Protein 5ZWR (pdb70)

CATH classification: 3.40.710.10

B-factor: mean 19.02, std 12.98, range [6.35, 389.27]

Structure (mmCIF, N/CA/C/O backbone):
data_5ZWR
#
_entry.id   5ZWR
#
_cell.length_a   122.251
_cell.length_b   122.251
_cell.length_c   155.824
_cell.angle_alpha   90.00
_cell.angle_beta   90.00
_cell.angle_gamma   90.00
#
_symmetry.space_group_name_H-M   'I 4'
#
loop_
_entity.id
_entity.type
_entity.pdbx_description
1 polymer Est-Y29
2 non-polymer GLYCEROL
3 non-polymer '(2S)-2-[3-(benzenecarbonyl)phenyl]propanoic acid'
4 water water
#
loop_
_atom_site.group_PDB
_atom_site.id
_atom_site.type_symbol
_atom_site.label_atom_id
_atom_site.label_alt_id
_atom_site.label_comp_id
_atom_site.label_asym_id
_atom_site.label_entity_id
_atom_site.label_seq_id
_atom_site.pdbx_PDB_ins_code
_atom_site.Cartn_x
_atom_site.Cartn_y
_atom_site.Cartn_z
_atom_site.occupancy
_atom_site.B_iso_or_equiv
_atom_site.auth_seq_id
_atom_site.auth_comp_id
_atom_site.auth_asym_id
_atom_site.auth_atom_id
_atom_site.pdbx_PDB_model_num
ATOM 1 N N . PRO A 1 14 ? 32.910 43.179 17.339 1.00 34.51 2 PRO B N 1
ATOM 2 C CA . PRO A 1 14 ? 32.526 41.890 16.754 1.00 28.74 2 PRO B CA 1
ATOM 3 C C . PRO A 1 14 ? 33.724 41.076 16.275 1.00 25.58 2 PRO B C 1
ATOM 4 O O . PRO A 1 14 ? 34.783 41.628 15.961 1.00 24.68 2 PRO B O 1
ATOM 8 N N . ASP A 1 15 ? 33.546 39.755 16.242 1.00 23.80 3 ASP B N 1
ATOM 9 C CA . ASP A 1 15 ? 34.578 38.828 15.786 1.00 21.43 3 ASP B CA 1
ATOM 10 C C . ASP A 1 15 ? 34.509 38.769 14.261 1.00 19.11 3 ASP B C 1
ATOM 11 O O . ASP A 1 15 ? 33.925 37.865 13.657 1.00 17.45 3 ASP B O 1
ATOM 16 N N . LEU A 1 16 ? 35.115 39.780 13.630 1.00 16.93 4 LEU B N 1
ATOM 17 C CA . LEU A 1 16 ? 35.092 39.869 12.173 1.00 17.02 4 LEU B CA 1
ATOM 18 C C . LEU A 1 16 ? 35.770 38.673 11.521 1.00 15.35 4 LEU B C 1
ATOM 19 O O . LEU A 1 16 ? 35.379 38.263 10.421 1.00 15.54 4 LEU B O 1
ATOM 24 N N . LEU A 1 17 ? 36.798 38.121 12.171 1.00 15.23 5 LEU B N 1
ATOM 25 C CA . LEU A 1 17 ? 37.489 36.954 11.633 1.00 13.06 5 LEU B CA 1
ATOM 26 C C . LEU A 1 17 ? 36.551 35.758 11.526 1.00 14.46 5 LEU B C 1
ATOM 27 O O . LEU A 1 17 ? 36.493 35.086 10.491 1.00 13.98 5 LEU B O 1
ATOM 32 N N . THR A 1 18 ? 35.826 35.457 12.603 1.00 16.55 6 THR B N 1
ATOM 33 C CA . THR A 1 18 ? 34.869 34.361 12.547 1.00 15.68 6 THR B CA 1
ATOM 34 C C . THR A 1 18 ? 33.797 34.617 11.494 1.00 15.49 6 THR B C 1
ATOM 35 O O . THR A 1 18 ? 33.388 33.698 10.775 1.00 17.52 6 THR B O 1
ATOM 39 N N . ASN A 1 19 ? 33.333 35.862 11.372 1.00 17.18 7 ASN B N 1
ATOM 40 C CA . ASN A 1 19 ? 32.277 36.138 10.404 1.00 18.12 7 ASN B CA 1
ATOM 41 C C . ASN A 1 19 ? 32.757 35.882 8.978 1.00 17.60 7 ASN B C 1
ATOM 42 O O . ASN A 1 19 ? 32.026 35.302 8.165 1.00 17.98 7 ASN B O 1
ATOM 47 N N . VAL A 1 20 ? 33.992 36.285 8.661 1.00 15.98 8 VAL B N 1
ATOM 48 C CA . VAL A 1 20 ? 34.540 36.041 7.326 1.00 16.28 8 VAL B CA 1
ATOM 49 C C . VAL A 1 20 ? 34.651 34.546 7.059 1.00 13.73 8 VAL B C 1
ATOM 50 O O . VAL A 1 20 ? 34.225 34.045 6.010 1.00 14.78 8 VAL B O 1
ATOM 54 N N . ALA A 1 21 ? 35.245 33.817 8.000 1.00 16.08 9 ALA B N 1
ATOM 55 C CA . ALA A 1 21 ? 35.489 32.394 7.793 1.00 14.23 9 ALA B CA 1
ATOM 56 C C . ALA A 1 21 ? 34.180 31.613 7.710 1.00 16.31 9 ALA B C 1
ATOM 57 O O . ALA A 1 21 ? 34.007 30.761 6.830 1.00 14.87 9 ALA B O 1
ATOM 59 N N . GLU A 1 22 ? 33.239 31.888 8.619 1.00 20.20 10 GLU B N 1
ATOM 60 C CA . GLU A 1 22 ? 31.976 31.157 8.588 1.00 19.45 10 GLU B CA 1
ATOM 61 C C . GLU A 1 22 ? 31.198 31.447 7.310 1.00 19.02 10 GLU B C 1
ATOM 62 O O . GLU A 1 22 ? 30.552 30.552 6.749 1.00 20.92 10 GLU B O 1
ATOM 68 N N . ASN A 1 23 ? 31.241 32.690 6.828 1.00 18.54 11 ASN B N 1
ATOM 69 C CA . ASN A 1 23 ? 30.550 32.991 5.584 1.00 19.75 11 ASN B CA 1
ATOM 70 C C . ASN A 1 23 ? 31.159 32.202 4.431 1.00 18.60 11 ASN B C 1
ATOM 71 O O . ASN A 1 23 ? 30.438 31.649 3.595 1.00 18.75 11 ASN B O 1
ATOM 76 N N . TYR A 1 24 ? 32.491 32.112 4.390 1.00 17.22 12 TYR B N 1
ATOM 77 C CA . TYR A 1 24 ? 33.151 31.331 3.349 1.00 15.73 12 TYR B CA 1
ATOM 78 C C . TYR A 1 24 ? 32.746 29.863 3.410 1.00 17.13 12 TYR B C 1
ATOM 79 O O . TYR A 1 24 ? 32.529 29.231 2.370 1.00 16.88 12 TYR B O 1
ATOM 88 N N . VAL A 1 25 ? 32.648 29.301 4.620 1.00 17.06 13 VAL B N 1
ATOM 89 C CA . VAL A 1 25 ? 32.208 27.915 4.771 1.00 17.66 13 VAL B CA 1
ATOM 90 C C . VAL A 1 25 ? 30.733 27.776 4.411 1.00 18.46 13 VAL B C 1
ATOM 91 O O . VAL A 1 25 ? 30.342 26.863 3.673 1.00 18.47 13 VAL B O 1
ATOM 95 N N . ASN A 1 26 ? 29.896 28.693 4.904 1.00 18.09 14 ASN B N 1
ATOM 96 C CA . ASN A 1 26 ? 28.456 28.596 4.663 1.00 19.51 14 ASN B CA 1
ATOM 97 C C . ASN A 1 26 ? 28.100 28.762 3.190 1.00 22.94 14 ASN B C 1
ATOM 98 O O . ASN A 1 26 ? 27.067 28.248 2.744 1.00 22.25 14 ASN B O 1
ATOM 103 N N . GLN A 1 27 ? 28.913 29.478 2.424 1.00 21.38 15 GLN B N 1
ATOM 104 C CA . GLN A 1 27 ? 28.657 29.648 1.000 1.00 21.10 15 GLN B CA 1
ATOM 105 C C . GLN A 1 27 ? 29.318 28.571 0.153 1.00 18.13 15 GLN B C 1
ATOM 106 O O . GLN A 1 27 ? 29.377 28.716 -1.076 1.00 21.34 15 GLN B O 1
ATOM 112 N N . ASP A 1 28 ? 29.815 27.500 0.782 1.00 18.77 16 ASP B N 1
ATOM 113 C CA . ASP A 1 28 ? 30.404 26.357 0.084 1.00 18.41 16 ASP B CA 1
ATOM 114 C C . ASP A 1 28 ? 31.601 26.769 -0.766 1.00 15.88 16 ASP B C 1
ATOM 115 O O . ASP A 1 28 ? 31.846 26.207 -1.832 1.00 17.33 16 ASP B O 1
ATOM 120 N N . LEU A 1 29 ? 32.368 27.743 -0.278 1.00 16.97 17 LEU B N 1
ATOM 121 C CA . LEU A 1 29 ? 33.541 28.231 -0.996 1.00 16.46 17 LEU B CA 1
ATOM 122 C C . LEU A 1 29 ? 34.848 27.632 -0.492 1.00 15.67 17 LEU B C 1
ATOM 123 O O . LEU A 1 29 ? 35.791 27.491 -1.276 1.00 17.80 17 LEU B O 1
ATOM 128 N N . PHE A 1 30 ? 34.918 27.249 0.786 1.00 13.43 18 PHE B N 1
ATOM 129 C CA . PHE A 1 30 ? 36.079 26.596 1.374 1.00 13.17 18 PHE B CA 1
ATOM 130 C C . PHE A 1 30 ? 35.587 25.498 2.303 1.00 13.57 18 PHE B C 1
ATOM 131 O O . PHE A 1 30 ? 34.561 25.668 2.966 1.00 15.13 18 PHE B O 1
ATOM 139 N N . ALA A 1 31 ? 36.311 24.375 2.346 1.00 13.68 19 ALA B N 1
ATOM 140 C CA . ALA A 1 31 ? 35.871 23.259 3.187 1.00 13.75 19 ALA B CA 1
ATOM 141 C C . ALA A 1 31 ? 36.145 23.523 4.664 1.00 16.61 19 ALA B C 1
ATOM 142 O O . ALA A 1 31 ? 35.268 23.314 5.512 1.00 16.81 19 ALA B O 1
ATOM 144 N N . GLY A 1 32 ? 37.347 23.986 4.984 1.00 12.28 20 GLY B N 1
ATOM 145 C CA . GLY A 1 32 ? 37.744 24.209 6.364 1.00 13.12 20 GLY B CA 1
ATOM 146 C C . GLY A 1 32 ? 38.824 25.260 6.426 1.00 15.82 20 GLY B C 1
ATOM 147 O O . GLY A 1 32 ? 39.687 25.341 5.545 1.00 14.53 20 GLY B O 1
ATOM 148 N N . ILE A 1 33 ? 38.779 26.065 7.482 1.00 12.89 21 ILE B N 1
ATOM 149 C CA . ILE A 1 33 ? 39.674 27.206 7.655 1.00 13.59 21 ILE B CA 1
ATOM 150 C C . ILE A 1 33 ? 40.124 27.251 9.107 1.00 15.55 21 ILE B C 1
ATOM 151 O O . ILE A 1 33 ? 39.298 27.129 10.017 1.00 15.84 21 ILE B O 1
ATOM 156 N N . GLU A 1 34 ? 41.424 27.452 9.329 1.00 12.05 22 GLU B N 1
ATOM 157 C CA . GLU A 1 34 ? 41.962 27.772 10.645 1.00 14.18 22 GLU B CA 1
ATOM 158 C C . GLU A 1 34 ? 42.690 29.105 10.580 1.00 15.06 22 GLU B C 1
ATOM 159 O O . GLU A 1 34 ? 43.274 29.454 9.549 1.00 16.61 22 GLU B O 1
ATOM 165 N N . TRP A 1 35 ? 42.667 29.847 11.683 1.00 12.83 23 TRP B N 1
ATOM 166 C CA . TRP A 1 35 ? 43.432 31.084 11.732 1.00 14.37 23 TRP B CA 1
ATOM 167 C C . TRP A 1 35 ? 43.953 31.314 13.139 1.00 16.28 23 TRP B C 1
ATOM 168 O O . TRP A 1 35 ? 43.370 30.850 14.122 1.00 15.59 23 TRP B O 1
ATOM 179 N N . ARG A 1 36 ? 45.066 32.036 13.221 1.00 13.90 24 ARG B N 1
ATOM 180 C CA . ARG A 1 36 ? 45.572 32.508 14.497 1.00 12.95 24 ARG B CA 1
ATOM 181 C C . ARG A 1 36 ? 46.285 33.828 14.265 1.00 16.11 24 ARG B C 1
ATOM 182 O O . ARG A 1 36 ? 46.985 33.990 13.262 1.00 14.68 24 ARG B O 1
ATOM 190 N N . ILE A 1 37 ? 46.065 34.772 15.174 1.00 14.80 25 ILE B N 1
ATOM 191 C CA . ILE A 1 37 ? 46.749 36.058 15.180 1.00 13.00 25 ILE B CA 1
ATOM 192 C C . ILE A 1 37 ? 47.440 36.195 16.527 1.00 17.40 25 ILE B C 1
ATOM 193 O O . ILE A 1 37 ? 46.805 36.017 17.571 1.00 16.25 25 ILE B O 1
ATOM 198 N N . ASP A 1 38 ? 48.737 36.485 16.504 1.00 13.84 26 ASP B N 1
ATOM 199 C CA . ASP A 1 38 ? 49.523 36.659 17.716 1.00 15.04 26 ASP B CA 1
ATOM 200 C C . ASP A 1 38 ? 49.933 38.114 17.864 1.00 17.96 26 ASP B C 1
ATOM 201 O O . ASP A 1 38 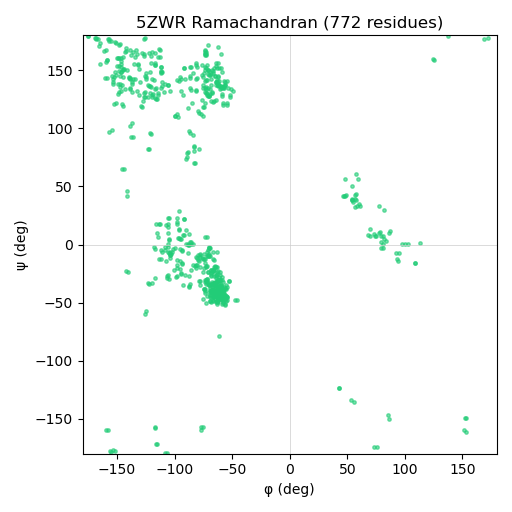? 50.149 38.823 16.878 1.00 16.25 26 ASP B O 1
ATOM 206 N N . GLN A 1 39 ? 50.048 38.556 19.110 1.00 16.69 27 GLN B N 1
ATOM 207 C CA . GLN A 1 39 ? 50.670 39.838 19.399 1.00 17.13 27 GLN B CA 1
ATOM 208 C C . GLN A 1 39 ? 51.663 39.625 20.525 1.00 20.69 27 GLN B C 1
ATOM 209 O O . GLN A 1 39 ? 51.340 38.976 21.524 1.00 21.54 27 GLN B O 1
ATOM 215 N N . ASP A 1 40 ? 52.876 40.140 20.350 1.00 19.47 28 ASP B N 1
ATOM 216 C CA . ASP A 1 40 ? 53.942 39.939 21.330 1.00 24.42 28 ASP B CA 1
ATOM 217 C C . ASP A 1 40 ? 54.169 38.450 21.602 1.00 27.83 28 ASP B C 1
ATOM 218 O O . ASP A 1 40 ? 54.447 38.040 22.731 1.00 29.94 28 ASP B O 1
ATOM 223 N N . GLY A 1 41 ? 54.047 37.632 20.558 1.00 23.31 29 GLY B N 1
ATOM 224 C CA . GLY A 1 41 ? 54.336 36.216 20.660 1.00 24.54 29 GLY B CA 1
ATOM 225 C C . GLY A 1 41 ? 53.251 35.372 21.290 1.00 25.36 29 GLY B C 1
ATOM 226 O O . GLY A 1 41 ? 53.478 34.181 21.532 1.00 29.06 29 GLY B O 1
ATOM 227 N N . LYS A 1 42 ? 52.080 35.943 21.559 1.00 23.68 30 LYS B N 1
ATOM 228 C CA . LYS A 1 42 ? 50.999 35.230 22.216 1.00 25.18 30 LYS B CA 1
ATOM 229 C C . LYS A 1 42 ? 49.702 35.400 21.439 1.00 21.43 30 LYS B C 1
ATOM 230 O O . LYS A 1 42 ? 49.411 36.496 20.944 1.00 20.65 30 LYS B O 1
ATOM 236 N N . PRO A 1 43 ? 48.902 34.342 21.322 1.00 20.20 31 PRO B N 1
ATOM 237 C CA . PRO A 1 43 ? 47.649 34.447 20.565 1.00 18.74 31 PRO B CA 1
ATOM 238 C C . PRO A 1 43 ? 46.714 35.493 21.151 1.00 22.39 31 PRO B C 1
ATOM 239 O O . PRO A 1 43 ? 46.517 35.562 22.368 1.00 21.27 31 PRO B O 1
ATOM 243 N N . ILE A 1 44 ? 46.120 36.303 20.268 1.00 18.34 32 ILE B N 1
ATOM 244 C CA . ILE A 1 44 ? 45.053 37.212 20.673 1.00 16.47 32 ILE B CA 1
ATOM 245 C C . ILE A 1 44 ? 43.737 36.874 19.979 1.00 21.48 32 ILE B C 1
ATOM 246 O O . ILE A 1 44 ? 42.665 37.144 20.529 1.00 22.26 32 ILE B O 1
ATOM 251 N N . PHE A 1 45 ? 43.796 36.293 18.774 1.00 18.20 33 PHE B N 1
ATOM 252 C CA . PHE A 1 45 ? 42.608 35.836 18.055 1.00 17.53 33 PHE B CA 1
ATOM 253 C C . PHE A 1 45 ? 42.889 34.469 17.449 1.00 19.78 33 PHE B C 1
ATOM 254 O O . PHE A 1 45 ? 43.975 34.233 16.917 1.00 18.21 33 PHE B O 1
ATOM 262 N N . GLN A 1 46 ? 41.909 33.574 17.497 1.00 18.51 34 GLN B N 1
ATOM 263 C CA . GLN A 1 46 ? 42.110 32.306 16.813 1.00 17.40 34 GLN B CA 1
ATOM 264 C C . GLN A 1 46 ? 40.775 31.601 16.674 1.00 20.61 34 GLN B C 1
ATOM 265 O O . GLN A 1 46 ? 39.842 31.837 17.445 1.00 23.15 34 GLN B O 1
ATOM 271 N N . GLY A 1 47 ? 40.691 30.742 15.671 1.00 15.06 35 GLY B N 1
ATOM 272 C CA . GLY A 1 47 ? 39.446 30.036 15.450 1.00 15.34 35 GLY B CA 1
ATOM 273 C C . GLY A 1 47 ? 39.593 29.023 14.347 1.00 18.81 35 GLY B C 1
ATOM 274 O O . GLY A 1 47 ? 40.661 28.861 13.749 1.00 16.34 35 GLY B O 1
ATOM 275 N N . CYS A 1 48 ? 38.492 28.327 14.096 1.00 16.59 36 CYS B N 1
ATOM 276 C CA . CYS A 1 48 ? 38.386 27.474 12.929 1.00 19.37 36 CYS B CA 1
ATOM 277 C C . CYS A 1 48 ? 36.934 27.453 12.479 1.00 20.47 36 CYS B C 1
ATOM 278 O O . CYS A 1 48 ? 36.019 27.810 13.229 1.00 20.75 36 CYS B O 1
ATOM 281 N N . ALA A 1 49 ? 36.736 27.057 11.228 1.00 15.24 37 ALA B N 1
ATOM 282 C CA . ALA A 1 49 ? 35.403 26.939 10.666 1.00 14.39 37 ALA B CA 1
ATOM 283 C C . ALA A 1 49 ? 35.431 25.800 9.664 1.00 18.02 37 ALA B C 1
ATOM 284 O O . ALA A 1 49 ? 36.439 25.576 8.990 1.00 16.77 37 ALA B O 1
ATOM 286 N N . GLY A 1 50 ? 34.326 25.068 9.584 1.00 16.21 38 GLY B N 1
ATOM 287 C CA . GLY A 1 50 ? 34.215 24.030 8.582 1.00 15.80 38 GLY B CA 1
ATOM 288 C C . GLY A 1 50 ? 34.785 22.690 8.997 1.00 17.44 38 GLY B C 1
ATOM 289 O O . GLY A 1 50 ? 34.812 22.356 10.187 1.00 18.48 38 GLY B O 1
ATOM 290 N N . VAL A 1 51 ? 35.274 21.930 8.019 1.00 15.69 39 VAL B N 1
ATOM 291 C CA . VAL A 1 51 ? 35.652 20.534 8.204 1.00 15.02 39 VAL B CA 1
ATOM 292 C C . VAL A 1 51 ? 36.952 20.238 7.462 1.00 16.22 39 VAL B C 1
ATOM 293 O O . VAL A 1 51 ? 37.415 21.011 6.620 1.00 16.51 39 VAL B O 1
ATOM 297 N N . LYS A 1 52 ? 37.526 19.075 7.775 1.00 14.88 40 LYS B N 1
ATOM 298 C CA . LYS A 1 52 ? 38.713 18.603 7.065 1.00 16.45 40 LYS B CA 1
ATOM 299 C C . LYS A 1 52 ? 38.393 18.256 5.615 1.00 17.94 40 LYS B C 1
ATOM 300 O O . LYS A 1 52 ? 39.192 18.519 4.705 1.00 15.99 40 LYS B O 1
ATOM 306 N N . ASP A 1 53 ? 37.233 17.654 5.379 1.00 15.72 41 ASP B N 1
ATOM 307 C CA . ASP A 1 53 ? 36.835 17.218 4.054 1.00 16.06 41 ASP B CA 1
ATOM 308 C C . ASP A 1 53 ? 35.318 17.217 4.030 1.00 18.84 41 ASP B C 1
ATOM 309 O O . ASP A 1 53 ? 34.685 16.815 5.008 1.00 18.95 41 ASP B O 1
ATOM 314 N N . ILE A 1 54 ? 34.739 17.690 2.929 1.00 18.20 42 ILE B N 1
ATOM 315 C CA . ILE A 1 54 ? 33.282 17.745 2.851 1.00 17.81 42 ILE B CA 1
ATOM 316 C C . ILE A 1 54 ? 32.671 16.391 2.541 1.00 20.77 42 ILE B C 1
ATOM 317 O O . ILE A 1 54 ? 31.458 16.216 2.718 1.00 19.68 42 ILE B O 1
ATOM 322 N N . GLU A 1 55 ? 33.475 15.424 2.098 1.00 18.93 43 GLU B N 1
ATOM 323 C CA . GLU A 1 55 ? 32.937 14.112 1.759 1.00 23.97 43 GLU B CA 1
ATOM 324 C C . GLU A 1 55 ? 32.456 13.381 3.006 1.00 25.27 43 GLU B C 1
ATOM 325 O O . GLU A 1 55 ? 31.328 12.875 3.044 1.00 28.90 43 GLU B O 1
ATOM 331 N N . THR A 1 56 ? 33.296 13.322 4.038 1.00 22.36 44 THR B N 1
ATOM 332 C CA . THR A 1 56 ? 32.937 12.659 5.288 1.00 24.14 44 THR B CA 1
ATOM 333 C C . THR A 1 56 ? 32.602 13.633 6.411 1.00 23.75 44 THR B C 1
ATOM 334 O O . THR A 1 56 ? 32.139 13.196 7.473 1.00 22.79 44 THR B O 1
ATOM 338 N N . ARG A 1 57 ? 32.808 14.933 6.203 1.00 18.46 45 ARG B N 1
ATOM 339 C CA . ARG A 1 57 ? 32.533 15.948 7.218 1.00 19.07 45 ARG B CA 1
ATOM 340 C C . ARG A 1 57 ? 33.250 15.630 8.528 1.00 19.94 45 ARG B C 1
ATOM 341 O O . ARG A 1 57 ? 32.714 15.824 9.622 1.00 18.50 45 ARG B O 1
ATOM 349 N N . THR A 1 58 ? 34.484 15.143 8.414 1.00 18.97 46 THR B N 1
ATOM 350 C CA . THR A 1 58 ? 35.353 15.031 9.577 1.00 18.12 46 THR B CA 1
ATOM 351 C C . THR A 1 58 ? 35.738 16.421 10.072 1.00 17.09 46 THR B C 1
ATOM 352 O O . THR A 1 58 ? 36.025 17.321 9.276 1.00 18.42 46 THR B O 1
ATOM 356 N N . PHE A 1 59 ? 35.723 16.610 11.389 1.00 17.79 47 PHE B N 1
ATOM 357 C CA . PHE A 1 59 ? 36.141 17.896 11.931 1.00 17.72 47 PHE B CA 1
ATOM 358 C C . PHE A 1 59 ? 37.614 18.135 11.629 1.00 16.57 47 PHE B C 1
ATOM 359 O O . PHE A 1 59 ? 38.396 17.195 11.453 1.00 15.81 47 PHE B O 1
ATOM 367 N N . ILE A 1 60 ? 37.989 19.408 11.565 1.00 16.76 48 ILE B N 1
ATOM 368 C CA . ILE A 1 60 ? 39.396 19.756 11.398 1.00 15.08 48 ILE B CA 1
ATOM 369 C C . ILE A 1 60 ? 40.159 19.138 12.561 1.00 14.95 48 ILE B C 1
ATOM 370 O O . ILE A 1 60 ? 39.859 19.438 13.726 1.00 18.26 48 ILE B O 1
ATOM 375 N N . PRO A 1 61 ? 41.139 18.283 12.302 1.00 16.03 49 PRO B N 1
ATOM 376 C CA . PRO A 1 61 ? 41.817 17.589 13.399 1.00 21.82 49 PRO B CA 1
ATOM 377 C C . PRO A 1 61 ? 42.742 18.511 14.175 1.00 20.66 49 PRO B C 1
ATOM 378 O O . PRO A 1 61 ? 43.115 19.600 13.734 1.00 17.13 49 PRO B O 1
ATOM 382 N N . LYS A 1 62 ? 43.106 18.050 15.364 1.00 20.38 50 LYS B N 1
ATOM 383 C CA . LYS A 1 62 ? 44.180 18.694 16.101 1.00 20.06 50 LYS B CA 1
ATOM 384 C C . LYS A 1 62 ? 45.469 18.630 15.288 1.00 20.75 50 LYS B C 1
ATOM 385 O O . LYS A 1 62 ? 45.807 17.587 14.721 1.00 20.41 50 LYS B O 1
ATOM 391 N N . ASN A 1 63 ? 46.172 19.760 15.211 1.00 20.32 51 ASN B N 1
ATOM 392 C CA . ASN A 1 63 ? 47.409 19.878 14.428 1.00 19.95 51 ASN B CA 1
ATOM 393 C C . ASN A 1 63 ? 47.197 19.451 12.975 1.00 15.76 51 ASN B C 1
ATOM 394 O O . ASN A 1 63 ? 47.949 18.643 12.422 1.00 16.57 51 ASN B O 1
ATOM 399 N N . ALA A 1 64 ? 46.161 20.014 12.352 1.00 14.27 52 ALA B N 1
ATOM 400 C CA . ALA A 1 64 ? 45.858 19.715 10.958 1.00 14.70 52 ALA B CA 1
ATOM 401 C C . ALA A 1 64 ? 47.010 20.149 10.058 1.00 14.22 52 ALA B C 1
ATOM 402 O O . ALA A 1 64 ? 47.640 21.184 10.296 1.00 14.34 52 ALA B O 1
ATOM 404 N N . ILE A 1 65 ? 47.261 19.365 9.012 1.00 12.16 53 ILE B N 1
ATOM 405 C CA . ILE A 1 65 ? 48.400 19.578 8.116 1.00 11.14 53 ILE B CA 1
ATOM 406 C C . ILE A 1 65 ? 47.919 20.158 6.787 1.00 11.55 53 ILE B C 1
ATOM 407 O O . ILE A 1 65 ? 46.921 19.709 6.209 1.00 13.37 53 ILE B O 1
ATOM 412 N N . TYR A 1 66 ? 48.661 21.153 6.292 1.00 11.50 54 TYR B N 1
ATOM 413 C CA . TYR A 1 66 ? 48.332 21.874 5.068 1.00 11.96 54 TYR B CA 1
ATOM 414 C C . TYR A 1 66 ? 49.503 21.821 4.103 1.00 11.51 54 TYR B C 1
ATOM 415 O O . TYR A 1 66 ? 50.659 21.891 4.523 1.00 13.55 54 TYR B O 1
ATOM 424 N N . ARG A 1 67 ? 49.193 21.738 2.812 1.00 11.73 55 ARG B N 1
ATOM 425 C CA . ARG A 1 67 ? 50.179 22.007 1.767 1.00 10.66 55 ARG B CA 1
ATOM 426 C C . ARG A 1 67 ? 50.295 23.521 1.631 1.00 11.68 55 ARG B C 1
ATOM 427 O O . ARG A 1 67 ? 49.330 24.184 1.248 1.00 12.17 55 ARG B O 1
ATOM 435 N N . ILE A 1 68 ? 51.467 24.078 1.952 1.00 12.23 56 ILE B N 1
ATOM 436 C CA . ILE A 1 68 ? 51.596 25.529 2.034 1.00 10.88 56 ILE B CA 1
ATOM 437 C C . ILE A 1 68 ? 52.112 26.146 0.754 1.00 10.97 56 ILE B C 1
ATOM 438 O O . ILE A 1 68 ? 52.182 27.375 0.667 1.00 10.79 56 ILE B O 1
ATOM 443 N N . TYR A 1 69 ? 52.452 25.331 -0.246 1.00 11.61 57 TYR B N 1
ATOM 444 C CA . TYR A 1 69 ? 52.906 25.811 -1.545 1.00 12.75 57 TYR B CA 1
ATOM 445 C C . TYR A 1 69 ? 53.880 26.968 -1.359 1.00 10.17 57 TYR B C 1
ATOM 446 O O . TYR A 1 69 ? 54.881 26.797 -0.658 1.00 10.56 57 TYR B O 1
ATOM 455 N N . SER A 1 70 ? 53.623 28.142 -1.952 1.00 11.61 58 SER B N 1
ATOM 456 C CA . SER A 1 70 ? 54.664 29.171 -1.973 1.00 11.31 58 SER B CA 1
ATOM 457 C C . SER A 1 70 ? 54.952 29.801 -0.608 1.00 10.99 58 SER B C 1
ATOM 458 O O . SER A 1 70 ? 55.867 30.624 -0.521 1.00 9.82 58 SER B O 1
ATOM 461 N N . MET A 1 71 ? 54.229 29.449 0.464 1.00 11.04 59 MET B N 1
ATOM 462 C CA . MET A 1 71 ? 54.752 29.812 1.778 1.00 10.89 59 MET B CA 1
ATOM 463 C C . MET A 1 71 ? 55.999 29.012 2.142 1.00 10.50 59 MET B C 1
ATOM 464 O O . MET A 1 71 ? 56.613 29.272 3.183 1.00 11.52 59 MET B O 1
ATOM 469 N N . THR A 1 72 ? 56.403 28.075 1.280 1.00 10.19 60 THR B N 1
ATOM 470 C CA . THR A 1 72 ? 57.747 27.511 1.339 1.00 9.21 60 THR B CA 1
ATOM 471 C C . THR A 1 72 ? 58.809 28.570 1.041 1.00 10.02 60 THR B C 1
ATOM 472 O O . THR A 1 72 ? 59.912 28.513 1.592 1.00 10.08 60 THR B O 1
ATOM 476 N N . LYS A 1 73 ? 58.495 29.554 0.184 1.00 10.16 61 LYS B N 1
ATOM 477 C CA . LYS A 1 73 ? 59.544 30.462 -0.288 1.00 9.35 61 LYS B CA 1
ATOM 478 C C . LYS A 1 73 ? 60.146 31.338 0.811 1.00 10.40 61 LYS B C 1
ATOM 479 O O . LYS A 1 73 ? 61.368 31.537 0.816 1.00 10.71 61 LYS B O 1
ATOM 485 N N . PRO A 1 74 ? 59.364 31.933 1.721 1.00 8.79 62 PRO B N 1
ATOM 486 C CA . PRO A 1 74 ? 60.007 32.722 2.789 1.00 8.89 62 PRO B CA 1
ATOM 487 C C . PRO A 1 74 ? 60.911 31.882 3.674 1.00 9.91 62 PRO B C 1
ATOM 488 O O . PRO A 1 74 ? 61.911 32.401 4.175 1.00 9.47 62 PRO B O 1
ATOM 492 N N . ILE A 1 75 ? 60.587 30.598 3.867 1.00 9.91 63 ILE B N 1
ATOM 493 C CA . ILE A 1 75 ? 61.418 29.717 4.685 1.00 9.00 63 ILE B CA 1
ATOM 494 C C . ILE A 1 75 ? 62.747 29.434 3.989 1.00 9.05 63 ILE B C 1
ATOM 495 O O . ILE A 1 75 ? 63.824 29.585 4.584 1.00 11.16 63 ILE B O 1
ATOM 500 N N . VAL A 1 76 ? 62.697 29.058 2.710 1.00 9.85 64 VAL B N 1
ATOM 501 C CA . VAL A 1 76 ? 63.932 28.783 1.980 1.00 10.52 64 VAL B CA 1
ATOM 502 C C . VAL A 1 76 ? 64.736 30.066 1.799 1.00 11.15 64 VAL B C 1
ATOM 503 O O . VAL A 1 76 ? 65.971 30.053 1.868 1.00 10.20 64 VAL B O 1
ATOM 507 N N . SER A 1 77 ? 64.052 31.198 1.592 1.00 10.17 65 SER B N 1
ATOM 508 C CA . SER A 1 77 ? 64.768 32.474 1.511 1.00 8.89 65 SER B CA 1
ATOM 509 C C . SER A 1 77 ? 65.459 32.815 2.826 1.00 11.29 65 SER B C 1
ATOM 510 O O . SER A 1 77 ? 66.601 33.301 2.834 1.00 10.63 65 SER B O 1
ATOM 513 N N . PHE A 1 78 ? 64.783 32.580 3.951 1.00 9.53 66 PHE B N 1
ATOM 514 C CA . PHE A 1 78 ? 65.412 32.812 5.245 1.00 10.16 66 PHE B CA 1
ATOM 515 C C . PHE A 1 78 ? 66.645 31.931 5.424 1.00 9.86 66 PHE B C 1
ATOM 516 O O . PHE A 1 78 ? 67.683 32.397 5.902 1.00 11.09 66 PHE B O 1
ATOM 524 N N . LEU A 1 79 ? 66.548 30.657 5.035 1.00 9.97 67 LEU B N 1
ATOM 525 C CA . LEU A 1 79 ? 67.717 29.784 5.061 1.00 9.75 67 LEU B CA 1
ATOM 526 C C . LEU A 1 79 ? 68.866 30.392 4.268 1.00 12.87 67 LEU B C 1
ATOM 527 O O . LEU A 1 79 ? 70.011 30.410 4.730 1.00 12.37 67 LEU B O 1
ATOM 532 N N . ALA A 1 80 ? 68.573 30.907 3.070 1.00 12.58 68 ALA B N 1
ATOM 533 C CA . ALA A 1 80 ? 69.629 31.520 2.271 1.00 11.89 68 ALA B CA 1
ATOM 534 C C . ALA A 1 80 ? 70.271 32.686 3.014 1.00 11.37 68 ALA B C 1
ATOM 535 O O . ALA A 1 80 ? 71.490 32.874 2.942 1.00 11.17 68 ALA B O 1
ATOM 537 N N . MET A 1 81 ? 69.471 33.484 3.736 1.00 10.26 69 MET B N 1
ATOM 538 C CA . MET A 1 81 ? 70.048 34.594 4.490 1.00 11.09 69 MET B CA 1
ATOM 539 C C . MET A 1 81 ? 70.945 34.090 5.615 1.00 11.46 69 MET B C 1
ATOM 540 O O . MET A 1 81 ? 71.994 34.680 5.890 1.00 11.86 69 MET B O 1
ATOM 545 N N . MET A 1 82 ? 70.544 33.006 6.284 1.00 11.69 70 MET B N 1
ATOM 546 C CA . MET A 1 82 ? 71.417 32.406 7.285 1.00 11.21 70 MET B CA 1
ATOM 547 C C . MET A 1 82 ? 72.738 31.968 6.669 1.00 12.52 70 MET B C 1
ATOM 548 O O . MET A 1 82 ? 73.804 32.132 7.278 1.00 14.56 70 MET B O 1
ATOM 553 N N . LEU A 1 83 ? 72.688 31.386 5.471 1.00 11.70 71 LEU B N 1
ATOM 554 C CA . LEU A 1 83 ? 73.916 30.926 4.841 1.00 12.68 71 LEU B CA 1
ATOM 555 C C . LEU A 1 83 ? 74.778 32.102 4.393 1.00 12.89 71 LEU B C 1
ATOM 556 O O . LEU A 1 83 ? 76.006 32.036 4.465 1.00 12.94 71 LEU B O 1
ATOM 561 N N . ILE A 1 84 ? 74.152 33.192 3.947 1.00 11.50 72 ILE B N 1
ATOM 562 C CA . ILE A 1 84 ? 74.898 34.416 3.663 1.00 11.30 72 ILE B CA 1
ATOM 563 C C . ILE A 1 84 ? 75.604 34.908 4.920 1.00 12.13 72 ILE B C 1
ATOM 564 O O . ILE A 1 84 ? 76.789 35.261 4.894 1.00 13.62 72 ILE B O 1
ATOM 569 N N . GLU A 1 85 ? 74.887 34.940 6.044 1.00 12.99 73 GLU B N 1
ATOM 570 C CA . GLU A 1 85 ? 75.483 35.425 7.280 1.00 13.25 73 GLU B CA 1
ATOM 571 C C . GLU A 1 85 ? 76.690 34.583 7.665 1.00 13.17 73 GLU B C 1
ATOM 572 O O . GLU A 1 85 ? 77.675 35.107 8.199 1.00 15.03 73 GLU B O 1
ATOM 578 N N . ARG A 1 86 ? 76.627 33.277 7.400 1.00 12.96 74 ARG B N 1
ATOM 579 C CA . ARG A 1 86 ? 77.683 32.331 7.744 1.00 13.84 74 ARG B CA 1
ATOM 580 C C . ARG A 1 86 ? 78.771 32.246 6.681 1.00 17.17 74 ARG B C 1
ATOM 581 O O . ARG A 1 86 ? 79.721 31.472 6.849 1.00 20.07 74 ARG B O 1
ATOM 589 N N . GLY A 1 87 ? 78.665 33.020 5.601 1.00 14.17 75 GLY B N 1
ATOM 590 C CA . GLY A 1 87 ? 79.730 33.117 4.618 1.00 15.77 75 GLY B CA 1
ATOM 591 C C . GLY A 1 87 ? 79.733 32.072 3.523 1.00 16.15 75 GLY B C 1
ATOM 592 O O . GLY A 1 87 ? 80.713 31.998 2.768 1.00 17.56 75 GLY B O 1
ATOM 593 N N . VAL A 1 88 ? 78.670 31.268 3.402 1.00 11.60 76 VAL B N 1
ATOM 594 C CA . VAL A 1 88 ? 78.619 30.227 2.379 1.00 13.55 76 VAL B CA 1
ATOM 595 C C . VAL A 1 88 ? 78.612 30.841 0.990 1.00 17.24 76 VAL B C 1
ATOM 596 O O . VAL A 1 88 ? 79.247 30.328 0.060 1.00 18.24 76 VAL B O 1
ATOM 600 N N . PHE A 1 89 ? 77.852 31.913 0.817 1.00 14.49 77 PHE B N 1
ATOM 601 C CA . PHE A 1 89 ? 77.868 32.698 -0.407 1.00 13.45 77 PHE B CA 1
ATOM 602 C C . PHE A 1 89 ? 77.395 34.096 -0.036 1.00 11.49 77 PHE B C 1
ATOM 603 O O . PHE A 1 89 ? 77.155 34.399 1.140 1.00 12.92 77 PHE B O 1
ATOM 611 N N . ARG A 1 90 ? 77.305 34.968 -1.039 1.00 12.22 78 ARG B N 1
ATOM 612 C CA . ARG A 1 90 ? 76.813 36.320 -0.802 1.00 10.39 78 ARG B CA 1
ATOM 613 C C . ARG A 1 90 ? 75.780 36.685 -1.864 1.00 11.08 78 ARG B C 1
ATOM 614 O O . ARG A 1 90 ? 75.593 35.978 -2.857 1.00 12.35 78 ARG B O 1
ATOM 622 N N . LEU A 1 91 ? 75.065 37.789 -1.618 1.00 11.30 79 LEU B N 1
ATOM 623 C CA . LEU A 1 91 ? 74.018 38.208 -2.544 1.00 10.33 79 LEU B CA 1
ATOM 624 C C . LEU A 1 91 ? 74.553 38.342 -3.966 1.00 10.98 79 LEU B C 1
ATOM 625 O O . LEU A 1 91 ? 73.864 38.012 -4.936 1.00 11.26 79 LEU B O 1
ATOM 630 N N . SER A 1 92 ? 75.786 38.801 -4.113 1.00 13.02 80 SER B N 1
ATOM 631 C CA . SER A 1 92 ? 76.343 39.016 -5.439 1.00 13.14 80 SER B CA 1
ATOM 632 C C . SER A 1 92 ? 76.968 37.766 -6.054 1.00 12.51 80 SER B C 1
ATOM 633 O O . SER A 1 92 ? 77.485 37.845 -7.175 1.00 13.29 80 SER B O 1
ATOM 636 N N . SER A 1 93 ? 76.918 36.615 -5.377 1.00 11.67 81 SER B N 1
ATOM 637 C CA . SER A 1 93 ? 77.554 35.412 -5.912 1.00 11.39 81 SER B CA 1
ATOM 638 C C . SER A 1 93 ? 76.891 34.963 -7.211 1.00 12.97 81 SER B C 1
ATOM 639 O O . SER A 1 93 ? 75.678 34.703 -7.218 1.00 11.72 81 SER B O 1
ATOM 642 N N . PRO A 1 94 ? 77.632 34.812 -8.307 1.00 12.37 82 PRO B N 1
ATOM 643 C CA . PRO A 1 94 ? 77.046 34.193 -9.507 1.00 12.62 82 PRO B CA 1
ATOM 644 C C . PRO A 1 94 ? 76.743 32.719 -9.260 1.00 13.42 82 PRO B C 1
ATOM 645 O O . PRO A 1 94 ? 77.606 31.967 -8.794 1.00 14.43 82 PRO B O 1
ATOM 649 N N . ILE A 1 95 ? 75.515 32.300 -9.588 1.00 12.35 83 ILE B N 1
ATOM 650 C CA . ILE A 1 95 ? 75.135 30.918 -9.298 1.00 12.60 83 ILE B CA 1
ATOM 651 C C . ILE A 1 95 ? 75.929 29.925 -10.139 1.00 14.80 83 ILE B C 1
ATOM 652 O O . ILE A 1 95 ? 76.094 28.770 -9.726 1.00 13.95 83 ILE B O 1
ATOM 657 N N . GLN A 1 96 ? 76.464 30.350 -11.288 1.00 15.52 84 GLN B N 1
ATOM 658 C CA . GLN A 1 96 ? 77.252 29.443 -12.118 1.00 13.75 84 GLN B CA 1
ATOM 659 C C . GLN A 1 96 ? 78.544 29.013 -11.426 1.00 15.38 84 GLN B C 1
ATOM 660 O O . GLN A 1 96 ? 79.129 27.994 -11.818 1.00 16.56 84 GLN B O 1
ATOM 666 N N . ASN A 1 97 ? 78.993 29.757 -10.412 1.00 15.50 85 ASN B N 1
ATOM 667 C CA . ASN A 1 97 ? 80.138 29.333 -9.607 1.00 14.58 85 ASN B CA 1
ATOM 668 C C . ASN A 1 97 ? 79.859 28.043 -8.856 1.00 18.87 85 ASN B C 1
ATOM 669 O O . ASN A 1 97 ? 80.802 27.315 -8.517 1.00 19.61 85 ASN B O 1
ATOM 674 N N . PHE A 1 98 ? 78.589 27.751 -8.578 1.00 14.53 86 PHE B N 1
ATOM 675 C CA . PHE A 1 98 ? 78.201 26.566 -7.827 1.00 15.19 86 PHE B CA 1
ATOM 676 C C . PHE A 1 98 ? 77.613 25.463 -8.685 1.00 14.81 86 PHE B C 1
ATOM 677 O O . PHE A 1 98 ? 77.756 24.287 -8.340 1.00 16.98 86 PHE B O 1
ATOM 685 N N . ASP A 1 99 ? 76.952 25.804 -9.792 1.00 15.29 87 ASP B N 1
ATOM 686 C CA . ASP A 1 99 ? 76.509 24.819 -10.775 1.00 14.14 87 ASP B CA 1
ATOM 687 C C . ASP A 1 99 ? 76.797 25.370 -12.166 1.00 14.80 87 ASP B C 1
ATOM 688 O O . ASP A 1 99 ? 76.077 26.259 -12.653 1.00 15.45 87 ASP B O 1
ATOM 693 N N . PRO A 1 100 ? 77.837 24.868 -12.837 1.00 14.72 88 PRO B N 1
ATOM 694 C CA . PRO A 1 100 ? 78.185 25.392 -14.168 1.00 16.50 88 PRO B CA 1
ATOM 695 C C . PRO A 1 100 ? 77.144 25.104 -15.239 1.00 14.80 88 PRO B C 1
ATOM 696 O O . PRO A 1 100 ? 77.284 25.610 -16.362 1.00 16.57 88 PRO B O 1
ATOM 700 N N . ARG A 1 101 ? 76.103 24.320 -14.948 1.00 13.66 89 ARG B N 1
ATOM 701 C CA . ARG A 1 101 ? 75.047 24.158 -15.936 1.00 15.28 89 ARG B CA 1
ATOM 702 C C . ARG A 1 101 ? 74.344 25.483 -16.215 1.00 13.33 89 ARG B C 1
ATOM 703 O O . ARG A 1 101 ? 73.699 25.631 -17.261 1.00 15.86 89 ARG B O 1
ATOM 711 N N . PHE A 1 102 ? 74.473 26.454 -15.313 1.00 15.43 90 PHE B N 1
ATOM 712 C CA . PHE A 1 102 ? 73.879 27.771 -15.494 1.00 13.43 90 PHE B CA 1
ATOM 713 C C . PHE A 1 102 ? 74.863 28.776 -16.062 1.00 16.24 90 PHE B C 1
ATOM 714 O O . PHE A 1 102 ? 74.579 29.978 -16.055 1.00 15.56 90 PHE B O 1
ATOM 722 N N . LYS A 1 103 ? 76.008 28.311 -16.559 1.00 13.90 91 LYS B N 1
ATOM 723 C CA . LYS A 1 103 ? 76.850 29.145 -17.401 1.00 17.41 91 LYS B CA 1
ATOM 724 C C . LYS A 1 103 ? 76.205 29.279 -18.782 1.00 16.64 91 LYS B C 1
ATOM 725 O O . LYS A 1 103 ? 75.481 28.393 -19.244 1.00 23.63 91 LYS B O 1
ATOM 731 N N . SER A 1 104 ? 76.449 30.407 -19.436 1.00 21.21 92 SER B N 1
ATOM 732 C CA . SER A 1 104 ? 76.005 30.602 -20.814 1.00 18.96 92 SER B CA 1
ATOM 733 C C . SER A 1 104 ? 74.487 30.443 -20.943 1.00 16.96 92 SER B C 1
ATOM 734 O O . SER A 1 104 ? 73.979 29.584 -21.665 1.00 18.35 92 SER B O 1
ATOM 737 N N . MET A 1 105 ? 73.760 31.292 -20.228 1.00 14.42 93 MET B N 1
ATOM 738 C CA . MET A 1 105 ? 72.315 31.323 -20.378 1.00 12.93 93 MET B CA 1
ATOM 739 C C . MET A 1 105 ? 71.927 32.124 -21.617 1.00 15.17 93 MET B C 1
ATOM 740 O O . MET A 1 105 ? 72.670 32.999 -22.076 1.00 13.66 93 MET B O 1
ATOM 745 N N . LYS A 1 106 ? 70.769 31.792 -22.179 1.00 13.32 94 LYS B N 1
ATOM 746 C CA . LYS A 1 106 ? 70.187 32.540 -23.284 1.00 13.73 94 LYS B CA 1
ATOM 747 C C . LYS A 1 106 ? 68.905 33.223 -22.826 1.00 15.45 94 LYS B C 1
ATOM 748 O O . LYS A 1 106 ? 68.314 32.860 -21.805 1.00 14.42 94 LYS B O 1
ATOM 754 N N . VAL A 1 107 ? 68.482 34.225 -23.597 1.00 12.60 95 VAL B N 1
ATOM 755 C CA . VAL A 1 107 ? 67.274 35.001 -23.319 1.00 11.20 95 VAL B CA 1
ATOM 756 C C . VAL A 1 107 ? 66.393 34.978 -24.556 1.00 13.09 95 VAL B C 1
ATOM 757 O O . VAL A 1 107 ? 66.867 35.273 -25.658 1.00 13.03 95 VAL B O 1
ATOM 761 N N . ILE A 1 108 ? 65.111 34.656 -24.376 1.00 11.07 96 ILE B N 1
ATOM 762 C CA . ILE A 1 108 ? 64.145 34.636 -25.468 1.00 12.44 96 ILE B CA 1
ATOM 763 C C . ILE A 1 108 ? 63.147 35.760 -25.247 1.00 13.20 96 ILE B C 1
ATOM 764 O O . ILE A 1 108 ? 62.902 36.175 -24.109 1.00 14.59 96 ILE B O 1
ATOM 769 N N . ASP A 1 109 ? 62.561 36.262 -26.334 1.00 11.64 97 ASP B N 1
ATOM 770 C CA . ASP A 1 109 ? 61.505 37.261 -26.198 1.00 11.69 97 ASP B CA 1
ATOM 771 C C . ASP A 1 109 ? 60.252 36.802 -26.944 1.00 12.27 97 ASP B C 1
ATOM 772 O O . ASP A 1 109 ? 60.216 35.731 -27.555 1.00 12.24 97 ASP B O 1
ATOM 777 N N . GLN A 1 110 ? 59.197 37.616 -26.852 1.00 12.84 98 GLN B N 1
ATOM 778 C CA . GLN A 1 110 ? 57.890 37.283 -27.407 1.00 10.29 98 GLN B CA 1
ATOM 779 C C . GLN A 1 110 ? 57.862 37.335 -28.926 1.00 13.21 98 GLN B C 1
ATOM 780 O O . GLN A 1 110 ? 56.845 36.976 -29.524 1.00 11.72 98 GLN B O 1
ATOM 786 N N . HIS A 1 111 ? 58.952 37.784 -29.552 1.00 12.95 99 HIS B N 1
ATOM 787 C CA . HIS A 1 111 ? 59.094 37.819 -31.001 1.00 14.04 99 HIS B CA 1
ATOM 788 C C . HIS A 1 111 ? 60.026 36.729 -31.523 1.00 13.47 99 HIS B C 1
ATOM 789 O O . HIS A 1 111 ? 60.509 36.822 -32.656 1.00 15.75 99 HIS B O 1
ATOM 796 N N . ALA A 1 112 ? 60.288 35.698 -30.723 1.00 11.83 100 ALA B N 1
ATOM 797 C CA . ALA A 1 112 ? 61.083 34.539 -31.112 1.00 13.75 100 ALA B CA 1
ATOM 798 C C . ALA A 1 112 ? 62.571 34.840 -31.179 1.00 14.94 100 ALA B C 1
ATOM 799 O O . ALA A 1 112 ? 63.345 33.986 -31.633 1.00 16.01 100 ALA B O 1
ATOM 801 N N . HIS A 1 113 ? 62.993 36.023 -30.750 1.00 12.29 101 HIS B N 1
ATOM 802 C CA . HIS A 1 113 ? 64.402 36.380 -30.786 1.00 11.21 101 HIS B CA 1
ATOM 803 C C . HIS A 1 113 ? 65.104 35.786 -29.577 1.00 14.84 101 HIS B C 1
ATOM 804 O O . HIS A 1 113 ? 64.608 35.900 -28.453 1.00 13.38 101 HIS B O 1
ATOM 811 N N . ILE A 1 114 ? 66.251 35.148 -29.809 1.00 13.22 102 ILE B N 1
ATOM 812 C CA . ILE A 1 114 ? 67.068 34.560 -28.755 1.00 12.91 102 ILE B CA 1
ATOM 813 C C . ILE A 1 114 ? 68.465 35.164 -28.839 1.00 14.58 102 ILE B C 1
ATOM 814 O O . ILE A 1 114 ? 69.024 35.306 -29.934 1.00 14.51 102 ILE B O 1
ATOM 819 N N . GLU A 1 115 ? 69.033 35.502 -27.688 1.00 12.74 103 GLU B N 1
ATOM 820 C CA . GLU A 1 115 ? 70.380 36.047 -27.622 1.00 14.37 103 GLU B CA 1
ATOM 821 C C . GLU A 1 115 ? 71.021 35.629 -26.307 1.00 12.94 103 GLU B C 1
ATOM 822 O O . GLU A 1 115 ? 70.321 35.250 -25.359 1.00 13.10 103 GLU B O 1
ATOM 828 N N . PRO A 1 116 ? 72.349 35.683 -26.212 1.00 13.67 104 PRO B N 1
ATOM 829 C CA . PRO A 1 116 ? 73.006 35.362 -24.939 1.00 13.24 104 PRO B CA 1
ATOM 830 C C . PRO A 1 116 ? 72.649 36.363 -23.851 1.00 14.35 104 PRO B C 1
ATOM 831 O O . PRO A 1 116 ? 72.498 37.560 -24.104 1.00 13.57 104 PRO B O 1
ATOM 835 N N . ALA A 1 117 ? 72.537 35.860 -22.624 1.00 13.52 105 ALA B N 1
ATOM 836 C CA . ALA A 1 117 ? 72.309 36.735 -21.484 1.00 12.71 105 ALA B CA 1
ATOM 837 C C . ALA A 1 117 ? 73.505 37.655 -21.295 1.00 13.60 105 ALA B C 1
ATOM 838 O O . ALA A 1 117 ? 74.658 37.222 -21.386 1.00 14.65 105 ALA B O 1
ATOM 840 N N . THR A 1 118 ? 73.241 38.930 -21.024 1.00 13.98 106 THR B N 1
ATOM 841 C CA . THR A 1 118 ? 74.326 39.893 -20.872 1.00 14.79 106 THR B CA 1
ATOM 842 C C . THR A 1 118 ? 74.719 40.123 -19.414 1.00 14.61 106 THR B C 1
ATOM 843 O O . THR A 1 118 ? 75.565 40.983 -19.138 1.00 16.87 106 THR B O 1
ATOM 847 N N . ALA A 1 119 ? 74.142 39.366 -18.476 1.00 14.00 107 ALA B N 1
ATOM 848 C CA . ALA A 1 119 ? 74.518 39.428 -17.069 1.00 13.37 107 ALA B CA 1
ATOM 849 C C . ALA A 1 119 ? 74.421 38.033 -16.470 1.00 12.30 107 ALA B C 1
ATOM 850 O O . ALA A 1 119 ? 73.604 37.221 -16.905 1.00 12.96 107 ALA B O 1
ATOM 852 N N . LEU A 1 120 ? 75.260 37.770 -15.471 1.00 15.18 108 LEU B N 1
ATOM 853 C CA . LEU A 1 120 ? 75.215 36.499 -14.754 1.00 11.92 108 LEU B CA 1
ATOM 854 C C . LEU A 1 120 ? 74.108 36.525 -13.713 1.00 11.01 108 LEU B C 1
ATOM 855 O O . LEU A 1 120 ? 73.877 37.551 -13.068 1.00 12.74 108 LEU B O 1
ATOM 860 N N . ILE A 1 121 ? 73.441 35.378 -13.540 1.00 10.32 109 ILE B N 1
ATOM 861 C CA . ILE A 1 121 ? 72.442 35.222 -12.483 1.00 11.11 109 ILE B CA 1
ATOM 862 C C . ILE A 1 121 ? 73.141 35.126 -11.135 1.00 10.91 109 ILE B C 1
ATOM 863 O O . ILE A 1 121 ? 74.046 34.301 -10.951 1.00 12.03 109 ILE B O 1
ATOM 868 N N . THR A 1 122 ? 72.685 35.926 -10.170 1.00 9.65 110 THR B N 1
ATOM 869 C CA . THR A 1 122 ? 73.236 35.945 -8.821 1.00 8.69 110 THR B CA 1
ATOM 870 C C . THR A 1 122 ? 72.218 35.419 -7.819 1.00 9.82 110 THR B C 1
ATOM 871 O O . THR A 1 122 ? 71.033 35.279 -8.115 1.00 9.05 110 THR B O 1
ATOM 875 N N . ILE A 1 123 ? 72.723 35.161 -6.610 1.00 10.85 111 ILE B N 1
ATOM 876 C CA . ILE A 1 123 ? 71.863 34.785 -5.491 1.00 8.37 111 ILE B CA 1
ATOM 877 C C . ILE A 1 123 ? 70.788 35.840 -5.281 1.00 10.40 111 ILE B C 1
ATOM 878 O O . ILE A 1 123 ? 69.606 35.518 -5.096 1.00 10.85 111 ILE B O 1
ATOM 883 N N . GLU A 1 124 ? 71.174 37.119 -5.325 1.00 9.37 112 GLU B N 1
ATOM 884 C CA . GLU A 1 124 ? 70.191 38.182 -5.145 1.00 9.81 112 GLU B CA 1
ATOM 885 C C . GLU A 1 124 ? 69.111 38.122 -6.217 1.00 10.05 112 GLU B C 1
ATOM 886 O O . GLU A 1 124 ? 67.930 38.325 -5.915 1.00 11.38 112 GLU B O 1
ATOM 892 N N . HIS A 1 125 ? 69.491 37.841 -7.470 1.00 9.98 113 HIS B N 1
ATOM 893 C CA . HIS A 1 125 ? 68.488 37.702 -8.523 1.00 10.18 113 HIS B CA 1
ATOM 894 C C . HIS A 1 125 ? 67.495 36.606 -8.185 1.00 9.03 113 HIS B C 1
ATOM 895 O O . HIS A 1 125 ? 66.294 36.746 -8.433 1.00 9.78 113 HIS B O 1
ATOM 902 N N . LEU A 1 126 ? 67.982 35.480 -7.656 1.00 10.22 114 LEU B N 1
ATOM 903 C CA . LEU A 1 126 ? 67.063 34.400 -7.301 1.00 10.02 114 LEU B CA 1
ATOM 904 C C . LEU A 1 126 ? 66.097 34.841 -6.212 1.00 9.50 114 LEU B C 1
ATOM 905 O O . LEU A 1 126 ? 64.897 34.550 -6.284 1.00 11.42 114 LEU B O 1
ATOM 910 N N . LEU A 1 127 ? 66.614 35.503 -5.168 1.00 8.24 115 LEU B N 1
ATOM 911 C CA . LEU A 1 127 ? 65.769 35.904 -4.047 1.00 8.13 115 LEU B CA 1
ATOM 912 C C . LEU A 1 127 ? 64.763 36.972 -4.437 1.00 10.29 115 LEU B C 1
ATOM 913 O O . LEU A 1 127 ? 63.743 37.119 -3.754 1.00 10.02 115 LEU B O 1
ATOM 918 N N . THR A 1 128 ? 65.034 37.740 -5.492 1.00 8.93 116 THR B N 1
ATOM 919 C CA . THR A 1 128 ? 64.156 38.833 -5.891 1.00 8.57 116 THR B CA 1
ATOM 920 C C . THR A 1 128 ? 63.319 38.518 -7.124 1.00 9.56 116 THR B C 1
ATOM 921 O O . THR A 1 128 ? 62.591 39.398 -7.590 1.00 9.52 116 THR B O 1
ATOM 925 N N . HIS A 1 129 ? 63.387 37.291 -7.658 1.00 9.82 117 HIS B N 1
ATOM 926 C CA . HIS A 1 129 ? 62.692 36.920 -8.894 1.00 8.12 117 HIS B CA 1
ATOM 927 C C . HIS A 1 129 ? 63.048 37.879 -10.027 1.00 9.59 117 HIS B C 1
ATOM 928 O O . HIS A 1 129 ? 62.212 38.246 -10.847 1.00 9.78 117 HIS B O 1
ATOM 935 N N . GLN A 1 130 ? 64.315 38.282 -10.064 1.00 10.20 118 GLN B N 1
ATOM 936 C CA . GLN A 1 130 ? 64.833 39.104 -11.149 1.00 11.13 118 GLN B CA 1
ATOM 937 C C . GLN A 1 130 ? 65.851 38.351 -11.994 1.00 10.06 118 GLN B C 1
ATOM 938 O O . GLN A 1 130 ? 66.596 38.965 -12.766 1.00 12.44 118 GLN B O 1
ATOM 944 N N . ALA A 1 131 ? 65.875 37.027 -11.892 1.00 9.18 119 ALA B N 1
ATOM 945 C CA . ALA A 1 131 ? 66.858 36.248 -12.629 1.00 8.68 119 ALA B CA 1
ATOM 946 C C . ALA A 1 131 ? 66.468 36.019 -14.087 1.00 11.16 119 ALA B C 1
ATOM 947 O O . ALA A 1 131 ? 67.329 35.636 -14.887 1.00 12.38 119 ALA B O 1
ATOM 949 N N . GLY A 1 132 ? 65.198 36.208 -14.447 1.00 10.24 120 GLY B N 1
ATOM 950 C CA . GLY A 1 132 ? 64.733 35.912 -15.785 1.00 11.03 120 GLY B CA 1
ATOM 951 C C . GLY A 1 132 ? 64.062 34.563 -15.944 1.00 10.40 120 GLY B C 1
ATOM 952 O O . GLY A 1 132 ? 63.645 34.222 -17.058 1.00 10.58 120 GLY B O 1
ATOM 953 N N . PHE A 1 133 ? 63.951 33.783 -14.870 1.00 10.63 121 PHE B N 1
ATOM 954 C CA . PHE A 1 133 ? 63.215 32.537 -14.957 1.00 10.86 121 PHE B CA 1
ATOM 955 C C . PHE A 1 133 ? 61.723 32.823 -15.047 1.00 10.27 121 PHE B C 1
ATOM 956 O O . PHE A 1 133 ? 61.250 33.932 -14.771 1.00 11.86 121 PHE B O 1
ATOM 964 N N . SER A 1 134 ? 60.985 31.795 -15.454 1.00 10.54 122 SER B N 1
ATOM 965 C CA . SER A 1 134 ? 59.537 31.861 -15.579 1.00 11.48 122 SER B CA 1
ATOM 966 C C . SER A 1 134 ? 58.896 30.863 -14.615 1.00 11.22 122 SER B C 1
ATOM 967 O O . SER A 1 134 ? 59.518 30.459 -13.629 1.00 11.70 122 SER B O 1
ATOM 970 N N . TYR A 1 135 ? 57.667 30.449 -14.910 1.00 11.18 123 TYR B N 1
ATOM 971 C CA . TYR A 1 135 ? 56.965 29.416 -14.162 1.00 11.82 123 TYR B CA 1
ATOM 972 C C . TYR A 1 135 ? 56.092 28.664 -15.151 1.00 12.08 123 TYR B C 1
ATOM 973 O O . TYR A 1 135 ? 55.602 29.252 -16.113 1.00 13.48 123 TYR B O 1
ATOM 982 N N . ASP A 1 136 ? 55.877 27.369 -14.894 1.00 12.60 124 ASP B N 1
ATOM 983 C CA . ASP A 1 136 ? 55.150 26.532 -15.846 1.00 12.64 124 ASP B CA 1
ATOM 984 C C . ASP A 1 136 ? 53.771 27.101 -16.167 1.00 14.19 124 ASP B C 1
ATOM 985 O O . ASP A 1 136 ? 53.305 27.018 -17.307 1.00 14.19 124 ASP B O 1
ATOM 990 N N . PHE A 1 137 ? 53.086 27.657 -15.172 1.00 15.07 125 PHE B N 1
ATOM 991 C CA . PHE A 1 137 ? 51.706 28.082 -15.347 1.00 19.79 125 PHE B CA 1
ATOM 992 C C . PHE A 1 137 ? 51.576 29.575 -15.627 1.00 17.45 125 PHE B C 1
ATOM 993 O O . PHE A 1 137 ? 50.486 30.130 -15.462 1.00 18.78 125 PHE B O 1
ATOM 1001 N N . SER A 1 138 ? 52.661 30.240 -16.035 1.00 13.17 126 SER B N 1
ATOM 1002 C CA . SER A 1 138 ? 52.607 31.669 -16.344 1.00 13.92 126 SER B CA 1
ATOM 1003 C C . SER A 1 138 ? 51.920 31.876 -17.687 1.00 16.14 126 SER B C 1
ATOM 1004 O O . SER A 1 138 ? 52.483 31.547 -18.734 1.00 17.96 126 SER B O 1
ATOM 1007 N N . LEU A 1 139 ? 50.718 32.442 -17.658 1.00 15.19 127 LEU B N 1
ATOM 1008 C CA . LEU A 1 139 ? 49.923 32.618 -18.867 1.00 11.83 127 LEU B CA 1
ATOM 1009 C C . LEU A 1 139 ? 50.555 33.669 -19.779 1.00 12.42 127 LEU B C 1
ATOM 1010 O O . LEU A 1 139 ? 50.866 34.782 -19.341 1.00 12.94 127 LEU B O 1
ATOM 1015 N N . GLY A 1 140 ? 50.726 33.323 -21.056 1.00 14.10 128 GLY B N 1
ATOM 1016 C CA . GLY A 1 140 ? 51.242 34.273 -22.028 1.00 14.00 128 GLY B CA 1
ATOM 1017 C C . GLY A 1 140 ? 52.744 34.447 -22.027 1.00 13.90 128 GLY B C 1
ATOM 1018 O O . GLY A 1 140 ? 53.266 35.185 -22.878 1.00 11.80 128 GLY B O 1
ATOM 1019 N N . CYS A 1 141 ? 53.446 33.788 -21.116 1.00 13.70 129 CYS B N 1
ATOM 1020 C CA . CYS A 1 141 ? 54.889 33.964 -20.979 1.00 15.30 129 CYS B CA 1
ATOM 1021 C C . CYS A 1 141 ? 55.612 33.297 -22.146 1.00 16.20 129 CYS B C 1
ATOM 1022 O O . CYS A 1 141 ? 55.271 32.170 -22.513 1.00 18.83 129 CYS B O 1
ATOM 1025 N N . PRO A 1 142 ? 56.586 33.962 -22.773 1.00 14.24 130 PRO B N 1
ATOM 1026 C CA . PRO A 1 142 ? 57.237 33.365 -23.952 1.00 12.45 130 PRO B CA 1
ATOM 1027 C C . PRO A 1 142 ? 57.771 31.954 -23.750 1.00 14.94 130 PRO B C 1
ATOM 1028 O O . PRO A 1 142 ? 57.772 31.187 -24.718 1.00 18.16 130 PRO B O 1
ATOM 1032 N N . ILE A 1 143 ? 58.223 31.571 -22.555 1.00 13.40 131 ILE B N 1
ATOM 1033 C CA . ILE A 1 143 ? 58.879 30.273 -22.383 1.00 11.83 131 ILE B CA 1
ATOM 1034 C C . ILE A 1 143 ? 58.071 29.281 -21.550 1.00 13.23 131 ILE B C 1
ATOM 1035 O O . ILE A 1 143 ? 58.496 28.120 -21.425 1.00 13.62 131 ILE B O 1
ATOM 1040 N N . SER A 1 144 ? 56.932 29.678 -20.979 1.00 13.09 132 SER B N 1
ATOM 1041 C CA . SER A 1 144 ? 56.268 28.762 -20.052 1.00 10.75 132 SER B CA 1
ATOM 1042 C C . SER A 1 144 ? 55.797 27.483 -20.743 1.00 13.24 132 SER B C 1
ATOM 1043 O O . SER A 1 144 ? 55.707 26.438 -20.096 1.00 12.48 132 SER B O 1
ATOM 1046 N N . ALA A 1 145 ? 55.505 27.533 -22.044 1.00 12.68 133 ALA B N 1
ATOM 1047 C CA . ALA A 1 145 ? 55.118 26.306 -22.743 1.00 15.56 133 ALA B CA 1
ATOM 1048 C C . ALA A 1 145 ? 56.240 25.280 -22.702 1.00 15.67 133 ALA B C 1
ATOM 1049 O O . ALA A 1 145 ? 55.989 24.075 -22.566 1.00 17.04 133 ALA B O 1
ATOM 1051 N N . HIS A 1 146 ? 57.491 25.737 -22.817 1.00 12.74 134 HIS B N 1
ATOM 1052 C CA . HIS A 1 146 ? 58.608 24.803 -22.740 1.00 14.70 134 HIS B CA 1
ATOM 1053 C C . HIS A 1 146 ? 58.816 24.281 -21.323 1.00 14.73 134 HIS B C 1
ATOM 1054 O O . HIS A 1 146 ? 59.244 23.137 -21.152 1.00 15.49 134 HIS B O 1
ATOM 1061 N N . TYR A 1 147 ? 58.529 25.089 -20.298 1.00 14.21 135 TYR B N 1
ATOM 1062 C CA . TYR A 1 147 ? 58.527 24.564 -18.935 1.00 13.41 135 TYR B CA 1
ATOM 1063 C C . TYR A 1 147 ? 57.514 23.432 -18.796 1.00 14.28 135 TYR B C 1
ATOM 1064 O O . TYR A 1 147 ? 57.807 22.386 -18.207 1.00 15.50 135 TYR B O 1
ATOM 1073 N N . ARG A 1 148 ? 56.302 23.641 -19.311 1.00 14.44 136 ARG B N 1
ATOM 1074 C CA . ARG A 1 148 ? 55.259 22.631 -19.155 1.00 13.24 136 ARG B CA 1
ATOM 1075 C C . ARG A 1 148 ? 55.596 21.368 -19.930 1.00 17.56 136 ARG B C 1
ATOM 1076 O O . ARG A 1 148 ? 55.341 20.256 -19.453 1.00 16.41 136 ARG B O 1
ATOM 1084 N N . ASP A 1 149 ? 56.159 21.516 -21.131 1.00 14.76 137 ASP B N 1
ATOM 1085 C CA . ASP A 1 149 ? 56.588 20.342 -21.885 1.00 17.65 137 ASP B CA 1
ATOM 1086 C C . ASP A 1 149 ? 57.622 19.540 -21.102 1.00 20.70 137 ASP B C 1
ATOM 1087 O O . ASP A 1 149 ? 57.627 18.301 -21.146 1.00 19.85 137 ASP B O 1
ATOM 1092 N N . ALA A 1 150 ? 58.498 20.231 -20.372 1.00 15.34 138 ALA B N 1
ATOM 1093 C CA . ALA A 1 150 ? 59.517 19.584 -19.555 1.00 16.52 138 ALA B CA 1
ATOM 1094 C C . ALA A 1 150 ? 58.972 19.078 -18.227 1.00 17.59 138 ALA B C 1
ATOM 1095 O O . ALA A 1 150 ? 59.700 18.389 -17.503 1.00 17.88 138 ALA B O 1
ATOM 1097 N N . GLN A 1 151 ? 57.730 19.426 -17.892 1.00 14.05 139 GLN B N 1
ATOM 1098 C CA . GLN A 1 151 ? 57.067 18.985 -16.662 1.00 16.32 139 GLN B CA 1
ATOM 1099 C C . GLN A 1 151 ? 57.851 19.382 -15.412 1.00 16.12 139 GLN B C 1
ATOM 1100 O O . GLN A 1 151 ? 57.979 18.607 -14.463 1.00 15.68 139 GLN B O 1
ATOM 1106 N N . LEU A 1 152 ? 58.360 20.614 -15.383 1.00 13.45 140 LEU B N 1
ATOM 1107 C CA . LEU A 1 152 ? 59.216 21.003 -14.268 1.00 13.17 140 LEU B CA 1
ATOM 1108 C C . LEU A 1 152 ? 58.464 20.957 -12.941 1.00 15.10 140 LEU B C 1
ATOM 1109 O O . LEU A 1 152 ? 58.980 20.441 -11.942 1.00 15.37 140 LEU B O 1
ATOM 1114 N N . ILE A 1 153 ? 57.245 21.486 -12.908 1.00 14.28 141 ILE B N 1
ATOM 1115 C CA . ILE A 1 153 ? 56.456 21.424 -11.680 1.00 15.07 141 ILE B CA 1
ATOM 1116 C C . ILE A 1 153 ? 55.657 20.129 -11.590 1.00 16.45 141 ILE B C 1
ATOM 1117 O O . ILE A 1 153 ? 55.508 19.561 -10.504 1.00 17.97 141 ILE B O 1
ATOM 1122 N N . GLU A 1 154 ? 55.145 19.633 -12.717 1.00 15.19 142 GLU B N 1
ATOM 1123 C CA . GLU A 1 154 ? 54.281 18.452 -12.679 1.00 15.82 142 GLU B CA 1
ATOM 1124 C C . GLU A 1 154 ? 55.014 17.234 -12.133 1.00 21.09 142 GLU B C 1
ATOM 1125 O O . GLU A 1 154 ? 54.433 16.429 -11.397 1.00 19.42 142 GLU B O 1
ATOM 1131 N N . ASP A 1 155 ? 56.287 17.074 -12.492 1.00 15.36 143 ASP B N 1
ATOM 1132 C CA . ASP A 1 155 ? 57.026 15.842 -12.209 1.00 15.85 143 ASP B CA 1
ATOM 1133 C C . ASP A 1 155 ? 57.665 15.961 -10.828 1.00 16.16 143 ASP B C 1
ATOM 1134 O O . ASP A 1 155 ? 58.853 16.263 -10.668 1.00 16.77 143 ASP B O 1
ATOM 1139 N N . GLY A 1 156 ? 56.841 15.725 -9.802 1.00 16.89 144 GLY B N 1
ATOM 1140 C CA . GLY A 1 156 ? 57.322 15.841 -8.439 1.00 15.71 144 GLY B CA 1
ATOM 1141 C C . GLY A 1 156 ? 58.273 14.737 -8.034 1.00 17.09 144 GLY B C 1
ATOM 1142 O O . GLY A 1 156 ? 59.083 14.929 -7.118 1.00 17.28 144 GLY B O 1
ATOM 1143 N N . GLY A 1 157 ? 58.202 13.588 -8.705 1.00 15.60 145 GLY B N 1
ATOM 1144 C CA . GLY A 1 157 ? 59.095 12.495 -8.380 1.00 16.72 145 GLY B CA 1
ATOM 1145 C C . GLY A 1 157 ? 60.506 12.653 -8.884 1.00 18.32 145 GLY B C 1
ATOM 1146 O O . GLY A 1 157 ? 61.382 11.883 -8.476 1.00 16.75 145 GLY B O 1
ATOM 1147 N N . ARG A 1 158 ? 60.750 13.626 -9.758 1.00 16.72 146 ARG B N 1
ATOM 1148 C CA . ARG A 1 158 ? 62.097 13.883 -10.247 1.00 15.85 146 ARG B CA 1
ATOM 1149 C C . ARG A 1 158 ? 62.925 14.597 -9.184 1.00 16.75 146 ARG B C 1
ATOM 1150 O O . ARG A 1 158 ? 62.457 15.541 -8.535 1.00 16.32 146 ARG B O 1
ATOM 1158 N N . ASP A 1 159 ? 64.155 14.129 -8.993 1.00 15.06 147 ASP B N 1
ATOM 1159 C CA . ASP A 1 159 ? 65.020 14.737 -8.002 1.00 14.65 147 ASP B CA 1
ATOM 1160 C C . ASP A 1 159 ? 65.279 16.196 -8.355 1.00 14.48 147 ASP B C 1
ATOM 1161 O O . ASP A 1 159 ? 65.470 16.537 -9.526 1.00 16.55 147 ASP B O 1
ATOM 1166 N N . LEU A 1 160 ? 65.293 17.048 -7.325 1.00 13.30 148 LEU B N 1
ATOM 1167 C CA . LEU A 1 160 ? 65.570 18.476 -7.510 1.00 12.72 148 LEU B CA 1
ATOM 1168 C C . LEU A 1 160 ? 66.779 18.700 -8.413 1.00 15.49 148 LEU B C 1
ATOM 1169 O O . LEU A 1 160 ? 66.735 19.510 -9.346 1.00 14.47 148 LEU B O 1
ATOM 1174 N N . THR A 1 161 ? 67.876 17.987 -8.136 1.00 15.86 149 THR B N 1
ATOM 1175 C CA . THR A 1 161 ? 69.103 18.158 -8.910 1.00 15.17 149 THR B CA 1
ATOM 1176 C C . THR A 1 161 ? 68.869 17.880 -10.389 1.00 16.03 149 THR B C 1
ATOM 1177 O O . THR A 1 161 ? 69.398 18.591 -11.259 1.00 16.16 149 THR B O 1
ATOM 1181 N N . ASP A 1 162 ? 68.100 16.835 -10.699 1.00 15.39 150 ASP B N 1
ATOM 1182 C CA . ASP A 1 162 ? 67.866 16.482 -12.095 1.00 15.49 150 ASP B CA 1
ATOM 1183 C C . ASP A 1 162 ? 66.910 17.463 -12.758 1.00 15.72 150 ASP B C 1
ATOM 1184 O O . ASP A 1 162 ? 67.084 17.816 -13.932 1.00 17.05 150 ASP B O 1
ATOM 1189 N N . MET A 1 163 ? 65.889 17.915 -12.026 1.00 15.53 151 MET B N 1
ATOM 1190 C CA . MET A 1 163 ? 64.986 18.911 -12.585 1.00 13.56 151 MET B CA 1
ATOM 1191 C C . MET A 1 163 ? 65.750 20.169 -12.966 1.00 14.20 151 MET B C 1
ATOM 1192 O O . MET A 1 163 ? 65.474 20.786 -14.003 1.00 15.59 151 MET B O 1
ATOM 1197 N N . MET A 1 164 ? 66.730 20.550 -12.148 1.00 13.37 152 MET B N 1
ATOM 1198 C CA . MET A 1 164 ? 67.520 21.741 -12.440 1.00 12.47 152 MET B CA 1
ATOM 1199 C C . MET A 1 164 ? 68.332 21.589 -13.717 1.00 17.45 152 MET B C 1
ATOM 1200 O O . MET A 1 164 ? 68.527 22.572 -14.447 1.00 13.74 152 MET B O 1
ATOM 1205 N N . GLY A 1 165 ? 68.816 20.379 -14.004 1.00 15.52 153 GLY B N 1
ATOM 1206 C CA . GLY A 1 165 ? 69.522 20.166 -15.258 1.00 16.43 153 GLY B CA 1
ATOM 1207 C C . GLY A 1 165 ? 68.644 20.436 -16.463 1.00 15.40 153 GLY B C 1
ATOM 1208 O O . GLY A 1 165 ? 69.100 20.997 -17.464 1.00 16.99 153 GLY B O 1
ATOM 1209 N N . VAL A 1 166 ? 67.372 20.041 -16.387 1.00 14.11 154 VAL B N 1
ATOM 1210 C CA . VAL A 1 166 ? 66.453 20.297 -17.485 1.00 12.96 154 VAL B CA 1
ATOM 1211 C C . VAL A 1 166 ? 66.160 21.784 -17.586 1.00 16.97 154 VAL B C 1
ATOM 1212 O O . VAL A 1 166 ? 66.159 22.358 -18.681 1.00 15.26 154 VAL B O 1
ATOM 1216 N N . LEU A 1 167 ? 65.927 22.434 -16.443 1.00 12.65 155 LEU B N 1
ATOM 1217 C CA . LEU A 1 167 ? 65.638 23.867 -16.450 1.00 12.34 155 LEU B CA 1
ATOM 1218 C C . LEU A 1 167 ? 66.806 24.668 -17.010 1.00 14.06 155 LEU B C 1
ATOM 1219 O O . LEU A 1 167 ? 66.602 25.635 -17.756 1.00 14.75 155 LEU B O 1
ATOM 1224 N N . ALA A 1 168 ? 68.034 24.284 -16.657 1.00 13.30 156 ALA B N 1
ATOM 1225 C CA . ALA A 1 168 ? 69.200 25.081 -17.031 1.00 12.48 156 ALA B CA 1
ATOM 1226 C C . ALA A 1 168 ? 69.383 25.188 -18.537 1.00 16.09 156 ALA B C 1
ATOM 1227 O O . ALA A 1 168 ? 70.025 26.141 -19.000 1.00 16.28 156 ALA B O 1
ATOM 1229 N N . GLU A 1 169 ? 68.831 24.248 -19.307 1.00 15.80 157 GLU B N 1
ATOM 1230 C CA . GLU A 1 169 ? 68.965 24.266 -20.758 1.00 16.00 157 GLU B CA 1
ATOM 1231 C C . GLU A 1 169 ? 67.983 25.215 -21.434 1.00 16.39 157 GLU B C 1
ATOM 1232 O O . GLU A 1 169 ? 68.115 25.466 -22.638 1.00 17.69 157 GLU B O 1
ATOM 1238 N N . LEU A 1 170 ? 66.995 25.742 -20.698 1.00 14.17 158 LEU B N 1
ATOM 1239 C CA . LEU A 1 170 ? 65.981 26.592 -21.301 1.00 12.61 158 LEU B CA 1
ATOM 1240 C C . LEU A 1 170 ? 66.389 28.065 -21.228 1.00 12.35 158 LEU B C 1
ATOM 1241 O O . LEU A 1 170 ? 67.141 28.475 -20.332 1.00 12.12 158 LEU B O 1
ATOM 1246 N N . PRO A 1 171 ? 65.924 28.889 -22.160 1.00 13.80 159 PRO B N 1
ATOM 1247 C CA . PRO A 1 171 ? 66.233 30.318 -22.082 1.00 11.07 159 PRO B CA 1
ATOM 1248 C C . PRO A 1 171 ? 65.443 31.009 -20.983 1.00 11.98 159 PRO B C 1
ATOM 1249 O O . PRO A 1 171 ? 64.351 30.578 -20.601 1.00 12.80 159 PRO B O 1
ATOM 1253 N N . LEU A 1 172 ? 66.032 32.091 -20.475 1.00 10.86 160 LEU B N 1
ATOM 1254 C CA . LEU A 1 172 ? 65.355 33.087 -19.659 1.00 10.83 160 LEU B CA 1
ATOM 1255 C C . LEU A 1 172 ? 64.448 33.946 -20.537 1.00 11.93 160 LEU B C 1
ATOM 1256 O O . LEU A 1 172 ? 64.536 33.921 -21.769 1.00 13.22 160 LEU B O 1
ATOM 1261 N N . VAL A 1 173 ? 63.569 34.721 -19.896 1.00 11.02 161 VAL B N 1
ATOM 1262 C CA . VAL A 1 173 ? 62.682 35.631 -20.622 1.00 11.64 161 VAL B CA 1
ATOM 1263 C C . VAL A 1 173 ? 63.095 37.094 -20.487 1.00 14.29 161 VAL B C 1
ATOM 1264 O O . VAL A 1 173 ? 62.444 37.966 -21.082 1.00 15.06 161 VAL B O 1
ATOM 1268 N N . PHE A 1 174 ? 64.145 37.393 -19.729 1.00 11.45 162 PHE B N 1
ATOM 1269 C CA . PHE A 1 174 ? 64.776 38.705 -19.772 1.00 11.31 162 PHE B CA 1
ATOM 1270 C C . PHE A 1 174 ? 66.188 38.569 -19.225 1.00 11.37 162 PHE B C 1
ATOM 1271 O O . PHE A 1 174 ? 66.558 37.548 -18.642 1.00 11.81 162 PHE B O 1
ATOM 1279 N N . HIS A 1 175 ? 66.984 39.605 -19.438 1.00 11.41 163 HIS B N 1
ATOM 1280 C CA . HIS A 1 175 ? 68.357 39.554 -18.966 1.00 11.78 163 HIS B CA 1
ATOM 1281 C C . HIS A 1 175 ? 68.404 39.706 -17.449 1.00 11.17 163 HIS B C 1
ATOM 1282 O O . HIS A 1 175 ? 67.707 40.555 -16.888 1.00 12.01 163 HIS B O 1
ATOM 1289 N N . PRO A 1 176 ? 69.193 38.884 -16.760 1.00 11.64 164 PRO B N 1
ATOM 1290 C CA . PRO A 1 176 ? 69.183 38.907 -15.293 1.00 10.40 164 PRO B CA 1
ATOM 1291 C C . PRO A 1 176 ? 69.359 40.313 -14.733 1.00 12.86 164 PRO B C 1
ATOM 1292 O O . PRO A 1 176 ? 70.236 41.083 -15.157 1.00 13.44 164 PRO B O 1
ATOM 1296 N N . GLY A 1 177 ? 68.515 40.649 -13.762 1.00 12.11 165 GLY B N 1
ATOM 1297 C CA . GLY A 1 177 ? 68.575 41.932 -13.110 1.00 12.18 165 GLY B CA 1
ATOM 1298 C C . GLY A 1 177 ? 67.686 43.009 -13.696 1.00 11.10 165 GLY B C 1
ATOM 1299 O O . GLY A 1 177 ? 67.486 44.041 -13.042 1.00 15.28 165 GLY B O 1
ATOM 1300 N N . THR A 1 178 ? 67.116 42.807 -14.882 1.00 12.05 166 THR B N 1
ATOM 1301 C CA . THR A 1 178 ? 66.499 43.919 -15.599 1.00 12.70 166 THR B CA 1
ATOM 1302 C C . THR A 1 178 ? 64.986 44.011 -15.430 1.00 12.81 166 THR B C 1
ATOM 1303 O O . THR A 1 178 ? 64.410 45.048 -15.783 1.00 15.47 166 THR B O 1
ATOM 1307 N N . GLN A 1 179 ? 64.333 42.970 -14.912 1.00 12.25 167 GLN B N 1
ATOM 1308 C CA . GLN A 1 179 ? 62.885 42.951 -14.752 1.00 11.39 167 GLN B CA 1
ATOM 1309 C C . GLN A 1 179 ? 62.537 42.059 -13.573 1.00 10.99 167 GLN B C 1
ATOM 1310 O O . GLN A 1 179 ? 63.397 41.382 -13.007 1.00 10.76 167 GLN B O 1
ATOM 1316 N N . TRP A 1 180 ? 61.250 42.056 -13.220 1.00 11.81 168 TRP B N 1
ATOM 1317 C CA . TRP A 1 180 ? 60.714 41.218 -12.149 1.00 11.57 168 TRP B CA 1
ATOM 1318 C C . TRP A 1 180 ? 59.651 40.295 -12.724 1.00 9.30 168 TRP B C 1
ATOM 1319 O O . TRP A 1 180 ? 58.734 40.753 -13.413 1.00 12.44 168 TRP B O 1
ATOM 1330 N N . LYS A 1 181 ? 59.770 38.997 -12.446 1.00 9.90 169 LYS B N 1
ATOM 1331 C CA . LYS A 1 181 ? 58.720 38.047 -12.810 1.00 9.34 169 LYS B CA 1
ATOM 1332 C C . LYS A 1 181 ? 58.741 36.904 -11.811 1.00 10.76 169 LYS B C 1
ATOM 1333 O O . LYS A 1 181 ? 59.760 36.225 -11.677 1.00 10.48 169 LYS B O 1
ATOM 1339 N N . TYR A 1 182 ? 57.616 36.692 -11.133 1.00 11.69 170 TYR B N 1
ATOM 1340 C CA . TYR A 1 182 ? 57.504 35.611 -10.160 1.00 10.84 170 TYR B CA 1
ATOM 1341 C C . TYR A 1 182 ? 57.787 34.267 -10.825 1.00 10.33 170 TYR B C 1
ATOM 1342 O O . TYR A 1 182 ? 57.270 33.973 -11.909 1.00 11.38 170 TYR B O 1
ATOM 1351 N N . SER A 1 183 ? 58.580 33.426 -10.156 1.00 9.46 171 SER B N 1
ATOM 1352 C CA . SER A 1 183 ? 59.292 32.411 -10.919 1.00 10.26 171 SER B CA 1
ATOM 1353 C C . SER A 1 183 ? 59.690 31.206 -10.080 1.00 10.28 171 SER B C 1
ATOM 1354 O O . SER A 1 183 ? 59.562 31.183 -8.854 1.00 11.76 171 SER B O 1
ATOM 1357 N N . ILE A 1 184 ? 60.249 30.233 -10.793 1.00 8.80 172 ILE B N 1
ATOM 1358 C CA . ILE A 1 184 ? 60.859 29.014 -10.282 1.00 9.82 172 ILE B CA 1
ATOM 1359 C C . ILE A 1 184 ? 62.215 29.296 -9.629 1.00 9.87 172 ILE B C 1
ATOM 1360 O O . ILE A 1 184 ? 62.922 28.363 -9.226 1.00 10.22 172 ILE B O 1
ATOM 1365 N N . SER A 1 185 ? 62.593 30.576 -9.491 1.00 9.18 173 SER B N 1
ATOM 1366 C CA . SER A 1 185 ? 63.941 30.886 -9.013 1.00 8.55 173 SER B CA 1
ATOM 1367 C C . SER A 1 185 ? 64.192 30.461 -7.561 1.00 10.42 173 SER B C 1
ATOM 1368 O O . SER A 1 185 ? 65.360 30.300 -7.172 1.00 10.66 173 SER B O 1
ATOM 1371 N N . THR A 1 186 ? 63.147 30.297 -6.739 1.00 8.76 174 THR B N 1
ATOM 1372 C CA . THR A 1 186 ? 63.394 29.811 -5.381 1.00 9.92 174 THR B CA 1
ATOM 1373 C C . THR A 1 186 ? 63.776 28.338 -5.399 1.00 11.20 174 THR B C 1
ATOM 1374 O O . THR A 1 186 ? 64.509 27.874 -4.515 1.00 10.36 174 THR B O 1
ATOM 1378 N N . ASP A 1 187 ? 63.282 27.589 -6.384 1.00 9.68 175 ASP B N 1
ATOM 1379 C CA . ASP A 1 187 ? 63.749 26.219 -6.556 1.00 10.64 175 ASP B CA 1
ATOM 1380 C C . ASP A 1 187 ? 65.196 26.200 -7.009 1.00 13.53 175 ASP B C 1
ATOM 1381 O O . ASP A 1 187 ? 65.985 25.360 -6.557 1.00 11.80 175 ASP B O 1
ATOM 1386 N N . VAL A 1 188 ? 65.565 27.120 -7.902 1.00 10.24 176 VAL B N 1
ATOM 1387 C CA . VAL A 1 188 ? 66.973 27.249 -8.252 1.00 11.16 176 VAL B CA 1
ATOM 1388 C C . VAL A 1 188 ? 67.795 27.572 -7.008 1.00 12.17 176 VAL B C 1
ATOM 1389 O O . VAL A 1 188 ? 68.881 27.021 -6.801 1.00 11.58 176 VAL B O 1
ATOM 1393 N N . LEU A 1 189 ? 67.268 28.441 -6.139 1.00 9.10 177 LEU B N 1
ATOM 1394 C CA . LEU A 1 189 ? 67.978 28.812 -4.923 1.00 10.21 177 LEU B CA 1
ATOM 1395 C C . LEU A 1 189 ? 68.195 27.599 -4.025 1.00 11.26 177 LEU B C 1
ATOM 1396 O O . LEU A 1 189 ? 69.297 27.390 -3.504 1.00 11.62 177 LEU B O 1
ATOM 1401 N N . ALA A 1 190 ? 67.145 26.794 -3.818 1.00 11.45 178 ALA B N 1
ATOM 1402 C CA . ALA A 1 190 ? 67.302 25.578 -3.020 1.00 10.61 178 ALA B CA 1
ATOM 1403 C C . ALA A 1 190 ? 68.396 24.688 -3.592 1.00 12.01 178 ALA B C 1
ATOM 1404 O O . ALA A 1 190 ? 69.231 24.156 -2.851 1.00 12.43 178 ALA B O 1
ATOM 1406 N N . HIS A 1 191 ? 68.413 24.530 -4.913 1.00 10.85 179 HIS B N 1
ATOM 1407 C CA . HIS A 1 191 ? 69.427 23.703 -5.553 1.00 12.50 179 HIS B CA 1
ATOM 1408 C C . HIS A 1 191 ? 70.825 24.297 -5.383 1.00 13.51 179 HIS B C 1
ATOM 1409 O O . HIS A 1 191 ? 71.775 23.575 -5.067 1.00 12.29 179 HIS B O 1
ATOM 1416 N N . ILE A 1 192 ? 70.973 25.614 -5.571 1.00 11.94 180 ILE B N 1
ATOM 1417 C CA . ILE A 1 192 ? 72.283 26.236 -5.406 1.00 11.37 180 ILE B CA 1
ATOM 1418 C C . ILE A 1 192 ? 72.754 26.141 -3.958 1.00 12.60 180 ILE B C 1
ATOM 1419 O O . ILE A 1 192 ? 73.949 25.966 -3.696 1.00 13.69 180 ILE B O 1
ATOM 1424 N N . ILE A 1 193 ? 71.832 26.223 -2.996 1.00 11.50 181 ILE B N 1
ATOM 1425 C CA . ILE A 1 193 ? 72.184 25.969 -1.600 1.00 12.38 181 ILE B CA 1
ATOM 1426 C C . ILE A 1 193 ? 72.799 24.582 -1.444 1.00 12.15 181 ILE B C 1
ATOM 1427 O O . ILE A 1 193 ? 73.801 24.411 -0.737 1.00 13.90 181 ILE B O 1
ATOM 1432 N N . GLU A 1 194 ? 72.203 23.569 -2.079 1.00 12.02 182 GLU B N 1
ATOM 1433 C CA . GLU A 1 194 ? 72.771 22.227 -1.990 1.00 13.92 182 GLU B CA 1
ATOM 1434 C C . GLU A 1 194 ? 74.164 22.184 -2.603 1.00 14.98 182 GLU B C 1
ATOM 1435 O O . GLU A 1 194 ? 75.082 21.575 -2.041 1.00 14.92 182 GLU B O 1
ATOM 1441 N N . CYS A 1 195 ? 74.351 22.851 -3.747 1.00 13.22 183 CYS B N 1
ATOM 1442 C CA . CYS A 1 195 ? 75.662 22.849 -4.395 1.00 13.76 183 CYS B CA 1
ATOM 1443 C C . CYS A 1 195 ? 76.710 23.529 -3.528 1.00 15.92 183 CYS B C 1
ATOM 1444 O O . CYS A 1 195 ? 77.856 23.061 -3.426 1.00 17.77 183 CYS B O 1
ATOM 1447 N N . ALA A 1 196 ? 76.339 24.648 -2.908 1.00 12.58 184 ALA B N 1
ATOM 1448 C CA . ALA A 1 196 ? 77.290 25.435 -2.140 1.00 15.39 184 ALA B CA 1
ATOM 1449 C C . ALA A 1 196 ? 77.658 24.761 -0.827 1.00 17.37 184 ALA B C 1
ATOM 1450 O O . ALA A 1 196 ? 78.801 24.883 -0.375 1.00 20.65 184 ALA B O 1
ATOM 1452 N N . THR A 1 197 ? 76.715 24.050 -0.204 1.00 17.00 185 THR B N 1
ATOM 1453 C CA . THR A 1 197 ? 76.939 23.465 1.115 1.00 15.28 185 THR B CA 1
ATOM 1454 C C . THR A 1 197 ? 77.332 21.998 1.070 1.00 15.30 185 THR B C 1
ATOM 1455 O O . THR A 1 197 ? 77.878 21.495 2.060 1.00 18.13 185 THR B O 1
ATOM 1459 N N . GLY A 1 198 ? 77.043 21.300 -0.025 1.00 15.80 186 GLY B N 1
ATOM 1460 C CA . GLY A 1 198 ? 77.195 19.860 -0.036 1.00 16.71 186 GLY B CA 1
ATOM 1461 C C . GLY A 1 198 ? 76.192 19.119 0.817 1.00 18.26 186 GLY B C 1
ATOM 1462 O O . GLY A 1 198 ? 76.382 17.923 1.078 1.00 21.47 186 GLY B O 1
ATOM 1463 N N . GLU A 1 199 ? 75.135 19.791 1.266 1.00 16.16 187 GLU B N 1
ATOM 1464 C CA . GLU A 1 199 ? 74.076 19.193 2.061 1.00 16.47 187 GLU B CA 1
ATOM 1465 C C . GLU A 1 199 ? 72.747 19.338 1.329 1.00 18.61 187 GLU B C 1
ATOM 1466 O O . GLU A 1 199 ? 72.611 20.151 0.410 1.00 17.37 187 GLU B O 1
ATOM 1472 N N . ARG A 1 200 ? 71.758 18.542 1.742 1.00 16.06 188 ARG B N 1
ATOM 1473 C CA . ARG A 1 200 ? 70.432 18.620 1.141 1.00 16.12 188 ARG B CA 1
ATOM 1474 C C . ARG A 1 200 ? 69.611 19.727 1.792 1.00 15.03 188 ARG B C 1
ATOM 1475 O O . ARG A 1 200 ? 69.748 20.006 2.987 1.00 13.78 188 ARG B O 1
ATOM 1483 N N . VAL A 1 201 ? 68.738 20.353 0.995 1.00 14.26 189 VAL B N 1
ATOM 1484 C CA . VAL A 1 201 ? 68.002 21.509 1.509 1.00 13.84 189 VAL B CA 1
ATOM 1485 C C . VAL A 1 201 ? 67.047 21.093 2.621 1.00 14.06 189 VAL B C 1
ATOM 1486 O O . VAL A 1 201 ? 66.833 21.854 3.572 1.00 13.32 189 VAL B O 1
ATOM 1490 N N . ASP A 1 202 ? 66.480 19.885 2.551 1.00 14.39 190 ASP B N 1
ATOM 1491 C CA . ASP A 1 202 ? 65.570 19.473 3.616 1.00 15.32 190 ASP B CA 1
ATOM 1492 C C . ASP A 1 202 ? 66.320 19.248 4.928 1.00 14.37 190 ASP B C 1
ATOM 1493 O O . ASP A 1 202 ? 65.807 19.583 6.002 1.00 13.24 190 ASP B O 1
ATOM 1498 N N . ASP A 1 203 ? 67.541 18.705 4.864 1.00 14.80 191 ASP B N 1
ATOM 1499 C CA . ASP A 1 203 ? 68.336 18.531 6.080 1.00 14.57 191 ASP B CA 1
ATOM 1500 C C . ASP A 1 203 ? 68.760 19.874 6.658 1.00 16.12 191 ASP B C 1
ATOM 1501 O O . ASP A 1 203 ? 68.760 20.063 7.879 1.00 14.65 191 ASP B O 1
ATOM 1506 N N . LEU A 1 204 ? 69.136 20.819 5.794 1.00 13.45 192 LEU B N 1
ATOM 1507 C CA . LEU A 1 204 ? 69.488 22.157 6.260 1.00 13.31 192 LEU B CA 1
ATOM 1508 C C . LEU A 1 204 ? 68.303 22.847 6.931 1.00 14.14 192 LEU B C 1
ATOM 1509 O O . LEU A 1 204 ? 68.452 23.477 7.982 1.00 13.03 192 LEU B O 1
ATOM 1514 N N . LEU A 1 205 ? 67.124 22.783 6.306 1.00 12.45 193 LEU B N 1
ATOM 1515 C CA . LEU A 1 205 ? 65.949 23.406 6.906 1.00 12.16 193 LEU B CA 1
ATOM 1516 C C . LEU A 1 205 ? 65.657 22.798 8.268 1.00 13.51 193 LEU B C 1
ATOM 1517 O O . LEU A 1 205 ? 65.371 23.511 9.232 1.00 13.58 193 LEU B O 1
ATOM 1522 N N . GLN A 1 206 ? 65.738 21.472 8.362 1.00 13.75 194 GLN B N 1
ATOM 1523 C CA . GLN A 1 206 ? 65.486 20.790 9.628 1.00 13.78 194 GLN B CA 1
ATOM 1524 C C . GLN A 1 206 ? 66.431 21.277 10.720 1.00 14.28 194 GLN B C 1
ATOM 1525 O O . GLN A 1 206 ? 65.998 21.624 11.826 1.00 15.51 194 GLN B O 1
ATOM 1531 N N . ARG A 1 207 ? 67.736 21.308 10.427 1.00 14.00 195 ARG B N 1
ATOM 1532 C CA . ARG A 1 207 ? 68.727 21.620 11.453 1.00 15.77 195 ARG B CA 1
ATOM 1533 C C . ARG A 1 207 ? 68.725 23.097 11.820 1.00 16.21 195 ARG B C 1
ATOM 1534 O O . ARG A 1 207 ? 68.849 23.453 13.001 1.00 16.21 195 ARG B O 1
ATOM 1542 N N . LEU A 1 208 ? 68.604 23.977 10.824 1.00 13.64 196 LEU B N 1
ATOM 1543 C CA . LEU A 1 208 ? 68.830 25.397 11.049 1.00 14.31 196 LEU B CA 1
ATOM 1544 C C . LEU A 1 208 ? 67.571 26.163 11.438 1.00 13.60 196 LEU B C 1
ATOM 1545 O O . LEU A 1 208 ? 67.684 27.183 12.132 1.00 14.04 196 LEU B O 1
ATOM 1550 N N . ILE A 1 209 ? 66.379 25.692 11.044 1.00 13.04 197 ILE B N 1
ATOM 1551 C CA . ILE A 1 209 ? 65.146 26.450 11.265 1.00 11.58 197 ILE B CA 1
ATOM 1552 C C . ILE A 1 209 ? 64.110 25.633 12.036 1.00 14.08 197 ILE B C 1
ATOM 1553 O O . ILE A 1 209 ? 63.630 26.072 13.086 1.00 14.19 197 ILE B O 1
ATOM 1558 N N . PHE A 1 210 ? 63.738 24.458 11.520 1.00 13.54 198 PHE B N 1
ATOM 1559 C CA . PHE A 1 210 ? 62.599 23.739 12.092 1.00 13.04 198 PHE B CA 1
ATOM 1560 C C . PHE A 1 210 ? 62.897 23.257 13.506 1.00 16.12 198 PHE B C 1
ATOM 1561 O O . PHE A 1 210 ? 62.080 23.432 14.415 1.00 15.68 198 PHE B O 1
ATOM 1569 N N . ASP A 1 211 ? 64.041 22.611 13.708 1.00 15.80 199 ASP B N 1
ATOM 1570 C CA . ASP A 1 211 ? 64.344 22.122 15.052 1.00 16.80 199 ASP B CA 1
ATOM 1571 C C . ASP A 1 211 ? 64.467 23.256 16.062 1.00 16.83 199 ASP B C 1
ATOM 1572 O O . ASP A 1 211 ? 63.855 23.163 17.141 1.00 16.22 199 ASP B O 1
ATOM 1577 N N . PRO A 1 212 ? 65.202 24.340 15.798 1.00 15.64 200 PRO B N 1
ATOM 1578 C CA . PRO A 1 212 ? 65.257 25.436 16.783 1.00 17.78 200 PRO B CA 1
ATOM 1579 C C . PRO A 1 212 ? 63.907 26.059 17.088 1.00 16.81 200 PRO B C 1
ATOM 1580 O O . PRO A 1 212 ? 63.698 26.544 18.209 1.00 17.73 200 PRO B O 1
ATOM 1584 N N . LEU A 1 213 ? 62.985 26.083 16.129 1.00 15.46 201 LEU B N 1
ATOM 1585 C CA . LEU A 1 213 ? 61.674 26.681 16.342 1.00 16.40 201 LEU B CA 1
ATOM 1586 C C . LEU A 1 213 ? 60.628 25.662 16.777 1.00 16.41 201 LEU B C 1
ATOM 1587 O O . LEU A 1 213 ? 59.456 26.022 16.922 1.00 15.24 201 LEU B O 1
ATOM 1592 N N . ASP A 1 214 ? 61.033 24.409 16.994 1.00 17.20 202 ASP B N 1
ATOM 1593 C CA . ASP A 1 214 ? 60.122 23.334 17.390 1.00 17.43 202 ASP B CA 1
ATOM 1594 C C . ASP A 1 214 ? 58.995 23.136 16.377 1.00 17.93 202 ASP B C 1
ATOM 1595 O O . ASP A 1 214 ? 57.851 22.867 16.741 1.00 16.36 202 ASP B O 1
ATOM 1600 N N . MET A 1 215 ? 59.310 23.267 15.084 1.00 12.52 203 MET B N 1
ATOM 1601 C CA . MET A 1 215 ? 58.318 23.045 14.033 1.00 12.24 203 MET B CA 1
ATOM 1602 C C . MET A 1 215 ? 58.344 21.569 13.628 1.00 15.65 203 MET B C 1
ATOM 1603 O O . MET A 1 215 ? 58.829 21.177 12.561 1.00 17.54 203 MET B O 1
ATOM 1608 N N . GLN A 1 216 ? 57.792 20.733 14.519 1.00 15.92 204 GLN B N 1
ATOM 1609 C CA . GLN A 1 216 ? 57.942 19.291 14.372 1.00 19.48 204 GLN B CA 1
ATOM 1610 C C . GLN A 1 216 ? 57.099 18.715 13.249 1.00 17.56 204 GLN B C 1
ATOM 1611 O O . GLN A 1 216 ? 57.337 17.573 12.844 1.00 21.25 204 GLN B O 1
ATOM 1617 N N . ASP A 1 217 ? 56.105 19.455 12.756 1.00 16.91 205 ASP B N 1
ATOM 1618 C CA . ASP A 1 217 ? 55.204 18.960 11.726 1.00 15.87 205 ASP B CA 1
ATOM 1619 C C . ASP A 1 217 ? 55.480 19.574 10.355 1.00 17.75 205 ASP B C 1
ATOM 1620 O O . ASP A 1 217 ? 54.636 19.472 9.459 1.00 20.46 205 ASP B O 1
ATOM 1625 N N . THR A 1 218 ? 56.630 20.213 10.164 1.00 12.73 206 THR B N 1
ATOM 1626 C CA . THR A 1 218 ? 56.937 20.867 8.898 1.00 12.82 206 THR B CA 1
ATOM 1627 C C . THR A 1 218 ? 58.016 20.094 8.152 1.00 12.65 206 THR B C 1
ATOM 1628 O O . THR A 1 218 ? 59.054 19.750 8.729 1.00 15.48 206 THR B O 1
ATOM 1632 N N . GLY A 1 219 ? 57.771 19.835 6.874 1.00 13.77 207 GLY B N 1
ATOM 1633 C CA . GLY A 1 219 ? 58.707 19.076 6.066 1.00 14.32 207 GLY B CA 1
ATOM 1634 C C . GLY A 1 219 ? 58.095 18.762 4.721 1.00 12.45 207 GLY B C 1
ATOM 1635 O O . GLY A 1 219 ? 56.936 19.081 4.454 1.00 12.46 207 GLY B O 1
ATOM 1636 N N . PHE A 1 220 ? 58.899 18.107 3.878 1.00 13.89 208 PHE B N 1
ATOM 1637 C CA . PHE A 1 220 ? 58.481 17.744 2.533 1.00 13.70 208 PHE B CA 1
ATOM 1638 C C . PHE A 1 220 ? 57.773 16.397 2.473 1.00 14.96 208 PHE B C 1
ATOM 1639 O O . PHE A 1 220 ? 57.353 15.980 1.393 1.00 15.88 208 PHE B O 1
ATOM 1647 N N . SER A 1 221 ? 57.628 15.711 3.605 1.00 17.03 209 SER B N 1
ATOM 1648 C CA . SER A 1 221 ? 56.853 14.482 3.670 1.00 16.76 209 SER B CA 1
ATOM 1649 C C . SER A 1 221 ? 56.023 14.521 4.942 1.00 14.36 209 SER B C 1
ATOM 1650 O O . SER A 1 221 ? 56.294 15.302 5.855 1.00 17.34 209 SER B O 1
ATOM 1653 N N . LEU A 1 222 ? 55.006 13.661 4.991 1.00 18.71 210 LEU B N 1
ATOM 1654 C CA . LEU A 1 222 ? 54.141 13.629 6.159 1.00 19.53 210 LEU B CA 1
ATOM 1655 C C . LEU A 1 222 ? 54.825 12.928 7.333 1.00 24.85 210 LEU B C 1
ATOM 1656 O O . LEU A 1 222 ? 55.601 11.990 7.137 1.00 24.77 210 LEU B O 1
ATOM 1661 N N . PRO A 1 223 ? 54.551 13.373 8.560 1.00 25.37 211 PRO B N 1
ATOM 1662 C CA . PRO A 1 223 ? 54.952 12.591 9.734 1.00 29.55 211 PRO B CA 1
ATOM 1663 C C . PRO A 1 223 ? 54.302 11.217 9.693 1.00 28.01 211 PRO B C 1
ATOM 1664 O O . PRO A 1 223 ? 53.341 10.980 8.960 1.00 27.39 211 PRO B O 1
ATOM 1668 N N . LEU A 1 224 ? 54.840 10.300 10.504 1.00 32.89 212 LEU B N 1
ATOM 1669 C CA . LEU A 1 224 ? 54.337 8.928 10.497 1.00 33.06 212 LEU B CA 1
ATOM 1670 C C . LEU A 1 224 ? 52.855 8.862 10.853 1.00 28.43 212 LEU B C 1
ATOM 1671 O O . LEU A 1 224 ? 52.125 8.015 10.321 1.00 28.29 212 LEU B O 1
ATOM 1676 N N . ASP A 1 225 ? 52.392 9.740 11.741 1.00 27.92 213 ASP B N 1
ATOM 1677 C CA . ASP A 1 225 ? 50.981 9.830 12.092 1.00 28.50 213 ASP B CA 1
ATOM 1678 C C . ASP A 1 225 ? 50.264 10.940 11.326 1.00 29.58 213 ASP B C 1
ATOM 1679 O O . ASP A 1 225 ? 49.221 11.425 11.778 1.00 29.33 213 ASP B O 1
ATOM 1684 N N . GLY A 1 226 ? 50.797 11.350 10.179 1.00 27.14 214 GLY B N 1
ATOM 1685 C CA . GLY A 1 226 ? 50.283 12.528 9.507 1.00 26.55 214 GLY B CA 1
ATOM 1686 C C . GLY A 1 226 ? 49.102 12.315 8.580 1.00 21.53 214 GLY B C 1
ATOM 1687 O O . GLY A 1 226 ? 48.370 13.265 8.288 1.00 18.63 214 GLY B O 1
ATOM 1688 N N . ALA A 1 227 ? 48.904 11.083 8.105 1.00 23.29 215 ALA B N 1
ATOM 1689 C CA . ALA A 1 227 ? 47.900 10.840 7.071 1.00 21.49 215 ALA B CA 1
ATOM 1690 C C . ALA A 1 227 ? 46.506 11.256 7.523 1.00 20.73 215 ALA B C 1
ATOM 1691 O O . ALA A 1 227 ? 45.749 11.855 6.749 1.00 22.63 215 ALA B O 1
ATOM 1693 N N . SER A 1 228 ? 46.137 10.937 8.768 1.00 22.40 216 SER B N 1
ATOM 1694 C CA . SER A 1 228 ? 44.808 11.286 9.255 1.00 18.60 216 SER B CA 1
ATOM 1695 C C . SER A 1 228 ? 44.661 12.768 9.556 1.00 21.91 216 SER B C 1
ATOM 1696 O O . SER A 1 228 ? 43.544 13.221 9.834 1.00 22.37 216 SER B O 1
ATOM 1699 N N . ARG A 1 229 ? 45.750 13.533 9.508 1.00 16.74 217 ARG B N 1
ATOM 1700 C CA . ARG A 1 229 ? 45.706 14.950 9.823 1.00 14.01 217 ARG B CA 1
ATOM 1701 C C . ARG A 1 229 ? 45.771 15.832 8.586 1.00 14.17 217 ARG B C 1
ATOM 1702 O O . ARG A 1 229 ? 45.588 17.049 8.706 1.00 14.47 217 ARG B O 1
ATOM 1710 N N . LEU A 1 230 ? 45.992 15.243 7.417 1.00 14.27 218 LEU B N 1
ATOM 1711 C CA . LEU A 1 230 ? 46.174 16.011 6.187 1.00 12.95 218 LEU B CA 1
ATOM 1712 C C . LEU A 1 230 ? 44.825 16.527 5.700 1.00 14.21 218 LEU B C 1
ATOM 1713 O O . LEU A 1 230 ? 43.885 15.749 5.505 1.00 15.80 218 LEU B O 1
ATOM 1718 N N . MET A 1 231 ? 44.729 17.841 5.523 1.00 13.16 219 MET B N 1
ATOM 1719 C CA . MET A 1 231 ? 43.501 18.456 5.048 1.00 13.82 219 MET B CA 1
ATOM 1720 C C . MET A 1 231 ? 43.291 18.141 3.571 1.00 15.73 219 MET B C 1
ATOM 1721 O O . MET A 1 231 ? 44.247 18.088 2.790 1.00 16.43 219 MET B O 1
ATOM 1726 N N . GLU A 1 232 ? 42.039 17.899 3.188 1.00 14.18 220 GLU B N 1
ATOM 1727 C CA . GLU A 1 232 ? 41.737 17.690 1.776 1.00 13.83 220 GLU B CA 1
ATOM 1728 C C . GLU A 1 232 ? 41.912 18.999 1.019 1.00 14.43 220 GLU B C 1
ATOM 1729 O O . GLU A 1 232 ? 41.656 20.079 1.551 1.00 14.42 220 GLU B O 1
ATOM 1735 N N . VAL A 1 233 ? 42.358 18.899 -0.230 1.00 14.46 221 VAL B N 1
ATOM 1736 C CA . VAL A 1 233 ? 42.579 20.075 -1.066 1.00 14.37 221 VAL B CA 1
ATOM 1737 C C . VAL A 1 233 ? 41.564 20.074 -2.198 1.00 13.64 221 VAL B C 1
ATOM 1738 O O . VAL A 1 233 ? 41.317 19.037 -2.828 1.00 14.89 221 VAL B O 1
ATOM 1742 N N . TYR A 1 234 ? 40.966 21.231 -2.445 1.00 12.50 222 TYR B N 1
ATOM 1743 C CA . TYR A 1 234 ? 39.877 21.376 -3.396 1.00 11.95 222 TYR B CA 1
ATOM 1744 C C . TYR A 1 234 ? 40.275 22.344 -4.495 1.00 16.96 222 TYR B C 1
ATOM 1745 O O . TYR A 1 234 ? 41.257 23.080 -4.378 1.00 14.68 222 TYR B O 1
ATOM 1754 N N . GLY A 1 235 ? 39.489 22.334 -5.567 1.00 16.62 223 GLY B N 1
ATOM 1755 C CA . GLY A 1 235 ? 39.647 23.328 -6.614 1.00 16.74 223 GLY B CA 1
ATOM 1756 C C . GLY A 1 235 ? 39.841 22.726 -7.983 1.00 19.41 223 GLY B C 1
ATOM 1757 O O . GLY A 1 235 ? 40.260 21.575 -8.110 1.00 21.55 223 GLY B O 1
ATOM 1758 N N . MET A 1 236 ? 39.568 23.512 -9.023 1.00 26.33 224 MET B N 1
ATOM 1759 C CA . MET A 1 236 ? 39.643 23.024 -10.392 1.00 30.35 224 MET B CA 1
ATOM 1760 C C . MET A 1 236 ? 40.880 23.506 -11.136 1.00 30.74 224 MET B C 1
ATOM 1761 O O . MET A 1 236 ? 41.162 22.996 -12.225 1.00 30.37 224 MET B O 1
ATOM 1766 N N . ARG A 1 237 ? 41.616 24.470 -10.587 1.00 26.51 225 ARG B N 1
ATOM 1767 C CA . ARG A 1 237 ? 42.867 24.885 -11.209 1.00 28.71 225 ARG B CA 1
ATOM 1768 C C . ARG A 1 237 ? 43.791 23.684 -11.330 1.00 33.76 225 ARG B C 1
ATOM 1769 O O . ARG A 1 237 ? 44.150 23.065 -10.323 1.00 30.91 225 ARG B O 1
ATOM 1777 N N . SER A 1 238 ? 44.181 23.350 -12.557 1.00 34.28 226 SER B N 1
ATOM 1778 C CA . SER A 1 238 ? 44.916 22.122 -12.825 1.00 37.13 226 SER B CA 1
ATOM 1779 C C . SER A 1 238 ? 46.355 22.420 -13.222 1.00 36.31 226 SER B C 1
ATOM 1780 O O . SER A 1 238 ? 46.622 23.368 -13.968 1.00 35.94 226 SER B O 1
ATOM 1783 N N . LEU A 1 239 ? 47.276 21.598 -12.717 1.00 35.68 227 LEU B N 1
ATOM 1784 C CA . LEU A 1 239 ? 48.666 21.643 -13.146 1.00 38.31 227 LEU B CA 1
ATOM 1785 C C . LEU A 1 239 ? 48.876 21.017 -14.514 1.00 36.96 227 LEU B C 1
ATOM 1786 O O . LEU A 1 239 ? 49.862 21.343 -15.185 1.00 40.99 227 LEU B O 1
ATOM 1791 N N . ALA A 1 240 ? 47.985 20.121 -14.937 1.00 37.79 228 ALA B N 1
ATOM 1792 C CA . ALA A 1 240 ? 48.195 19.372 -16.170 1.00 39.19 228 ALA B CA 1
ATOM 1793 C C . ALA A 1 240 ? 48.276 20.297 -17.381 1.00 44.77 228 ALA B C 1
ATOM 1794 O O . ALA A 1 240 ? 49.372 20.605 -17.863 1.00 49.81 228 ALA B O 1
ATOM 1796 N N . GLY A 1 241 ? 47.131 20.755 -17.869 1.00 41.65 229 GLY B N 1
ATOM 1797 C CA . GLY A 1 241 ? 47.067 21.425 -19.150 1.00 35.98 229 GLY B CA 1
ATOM 1798 C C . GLY A 1 241 ? 47.587 22.852 -19.146 1.00 31.87 229 GLY B C 1
ATOM 1799 O O . GLY A 1 241 ? 48.379 23.269 -18.297 1.00 29.35 229 GLY B O 1
ATOM 1800 N N . LEU A 1 242 ? 47.117 23.607 -20.129 1.00 28.46 230 LEU B N 1
ATOM 1801 C CA . LEU A 1 242 ? 47.556 24.979 -20.296 1.00 26.14 230 LEU B CA 1
ATOM 1802 C C . LEU A 1 242 ? 46.976 25.879 -19.208 1.00 24.09 230 LEU B C 1
ATOM 1803 O O . LEU A 1 242 ? 45.916 25.591 -18.648 1.00 27.16 230 LEU B O 1
ATOM 1808 N N . PRO A 1 243 ? 47.652 26.984 -18.900 1.00 22.06 231 PRO B N 1
ATOM 1809 C CA . PRO A 1 243 ? 47.036 28.006 -18.047 1.00 23.59 231 PRO B CA 1
ATOM 1810 C C . PRO A 1 243 ? 45.740 28.500 -18.675 1.00 24.29 231 PRO B C 1
ATOM 1811 O O . PRO A 1 243 ? 45.673 28.760 -19.877 1.00 19.47 231 PRO B O 1
ATOM 1815 N N . ALA A 1 244 ? 44.704 28.629 -17.846 1.00 21.87 232 ALA B N 1
ATOM 1816 C CA . ALA A 1 244 ? 43.379 28.973 -18.342 1.00 23.21 232 ALA B CA 1
ATOM 1817 C C . ALA A 1 244 ? 43.288 30.447 -18.708 1.00 18.86 232 ALA B C 1
ATOM 1818 O O . ALA A 1 244 ? 43.884 31.305 -18.053 1.00 20.78 232 ALA B O 1
ATOM 1820 N N . LEU A 1 245 ? 42.523 30.733 -19.765 1.00 21.18 233 LEU B N 1
ATOM 1821 C CA . LEU A 1 245 ? 42.287 32.105 -20.198 1.00 20.50 233 LEU B CA 1
ATOM 1822 C C . LEU A 1 245 ? 41.261 32.831 -19.339 1.00 23.78 233 LEU B C 1
ATOM 1823 O O . LEU A 1 245 ? 41.201 34.065 -19.372 1.00 25.44 233 LEU B O 1
ATOM 1828 N N . LYS A 1 246 ? 40.437 32.100 -18.597 1.00 28.16 234 LYS B N 1
ATOM 1829 C CA . LYS A 1 246 ? 39.566 32.685 -17.591 1.00 27.59 234 LYS B CA 1
ATOM 1830 C C . LYS A 1 246 ? 39.474 31.713 -16.430 1.00 29.68 234 LYS B C 1
ATOM 1831 O O . LYS A 1 246 ? 39.581 30.497 -16.628 1.00 29.73 234 LYS B O 1
ATOM 1837 N N . PRO A 1 247 ? 39.261 32.211 -15.213 1.00 33.98 235 PRO B N 1
ATOM 1838 C CA . PRO A 1 247 ? 39.323 31.338 -14.034 1.00 34.73 235 PRO B CA 1
ATOM 1839 C C . PRO A 1 247 ? 38.259 30.253 -14.083 1.00 32.30 235 PRO B C 1
ATOM 1840 O O . PRO A 1 247 ? 37.117 30.497 -14.477 1.00 30.09 235 PRO B O 1
ATOM 1844 N N . ALA A 1 248 ? 38.648 29.044 -13.681 1.00 34.45 236 ALA B N 1
ATOM 1845 C CA . ALA A 1 248 ? 37.688 27.961 -13.555 1.00 34.89 236 ALA B CA 1
ATOM 1846 C C . ALA A 1 248 ? 36.698 28.276 -12.437 1.00 30.58 236 ALA B C 1
ATOM 1847 O O . ALA A 1 248 ? 37.027 29.004 -11.496 1.00 31.55 236 ALA B O 1
ATOM 1849 N N . PRO A 1 249 ? 35.476 27.758 -12.524 1.00 33.44 237 PRO B N 1
ATOM 1850 C CA . PRO A 1 249 ? 34.495 28.015 -11.467 1.00 29.23 237 PRO B CA 1
ATOM 1851 C C . PRO A 1 249 ? 35.045 27.629 -10.101 1.00 27.93 237 PRO B C 1
ATOM 1852 O O . PRO A 1 249 ? 35.754 26.631 -9.948 1.00 30.03 237 PRO B O 1
ATOM 1856 N N . HIS A 1 250 ? 34.724 28.447 -9.108 1.00 25.07 238 HIS B N 1
ATOM 1857 C CA . HIS A 1 250 ? 35.157 28.212 -7.735 1.00 21.32 238 HIS B CA 1
ATOM 1858 C C . HIS A 1 250 ? 34.173 27.239 -7.099 1.00 20.27 238 HIS B C 1
ATOM 1859 O O . HIS A 1 250 ? 33.133 27.631 -6.567 1.00 23.34 238 HIS B O 1
ATOM 1866 N N . VAL A 1 251 ? 34.510 25.953 -7.152 1.00 21.18 239 VAL B N 1
ATOM 1867 C CA . VAL A 1 251 ? 33.639 24.883 -6.674 1.00 19.74 239 VAL B CA 1
ATOM 1868 C C . VAL A 1 251 ? 34.454 23.905 -5.836 1.00 19.40 239 VAL B C 1
ATOM 1869 O O . VAL A 1 251 ? 35.611 23.608 -6.154 1.00 17.80 239 VAL B O 1
ATOM 1873 N N . LEU A 1 252 ? 33.846 23.395 -4.761 1.00 18.77 240 LEU B N 1
ATOM 1874 C CA . LEU A 1 252 ? 34.539 22.484 -3.846 1.00 18.51 240 LEU B CA 1
ATOM 1875 C C . LEU A 1 252 ? 34.482 21.065 -4.397 1.00 20.12 240 LEU B C 1
ATOM 1876 O O . LEU A 1 252 ? 33.631 20.248 -4.031 1.00 24.19 240 LEU B O 1
ATOM 1881 N N . VAL A 1 253 ? 35.419 20.767 -5.286 1.00 17.18 241 VAL B N 1
ATOM 1882 C CA . VAL A 1 253 ? 35.641 19.420 -5.802 1.00 17.71 241 VAL B CA 1
ATOM 1883 C C . VAL A 1 253 ? 37.083 19.068 -5.458 1.00 20.01 241 VAL B C 1
ATOM 1884 O O . VAL A 1 253 ? 37.968 19.922 -5.609 1.00 17.26 241 VAL B O 1
ATOM 1888 N N . PRO A 1 254 ? 37.373 17.862 -4.974 1.00 18.96 242 PRO B N 1
ATOM 1889 C CA . PRO A 1 254 ? 38.761 17.534 -4.627 1.00 17.58 242 PRO B CA 1
ATOM 1890 C C . PRO A 1 254 ? 39.682 17.710 -5.824 1.00 19.20 242 PRO B C 1
ATOM 1891 O O . PRO A 1 254 ? 39.328 17.374 -6.959 1.00 19.22 242 PRO B O 1
ATOM 1895 N N . ALA A 1 255 ? 40.875 18.243 -5.551 1.00 17.27 243 ALA B N 1
ATOM 1896 C CA . ALA A 1 255 ? 41.868 18.530 -6.577 1.00 16.66 243 ALA B CA 1
ATOM 1897 C C . ALA A 1 255 ? 42.734 17.309 -6.850 1.00 20.79 243 ALA B C 1
ATOM 1898 O O . ALA A 1 255 ? 43.078 16.559 -5.934 1.00 21.29 243 ALA B O 1
ATOM 1900 N N . ASP A 1 256 ? 43.093 17.118 -8.120 1.00 19.79 244 ASP B N 1
ATOM 1901 C CA . ASP A 1 256 ? 43.990 16.040 -8.529 1.00 19.96 244 ASP B CA 1
ATOM 1902 C C . ASP A 1 256 ? 45.392 16.623 -8.643 1.00 18.34 244 ASP B C 1
ATOM 1903 O O . ASP A 1 256 ? 45.664 17.427 -9.542 1.00 22.04 244 ASP B O 1
ATOM 1908 N N . LEU A 1 257 ? 46.271 16.240 -7.722 1.00 16.83 245 LEU B N 1
ATOM 1909 C CA . LEU A 1 257 ? 47.640 16.738 -7.732 1.00 15.73 245 LEU B CA 1
ATOM 1910 C C . LEU A 1 257 ? 48.568 15.885 -8.579 1.00 17.54 245 LEU B C 1
ATOM 1911 O O . LEU A 1 257 ? 49.764 16.181 -8.642 1.00 19.20 245 LEU B O 1
ATOM 1916 N N . GLY A 1 258 ? 48.061 14.827 -9.210 1.00 17.86 246 GLY B N 1
ATOM 1917 C CA . GLY A 1 258 ? 48.948 13.962 -9.975 1.00 17.41 246 GLY B CA 1
ATOM 1918 C C . GLY A 1 258 ? 50.117 13.492 -9.138 1.00 19.73 246 GLY B C 1
ATOM 1919 O O . GLY A 1 258 ? 49.957 13.058 -7.989 1.00 20.78 246 GLY B O 1
ATOM 1920 N N . SER A 1 259 ? 51.325 13.574 -9.702 1.00 17.81 247 SER B N 1
ATOM 1921 C CA . SER A 1 259 ? 52.532 13.206 -8.976 1.00 13.84 247 SER B CA 1
ATOM 1922 C C . SER A 1 259 ? 53.337 14.434 -8.565 1.00 14.02 247 SER B C 1
ATOM 1923 O O . SER A 1 259 ? 54.538 14.331 -8.307 1.00 16.98 247 SER B O 1
ATOM 1926 N N . SER A 1 260 ? 52.681 15.588 -8.465 1.00 14.78 248 SER B N 1
ATOM 1927 C CA . SER A 1 260 ? 53.383 16.844 -8.219 1.00 15.58 248 SER B CA 1
ATOM 1928 C C . SER A 1 260 ? 53.726 17.073 -6.753 1.00 16.39 248 SER B C 1
ATOM 1929 O O . SER A 1 260 ? 54.610 17.883 -6.461 1.00 16.31 248 SER B O 1
ATOM 1932 N N . HIS A 1 261 ? 53.054 16.399 -5.818 1.00 14.19 249 HIS B N 1
ATOM 1933 C CA . HIS A 1 261 ? 53.141 16.758 -4.401 1.00 14.73 249 HIS B CA 1
ATOM 1934 C C . HIS A 1 261 ? 53.061 15.499 -3.547 1.00 16.07 249 HIS B C 1
ATOM 1935 O O . HIS A 1 261 ? 52.120 15.317 -2.767 1.00 16.33 249 HIS B O 1
ATOM 1942 N N . PRO A 1 262 ? 54.059 14.616 -3.649 1.00 16.07 250 PRO B N 1
ATOM 1943 C CA . PRO A 1 262 ? 53.993 13.340 -2.922 1.00 17.49 250 PRO B CA 1
ATOM 1944 C C . PRO A 1 262 ? 53.934 13.534 -1.412 1.00 16.41 250 PRO B C 1
ATOM 1945 O O . PRO A 1 262 ? 54.442 14.514 -0.862 1.00 16.02 250 PRO B O 1
ATOM 1949 N N . THR A 1 263 ? 53.311 12.566 -0.732 1.00 17.59 251 THR B N 1
ATOM 1950 C CA . THR A 1 263 ? 53.208 12.618 0.719 1.00 16.23 251 THR B CA 1
ATOM 1951 C C . THR A 1 263 ? 54.311 11.852 1.433 1.00 19.15 251 THR B C 1
ATOM 1952 O O . THR A 1 263 ? 54.616 12.177 2.581 1.00 20.12 251 THR B O 1
ATOM 1956 N N . ASP A 1 264 ? 54.922 10.856 0.796 1.00 19.35 252 ASP B N 1
ATOM 1957 C CA . ASP A 1 264 ? 55.894 10.017 1.489 1.00 21.47 252 ASP B CA 1
ATOM 1958 C C . ASP A 1 264 ? 57.059 9.662 0.571 1.00 23.30 252 ASP B C 1
ATOM 1959 O O . ASP A 1 264 ? 57.503 8.517 0.508 1.00 23.21 252 ASP B O 1
ATOM 1964 N N . ASP A 1 265 ? 57.581 10.664 -0.145 1.00 19.39 253 ASP B N 1
ATOM 1965 C CA . ASP A 1 265 ? 58.784 10.497 -0.946 1.00 18.84 253 ASP B CA 1
ATOM 1966 C C . ASP A 1 265 ? 59.956 11.064 -0.161 1.00 18.73 253 ASP B C 1
ATOM 1967 O O . ASP A 1 265 ? 60.020 12.287 0.044 1.00 16.06 253 ASP B O 1
ATOM 1972 N N . PRO A 1 266 ? 60.887 10.237 0.320 1.00 19.27 254 PRO B N 1
ATOM 1973 C CA . PRO A 1 266 ? 61.946 10.753 1.200 1.00 17.55 254 PRO B CA 1
ATOM 1974 C C . PRO A 1 266 ? 62.953 11.643 0.493 1.00 19.08 254 PRO B C 1
ATOM 1975 O O . PRO A 1 266 ? 63.787 12.253 1.175 1.00 20.85 254 PRO B O 1
ATOM 1979 N N . ASP A 1 267 ? 62.905 11.737 -0.834 1.00 17.55 255 ASP B N 1
ATOM 1980 C CA . ASP A 1 267 ? 63.826 12.575 -1.582 1.00 19.17 255 ASP B CA 1
ATOM 1981 C C . ASP A 1 267 ? 63.154 13.806 -2.161 1.00 17.95 255 ASP B C 1
ATOM 1982 O O . ASP A 1 267 ? 63.842 14.652 -2.743 1.00 16.53 255 ASP B O 1
ATOM 1987 N N . PHE A 1 268 ? 61.838 13.933 -2.020 1.00 14.57 256 PHE B N 1
ATOM 1988 C CA . PHE A 1 268 ? 61.136 15.105 -2.531 1.00 13.78 256 PHE B CA 1
ATOM 1989 C C . PHE A 1 268 ? 61.561 16.347 -1.755 1.00 14.28 256 PHE B C 1
ATOM 1990 O O . PHE A 1 268 ? 61.449 16.395 -0.525 1.00 15.84 256 PHE B O 1
ATOM 1998 N N . ARG A 1 269 ? 62.074 17.348 -2.471 1.00 13.77 257 ARG B N 1
ATOM 1999 C CA . ARG A 1 269 ? 62.432 18.619 -1.856 1.00 11.92 257 ARG B CA 1
ATOM 2000 C C . ARG A 1 269 ? 62.457 19.658 -2.970 1.00 11.58 257 ARG B C 1
ATOM 2001 O O . ARG A 1 269 ? 62.799 19.339 -4.111 1.00 12.39 257 ARG B O 1
ATOM 2009 N N . ARG A 1 270 ? 62.021 20.871 -2.638 1.00 11.52 258 ARG B N 1
ATOM 2010 C CA . ARG A 1 270 ? 61.902 21.969 -3.591 1.00 11.69 258 ARG B CA 1
ATOM 2011 C C . ARG A 1 270 ? 62.188 23.262 -2.842 1.00 11.05 258 ARG B C 1
ATOM 2012 O O . ARG A 1 270 ? 62.341 23.272 -1.619 1.00 14.62 258 ARG B O 1
ATOM 2020 N N . GLY A 1 271 ? 62.272 24.363 -3.591 1.00 11.88 259 GLY B N 1
ATOM 2021 C CA . GLY A 1 271 ? 62.458 25.659 -2.971 1.00 12.16 259 GLY B CA 1
ATOM 2022 C C . GLY A 1 271 ? 61.222 26.539 -2.987 1.00 10.15 259 GLY B C 1
ATOM 2023 O O . GLY A 1 271 ? 61.063 27.385 -2.103 1.00 11.59 259 GLY B O 1
ATOM 2024 N N . GLY A 1 272 ? 60.341 26.343 -3.974 1.00 11.12 260 GLY B N 1
ATOM 2025 C CA . GLY A 1 272 ? 59.218 27.241 -4.172 1.00 11.28 260 GLY B CA 1
ATOM 2026 C C . GLY A 1 272 ? 57.880 26.708 -3.699 1.00 12.02 260 GLY B C 1
ATOM 2027 O O . GLY A 1 272 ? 56.889 27.439 -3.667 1.00 11.95 260 GLY B O 1
ATOM 2028 N N . HIS A 1 273 ? 57.847 25.433 -3.337 1.00 10.70 261 HIS B N 1
ATOM 2029 C CA . HIS A 1 273 ? 56.623 24.761 -2.906 1.00 11.31 261 HIS B CA 1
ATOM 2030 C C . HIS A 1 273 ? 57.028 23.423 -2.301 1.00 11.38 261 HIS B C 1
ATOM 2031 O O . HIS A 1 273 ? 58.208 23.061 -2.279 1.00 12.39 261 HIS B O 1
ATOM 2038 N N . GLY A 1 274 ? 56.034 22.691 -1.789 1.00 13.38 262 GLY B N 1
ATOM 2039 C CA . GLY A 1 274 ? 56.237 21.308 -1.401 1.00 12.26 262 GLY B CA 1
ATOM 2040 C C . GLY A 1 274 ? 56.241 21.034 0.088 1.00 13.64 262 GLY B C 1
ATOM 2041 O O . GLY A 1 274 ? 56.117 19.863 0.475 1.00 12.20 262 GLY B O 1
ATOM 2042 N N . LEU A 1 275 ? 56.392 22.047 0.936 1.00 12.18 263 LEU B N 1
ATOM 2043 C CA . LEU A 1 275 ? 56.330 21.809 2.373 1.00 12.50 263 LEU B CA 1
ATOM 2044 C C . LEU A 1 275 ? 54.901 21.544 2.815 1.00 11.28 263 LEU B C 1
ATOM 2045 O O . LEU A 1 275 ? 53.953 22.161 2.321 1.00 11.84 263 LEU B O 1
ATOM 2050 N N . TYR A 1 276 ? 54.766 20.598 3.750 1.00 10.28 264 TYR B N 1
ATOM 2051 C CA . TYR A 1 276 ? 53.601 20.457 4.610 1.00 14.26 264 TYR B CA 1
ATOM 2052 C C . TYR A 1 276 ? 53.883 21.197 5.909 1.00 10.17 264 TYR B C 1
ATOM 2053 O O . TYR A 1 276 ? 55.017 21.195 6.396 1.00 12.46 264 TYR B O 1
ATOM 2062 N N . SER A 1 277 ? 52.865 21.848 6.466 1.00 12.00 265 SER B N 1
ATOM 2063 C CA . SER A 1 277 ? 53.042 22.486 7.763 1.00 12.54 265 SER B CA 1
ATOM 2064 C C . SER A 1 277 ? 51.704 22.524 8.482 1.00 11.76 265 SER B C 1
ATOM 2065 O O . SER A 1 277 ? 50.693 22.020 7.986 1.00 12.24 265 SER B O 1
ATOM 2068 N N . THR A 1 278 ? 51.713 23.134 9.662 1.00 13.50 266 THR B N 1
ATOM 2069 C CA . THR A 1 278 ? 50.518 23.331 10.467 1.00 11.58 266 THR B CA 1
ATOM 2070 C C . THR A 1 278 ? 50.412 24.806 10.809 1.00 13.41 266 THR B C 1
ATOM 2071 O O . THR A 1 278 ? 51.381 25.561 10.682 1.00 13.96 266 THR B O 1
ATOM 2075 N N . LEU A 1 279 ? 49.224 25.213 11.256 1.00 12.39 267 LEU B N 1
ATOM 2076 C CA . LEU A 1 279 ? 49.050 26.587 11.714 1.00 13.09 267 LEU B CA 1
ATOM 2077 C C . LEU A 1 279 ? 50.054 26.930 12.807 1.00 13.58 267 LEU B C 1
ATOM 2078 O O . LEU A 1 279 ? 50.737 27.961 12.747 1.00 11.71 267 LEU B O 1
ATOM 2083 N N . ASP A 1 280 ? 50.172 26.065 13.817 1.00 14.48 268 ASP B N 1
ATOM 2084 C CA . ASP A 1 280 ? 51.072 26.354 14.928 1.00 14.92 268 ASP B CA 1
ATOM 2085 C C . ASP A 1 280 ? 52.520 26.459 14.468 1.00 12.27 268 ASP B C 1
ATOM 2086 O O . ASP A 1 280 ? 53.257 27.341 14.921 1.00 14.07 268 ASP B O 1
ATOM 2091 N N . ASP A 1 281 ? 52.951 25.549 13.586 1.00 12.89 269 ASP B N 1
ATOM 2092 C CA . ASP A 1 281 ? 54.326 25.582 13.096 1.00 12.59 269 ASP B CA 1
ATOM 2093 C C . ASP A 1 281 ? 54.604 26.857 12.315 1.00 13.09 269 ASP B C 1
ATOM 2094 O O . ASP A 1 281 ? 55.661 27.474 12.485 1.00 12.05 269 ASP B O 1
ATOM 2099 N N . TYR A 1 282 ? 53.680 27.260 11.436 1.00 12.98 270 TYR B N 1
ATOM 2100 C CA . TYR A 1 282 ? 53.976 28.438 10.625 1.00 13.30 270 TYR B CA 1
ATOM 2101 C C . TYR A 1 282 ? 53.937 29.703 11.469 1.00 13.50 270 TYR B C 1
ATOM 2102 O O . TYR A 1 282 ? 54.728 30.629 11.234 1.00 12.10 270 TYR B O 1
ATOM 2111 N N . MET A 1 283 ? 53.075 29.747 12.493 1.00 12.37 271 MET B N 1
ATOM 2112 C CA . MET A 1 283 ? 53.096 30.886 13.402 1.00 12.11 271 MET B CA 1
ATOM 2113 C C . MET A 1 283 ? 54.414 30.979 14.164 1.00 13.27 271 MET B C 1
ATOM 2114 O O . MET A 1 283 ? 54.881 32.086 14.453 1.00 12.29 271 MET B O 1
ATOM 2119 N N . ALA A 1 284 ? 55.041 29.840 14.490 1.00 11.36 272 ALA B N 1
ATOM 2120 C CA . ALA A 1 284 ? 56.357 29.898 15.116 1.00 12.42 272 ALA B CA 1
ATOM 2121 C C . ALA A 1 284 ? 57.362 30.572 14.193 1.00 14.00 272 ALA B C 1
ATOM 2122 O O . ALA A 1 284 ? 58.180 31.387 14.639 1.00 13.37 272 ALA B O 1
ATOM 2124 N N . PHE A 1 285 ? 57.304 30.249 12.901 1.00 13.20 273 PHE B N 1
ATOM 2125 C CA . PHE A 1 285 ? 58.190 30.878 11.929 1.00 11.75 273 PHE B CA 1
ATOM 2126 C C . PHE A 1 285 ? 57.876 32.363 11.785 1.00 12.08 273 PHE B C 1
ATOM 2127 O O . PHE A 1 285 ? 58.781 33.206 11.810 1.00 11.62 273 PHE B O 1
ATOM 2135 N N . ALA A 1 286 ? 56.594 32.703 11.636 1.00 10.86 274 ALA B N 1
ATOM 2136 C CA . ALA A 1 286 ? 56.225 34.108 11.478 1.00 11.31 274 ALA B CA 1
ATOM 2137 C C . ALA A 1 286 ? 56.622 34.931 12.701 1.00 13.75 274 ALA B C 1
ATOM 2138 O O . ALA A 1 286 ? 57.165 36.035 12.571 1.00 12.25 274 ALA B O 1
ATOM 2140 N N . ASN A 1 287 ? 56.374 34.412 13.906 1.00 12.59 275 ASN B N 1
ATOM 2141 C CA . ASN A 1 287 ? 56.761 35.158 15.098 1.00 12.42 275 ASN B CA 1
ATOM 2142 C C . ASN A 1 287 ? 58.267 35.374 15.149 1.00 12.67 275 ASN B C 1
ATOM 2143 O O . ASN A 1 287 ? 58.735 36.427 15.598 1.00 13.50 275 ASN B O 1
ATOM 2148 N N . MET A 1 288 ? 59.044 34.390 14.686 1.00 11.85 276 MET B N 1
ATOM 2149 C CA . MET A 1 288 ? 60.495 34.533 14.690 1.00 11.69 276 MET B CA 1
ATOM 2150 C C . MET A 1 288 ? 60.936 35.714 13.826 1.00 12.70 276 MET B C 1
ATOM 2151 O O . MET A 1 288 ? 61.898 36.415 14.162 1.00 14.13 276 MET B O 1
ATOM 2156 N N . LEU A 1 289 ? 60.231 35.967 12.719 1.00 13.74 277 LEU B N 1
ATOM 2157 C CA . LEU A 1 289 ? 60.604 37.050 11.812 1.00 12.41 277 LEU B CA 1
ATOM 2158 C C . LEU A 1 289 ? 60.449 38.438 12.430 1.00 13.45 277 LEU B C 1
ATOM 2159 O O . LEU A 1 289 ? 60.959 39.409 11.862 1.00 13.99 277 LEU B O 1
ATOM 2164 N N . LEU A 1 290 ? 59.786 38.566 13.583 1.00 13.76 278 LEU B N 1
ATOM 2165 C CA . LEU A 1 290 ? 59.763 39.855 14.267 1.00 12.49 278 LEU B CA 1
ATOM 2166 C C . LEU A 1 290 ? 61.100 40.202 14.906 1.00 16.88 278 LEU B C 1
ATOM 2167 O O . LEU A 1 290 ? 61.331 41.374 15.220 1.00 18.30 278 LEU B O 1
ATOM 2172 N N . SER A 1 291 ? 61.974 39.217 15.114 1.00 14.31 279 SER B N 1
ATOM 2173 C CA . SER A 1 291 ? 63.207 39.438 15.864 1.00 15.28 279 SER B CA 1
ATOM 2174 C C . SER A 1 291 ? 64.422 38.731 15.297 1.00 16.32 279 SER B C 1
ATOM 2175 O O . SER A 1 291 ? 65.539 39.182 15.568 1.00 17.80 279 SER B O 1
ATOM 2178 N N . GLY A 1 292 ? 64.260 37.653 14.533 1.00 13.58 280 GLY B N 1
ATOM 2179 C CA . GLY A 1 292 ? 65.364 36.794 14.169 1.00 11.82 280 GLY B CA 1
ATOM 2180 C C . GLY A 1 292 ? 65.760 35.796 15.235 1.00 15.41 280 GLY B C 1
ATOM 2181 O O . GLY A 1 292 ? 66.765 35.103 15.057 1.00 15.83 280 GLY B O 1
ATOM 2182 N N . GLN A 1 293 ? 64.991 35.689 16.321 1.00 15.30 281 GLN B N 1
ATOM 2183 C CA . GLN A 1 293 ? 65.315 34.836 17.463 1.00 16.50 281 GLN B CA 1
ATOM 2184 C C . GLN A 1 293 ? 64.229 33.791 17.702 1.00 17.87 281 GLN B C 1
ATOM 2185 O O . GLN A 1 293 ? 63.068 33.972 17.334 1.00 18.44 281 GLN B O 1
ATOM 2191 N N . THR A 1 294 ? 64.621 32.696 18.355 1.00 20.10 282 THR B N 1
ATOM 2192 C CA . THR A 1 294 ? 63.653 31.762 18.905 1.00 20.27 282 THR B CA 1
ATOM 2193 C C . THR A 1 294 ? 62.987 32.383 20.128 1.00 22.01 282 THR B C 1
ATOM 2194 O O . THR A 1 294 ? 63.470 33.378 20.677 1.00 22.53 282 THR B O 1
ATOM 2198 N N . PRO A 1 295 ? 61.878 31.806 20.596 1.00 21.39 283 PRO B N 1
ATOM 2199 C CA . PRO A 1 295 ? 61.257 32.332 21.820 1.00 23.58 283 PRO B CA 1
ATOM 2200 C C . PRO A 1 295 ? 62.195 32.298 23.008 1.00 25.67 283 PRO B C 1
ATOM 2201 O O . PRO A 1 295 ? 62.067 33.130 23.915 1.00 32.04 283 PRO B O 1
ATOM 2205 N N . GLU A 1 296 ? 63.142 31.362 23.022 1.00 24.08 284 GLU B N 1
ATOM 2206 C CA . GLU A 1 296 ? 64.115 31.254 24.104 1.00 29.78 284 GLU B CA 1
ATOM 2207 C C . GLU A 1 296 ? 65.231 32.282 23.999 1.00 32.92 284 GLU B C 1
ATOM 2208 O O . GLU A 1 296 ? 66.006 32.429 24.952 1.00 34.02 284 GLU B O 1
ATOM 2214 N N . GLY A 1 297 ? 65.341 32.985 22.873 1.00 28.47 285 GLY B N 1
ATOM 2215 C CA . GLY A 1 297 ? 66.361 33.995 22.693 1.00 27.21 285 GLY B CA 1
ATOM 2216 C C . GLY A 1 297 ? 67.544 33.588 21.841 1.00 26.49 285 GLY B C 1
ATOM 2217 O O . GLY A 1 297 ? 68.461 34.399 21.672 1.00 32.60 285 GLY B O 1
ATOM 2218 N N . GLU A 1 298 ? 67.561 32.365 21.311 1.00 27.94 286 GLU B N 1
ATOM 2219 C CA . GLU A 1 298 ? 68.624 31.948 20.404 1.00 26.29 286 GLU B CA 1
ATOM 2220 C C . GLU A 1 298 ? 68.494 32.705 19.087 1.00 25.28 286 GLU B C 1
ATOM 2221 O O . GLU A 1 298 ? 67.397 32.817 18.532 1.00 24.18 286 GLU B O 1
ATOM 2227 N N . THR A 1 299 ? 69.605 33.233 18.592 1.00 23.94 287 THR B N 1
ATOM 2228 C CA . THR A 1 299 ? 69.602 34.010 17.355 1.00 20.47 287 THR B CA 1
ATOM 2229 C C . THR A 1 299 ? 69.715 33.076 16.156 1.00 20.06 287 THR B C 1
ATOM 2230 O O . THR A 1 299 ? 70.680 32.314 16.047 1.00 23.08 287 THR B O 1
ATOM 2234 N N . LEU A 1 300 ? 68.731 33.131 15.252 1.00 16.12 288 LEU B N 1
ATOM 2235 C CA . LEU A 1 300 ? 68.854 32.421 13.983 1.00 16.01 288 LEU B CA 1
ATOM 2236 C C . LEU A 1 300 ? 69.440 33.305 12.895 1.00 16.16 288 LEU B C 1
ATOM 2237 O O . LEU A 1 300 ? 70.154 32.813 12.016 1.00 17.53 288 LEU B O 1
ATOM 2242 N N . LEU A 1 301 ? 69.107 34.593 12.918 1.00 14.08 289 LEU B N 1
ATOM 2243 C CA . LEU A 1 301 ? 69.630 35.552 11.952 1.00 13.47 289 LEU B CA 1
ATOM 2244 C C . LEU A 1 301 ? 69.857 36.864 12.681 1.00 13.31 289 LEU B C 1
ATOM 2245 O O . LEU A 1 301 ? 68.994 37.307 13.445 1.00 14.09 289 LEU B O 1
ATOM 2250 N N . SER A 1 302 ? 71.019 37.486 12.457 1.00 12.82 290 SER B N 1
ATOM 2251 C CA . SER A 1 302 ? 71.342 38.703 13.184 1.00 13.29 290 SER B CA 1
ATOM 2252 C C . SER A 1 302 ? 70.374 39.834 12.832 1.00 14.13 290 SER B C 1
ATOM 2253 O O . SER A 1 302 ? 69.758 39.841 11.762 1.00 13.92 290 SER B O 1
ATOM 2256 N N . PRO A 1 303 ? 70.221 40.812 13.723 1.00 14.59 291 PRO B N 1
ATOM 2257 C CA . PRO A 1 303 ? 69.372 41.960 13.378 1.00 13.66 291 PRO B CA 1
ATOM 2258 C C . PRO A 1 303 ? 69.807 42.656 12.098 1.00 12.99 291 PRO B C 1
ATOM 2259 O O . PRO A 1 303 ? 68.953 43.104 11.323 1.00 14.92 291 PRO B O 1
ATOM 2263 N N . ALA A 1 304 ? 71.115 42.757 11.852 1.00 16.04 292 ALA B N 1
ATOM 2264 C CA . ALA A 1 304 ? 71.570 43.473 10.663 1.00 13.79 292 ALA B CA 1
ATOM 2265 C C . ALA A 1 304 ? 71.164 42.749 9.386 1.00 13.85 292 ALA B C 1
ATOM 2266 O O . ALA A 1 304 ? 70.765 43.387 8.399 1.00 13.29 292 ALA B O 1
ATOM 2268 N N . VAL A 1 305 ? 71.282 41.421 9.368 1.00 12.38 293 VAL B N 1
ATOM 2269 C CA . VAL A 1 305 ? 70.958 40.710 8.139 1.00 10.87 293 VAL B CA 1
ATOM 2270 C C . VAL A 1 305 ? 69.450 40.562 7.999 1.00 10.16 293 VAL B C 1
ATOM 2271 O O . VAL A 1 305 ? 68.925 40.543 6.878 1.00 13.50 293 VAL B O 1
ATOM 2275 N N . LEU A 1 306 ? 68.722 40.461 9.116 1.00 11.35 294 LEU B N 1
ATOM 2276 C CA . LEU A 1 306 ? 67.265 40.492 9.022 1.00 10.79 294 LEU B CA 1
ATOM 2277 C C . LEU A 1 306 ? 66.788 41.806 8.418 1.00 12.52 294 LEU B C 1
ATOM 2278 O O . LEU A 1 306 ? 65.889 41.815 7.572 1.00 12.20 294 LEU B O 1
ATOM 2283 N N . LYS A 1 307 ? 67.386 42.928 8.832 1.00 12.74 295 LYS B N 1
ATOM 2284 C CA . LYS A 1 307 ? 67.043 44.215 8.232 1.00 12.76 295 LYS B CA 1
ATOM 2285 C C . LYS A 1 307 ? 67.364 44.227 6.744 1.00 13.10 295 LYS B C 1
ATOM 2286 O O . LYS A 1 307 ? 66.574 44.735 5.938 1.00 13.34 295 LYS B O 1
ATOM 2292 N N . LEU A 1 308 ? 68.532 43.695 6.368 1.00 11.45 296 LEU B N 1
ATOM 2293 C CA . LEU A 1 308 ? 68.890 43.595 4.954 1.00 10.25 296 LEU B CA 1
ATOM 2294 C C . LEU A 1 308 ? 67.850 42.785 4.187 1.00 12.33 296 LEU B C 1
ATOM 2295 O O . LEU A 1 308 ? 67.489 43.127 3.053 1.00 11.61 296 LEU B O 1
ATOM 2300 N N . ALA A 1 309 ? 67.344 41.714 4.806 1.00 12.01 297 ALA B N 1
ATOM 2301 C CA . ALA A 1 309 ? 66.379 40.837 4.157 1.00 11.32 297 ALA B CA 1
ATOM 2302 C C . ALA A 1 309 ? 64.999 41.476 4.035 1.00 11.10 297 ALA B C 1
ATOM 2303 O O . ALA A 1 309 ? 64.271 41.183 3.084 1.00 11.31 297 ALA B O 1
ATOM 2305 N N . LEU A 1 310 ? 64.617 42.345 4.972 1.00 10.08 298 LEU B N 1
ATOM 2306 C CA . LEU A 1 310 ? 63.263 42.885 4.977 1.00 10.75 298 LEU B CA 1
ATOM 2307 C C . LEU A 1 310 ? 63.146 44.215 4.245 1.00 12.27 298 LEU B C 1
ATOM 2308 O O . LEU A 1 310 ? 62.027 44.632 3.908 1.00 11.46 298 LEU B O 1
ATOM 2313 N N . ALA A 1 311 ? 64.261 44.889 3.997 1.00 11.67 299 ALA B N 1
ATOM 2314 C CA . ALA A 1 311 ? 64.196 46.211 3.390 1.00 10.98 299 ALA B CA 1
ATOM 2315 C C . ALA A 1 311 ? 63.611 46.115 1.983 1.00 9.96 299 ALA B C 1
ATOM 2316 O O . ALA A 1 311 ? 63.933 45.185 1.238 1.00 10.73 299 ALA B O 1
ATOM 2318 N N . PRO A 1 312 ? 62.761 47.055 1.580 1.00 10.52 300 PRO B N 1
ATOM 2319 C CA . PRO A 1 312 ? 62.222 47.010 0.215 1.00 10.33 300 PRO B CA 1
ATOM 2320 C C . PRO A 1 312 ? 63.344 47.066 -0.807 1.00 11.39 300 PRO B C 1
ATOM 2321 O O . PRO A 1 312 ? 64.196 47.957 -0.767 1.00 11.83 300 PRO B O 1
ATOM 2325 N N . ARG A 1 313 ? 63.313 46.124 -1.745 1.00 9.42 301 ARG B N 1
ATOM 2326 C CA . ARG A 1 313 ? 64.427 45.898 -2.663 1.00 10.06 301 ARG B CA 1
ATOM 2327 C C . ARG A 1 313 ? 64.041 45.994 -4.129 1.00 12.60 301 ARG B C 1
ATOM 2328 O O . ARG A 1 313 ? 64.874 46.412 -4.949 1.00 13.12 301 ARG B O 1
ATOM 2336 N N . VAL A 1 314 ? 62.818 45.607 -4.489 1.00 10.14 302 VAL B N 1
ATOM 2337 C CA . VAL A 1 314 ? 62.290 45.792 -5.834 1.00 9.63 302 VAL B CA 1
ATOM 2338 C C . VAL A 1 314 ? 61.097 46.715 -5.736 1.00 11.98 302 VAL B C 1
ATOM 2339 O O . VAL A 1 314 ? 60.154 46.441 -4.982 1.00 11.78 302 VAL B O 1
ATOM 2343 N N . HIS A 1 315 ? 61.128 47.789 -6.513 1.00 13.29 303 HIS B N 1
ATOM 2344 C CA . HIS A 1 315 ? 60.044 48.751 -6.549 1.00 15.58 303 HIS B CA 1
ATOM 2345 C C . HIS A 1 315 ? 59.370 48.670 -7.908 1.00 15.45 303 HIS B C 1
ATOM 2346 O O . HIS A 1 315 ? 60.020 48.393 -8.919 1.00 19.79 303 HIS B O 1
ATOM 2353 N N . PHE A 1 316 ? 58.067 48.929 -7.935 1.00 15.27 304 PHE B N 1
ATOM 2354 C CA . PHE A 1 316 ? 57.284 48.664 -9.128 1.00 14.60 304 PHE B CA 1
ATOM 2355 C C . PHE A 1 316 ? 56.692 49.941 -9.707 1.00 21.48 304 PHE B C 1
ATOM 2356 O O . PHE A 1 316 ? 56.471 50.927 -8.998 1.00 24.37 304 PHE B O 1
ATOM 2364 N N . GLY A 1 317 ? 56.446 49.896 -11.009 1.00 26.84 305 GLY B N 1
ATOM 2365 C CA . GLY A 1 317 ? 55.908 51.023 -11.741 1.00 37.94 305 GLY B CA 1
ATOM 2366 C C . GLY A 1 317 ? 54.421 51.195 -11.514 1.00 36.91 305 GLY B C 1
ATOM 2367 O O . GLY A 1 317 ? 53.854 50.754 -10.511 1.00 36.39 305 GLY B O 1
ATOM 2368 N N . ALA A 1 318 ? 53.780 51.860 -12.477 1.00 40.45 306 ALA B N 1
ATOM 2369 C CA . ALA A 1 318 ? 52.368 52.191 -12.325 1.00 42.20 306 ALA B CA 1
ATOM 2370 C C . ALA A 1 318 ? 51.516 50.934 -12.203 1.00 36.94 306 ALA B C 1
ATOM 2371 O O . ALA A 1 318 ? 50.610 50.872 -11.362 1.00 37.31 306 ALA B O 1
ATOM 2373 N N . ARG A 1 319 ? 51.792 49.920 -13.031 1.00 36.27 307 ARG B N 1
ATOM 2374 C CA . ARG A 1 319 ? 51.042 48.670 -12.940 1.00 35.47 307 ARG B CA 1
ATOM 2375 C C . ARG A 1 319 ? 51.259 47.975 -11.605 1.00 31.85 307 ARG B C 1
ATOM 2376 O O . ARG A 1 319 ? 50.445 47.125 -11.221 1.00 27.59 307 ARG B O 1
ATOM 2384 N N . GLY A 1 320 ? 52.332 48.315 -10.892 1.00 28.81 308 GLY B N 1
ATOM 2385 C CA . GLY A 1 320 ? 52.604 47.693 -9.612 1.00 20.63 308 GLY B CA 1
ATOM 2386 C C . GLY A 1 320 ? 53.091 46.258 -9.754 1.00 20.65 308 GLY B C 1
ATOM 2387 O O . GLY A 1 320 ? 53.342 45.744 -10.845 1.00 18.29 308 GLY B O 1
ATOM 2388 N N . MET A 1 321 ? 53.234 45.616 -8.596 1.00 15.12 309 MET B N 1
ATOM 2389 C CA . ME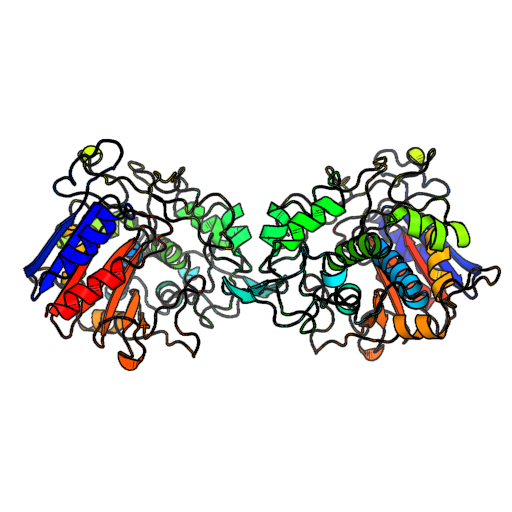T A 1 321 ? 53.589 44.206 -8.541 1.00 12.50 309 MET B CA 1
ATOM 2390 C C . MET A 1 321 ? 52.412 43.365 -9.028 1.00 15.78 309 MET B C 1
ATOM 2391 O O . MET A 1 321 ? 51.285 43.545 -8.560 1.00 15.98 309 MET B O 1
ATOM 2396 N N . ARG A 1 322 ? 52.654 42.465 -9.983 1.00 12.74 310 ARG B N 1
ATOM 2397 C CA . ARG A 1 322 ? 51.591 41.602 -10.495 1.00 13.89 310 ARG B CA 1
ATOM 2398 C C . ARG A 1 322 ? 52.105 40.190 -10.723 1.00 14.38 310 ARG B C 1
ATOM 2399 O O . ARG A 1 322 ? 53.251 39.996 -11.138 1.00 15.79 310 ARG B O 1
ATOM 2407 N N . ILE A 1 323 ? 51.243 39.210 -10.459 1.00 13.56 311 ILE B N 1
ATOM 2408 C CA . ILE A 1 323 ? 51.516 37.804 -10.745 1.00 13.25 311 ILE B CA 1
ATOM 2409 C C . ILE A 1 323 ? 50.337 37.270 -11.545 1.00 16.55 311 ILE B C 1
ATOM 2410 O O . ILE A 1 323 ? 49.204 37.261 -11.048 1.00 16.73 311 ILE B O 1
ATOM 2415 N N . ASN A 1 324 ? 50.603 36.819 -12.775 1.00 17.93 312 ASN B N 1
ATOM 2416 C CA . ASN A 1 324 ? 49.547 36.498 -13.739 1.00 20.72 312 ASN B CA 1
ATOM 2417 C C . ASN A 1 324 ? 48.497 37.608 -13.779 1.00 16.87 312 ASN B C 1
ATOM 2418 O O . ASN A 1 324 ? 47.291 37.359 -13.817 1.00 18.54 312 ASN B O 1
ATOM 2423 N N . ASP A 1 325 ? 48.976 38.848 -13.750 1.00 14.85 313 ASP B N 1
ATOM 2424 C CA . ASP A 1 325 ? 48.192 40.076 -13.853 1.00 14.13 313 ASP B CA 1
ATOM 2425 C C . ASP A 1 325 ? 47.331 40.354 -12.629 1.00 16.97 313 ASP B C 1
ATOM 2426 O O . ASP A 1 325 ? 46.516 41.277 -12.667 1.00 17.30 313 ASP B O 1
ATOM 2431 N N . GLU A 1 326 ? 47.474 39.578 -11.554 1.00 15.31 314 GLU B N 1
ATOM 2432 C CA . GLU A 1 326 ? 46.767 39.934 -10.323 1.00 15.70 314 GLU B CA 1
ATOM 2433 C C . GLU A 1 326 ? 47.611 40.914 -9.523 1.00 14.21 314 GLU B C 1
ATOM 2434 O O . GLU A 1 326 ? 48.818 40.697 -9.373 1.00 12.75 314 GLU B O 1
ATOM 2440 N N . PRO A 1 327 ? 47.027 41.989 -8.995 1.00 13.62 315 PRO B N 1
ATOM 2441 C CA . PRO A 1 327 ? 47.824 43.015 -8.321 1.00 12.44 315 PRO B CA 1
ATOM 2442 C C . PRO A 1 327 ? 48.085 42.725 -6.854 1.00 13.55 315 PRO B C 1
ATOM 2443 O O . PRO A 1 327 ? 47.329 42.035 -6.167 1.00 14.56 315 PRO B O 1
ATOM 2447 N N . PHE A 1 328 ? 49.202 43.270 -6.394 1.00 12.61 316 PHE B N 1
ATOM 2448 C CA . PHE A 1 328 ? 49.561 43.327 -4.983 1.00 12.22 316 PHE B CA 1
ATOM 2449 C C . PHE A 1 328 ? 49.751 44.805 -4.684 1.00 10.77 316 PHE B C 1
ATOM 2450 O O . PHE A 1 328 ? 50.863 45.337 -4.707 1.00 12.16 316 PHE B O 1
ATOM 2458 N N . ALA A 1 329 ? 48.630 45.483 -4.436 1.00 12.66 317 ALA B N 1
ATOM 2459 C CA . ALA A 1 329 ? 48.604 46.939 -4.443 1.00 11.46 317 ALA B CA 1
ATOM 2460 C C . ALA A 1 329 ? 49.340 47.508 -3.239 1.00 10.75 317 ALA B C 1
ATOM 2461 O O . ALA A 1 329 ? 49.058 47.146 -2.091 1.00 10.42 317 ALA B O 1
ATOM 2463 N N . GLY A 1 330 ? 50.278 48.415 -3.501 1.00 10.96 318 GLY B N 1
ATOM 2464 C CA . GLY A 1 330 ? 51.058 49.027 -2.447 1.00 11.07 318 GLY B CA 1
ATOM 2465 C C . GLY A 1 330 ? 52.215 48.198 -1.935 1.00 8.92 318 GLY B C 1
ATOM 2466 O O . GLY A 1 330 ? 52.932 48.659 -1.039 1.00 10.98 318 GLY B O 1
ATOM 2467 N N . TYR A 1 331 ? 52.432 47.004 -2.480 1.00 10.70 319 TYR B N 1
ATOM 2468 C CA . TYR A 1 331 ? 53.512 46.128 -2.046 1.00 11.69 319 TYR B CA 1
ATOM 2469 C C . TYR A 1 331 ? 54.742 46.284 -2.929 1.00 11.98 319 TYR B C 1
ATOM 2470 O O . TYR A 1 331 ? 54.633 46.448 -4.150 1.00 12.63 319 TYR B O 1
ATOM 2479 N N . SER A 1 332 ? 55.904 46.260 -2.291 1.00 9.25 320 SER B N 1
ATOM 2480 C CA . SER A 1 332 ? 57.197 46.063 -2.929 1.00 8.86 320 SER B CA 1
ATOM 2481 C C . SER A 1 332 ? 57.679 44.659 -2.581 1.00 10.22 320 SER B C 1
ATOM 2482 O O . SER A 1 332 ? 56.984 43.890 -1.910 1.00 10.87 320 SER B O 1
ATOM 2485 N N . TRP A 1 333 ? 58.863 44.308 -3.066 1.00 8.87 321 TRP B N 1
ATOM 2486 C CA . TRP A 1 333 ? 59.429 42.981 -2.836 1.00 8.32 321 TRP B CA 1
ATOM 2487 C C . TRP A 1 333 ? 60.707 43.122 -2.031 1.00 9.91 321 TRP B C 1
ATOM 2488 O O . TRP A 1 333 ? 61.532 43.985 -2.339 1.00 9.19 321 TRP B O 1
ATOM 2499 N N . ASN A 1 334 ? 60.869 42.293 -0.995 1.00 10.45 322 ASN B N 1
ATOM 2500 C CA . ASN A 1 334 ? 62.140 42.186 -0.275 1.00 8.95 322 ASN B CA 1
ATOM 2501 C C . ASN A 1 334 ? 62.673 40.764 -0.476 1.00 10.25 322 ASN B C 1
ATOM 2502 O O . ASN A 1 334 ? 62.147 40.010 -1.292 1.00 10.61 322 ASN B O 1
ATOM 2507 N N . LEU A 1 335 ? 63.748 40.406 0.240 1.00 8.57 323 LEU B N 1
ATOM 2508 C CA . LEU A 1 335 ? 64.378 39.115 -0.040 1.00 8.16 323 LEU B CA 1
ATOM 2509 C C . LEU A 1 335 ? 63.538 37.925 0.414 1.00 9.59 323 LEU B C 1
ATOM 2510 O O . LEU A 1 335 ? 63.857 36.789 0.034 1.00 10.37 323 LEU B O 1
ATOM 2515 N N . LEU A 1 336 ? 62.451 38.155 1.159 1.00 10.93 324 LEU B N 1
ATOM 2516 C CA . LEU A 1 336 ? 61.599 37.069 1.640 1.00 9.65 324 LEU B CA 1
ATOM 2517 C C . LEU A 1 336 ? 60.191 37.042 1.045 1.00 10.93 324 LEU B C 1
ATOM 2518 O O . LEU A 1 336 ? 59.486 36.040 1.234 1.00 10.63 324 LEU B O 1
ATOM 2523 N N . GLY A 1 337 ? 59.748 38.092 0.364 1.00 10.14 325 GLY B N 1
ATOM 2524 C CA . GLY A 1 337 ? 58.356 38.143 -0.092 1.00 8.37 325 GLY B CA 1
ATOM 2525 C C . GLY A 1 337 ? 57.877 39.585 -0.217 1.00 9.47 325 GLY B C 1
ATOM 2526 O O . GLY A 1 337 ? 58.664 40.486 -0.494 1.00 10.35 325 GLY B O 1
ATOM 2527 N N . ARG A 1 338 ? 56.576 39.791 0.011 1.00 8.72 326 ARG B N 1
ATOM 2528 C CA . ARG A 1 338 ? 56.007 41.125 -0.171 1.00 7.55 326 ARG B CA 1
ATOM 2529 C C . ARG A 1 338 ? 56.279 41.999 1.052 1.00 9.88 326 ARG B C 1
ATOM 2530 O O . ARG A 1 338 ? 56.502 41.510 2.162 1.00 9.90 326 ARG B O 1
ATOM 2538 N N . VAL A 1 339 ? 56.265 43.315 0.844 1.00 8.43 327 VAL B N 1
ATOM 2539 C CA . VAL A 1 339 ? 56.377 44.252 1.965 1.00 10.13 327 VAL B CA 1
ATOM 2540 C C . VAL A 1 339 ? 55.607 45.520 1.617 1.00 9.64 327 VAL B C 1
ATOM 2541 O O . VAL A 1 339 ? 55.760 46.082 0.531 1.00 10.52 327 VAL B O 1
ATOM 2545 N N . MET A 1 340 ? 54.745 45.951 2.532 1.00 9.51 328 MET B N 1
ATOM 2546 C CA . MET A 1 340 ? 53.863 47.092 2.277 1.00 9.10 328 MET B CA 1
ATOM 2547 C C . MET A 1 340 ? 54.662 48.391 2.332 1.00 10.95 328 MET B C 1
ATOM 2548 O O . MET A 1 340 ? 55.225 48.733 3.378 1.00 11.13 328 MET B O 1
ATOM 2553 N N . THR A 1 341 ? 54.700 49.126 1.213 1.00 9.36 329 THR B N 1
ATOM 2554 C CA . THR A 1 341 ? 55.456 50.367 1.146 1.00 11.89 329 THR B CA 1
ATOM 2555 C C . THR A 1 341 ? 54.595 51.604 0.902 1.00 11.67 329 THR B C 1
ATOM 2556 O O . THR A 1 341 ? 55.126 52.726 0.933 1.00 13.25 329 THR B O 1
ATOM 2560 N N . ASP A 1 342 ? 53.286 51.459 0.704 1.00 11.48 330 ASP B N 1
ATOM 2561 C CA . ASP A 1 342 ? 52.436 52.649 0.552 1.00 11.33 330 ASP B CA 1
ATOM 2562 C C . ASP A 1 342 ? 51.014 52.288 0.969 1.00 10.63 330 ASP B C 1
ATOM 2563 O O . ASP A 1 342 ? 50.254 51.735 0.165 1.00 12.04 330 ASP B O 1
ATOM 2568 N N . VAL A 1 343 ? 50.654 52.629 2.210 1.00 11.93 331 VAL B N 1
ATOM 2569 C CA . VAL A 1 343 ? 49.313 52.313 2.702 1.00 11.10 331 VAL B CA 1
ATOM 2570 C C . VAL A 1 343 ? 48.259 53.011 1.857 1.00 12.50 331 VAL B C 1
ATOM 2571 O O . VAL A 1 343 ? 47.139 52.504 1.698 1.00 12.59 331 VAL B O 1
ATOM 2575 N N . GLY A 1 344 ? 48.591 54.179 1.303 1.00 11.93 332 GLY B N 1
ATOM 2576 C CA . GLY A 1 344 ? 47.663 54.903 0.449 1.00 11.23 332 GLY B CA 1
ATOM 2577 C C . GLY A 1 344 ? 47.433 54.277 -0.911 1.00 12.67 332 GLY B C 1
ATOM 2578 O O . GLY A 1 344 ? 46.532 54.719 -1.635 1.00 12.65 332 GLY B O 1
ATOM 2579 N N . ALA A 1 345 ? 48.226 53.275 -1.279 1.00 10.34 333 ALA B N 1
ATOM 2580 C CA . ALA A 1 345 ? 47.975 52.478 -2.468 1.00 10.64 333 ALA B CA 1
ATOM 2581 C C . ALA A 1 345 ? 47.375 51.116 -2.148 1.00 11.85 333 ALA B C 1
ATOM 2582 O O . ALA A 1 345 ? 46.949 50.418 -3.071 1.00 13.46 333 ALA B O 1
ATOM 2584 N N . ALA A 1 346 ? 47.313 50.743 -0.871 1.00 10.48 334 ALA B N 1
ATOM 2585 C CA . ALA A 1 346 ? 46.920 49.398 -0.484 1.00 10.29 334 ALA B CA 1
ATOM 2586 C C . ALA A 1 346 ? 45.440 49.171 -0.736 1.00 11.38 334 ALA B C 1
ATOM 2587 O O . ALA A 1 346 ? 44.627 50.094 -0.655 1.00 11.43 334 ALA B O 1
ATOM 2589 N N . ALA A 1 347 ? 45.091 47.918 -1.022 1.00 10.50 335 ALA B N 1
ATOM 2590 C CA . ALA A 1 347 ? 43.713 47.556 -1.328 1.00 9.44 335 ALA B CA 1
ATOM 2591 C C . ALA A 1 347 ? 42.991 46.939 -0.145 1.00 11.78 335 ALA B C 1
ATOM 2592 O O . ALA A 1 347 ? 41.797 46.633 -0.255 1.00 12.92 335 ALA B O 1
ATOM 2594 N N . TYR A 1 348 ? 43.686 46.741 0.971 1.00 11.09 336 TYR B N 1
ATOM 2595 C CA . TYR A 1 348 ? 43.073 46.201 2.179 1.00 11.96 336 TYR B CA 1
ATOM 2596 C C . TYR A 1 348 ? 43.932 46.591 3.368 1.00 11.44 336 TYR B C 1
ATOM 2597 O O . TYR A 1 348 ? 45.113 46.912 3.226 1.00 11.66 336 TYR B O 1
ATOM 2606 N N . ALA A 1 349 ? 43.312 46.573 4.547 1.00 11.54 337 ALA B N 1
ATOM 2607 C CA . ALA A 1 349 ? 43.937 47.128 5.741 1.00 10.45 337 ALA B CA 1
ATOM 2608 C C . ALA A 1 349 ? 45.295 46.498 6.015 1.00 10.62 337 ALA B C 1
ATOM 2609 O O . ALA A 1 349 ? 45.470 45.272 5.931 1.00 12.53 337 ALA B O 1
ATOM 2611 N N . THR A 1 350 ? 46.241 47.352 6.385 1.00 11.74 338 THR B N 1
ATOM 2612 C CA . THR A 1 350 ? 47.648 47.000 6.541 1.00 12.18 338 THR B CA 1
ATOM 2613 C C . THR A 1 350 ? 48.331 48.168 7.235 1.00 12.79 338 THR B C 1
ATOM 2614 O O . THR A 1 350 ? 47.704 49.196 7.516 1.00 12.31 338 THR B O 1
ATOM 2618 N N . HIS A 1 351 ? 49.623 48.004 7.511 1.00 13.52 339 HIS B N 1
ATOM 2619 C CA . HIS A 1 351 ? 50.464 49.088 7.991 1.00 14.45 339 HIS B CA 1
ATOM 2620 C C . HIS A 1 351 ? 51.783 49.079 7.240 1.00 15.21 339 HIS B C 1
ATOM 2621 O O . HIS A 1 351 ? 52.219 48.049 6.721 1.00 13.69 339 HIS B O 1
ATOM 2628 N N . LEU A 1 352 ? 52.415 50.244 7.182 1.00 12.73 340 LEU B N 1
ATOM 2629 C CA . LEU A 1 352 ? 53.724 50.335 6.556 1.00 12.55 340 LEU B CA 1
ATOM 2630 C C . LEU A 1 352 ? 54.659 49.290 7.145 1.00 13.63 340 LEU B C 1
ATOM 2631 O O . LEU A 1 352 ? 54.823 49.211 8.364 1.00 14.44 340 LEU B O 1
ATOM 2636 N N . GLY A 1 353 ? 55.274 48.483 6.275 1.00 11.15 341 GLY B N 1
ATOM 2637 C CA . GLY A 1 353 ? 56.243 47.492 6.705 1.00 9.82 341 GLY B CA 1
ATOM 2638 C C . GLY A 1 353 ? 55.678 46.107 6.919 1.00 11.84 341 GLY B C 1
ATOM 2639 O O . GLY A 1 353 ? 56.453 45.169 7.163 1.00 12.41 341 GLY B O 1
ATOM 2640 N N . GLU A 1 354 ? 54.360 45.951 6.845 1.00 11.60 342 GLU B N 1
ATOM 2641 C CA . GLU A 1 354 ? 53.763 44.620 6.895 1.00 11.19 342 GLU B CA 1
ATOM 2642 C C . GLU A 1 354 ? 54.336 43.763 5.773 1.00 10.99 342 GLU B C 1
ATOM 2643 O O . GLU A 1 354 ? 54.451 44.216 4.625 1.00 10.07 342 GLU B O 1
ATOM 2649 N N . PHE A 1 355 ? 54.713 42.526 6.097 1.00 8.89 343 PHE B N 1
ATOM 2650 C CA . PHE A 1 355 ? 55.342 41.670 5.097 1.00 9.61 343 PHE B CA 1
ATOM 2651 C C . PHE A 1 355 ? 54.868 40.234 5.263 1.00 10.99 343 PHE B C 1
ATOM 2652 O O . PHE A 1 355 ? 54.264 39.865 6.274 1.00 12.94 343 PHE B O 1
ATOM 2660 N N . GLY A 1 356 ? 55.143 39.421 4.251 1.00 10.70 344 GLY B N 1
ATOM 2661 C CA . GLY A 1 356 ? 54.790 38.010 4.298 1.00 12.11 344 GLY B CA 1
ATOM 2662 C C . GLY A 1 356 ? 54.592 37.468 2.898 1.00 10.67 344 GLY B C 1
ATOM 2663 O O . GLY A 1 356 ? 55.064 38.044 1.920 1.00 11.20 344 GLY B O 1
ATOM 2664 N N . TRP A 1 357 ? 53.905 36.334 2.809 1.00 9.49 345 TRP B N 1
ATOM 2665 C CA . TRP A 1 357 ? 53.610 35.777 1.493 1.00 9.31 345 TRP B CA 1
ATOM 2666 C C . TRP A 1 357 ? 52.398 34.850 1.623 1.00 10.99 345 TRP B C 1
ATOM 2667 O O . TRP A 1 357 ? 51.610 34.976 2.567 1.00 10.46 345 TRP B O 1
ATOM 2678 N N . SER A 1 358 ? 52.236 33.948 0.657 1.00 9.14 346 SER B N 1
ATOM 2679 C CA . SER A 1 358 ? 51.013 33.169 0.516 1.00 10.55 346 SER B CA 1
ATOM 2680 C C . SER A 1 358 ? 51.304 31.996 -0.409 1.00 10.09 346 SER B C 1
ATOM 2681 O O . SER A 1 358 ? 52.386 31.893 -0.989 1.00 12.16 346 SER B O 1
ATOM 2684 N N . GLY A 1 359 ? 50.329 31.089 -0.537 1.00 11.09 347 GLY B N 1
ATOM 2685 C CA . GLY A 1 359 ? 50.522 29.909 -1.350 1.00 12.48 347 GLY B CA 1
ATOM 2686 C C . GLY A 1 359 ? 49.322 29.607 -2.227 1.00 11.22 347 GLY B C 1
ATOM 2687 O O . GLY A 1 359 ? 48.211 30.106 -2.010 1.00 11.98 347 GLY B O 1
ATOM 2688 N N . ALA A 1 360 ? 49.569 28.722 -3.198 1.00 11.56 348 ALA B N 1
ATOM 2689 C CA . ALA A 1 360 ? 48.602 28.429 -4.251 1.00 13.38 348 ALA B CA 1
ATOM 2690 C C . ALA A 1 360 ? 47.298 27.864 -3.717 1.00 12.16 348 ALA B C 1
ATOM 2691 O O . ALA A 1 360 ? 46.255 28.000 -4.367 1.00 11.82 348 ALA B O 1
ATOM 2693 N N . ALA A 1 361 ? 47.330 27.188 -2.570 1.00 10.80 349 ALA B N 1
ATOM 2694 C CA . ALA A 1 361 ? 46.115 26.619 -2.002 1.00 11.10 349 ALA B CA 1
ATOM 2695 C C . ALA A 1 361 ? 45.433 27.569 -1.025 1.00 13.03 349 ALA B C 1
ATOM 2696 O O . ALA A 1 361 ? 44.630 27.126 -0.190 1.00 13.26 349 ALA B O 1
ATOM 2698 N N . ALA A 1 362 ? 45.711 28.870 -1.140 1.00 11.61 350 ALA B N 1
ATOM 2699 C CA . ALA A 1 362 ? 45.063 29.985 -0.451 1.00 12.26 350 ALA B CA 1
ATOM 2700 C C . ALA A 1 362 ? 45.536 30.164 0.988 1.00 10.91 350 ALA B C 1
ATOM 2701 O O . ALA A 1 362 ? 44.947 30.984 1.714 1.00 14.36 350 ALA B O 1
ATOM 2703 N N . THR A 1 363 ? 46.596 29.481 1.416 1.00 9.38 351 THR B N 1
ATOM 2704 C CA . THR A 1 363 ? 47.219 29.815 2.692 1.00 10.87 351 THR B CA 1
ATOM 2705 C C . THR A 1 363 ? 47.867 31.199 2.612 1.00 11.68 351 THR B C 1
ATOM 2706 O O . THR A 1 363 ? 48.298 31.642 1.547 1.00 11.92 351 THR B O 1
ATOM 2710 N N . TYR A 1 364 ? 47.903 31.895 3.748 1.00 10.82 352 TYR B N 1
ATOM 2711 C CA . TYR A 1 364 ? 48.345 33.285 3.771 1.00 10.46 352 TYR B CA 1
ATOM 2712 C C . TYR A 1 364 ? 48.897 33.617 5.148 1.00 11.16 352 TYR B C 1
ATOM 2713 O O . TYR A 1 364 ? 48.355 33.158 6.158 1.00 12.69 352 TYR B O 1
ATOM 2722 N N . PHE A 1 365 ? 49.956 34.427 5.202 1.00 9.72 353 PHE B N 1
ATOM 2723 C CA . PHE A 1 365 ? 50.405 34.909 6.505 1.00 10.25 353 PHE B CA 1
ATOM 2724 C C . PHE A 1 365 ? 50.935 36.325 6.367 1.00 12.08 353 PHE B C 1
ATOM 2725 O O . PHE A 1 365 ? 51.268 36.784 5.267 1.00 11.44 353 PHE B O 1
ATOM 2733 N N . TRP A 1 366 ? 51.017 37.010 7.505 1.00 9.49 354 TRP B N 1
ATOM 2734 C CA . TRP A 1 366 ? 51.592 38.344 7.538 1.00 9.76 354 TRP B CA 1
ATOM 2735 C C . TRP A 1 366 ? 52.317 38.570 8.852 1.00 12.86 354 TRP B C 1
ATOM 2736 O O . TRP A 1 366 ? 52.033 37.932 9.875 1.00 12.96 354 TRP B O 1
ATOM 2747 N N . VAL A 1 367 ? 53.272 39.491 8.796 1.00 11.26 355 VAL B N 1
ATOM 2748 C CA . VAL A 1 367 ? 53.989 39.994 9.960 1.00 10.09 355 VAL B CA 1
ATOM 2749 C C . VAL A 1 367 ? 53.855 41.506 9.931 1.00 12.74 355 VAL B C 1
ATOM 2750 O O . VAL A 1 367 ? 54.151 42.132 8.908 1.00 12.11 355 VAL B O 1
ATOM 2754 N N . ASP A 1 368 ? 53.396 42.099 11.034 1.00 12.18 356 ASP B N 1
ATOM 2755 C CA . ASP A 1 368 ? 53.179 43.546 11.096 1.00 12.25 356 ASP B CA 1
ATOM 2756 C C . ASP A 1 368 ? 54.041 44.114 12.214 1.00 14.14 356 ASP B C 1
ATOM 2757 O O . ASP A 1 368 ? 53.627 44.127 13.385 1.00 13.60 356 ASP B O 1
ATOM 2762 N N . PRO A 1 369 ? 55.242 44.602 11.896 1.00 14.21 357 PRO B N 1
ATOM 2763 C CA . PRO A 1 369 ? 56.159 45.051 12.954 1.00 16.69 357 PRO B CA 1
ATOM 2764 C C . PRO A 1 369 ? 55.632 46.220 13.759 1.00 17.44 357 PRO B C 1
ATOM 2765 O O . PRO A 1 369 ? 55.967 46.337 14.945 1.00 20.70 357 PRO B O 1
ATOM 2769 N N . THR A 1 370 ? 54.820 47.096 13.162 1.00 15.89 358 THR B N 1
ATOM 2770 C CA . THR A 1 370 ? 54.325 48.243 13.921 1.00 17.55 358 THR B CA 1
ATOM 2771 C C . THR A 1 370 ? 53.390 47.831 15.048 1.00 21.59 358 THR B C 1
ATOM 2772 O O . THR A 1 370 ? 53.206 48.602 15.998 1.00 21.92 358 THR B O 1
ATOM 2776 N N . LYS A 1 371 ? 52.794 46.644 14.960 1.00 17.42 359 LYS B N 1
ATOM 2777 C CA . LYS A 1 371 ? 51.887 46.132 15.976 1.00 18.59 359 LYS B CA 1
ATOM 2778 C C . LYS A 1 371 ? 52.438 44.904 16.681 1.00 19.18 359 LYS B C 1
ATOM 2779 O O . LYS A 1 371 ? 51.722 44.290 17.477 1.00 17.85 359 LYS B O 1
ATOM 2785 N N . ASN A 1 372 ? 53.689 44.527 16.408 1.00 16.52 360 ASN B N 1
ATOM 2786 C CA . ASN A 1 372 ? 54.279 43.303 16.955 1.00 15.38 360 ASN B CA 1
ATOM 2787 C C . ASN A 1 372 ? 53.338 42.119 16.748 1.00 19.20 360 ASN B C 1
ATOM 2788 O O . ASN A 1 372 ? 53.160 41.269 17.626 1.00 15.82 360 ASN B O 1
ATOM 2793 N N . MET A 1 373 ? 52.759 42.054 15.553 1.00 15.62 361 MET B N 1
ATOM 2794 C CA . MET A 1 373 ? 51.628 41.191 15.243 1.00 14.56 361 MET B CA 1
ATOM 2795 C C . MET A 1 373 ? 52.011 40.215 14.142 1.00 17.03 361 MET B C 1
ATOM 2796 O O . MET A 1 373 ? 52.746 40.572 13.215 1.00 15.42 361 MET B O 1
ATOM 2801 N N . THR A 1 374 ? 51.524 38.981 14.254 1.00 13.42 362 THR B N 1
ATOM 2802 C CA . THR A 1 374 ? 51.618 38.005 13.177 1.00 13.35 362 THR B CA 1
ATOM 2803 C C . THR A 1 374 ? 50.249 37.382 12.975 1.00 12.91 362 THR B C 1
ATOM 2804 O O . THR A 1 374 ? 49.418 37.354 13.886 1.00 14.30 362 THR B O 1
ATOM 2808 N N . GLY A 1 375 ? 50.009 36.881 11.774 1.00 11.61 363 GLY B N 1
ATOM 2809 C CA . GLY A 1 375 ? 48.740 36.234 11.488 1.00 11.55 363 GLY B CA 1
ATOM 2810 C C . GLY A 1 375 ? 48.916 35.196 10.408 1.00 12.43 363 GLY B C 1
ATOM 2811 O O . GLY A 1 375 ? 49.767 35.329 9.525 1.00 12.67 363 GLY B O 1
ATOM 2812 N N . CYS A 1 376 ? 48.115 34.139 10.490 1.00 11.16 364 CYS B N 1
ATOM 2813 C CA . CYS A 1 376 ? 48.174 33.095 9.480 1.00 12.13 364 CYS B CA 1
ATOM 2814 C C . CYS A 1 376 ? 46.782 32.512 9.305 1.00 14.75 364 CYS B C 1
ATOM 2815 O O . CYS A 1 376 ? 46.076 32.274 10.289 1.00 14.09 364 CYS B O 1
ATOM 2818 N N . VAL A 1 377 ? 46.387 32.310 8.051 1.00 13.08 365 VAL B N 1
ATOM 2819 C CA . VAL A 1 377 ? 45.146 31.620 7.715 1.00 13.22 365 VAL B CA 1
ATOM 2820 C C . VAL A 1 377 ? 45.505 30.390 6.894 1.00 16.39 365 VAL B C 1
ATOM 2821 O O . VAL A 1 377 ? 46.232 30.487 5.895 1.00 12.61 365 VAL B O 1
ATOM 2825 N N . MET A 1 378 ? 45.020 29.233 7.332 1.00 12.29 366 MET B N 1
ATOM 2826 C CA . MET A 1 378 ? 45.286 27.961 6.669 1.00 10.83 366 MET B CA 1
ATOM 2827 C C . MET A 1 378 ? 43.987 27.411 6.100 1.00 14.32 366 MET B C 1
ATOM 2828 O O . MET A 1 378 ? 42.978 27.334 6.810 1.00 13.01 366 MET B O 1
ATOM 2833 N N . THR A 1 379 ? 44.014 27.057 4.814 1.00 10.23 367 THR B N 1
ATOM 2834 C CA . THR A 1 379 ? 42.912 26.415 4.112 1.00 11.70 367 THR B CA 1
ATOM 2835 C C . THR A 1 379 ? 43.533 25.692 2.921 1.00 11.18 367 THR B C 1
ATOM 2836 O O . THR A 1 379 ? 44.745 25.771 2.711 1.00 12.13 367 THR B O 1
ATOM 2840 N N . GLN A 1 380 ? 42.716 24.965 2.147 1.00 10.73 368 GLN B N 1
ATOM 2841 C CA . GLN A 1 380 ? 43.243 24.230 0.980 1.00 11.66 368 GLN B CA 1
ATOM 2842 C C . GLN A 1 380 ? 42.284 24.396 -0.198 1.00 11.97 368 GLN B C 1
ATOM 2843 O O . GLN A 1 380 ? 41.354 23.601 -0.369 1.00 12.22 368 GLN B O 1
ATOM 2849 N N . PHE A 1 381 ? 42.538 25.403 -1.036 1.00 11.88 369 PHE B N 1
ATOM 2850 C CA . PHE A 1 381 ? 41.745 25.602 -2.246 1.00 11.39 369 PHE B CA 1
ATOM 2851 C C . PHE A 1 381 ? 42.652 26.151 -3.338 1.00 13.06 369 PHE B C 1
ATOM 2852 O O . PHE A 1 381 ? 43.231 27.226 -3.170 1.00 13.13 369 PHE B O 1
ATOM 2860 N N . LEU A 1 382 ? 42.750 25.422 -4.454 1.00 13.02 370 LEU B N 1
ATOM 2861 C CA . LEU A 1 382 ? 43.579 25.832 -5.584 1.00 12.61 370 LEU B CA 1
ATOM 2862 C C . LEU A 1 382 ? 42.731 26.592 -6.594 1.00 15.35 370 LEU B C 1
ATOM 2863 O O . LEU A 1 382 ? 41.642 26.141 -6.965 1.00 17.57 370 LEU B O 1
ATOM 2868 N N . GLY A 1 383 ? 43.233 27.740 -7.042 1.00 16.31 371 GLY B N 1
ATOM 2869 C CA . GLY A 1 383 ? 42.487 28.547 -7.985 1.00 19.17 371 GLY B CA 1
ATOM 2870 C C . GLY A 1 383 ? 41.358 29.343 -7.380 1.00 16.20 371 GLY B C 1
ATOM 2871 O O . GLY A 1 383 ? 40.332 29.549 -8.034 1.00 18.87 371 GLY B O 1
ATOM 2872 N N . SER A 1 384 ? 41.511 29.795 -6.141 1.00 14.93 372 SER B N 1
ATOM 2873 C CA . SER A 1 384 ? 40.442 30.527 -5.484 1.00 14.94 372 SER B CA 1
ATOM 2874 C C . SER A 1 384 ? 40.092 31.803 -6.233 1.00 16.10 372 SER B C 1
ATOM 2875 O O . SER A 1 384 ? 40.970 32.564 -6.650 1.00 20.17 372 SER B O 1
ATOM 2878 N N . GLN A 1 385 ? 38.796 32.050 -6.374 1.00 15.34 373 GLN B N 1
ATOM 2879 C CA . GLN A 1 385 ? 38.288 33.320 -6.870 1.00 17.78 373 GLN B CA 1
ATOM 2880 C C . GLN A 1 385 ? 37.973 34.307 -5.752 1.00 18.36 373 GLN B C 1
ATOM 2881 O O . GLN A 1 385 ? 37.400 35.370 -6.020 1.00 20.87 373 GLN B O 1
ATOM 2887 N N . HIS A 1 386 ? 38.341 33.989 -4.508 1.00 18.60 374 HIS B N 1
ATOM 2888 C CA . HIS A 1 386 ? 38.063 34.832 -3.358 1.00 17.09 374 HIS B CA 1
ATOM 2889 C C . HIS A 1 386 ? 39.344 35.009 -2.555 1.00 17.15 374 HIS B C 1
ATOM 2890 O O . HIS A 1 386 ? 40.005 34.013 -2.210 1.00 17.81 374 HIS B O 1
ATOM 2897 N N . PRO A 1 387 ? 39.722 36.235 -2.244 1.00 13.05 375 PRO B N 1
ATOM 2898 C CA . PRO A 1 387 ? 40.992 36.524 -1.551 1.00 14.51 375 PRO B CA 1
ATOM 2899 C C . PRO A 1 387 ? 40.858 36.328 -0.046 1.00 14.01 375 PRO B C 1
ATOM 2900 O O . PRO A 1 387 ? 40.855 37.269 0.741 1.00 13.76 375 PRO B O 1
ATOM 2904 N N . ILE A 1 388 ? 40.727 35.066 0.368 1.00 13.57 376 ILE B N 1
ATOM 2905 C CA . ILE A 1 388 ? 40.443 34.789 1.774 1.00 11.96 376 ILE B CA 1
ATOM 2906 C C . ILE A 1 388 ? 41.568 35.299 2.663 1.00 13.47 376 ILE B C 1
ATOM 2907 O O . ILE A 1 388 ? 41.323 35.841 3.747 1.00 13.55 376 ILE B O 1
ATOM 2912 N N . GLY A 1 389 ? 42.822 35.114 2.236 1.00 11.79 377 GLY B N 1
ATOM 2913 C CA . GLY A 1 389 ? 43.933 35.573 3.050 1.00 13.52 377 GLY B CA 1
ATOM 2914 C C . GLY A 1 389 ? 43.847 37.052 3.369 1.00 13.76 377 GLY B C 1
ATOM 2915 O O . GLY A 1 389 ? 43.954 37.460 4.530 1.00 14.09 377 GLY B O 1
ATOM 2916 N N . SER A 1 390 ? 43.672 37.880 2.336 1.00 12.91 378 SER B N 1
ATOM 2917 C CA . SER A 1 390 ? 43.601 39.318 2.559 1.00 14.01 378 SER B CA 1
ATOM 2918 C C . SER A 1 390 ? 42.343 39.709 3.325 1.00 12.84 378 SER B C 1
ATOM 2919 O O . SER A 1 390 ? 42.384 40.653 4.119 1.00 12.13 378 SER B O 1
ATOM 2922 N N . ASP A 1 391 ? 41.225 39.002 3.112 1.00 12.73 379 ASP B N 1
ATOM 2923 C CA . ASP A 1 391 ? 40.013 39.292 3.881 1.00 12.56 379 ASP B CA 1
ATOM 2924 C C . ASP A 1 391 ? 40.244 39.049 5.368 1.00 14.01 379 ASP B C 1
ATOM 2925 O O . ASP A 1 391 ? 39.740 39.793 6.223 1.00 14.07 379 ASP B O 1
ATOM 2930 N N . MET A 1 392 ? 40.986 37.989 5.699 1.00 12.21 380 MET B N 1
ATOM 2931 C CA . MET A 1 392 ? 41.253 37.686 7.099 1.00 13.47 380 MET B CA 1
ATOM 2932 C C . MET A 1 392 ? 42.270 38.655 7.696 1.00 12.16 380 MET B C 1
ATOM 2933 O O . MET A 1 392 ? 42.111 39.098 8.837 1.00 12.43 380 MET B O 1
ATOM 2938 N N . GLN A 1 393 ? 43.318 39.017 6.945 1.00 11.83 381 GLN B N 1
ATOM 2939 C CA . GLN A 1 393 ? 44.203 40.072 7.433 1.00 10.96 381 GLN B CA 1
ATOM 2940 C C . GLN A 1 393 ? 43.418 41.342 7.711 1.00 11.30 381 GLN B C 1
ATOM 2941 O O . GLN A 1 393 ? 43.595 41.973 8.758 1.00 11.93 381 GLN B O 1
ATOM 2947 N N . ALA A 1 394 ? 42.548 41.740 6.774 1.00 10.98 382 ALA B N 1
ATOM 2948 C CA . ALA A 1 394 ? 41.781 42.967 6.963 1.00 12.42 382 ALA B CA 1
ATOM 2949 C C . ALA A 1 394 ? 40.914 42.881 8.213 1.00 14.21 382 ALA B C 1
ATOM 2950 O O . ALA A 1 394 ? 40.856 43.833 9.002 1.00 13.87 382 ALA B O 1
ATOM 2952 N N . ALA A 1 395 ? 40.249 41.740 8.414 1.00 13.26 383 ALA B N 1
ATOM 2953 C CA . ALA A 1 395 ? 39.430 41.561 9.610 1.00 12.66 383 ALA B CA 1
ATOM 2954 C C . ALA A 1 395 ? 40.267 41.677 10.878 1.00 13.01 383 ALA B C 1
ATOM 2955 O O . ALA A 1 395 ? 39.876 42.360 11.833 1.00 14.48 383 ALA B O 1
ATOM 2957 N N . ALA A 1 396 ? 41.432 41.018 10.906 1.00 12.33 384 ALA B N 1
ATOM 2958 C CA . ALA A 1 396 ? 42.300 41.096 12.081 1.00 13.33 384 ALA B CA 1
ATOM 2959 C C . ALA A 1 396 ? 42.787 42.520 12.327 1.00 16.91 384 ALA B C 1
ATOM 2960 O O . ALA A 1 396 ? 42.788 42.992 13.472 1.00 15.74 384 ALA B O 1
ATOM 2962 N N . MET A 1 397 ? 43.215 43.222 11.271 1.00 14.52 385 MET B N 1
ATOM 2963 C CA . MET A 1 397 ? 43.647 44.611 11.446 1.00 15.13 385 MET B CA 1
ATOM 2964 C C . MET A 1 397 ? 42.535 45.461 12.051 1.00 15.56 385 MET B C 1
ATOM 2965 O O . MET A 1 397 ? 42.791 46.340 12.889 1.00 16.01 385 MET B O 1
ATOM 2970 N N . SER A 1 398 ? 41.298 45.229 11.613 1.00 14.52 386 SER B N 1
ATOM 2971 C CA . SER A 1 398 ? 40.161 46.015 12.072 1.00 14.73 386 SER B CA 1
ATOM 2972 C C . SER A 1 398 ? 39.778 45.682 13.503 1.00 20.70 386 SER B C 1
ATOM 2973 O O . SER A 1 398 ? 39.101 46.485 14.152 1.00 24.23 386 SER B O 1
ATOM 2976 N N . MET A 1 399 ? 40.189 44.527 14.008 1.00 16.85 387 MET B N 1
ATOM 2977 C CA . MET A 1 399 ? 39.861 44.157 15.376 1.00 19.55 387 MET B CA 1
ATOM 2978 C C . MET A 1 399 ? 40.881 44.665 16.386 1.00 22.25 387 MET B C 1
ATOM 2979 O O . MET A 1 399 ? 40.645 44.552 17.593 1.00 22.28 387 MET B O 1
ATOM 2984 N N . LEU A 1 400 ? 41.994 45.230 15.936 1.00 22.48 388 LEU B N 1
ATOM 2985 C CA . LEU A 1 400 ? 42.868 45.979 16.833 1.00 28.29 388 LEU B CA 1
ATOM 2986 C C . LEU A 1 400 ? 42.293 47.377 17.058 1.00 29.41 388 LEU B C 1
ATOM 2987 O O . LEU A 1 400 ? 42.233 47.859 18.192 1.00 40.93 388 LEU B O 1
ATOM 2992 N N . MET B 1 13 ? 77.506 35.722 -66.571 1.00 37.67 1 MET A N 1
ATOM 2993 C CA . MET B 1 13 ? 76.770 35.235 -67.731 1.00 27.40 1 MET A CA 1
ATOM 2994 C C . MET B 1 13 ? 76.662 33.706 -67.856 1.00 18.57 1 MET A C 1
ATOM 2995 O O . MET B 1 13 ? 75.912 33.235 -68.706 1.00 21.08 1 MET A O 1
ATOM 3000 N N . PRO B 1 14 ? 77.381 32.926 -67.042 1.00 16.68 2 PRO A N 1
ATOM 3001 C CA . PRO B 1 14 ? 77.110 31.485 -67.008 1.00 17.29 2 PRO A CA 1
ATOM 3002 C C . PRO B 1 14 ? 75.782 31.211 -66.325 1.00 20.23 2 PRO A C 1
ATOM 3003 O O . PRO B 1 14 ? 75.150 32.103 -65.752 1.00 14.94 2 PRO A O 1
ATOM 3007 N N . ASP B 1 15 ? 75.361 29.949 -66.392 1.00 15.82 3 ASP A N 1
ATOM 3008 C CA . ASP B 1 15 ? 74.056 29.545 -65.868 1.00 13.61 3 ASP A CA 1
ATOM 3009 C C . ASP B 1 15 ? 74.194 29.308 -64.370 1.00 13.18 3 ASP A C 1
ATOM 3010 O O . ASP B 1 15 ? 74.406 28.184 -63.898 1.00 13.53 3 ASP A O 1
ATOM 3015 N N . LEU B 1 16 ? 74.071 30.404 -63.611 1.00 13.18 4 LEU A N 1
ATOM 3016 C CA . LEU B 1 16 ? 74.196 30.329 -62.162 1.00 13.30 4 LEU A CA 1
ATOM 3017 C C . LEU B 1 16 ? 73.033 29.578 -61.538 1.00 12.65 4 LEU A C 1
ATOM 3018 O O . LEU B 1 16 ? 73.193 28.990 -60.467 1.00 13.79 4 LEU A O 1
ATOM 3023 N N . LEU B 1 17 ? 71.866 29.591 -62.190 1.00 12.58 5 LEU A N 1
ATOM 3024 C CA . LEU B 1 17 ? 70.695 28.889 -61.669 1.00 9.81 5 LEU A CA 1
ATOM 3025 C C . LEU B 1 17 ? 70.939 27.393 -61.614 1.00 12.70 5 LEU A C 1
ATOM 3026 O O . LEU B 1 17 ? 70.716 26.746 -60.583 1.00 12.82 5 LEU A O 1
ATOM 3031 N N . THR B 1 18 ? 71.398 26.822 -62.727 1.00 13.33 6 THR A N 1
ATOM 3032 C CA . THR B 1 18 ? 71.717 25.401 -62.731 1.00 14.82 6 THR A CA 1
ATOM 3033 C C . THR B 1 18 ? 72.813 25.080 -61.723 1.00 14.57 6 THR A C 1
ATOM 3034 O O . THR B 1 18 ? 72.774 24.036 -61.064 1.00 14.97 6 THR A O 1
ATOM 3038 N N . ASN B 1 19 ? 73.788 25.975 -61.563 1.00 14.00 7 ASN A N 1
ATOM 3039 C CA . ASN B 1 19 ? 74.865 25.736 -60.608 1.00 15.08 7 ASN A CA 1
ATOM 3040 C C . ASN B 1 19 ? 74.334 25.667 -59.179 1.00 16.13 7 ASN A C 1
ATOM 3041 O O . ASN B 1 19 ? 74.673 24.755 -58.417 1.00 16.42 7 ASN A O 1
ATOM 3046 N N . VAL B 1 20 ? 73.507 26.640 -58.794 1.00 12.82 8 VAL A N 1
ATOM 3047 C CA . VAL B 1 20 ? 72.920 26.636 -57.455 1.00 14.57 8 VAL A CA 1
ATOM 3048 C C . VAL B 1 20 ? 72.164 25.333 -57.210 1.00 12.26 8 VAL A C 1
ATOM 3049 O O . VAL B 1 20 ? 72.351 24.663 -56.186 1.00 14.28 8 VAL A O 1
ATOM 3053 N N . ALA B 1 21 ? 71.277 24.973 -58.136 1.00 13.15 9 ALA A N 1
ATOM 3054 C CA . ALA B 1 21 ? 70.415 23.815 -57.927 1.00 11.32 9 ALA A CA 1
ATOM 3055 C C . ALA B 1 21 ? 71.216 22.519 -57.910 1.00 14.67 9 ALA A C 1
ATOM 3056 O O . ALA B 1 21 ? 70.992 21.659 -57.053 1.00 16.83 9 ALA A O 1
ATOM 3058 N N . GLU B 1 22 ? 72.139 22.345 -58.861 1.00 17.68 10 GLU A N 1
ATOM 3059 C CA . GLU B 1 22 ? 72.925 21.114 -58.883 1.00 18.28 10 GLU A CA 1
ATOM 3060 C C . GLU B 1 22 ? 73.776 20.980 -57.631 1.00 16.98 10 GLU A C 1
ATOM 3061 O O . GLU B 1 22 ? 73.916 19.881 -57.085 1.00 19.05 10 GLU A O 1
ATOM 3067 N N . ASN B 1 23 ? 74.351 22.083 -57.153 1.00 16.27 11 ASN A N 1
ATOM 3068 C CA . ASN B 1 23 ? 75.151 22.012 -55.937 1.00 17.16 11 ASN A CA 1
ATOM 3069 C C . ASN B 1 23 ? 74.303 21.582 -54.745 1.00 20.97 11 ASN A C 1
ATOM 3070 O O . ASN B 1 23 ? 74.744 20.784 -53.911 1.00 20.13 11 ASN A O 1
ATOM 3075 N N . TYR B 1 24 ? 73.082 22.108 -54.645 1.00 17.63 12 TYR A N 1
ATOM 3076 C CA . TYR B 1 24 ? 72.197 21.721 -53.552 1.00 16.96 12 TYR A CA 1
ATOM 3077 C C . TYR B 1 24 ? 71.870 20.236 -53.604 1.00 17.56 12 TYR A C 1
ATOM 3078 O O . TYR B 1 24 ? 71.837 19.564 -52.565 1.00 19.00 12 TYR A O 1
ATOM 3087 N N . VAL B 1 25 ? 71.604 19.712 -54.804 1.00 16.10 13 VAL A N 1
ATOM 3088 C CA . VAL B 1 25 ? 71.311 18.292 -54.964 1.00 16.33 13 VAL A CA 1
ATOM 3089 C C . VAL B 1 25 ? 72.555 17.461 -54.685 1.00 20.52 13 VAL A C 1
ATOM 3090 O O . VAL B 1 25 ? 72.492 16.436 -53.995 1.00 20.49 13 VAL A O 1
ATOM 3094 N N . ASN B 1 26 ? 73.710 17.899 -55.197 1.00 19.42 14 ASN A N 1
ATOM 3095 C CA . ASN B 1 26 ? 74.934 17.118 -55.028 1.00 21.43 14 ASN A CA 1
ATOM 3096 C C . ASN B 1 26 ? 75.401 17.098 -53.579 1.00 24.40 14 ASN A C 1
ATOM 3097 O O . ASN B 1 26 ? 76.067 16.145 -53.158 1.00 27.69 14 ASN A O 1
ATOM 3102 N N . GLN B 1 27 ? 75.063 18.121 -52.799 1.00 21.26 15 GLN A N 1
ATOM 3103 C CA . GLN B 1 27 ? 75.408 18.166 -51.385 1.00 23.23 15 GLN A CA 1
ATOM 3104 C C . GLN B 1 27 ? 74.369 17.487 -50.499 1.00 18.97 15 GLN A C 1
ATOM 3105 O O . GLN B 1 27 ? 74.446 17.608 -49.275 1.00 22.24 15 GLN A O 1
ATOM 3111 N N . ASP B 1 28 ? 73.403 16.785 -51.090 1.00 21.01 16 ASP A N 1
ATOM 3112 C CA . ASP B 1 28 ? 72.384 16.035 -50.350 1.00 21.43 16 ASP A CA 1
ATOM 3113 C C . ASP B 1 28 ? 71.533 16.944 -49.465 1.00 20.52 16 ASP A C 1
ATOM 3114 O O . ASP B 1 28 ? 71.080 16.543 -48.391 1.00 18.93 16 ASP A O 1
ATOM 3119 N N . LEU B 1 29 ? 71.297 18.175 -49.913 1.00 19.05 17 LEU A N 1
ATOM 3120 C CA . LEU B 1 29 ? 70.484 19.121 -49.158 1.00 17.98 17 LEU A CA 1
ATOM 3121 C C . LEU B 1 29 ? 69.039 19.200 -49.640 1.00 16.47 17 LEU A C 1
ATOM 3122 O O . LEU B 1 29 ? 68.149 19.526 -48.847 1.00 17.21 17 LEU A O 1
ATOM 3127 N N . PHE B 1 30 ? 68.781 18.909 -50.913 1.00 16.00 18 PHE A N 1
ATOM 3128 C CA . PHE B 1 30 ? 67.433 18.856 -51.460 1.00 14.02 18 PHE A CA 1
ATOM 3129 C C . PHE B 1 30 ? 67.342 17.653 -52.389 1.00 15.51 18 PHE A C 1
ATOM 3130 O O . PHE B 1 30 ? 68.301 17.346 -53.101 1.00 16.99 18 PHE A O 1
ATOM 3138 N N . ALA B 1 31 ? 66.195 16.971 -52.377 1.00 16.64 19 ALA A N 1
ATOM 3139 C CA . ALA B 1 31 ? 66.038 15.787 -53.222 1.00 17.28 19 ALA A CA 1
ATOM 3140 C C . ALA B 1 31 ? 65.903 16.163 -54.693 1.00 18.49 19 ALA A C 1
ATOM 3141 O O . ALA B 1 31 ? 66.594 15.605 -55.557 1.00 17.42 19 ALA A O 1
ATOM 3143 N N . GLY B 1 32 ? 65.009 17.094 -54.999 1.00 15.36 20 GLY A N 1
ATOM 3144 C CA . GLY B 1 32 ? 64.750 17.476 -56.377 1.00 14.66 20 GLY A CA 1
ATOM 3145 C C . GLY B 1 32 ? 64.294 18.912 -56.429 1.00 16.60 20 GLY A C 1
ATOM 3146 O O . GLY B 1 32 ? 63.604 19.392 -55.527 1.00 17.22 20 GLY A O 1
ATOM 3147 N N . ILE B 1 33 ? 64.683 19.602 -57.497 1.00 13.94 21 ILE A N 1
ATOM 3148 C CA . ILE B 1 33 ? 64.450 21.037 -57.647 1.00 13.73 21 ILE A CA 1
ATOM 3149 C C . ILE B 1 33 ? 64.034 21.301 -59.086 1.00 15.51 21 ILE A C 1
ATOM 3150 O O . ILE B 1 33 ? 64.672 20.800 -60.017 1.00 16.66 21 ILE A O 1
ATOM 3155 N N . GLU B 1 34 ? 62.979 22.095 -59.279 1.00 12.20 22 GLU A N 1
ATOM 3156 C CA . GLU B 1 34 ? 62.620 22.614 -60.592 1.00 13.46 22 GLU A CA 1
ATOM 3157 C C . GLU B 1 34 ? 62.543 24.133 -60.524 1.00 13.48 22 GLU A C 1
ATOM 3158 O O . GLU B 1 34 ? 62.171 24.699 -59.491 1.00 15.92 22 GLU A O 1
ATOM 3164 N N . TRP B 1 35 ? 62.889 24.794 -61.629 1.00 13.66 23 TRP A N 1
ATOM 3165 C CA . TRP B 1 35 ? 62.792 26.249 -61.668 1.00 12.05 23 TRP A CA 1
ATOM 3166 C C . TRP B 1 35 ? 62.461 26.722 -63.075 1.00 14.51 23 TRP A C 1
ATOM 3167 O O . TRP B 1 35 ? 62.770 26.057 -64.071 1.00 13.84 23 TRP A O 1
ATOM 3178 N N . ARG B 1 36 ? 61.819 27.885 -63.146 1.00 11.84 24 ARG A N 1
ATOM 3179 C CA . ARG B 1 36 ? 61.599 28.541 -64.423 1.00 10.98 24 ARG A CA 1
ATOM 3180 C C . ARG B 1 36 ? 61.628 30.045 -64.204 1.00 15.39 24 ARG A C 1
ATOM 3181 O O . ARG B 1 36 ? 61.101 30.541 -63.203 1.00 13.38 24 ARG A O 1
ATOM 3189 N N . ILE B 1 37 ? 62.290 30.744 -65.126 1.00 12.05 25 ILE A N 1
ATOM 3190 C CA . ILE B 1 37 ? 62.310 32.202 -65.198 1.00 11.74 25 ILE A CA 1
ATOM 3191 C C . ILE B 1 37 ? 61.657 32.601 -66.508 1.00 14.52 25 ILE A C 1
ATOM 3192 O O . ILE B 1 37 ? 62.092 32.151 -67.574 1.00 13.85 25 ILE A O 1
ATOM 3197 N N . ASP B 1 38 ? 60.640 33.457 -66.440 1.00 11.92 26 ASP A N 1
ATOM 3198 C CA . ASP B 1 38 ? 59.998 33.993 -67.630 1.00 12.33 26 ASP A CA 1
ATOM 3199 C C . ASP B 1 38 ? 60.294 35.481 -67.749 1.00 15.89 26 ASP A C 1
ATOM 3200 O O . ASP B 1 38 ? 60.438 36.189 -66.746 1.00 15.01 26 ASP A O 1
ATOM 3205 N N . GLN B 1 39 ? 60.351 35.956 -68.989 1.00 12.44 27 GLN A N 1
ATOM 3206 C CA . GLN B 1 39 ? 60.440 37.382 -69.250 1.00 12.41 27 GLN A CA 1
ATOM 3207 C C . GLN B 1 39 ? 59.495 37.700 -70.392 1.00 17.14 27 GLN A C 1
ATOM 3208 O O . GLN B 1 39 ? 59.498 37.006 -71.413 1.00 17.47 27 GLN A O 1
ATOM 3214 N N . ASP B 1 40 ? 58.676 38.731 -70.212 1.00 15.83 28 ASP A N 1
ATOM 3215 C CA . ASP B 1 40 ? 57.660 39.077 -71.203 1.00 18.21 28 ASP A CA 1
ATOM 3216 C C . ASP B 1 40 ? 56.727 37.899 -71.467 1.00 22.22 28 ASP A C 1
ATOM 3217 O O . ASP B 1 40 ? 56.238 37.712 -72.586 1.00 25.99 28 ASP A O 1
ATOM 3222 N N . GLY B 1 41 ? 56.488 37.086 -70.436 1.00 18.88 29 GLY A N 1
ATOM 3223 C CA . GLY B 1 41 ? 55.523 36.009 -70.503 1.00 21.62 29 GLY A CA 1
ATOM 3224 C C . GLY B 1 41 ? 56.026 34.727 -71.125 1.00 21.89 29 GLY A C 1
ATOM 3225 O O . GLY B 1 41 ? 55.239 33.778 -71.269 1.00 25.25 29 GLY A O 1
ATOM 3226 N N . LYS B 1 42 ? 57.306 34.660 -71.494 1.00 20.54 30 LYS A N 1
ATOM 3227 C CA . LYS B 1 42 ? 57.877 33.496 -72.149 1.00 19.26 30 LYS A CA 1
ATOM 3228 C C . LYS B 1 42 ? 59.083 32.993 -71.370 1.00 19.89 30 LYS A C 1
ATOM 3229 O O . LYS B 1 42 ? 59.846 33.802 -70.830 1.00 18.15 30 LYS A O 1
ATOM 3235 N N . PRO B 1 43 ? 59.275 31.678 -71.282 1.00 17.93 31 PRO A N 1
ATOM 3236 C CA . PRO B 1 43 ? 60.414 31.152 -70.522 1.00 16.88 31 PRO A CA 1
ATOM 3237 C C . PRO B 1 43 ? 61.728 31.607 -71.128 1.00 20.20 31 PRO A C 1
ATOM 3238 O O . PRO B 1 43 ? 61.899 31.598 -72.349 1.00 20.45 31 PRO A O 1
ATOM 3242 N N . ILE B 1 44 ? 62.662 32.003 -70.260 1.00 15.04 32 ILE A N 1
ATOM 3243 C CA . ILE B 1 44 ? 64.006 32.382 -70.688 1.00 15.09 32 ILE A CA 1
ATOM 3244 C C . ILE B 1 44 ? 65.062 31.477 -70.051 1.00 18.64 32 ILE A C 1
ATOM 3245 O O . ILE B 1 44 ? 66.079 31.174 -70.687 1.00 18.77 32 ILE A O 1
ATOM 3250 N N . PHE B 1 45 ? 64.833 31.010 -68.813 1.00 14.33 33 PHE A N 1
ATOM 3251 C CA . PHE B 1 45 ? 65.691 30.017 -68.165 1.00 15.07 33 PHE A CA 1
ATOM 3252 C C . PHE B 1 45 ? 64.825 28.968 -67.485 1.00 17.32 33 PHE A C 1
ATOM 3253 O O . PHE B 1 45 ? 63.776 29.293 -66.926 1.00 17.11 33 PHE A O 1
ATOM 3261 N N . GLN B 1 46 ? 65.256 27.709 -67.526 1.00 17.59 34 GLN A N 1
ATOM 3262 C CA . GLN B 1 46 ? 64.494 26.676 -66.838 1.00 15.20 34 GLN A CA 1
ATOM 3263 C C . GLN B 1 46 ? 65.391 25.479 -66.600 1.00 18.87 34 GLN A C 1
ATOM 3264 O O . GLN B 1 46 ? 66.395 25.282 -67.291 1.00 21.20 34 GLN A O 1
ATOM 3270 N N . GLY B 1 47 ? 65.021 24.680 -65.610 1.00 14.52 35 GLY A N 1
ATOM 3271 C CA . GLY B 1 47 ? 65.796 23.476 -65.394 1.00 16.96 35 GLY A CA 1
ATOM 3272 C C . GLY B 1 47 ? 65.202 22.612 -64.313 1.00 18.24 35 GLY A C 1
ATOM 3273 O O . GLY B 1 47 ? 64.161 22.922 -63.722 1.00 16.29 35 GLY A O 1
ATOM 3274 N N . CYS B 1 48 ? 65.875 21.493 -64.088 1.00 15.94 36 CYS A N 1
ATOM 3275 C CA . CYS B 1 48 ? 65.535 20.617 -62.987 1.00 18.91 36 CYS A CA 1
ATOM 3276 C C . CYS B 1 48 ? 66.811 19.917 -62.553 1.00 21.93 36 CYS A C 1
ATOM 3277 O O . CYS B 1 48 ? 67.760 19.787 -63.331 1.00 21.28 36 CYS A O 1
ATOM 3280 N N . ALA B 1 49 ? 66.852 19.525 -61.287 1.00 17.74 37 ALA A N 1
ATOM 3281 C CA . ALA B 1 49 ? 68.006 18.841 -60.730 1.00 16.59 37 ALA A CA 1
ATOM 3282 C C . ALA B 1 49 ? 67.512 17.829 -59.713 1.00 20.68 37 ALA A C 1
ATOM 3283 O O . ALA B 1 49 ? 66.520 18.068 -59.021 1.00 18.20 37 ALA A O 1
ATOM 3285 N N . GLY B 1 50 ? 68.187 16.688 -59.645 1.00 19.05 38 GLY A N 1
ATOM 3286 C CA . GLY B 1 50 ? 67.835 15.706 -58.641 1.00 17.41 38 GLY A CA 1
ATOM 3287 C C . GLY B 1 50 ? 66.717 14.768 -59.042 1.00 20.73 38 GLY A C 1
ATOM 3288 O O . GLY B 1 50 ? 66.555 14.441 -60.222 1.00 21.67 38 GLY A O 1
ATOM 3289 N N . VAL B 1 51 ? 65.913 14.347 -58.067 1.00 17.75 39 VAL A N 1
ATOM 3290 C CA . VAL B 1 51 ? 64.952 13.268 -58.253 1.00 19.87 39 VAL A CA 1
ATOM 3291 C C . VAL B 1 51 ? 63.667 13.578 -57.490 1.00 20.58 39 VAL A C 1
ATOM 3292 O O . VAL B 1 51 ? 63.602 14.501 -56.675 1.00 20.71 39 VAL A O 1
ATOM 3296 N N . LYS B 1 52 ? 62.639 12.771 -57.766 1.00 18.65 40 LYS A N 1
ATOM 3297 C CA . LYS B 1 52 ? 61.368 12.880 -57.052 1.00 19.50 40 LYS A CA 1
ATOM 3298 C C . LYS B 1 52 ? 61.505 12.460 -55.593 1.00 20.26 40 LYS A C 1
ATOM 3299 O O . LYS B 1 52 ? 60.911 13.081 -54.699 1.00 18.39 40 LYS A O 1
ATOM 3305 N N . ASP B 1 53 ? 62.253 11.392 -55.334 1.00 20.26 41 ASP A N 1
ATOM 3306 C CA . ASP B 1 53 ? 62.458 10.889 -53.986 1.00 21.57 41 ASP A CA 1
ATOM 3307 C C . ASP B 1 53 ? 63.791 10.167 -53.963 1.00 21.49 41 ASP A C 1
ATOM 3308 O O . ASP B 1 53 ? 64.136 9.471 -54.924 1.00 23.50 41 ASP A O 1
ATOM 3313 N N . ILE B 1 54 ? 64.551 10.348 -52.880 1.00 20.42 42 ILE A N 1
ATOM 3314 C CA . ILE B 1 54 ? 65.875 9.732 -52.836 1.00 23.33 42 ILE A CA 1
ATOM 3315 C C . ILE B 1 54 ? 65.803 8.260 -52.476 1.00 26.20 42 ILE A C 1
ATOM 3316 O O . ILE B 1 54 ? 66.789 7.537 -52.665 1.00 26.08 42 ILE A O 1
ATOM 3321 N N . GLU B 1 55 ? 64.652 7.796 -51.995 1.00 23.85 43 GLU A N 1
ATOM 3322 C CA . GLU B 1 55 ? 64.515 6.403 -51.581 1.00 26.86 43 GLU A CA 1
ATOM 3323 C C . GLU B 1 55 ? 64.592 5.462 -52.780 1.00 29.45 43 GLU A C 1
ATOM 3324 O O . GLU B 1 55 ? 65.284 4.438 -52.735 1.00 30.87 43 GLU A O 1
ATOM 3330 N N . THR B 1 56 ? 63.888 5.795 -53.865 1.00 27.38 44 THR A N 1
ATOM 3331 C CA . THR B 1 56 ? 63.945 5.034 -55.107 1.00 29.92 44 THR A CA 1
ATOM 3332 C C . THR B 1 56 ? 64.697 5.751 -56.218 1.00 31.91 44 THR A C 1
ATOM 3333 O O . THR B 1 56 ? 65.049 5.113 -57.218 1.00 27.30 44 THR A O 1
ATOM 3337 N N . ARG B 1 57 ? 64.957 7.050 -56.070 1.00 27.76 45 ARG A N 1
ATOM 3338 C CA . ARG B 1 57 ? 65.602 7.855 -57.103 1.00 26.98 45 ARG A CA 1
ATOM 3339 C C . ARG B 1 57 ? 64.810 7.842 -58.408 1.00 22.92 45 ARG A C 1
ATOM 3340 O O . ARG B 1 57 ? 65.381 7.905 -59.498 1.00 26.78 45 ARG A O 1
ATOM 3348 N N . THR B 1 58 ? 63.487 7.760 -58.297 1.00 21.94 46 THR A N 1
ATOM 3349 C CA . THR B 1 58 ? 62.621 8.005 -59.439 1.00 23.66 46 THR A CA 1
ATOM 3350 C C . THR B 1 58 ? 62.851 9.418 -59.962 1.00 22.92 46 THR A C 1
ATOM 3351 O O . THR B 1 58 ? 62.984 10.369 -59.185 1.00 23.86 46 THR A O 1
ATOM 3355 N N . PHE B 1 59 ? 62.930 9.550 -61.282 1.00 23.85 47 PHE A N 1
ATOM 3356 C CA . PHE B 1 59 ? 63.183 10.855 -61.877 1.00 22.48 47 PHE A CA 1
ATOM 3357 C C . PHE B 1 59 ? 61.997 11.782 -61.651 1.00 22.19 47 PHE A C 1
ATOM 3358 O O . PHE B 1 59 ? 60.848 11.346 -61.540 1.00 22.99 47 PHE A O 1
ATOM 3366 N N . ILE B 1 60 ? 62.287 13.077 -61.573 1.00 19.92 48 ILE A N 1
ATOM 3367 C CA . ILE B 1 60 ? 61.227 14.074 -61.447 1.00 20.48 48 ILE A CA 1
ATOM 3368 C C . ILE B 1 60 ? 60.240 13.884 -62.592 1.00 18.83 48 ILE A C 1
ATOM 3369 O O . ILE B 1 60 ? 60.623 13.989 -63.770 1.00 20.08 48 ILE A O 1
ATOM 3374 N N . PRO B 1 61 ? 58.972 13.602 -62.302 1.00 20.34 49 PRO A N 1
ATOM 3375 C CA . PRO B 1 61 ? 58.003 13.360 -63.376 1.00 23.25 49 PRO A CA 1
ATOM 3376 C C . PRO B 1 61 ? 57.637 14.641 -64.107 1.00 25.56 49 PRO A C 1
ATOM 3377 O O . PRO B 1 61 ? 57.855 15.755 -63.624 1.00 20.98 49 PRO A O 1
ATOM 3381 N N . LYS B 1 62 ? 57.061 14.469 -65.296 1.00 23.34 50 LYS A N 1
ATOM 3382 C CA . LYS B 1 62 ? 56.492 15.611 -65.996 1.00 27.84 50 LYS A CA 1
ATOM 3383 C C . LYS B 1 62 ? 55.351 16.207 -65.176 1.00 25.09 50 LYS A C 1
ATOM 3384 O O . LYS B 1 62 ? 54.521 15.484 -64.616 1.00 27.33 50 LYS A O 1
ATOM 3390 N N . ASN B 1 63 ? 55.315 17.535 -65.117 1.00 24.32 51 ASN A N 1
ATOM 3391 C CA . ASN B 1 63 ? 54.350 18.285 -64.313 1.00 21.47 51 ASN A CA 1
ATOM 3392 C C . ASN B 1 63 ? 54.271 17.728 -62.891 1.00 18.36 51 ASN A C 1
ATOM 3393 O O . ASN B 1 63 ? 53.206 17.369 -62.369 1.00 19.62 51 ASN A O 1
ATOM 3398 N N . ALA B 1 64 ? 55.441 17.695 -62.262 1.00 14.83 52 ALA A N 1
ATOM 3399 C CA . ALA B 1 64 ? 55.547 17.276 -60.874 1.00 14.56 52 ALA A CA 1
ATOM 3400 C C . ALA B 1 64 ? 54.756 18.219 -59.976 1.00 14.92 52 ALA A C 1
ATOM 3401 O O . ALA B 1 64 ? 54.683 19.428 -60.230 1.00 14.28 52 ALA A O 1
ATOM 3403 N N . ILE B 1 65 ? 54.164 17.652 -58.925 1.00 13.17 53 ILE A N 1
ATOM 3404 C CA . ILE B 1 65 ? 53.260 18.373 -58.030 1.00 13.02 53 ILE A CA 1
ATOM 3405 C C . ILE B 1 65 ? 53.954 18.660 -56.703 1.00 14.07 53 ILE A C 1
ATOM 3406 O O . ILE B 1 65 ? 54.626 17.792 -56.135 1.00 14.07 53 ILE A O 1
ATOM 3411 N N . TYR B 1 66 ? 53.762 19.883 -56.192 1.00 12.48 54 TYR A N 1
ATOM 3412 C CA . TYR B 1 66 ? 54.392 20.342 -54.960 1.00 12.75 54 TYR A CA 1
ATOM 3413 C C . TYR B 1 66 ? 53.341 20.858 -53.994 1.00 11.01 54 TYR A C 1
ATOM 3414 O O . TYR B 1 66 ? 52.347 21.456 -54.408 1.00 13.95 54 TYR A O 1
ATOM 3423 N N . ARG B 1 67 ? 53.581 20.630 -52.707 1.00 11.28 55 ARG A N 1
ATOM 3424 C CA . ARG B 1 67 ? 52.836 21.312 -51.646 1.00 10.45 55 ARG A CA 1
ATOM 3425 C C . ARG B 1 67 ? 53.424 22.713 -51.511 1.00 12.20 55 ARG A C 1
ATOM 3426 O O . ARG B 1 67 ? 54.578 22.865 -51.106 1.00 10.75 55 ARG A O 1
ATOM 3434 N N . ILE B 1 68 ? 52.643 23.746 -51.852 1.00 13.85 56 ILE A N 1
ATOM 3435 C CA . ILE B 1 68 ? 53.206 25.094 -51.917 1.00 10.83 56 ILE A CA 1
ATOM 3436 C C . ILE B 1 68 ? 53.039 25.871 -50.623 1.00 11.74 56 ILE A C 1
ATOM 3437 O O . ILE B 1 68 ? 53.562 26.987 -50.522 1.00 10.89 56 ILE A O 1
ATOM 3442 N N . TYR B 1 69 ? 52.348 25.314 -49.629 1.00 10.89 57 TYR A N 1
ATOM 3443 C CA . TYR B 1 69 ? 52.161 25.963 -48.330 1.00 9.58 57 TYR A CA 1
ATOM 3444 C C . TYR B 1 69 ? 51.836 27.447 -48.496 1.00 10.82 57 TYR A C 1
ATOM 3445 O O . TYR B 1 69 ? 50.860 27.768 -49.172 1.00 10.27 57 TYR A O 1
ATOM 3454 N N . SER B 1 70 ? 52.611 28.364 -47.899 1.00 11.12 58 SER A N 1
ATOM 3455 C CA . SER B 1 70 ? 52.161 29.759 -47.872 1.00 10.68 58 SER A CA 1
ATOM 3456 C C . SER B 1 70 ? 52.190 30.457 -49.233 1.00 9.89 58 SER A C 1
ATOM 3457 O O . SER B 1 70 ? 51.769 31.620 -49.316 1.00 9.78 58 SER A O 1
ATOM 3460 N N . MET B 1 71 ? 52.661 29.814 -50.302 1.00 10.73 59 MET A N 1
ATOM 3461 C CA . MET B 1 71 ? 52.357 30.380 -51.610 1.00 9.40 59 MET A CA 1
ATOM 3462 C C . MET B 1 71 ? 50.883 30.237 -51.964 1.00 9.57 59 MET A C 1
ATOM 3463 O O . MET B 1 71 ? 50.454 30.746 -53.000 1.00 10.30 59 MET A O 1
ATOM 3468 N N . THR B 1 72 ? 50.094 29.603 -51.089 1.00 9.64 60 THR A N 1
ATOM 3469 C CA . THR B 1 72 ? 48.640 29.732 -51.144 1.00 8.35 60 THR A CA 1
ATOM 3470 C C . THR B 1 72 ? 48.197 31.163 -50.839 1.00 9.61 60 THR A C 1
ATOM 3471 O O . THR B 1 72 ? 47.208 31.638 -51.403 1.00 9.13 60 THR A O 1
ATOM 3475 N N . LYS B 1 73 ? 48.924 31.868 -49.971 1.00 10.13 61 LYS A N 1
ATOM 3476 C CA . LYS B 1 73 ? 48.431 33.166 -49.506 1.00 9.11 61 LYS A CA 1
ATOM 3477 C C . LYS B 1 73 ? 48.301 34.210 -50.615 1.00 9.13 61 LYS A C 1
ATOM 3478 O O . LYS B 1 73 ? 47.298 34.944 -50.613 1.00 9.10 61 LYS A O 1
ATOM 3484 N N . PRO B 1 74 ? 49.251 34.376 -51.540 1.00 8.51 62 PRO A N 1
ATOM 3485 C CA . PRO B 1 74 ? 49.036 35.376 -52.600 1.00 7.89 62 PRO A CA 1
ATOM 3486 C C . PRO B 1 74 ? 47.838 35.049 -53.468 1.00 8.86 62 PRO A C 1
ATOM 3487 O O . PRO B 1 74 ? 47.168 35.963 -53.962 1.00 8.91 62 PRO A O 1
ATOM 3491 N N . ILE B 1 75 ? 47.538 33.760 -53.645 1.00 9.86 63 ILE A N 1
ATOM 3492 C CA . ILE B 1 75 ? 46.385 33.367 -54.453 1.00 8.22 63 ILE A CA 1
ATOM 3493 C C . ILE B 1 75 ? 45.080 33.729 -53.748 1.00 9.25 63 ILE A C 1
ATOM 3494 O O . ILE B 1 75 ? 44.186 34.338 -54.349 1.00 9.87 63 ILE A O 1
ATOM 3499 N N . VAL B 1 76 ? 44.958 33.383 -52.464 1.00 9.31 64 VAL A N 1
ATOM 3500 C CA . VAL B 1 76 ? 43.736 33.702 -51.726 1.00 8.80 64 VAL A CA 1
ATOM 3501 C C . VAL B 1 76 ? 43.606 35.212 -51.556 1.00 10.83 64 VAL A C 1
ATOM 3502 O O . VAL B 1 76 ? 42.504 35.765 -51.654 1.00 9.61 64 VAL A O 1
ATOM 3506 N N . SER B 1 77 ? 44.734 35.908 -51.357 1.00 10.40 65 SER A N 1
ATOM 3507 C CA . SER B 1 77 ? 44.693 37.369 -51.281 1.00 8.98 65 SER A CA 1
ATOM 3508 C C . SER B 1 77 ? 44.234 37.982 -52.599 1.00 9.46 65 SER A C 1
ATOM 3509 O O . SER B 1 77 ? 43.448 38.938 -52.609 1.00 9.34 65 SER A O 1
ATOM 3512 N N . PHE B 1 78 ? 44.715 37.445 -53.725 1.00 8.26 66 PHE A N 1
ATOM 3513 C CA . PHE B 1 78 ? 44.276 37.946 -55.018 1.00 8.72 66 PHE A CA 1
ATOM 3514 C C . PHE B 1 78 ? 42.778 37.735 -55.203 1.00 9.73 66 PHE A C 1
ATOM 3515 O O . PHE B 1 78 ? 42.081 38.625 -55.697 1.00 9.62 66 PHE A O 1
ATOM 3523 N N . LEU B 1 79 ? 42.265 36.571 -54.778 1.00 8.99 67 LEU A N 1
ATOM 3524 C CA . LEU B 1 79 ? 40.825 36.344 -54.821 1.00 9.57 67 LEU A CA 1
ATOM 3525 C C . LEU B 1 79 ? 40.086 37.418 -54.038 1.00 10.68 67 LEU A C 1
ATOM 3526 O O . LEU B 1 79 ? 39.080 37.964 -54.501 1.00 11.23 67 LEU A O 1
ATOM 3531 N N . ALA B 1 80 ? 40.580 37.741 -52.844 1.00 10.47 68 ALA A N 1
ATOM 3532 C CA . ALA B 1 80 ? 39.925 38.773 -52.053 1.00 9.39 68 ALA A CA 1
ATOM 3533 C C . ALA B 1 80 ? 39.895 40.097 -52.801 1.00 9.72 68 ALA A C 1
ATOM 3534 O O . ALA B 1 80 ? 38.900 40.829 -52.745 1.00 9.85 68 ALA A O 1
ATOM 3536 N N . MET B 1 81 ? 40.974 40.430 -53.512 1.00 9.69 69 MET A N 1
ATOM 3537 C CA . MET B 1 81 ? 40.971 41.689 -54.254 1.00 10.21 69 MET A CA 1
ATOM 3538 C C . MET B 1 81 ? 39.950 41.656 -55.385 1.00 10.05 69 MET A C 1
ATOM 3539 O O . MET B 1 81 ? 39.294 42.663 -55.661 1.00 11.20 69 MET A O 1
ATOM 3544 N N . MET B 1 82 ? 39.811 40.514 -56.058 1.00 10.35 70 MET A N 1
ATOM 3545 C CA . MET B 1 82 ? 38.765 40.371 -57.064 1.00 11.45 70 MET A CA 1
ATOM 3546 C C . MET B 1 82 ? 37.383 40.594 -56.464 1.00 11.22 70 MET A C 1
ATOM 3547 O O . MET B 1 82 ? 36.514 41.209 -57.096 1.00 13.03 70 MET A O 1
ATOM 3552 N N . LEU B 1 83 ? 37.155 40.085 -55.252 1.00 11.79 71 LEU A N 1
ATOM 3553 C CA . LEU B 1 83 ? 35.844 40.228 -54.634 1.00 10.93 71 LEU A CA 1
ATOM 3554 C C . LEU B 1 83 ? 35.622 41.655 -54.159 1.00 13.09 71 LEU A C 1
ATOM 3555 O O . LEU B 1 83 ? 34.493 42.149 -54.203 1.00 13.14 71 LEU A O 1
ATOM 3560 N N . ILE B 1 84 ? 36.687 42.342 -53.738 1.00 10.65 72 ILE A N 1
ATOM 3561 C CA . ILE B 1 84 ? 36.576 43.771 -53.450 1.00 11.11 72 ILE A CA 1
ATOM 3562 C C . ILE B 1 84 ? 36.177 44.528 -54.710 1.00 11.02 72 ILE A C 1
ATOM 3563 O O . ILE B 1 84 ? 35.273 45.371 -54.689 1.00 14.17 72 ILE A O 1
ATOM 3568 N N . GLU B 1 85 ? 36.834 44.224 -55.831 1.00 11.84 73 GLU A N 1
ATOM 3569 C CA . GLU B 1 85 ? 36.510 44.898 -57.083 1.00 11.93 73 GLU A CA 1
ATOM 3570 C C . GLU B 1 85 ? 35.051 44.675 -57.460 1.00 12.75 73 GLU A C 1
ATOM 3571 O O . GLU B 1 85 ? 34.384 45.588 -57.965 1.00 13.36 73 GLU A O 1
ATOM 3577 N N . ARG B 1 86 ? 34.535 43.476 -57.201 1.00 12.95 74 ARG A N 1
ATOM 3578 C CA . ARG B 1 86 ? 33.163 43.125 -57.538 1.00 13.94 74 ARG A CA 1
ATOM 3579 C C . ARG B 1 86 ? 32.151 43.573 -56.487 1.00 18.67 74 ARG A C 1
ATOM 3580 O O . ARG B 1 86 ? 30.948 43.345 -56.669 1.00 20.17 74 ARG A O 1
ATOM 3588 N N . GLY B 1 87 ? 32.595 44.218 -55.413 1.00 15.47 75 GLY A N 1
ATOM 3589 C CA . GLY B 1 87 ? 31.691 44.798 -54.434 1.00 14.77 75 GLY A CA 1
ATOM 3590 C C . GLY B 1 87 ? 31.224 43.884 -53.322 1.00 14.97 75 GLY A C 1
ATOM 3591 O O . GLY B 1 87 ? 30.288 44.252 -52.596 1.00 16.84 75 GLY A O 1
ATOM 3592 N N . VAL B 1 88 ? 31.831 42.708 -53.165 1.00 12.23 76 VAL A N 1
ATOM 3593 C CA . VAL B 1 88 ? 31.402 41.764 -52.135 1.00 13.33 76 VAL A CA 1
ATOM 3594 C C . VAL B 1 88 ? 31.680 42.316 -50.743 1.00 16.22 76 VAL A C 1
ATOM 3595 O O . VAL B 1 88 ? 30.869 42.161 -49.821 1.00 16.96 76 VAL A O 1
ATOM 3599 N N . PHE B 1 89 ? 32.843 42.927 -50.561 1.00 13.24 77 PHE A N 1
ATOM 3600 C CA . PHE B 1 89 ? 33.199 43.620 -49.330 1.00 11.66 77 PHE A CA 1
ATOM 3601 C C . PHE B 1 89 ? 34.256 44.654 -49.700 1.00 12.54 77 PHE A C 1
ATOM 3602 O O . PHE B 1 89 ? 34.588 44.824 -50.879 1.00 11.72 77 PHE A O 1
ATOM 3610 N N . ARG B 1 90 ? 34.749 45.376 -48.689 1.00 11.61 78 ARG A N 1
ATOM 3611 C CA . ARG B 1 90 ? 35.774 46.403 -48.874 1.00 11.18 78 ARG A CA 1
ATOM 3612 C C . ARG B 1 90 ? 36.919 46.171 -47.905 1.00 11.50 78 ARG A C 1
ATOM 3613 O O . ARG B 1 90 ? 36.790 45.445 -46.923 1.00 10.91 78 ARG A O 1
ATOM 3621 N N . LEU B 1 91 ? 38.048 46.835 -48.167 1.00 10.32 79 LEU A N 1
ATOM 3622 C CA . LEU B 1 91 ? 39.170 46.726 -47.243 1.00 11.23 79 LEU A CA 1
ATOM 3623 C C . LEU B 1 91 ? 38.756 47.107 -45.831 1.00 9.84 79 LEU A C 1
ATOM 3624 O O . LEU B 1 91 ? 39.239 46.520 -44.854 1.00 10.78 79 LEU A O 1
ATOM 3629 N N . SER B 1 92 ? 37.848 48.070 -45.698 1.00 10.73 80 SER A N 1
ATOM 3630 C CA . SER B 1 92 ? 37.453 48.542 -44.380 1.00 10.62 80 SER A CA 1
ATOM 3631 C C . SER B 1 92 ? 36.330 47.726 -43.751 1.00 11.36 80 SER A C 1
ATOM 3632 O O . SER B 1 92 ? 35.900 48.054 -42.637 1.00 12.29 80 SER A O 1
ATOM 3635 N N . SER B 1 93 ? 35.857 46.679 -44.414 1.00 11.92 81 SER A N 1
ATOM 3636 C CA . SER B 1 93 ? 34.737 45.901 -43.883 1.00 11.83 81 SER A CA 1
ATOM 3637 C C . SER B 1 93 ? 35.120 45.190 -42.591 1.00 10.89 81 SER A C 1
ATOM 3638 O O . SER B 1 93 ? 36.078 44.408 -42.587 1.00 10.20 81 SER A O 1
ATOM 3641 N N . PRO B 1 94 ? 34.399 45.396 -41.487 1.00 10.95 82 PRO A N 1
ATOM 3642 C CA . PRO B 1 94 ? 34.644 44.585 -40.286 1.00 10.73 82 PRO A CA 1
ATOM 3643 C C . PRO B 1 94 ? 34.245 43.136 -40.528 1.00 12.29 82 PRO A C 1
ATOM 3644 O O . PRO B 1 94 ? 33.140 42.858 -41.005 1.00 13.98 82 PRO A O 1
ATOM 3648 N N . ILE B 1 95 ? 35.136 42.202 -40.171 1.00 10.92 83 ILE A N 1
ATOM 3649 C CA . ILE B 1 95 ? 34.820 40.812 -40.478 1.00 11.56 83 ILE A CA 1
ATOM 3650 C C . ILE B 1 95 ? 33.660 40.309 -39.635 1.00 12.46 83 ILE A C 1
ATOM 3651 O O . ILE B 1 95 ? 32.983 39.366 -40.046 1.00 13.47 83 ILE A O 1
ATOM 3656 N N . GLN B 1 96 ? 33.380 40.939 -38.486 1.00 12.89 84 GLN A N 1
ATOM 3657 C CA . GLN B 1 96 ? 32.261 40.484 -37.665 1.00 15.37 84 GLN A CA 1
ATOM 3658 C C . GLN B 1 96 ? 30.928 40.682 -38.374 1.00 15.27 84 GLN A C 1
ATOM 3659 O O . GLN B 1 96 ? 29.933 40.050 -37.986 1.00 16.28 84 GLN A O 1
ATOM 3665 N N . ASN B 1 97 ? 30.883 41.549 -39.394 1.00 14.56 85 ASN A N 1
ATOM 3666 C CA . ASN B 1 97 ? 29.674 41.714 -40.197 1.00 14.40 85 ASN A CA 1
ATOM 3667 C C . ASN B 1 97 ? 29.316 40.436 -40.937 1.00 18.43 85 ASN A C 1
ATOM 3668 O O . ASN B 1 97 ? 28.149 40.236 -41.294 1.00 19.31 85 ASN A O 1
ATOM 3673 N N . PHE B 1 98 ? 30.297 39.573 -41.177 1.00 13.17 86 PHE A N 1
ATOM 3674 C CA . PHE B 1 98 ? 30.099 38.348 -41.932 1.00 12.79 86 PHE A CA 1
ATOM 3675 C C . PHE B 1 98 ? 30.118 37.103 -41.072 1.00 15.07 86 PHE A C 1
ATOM 3676 O O . PHE B 1 98 ? 29.467 36.115 -41.424 1.00 16.98 86 PHE A O 1
ATOM 3684 N N . ASP B 1 99 ? 30.845 37.122 -39.956 1.00 15.44 87 ASP A N 1
ATOM 3685 C CA . ASP B 1 99 ? 30.802 36.039 -38.976 1.00 13.70 87 ASP A CA 1
ATOM 3686 C C . ASP B 1 99 ? 30.792 36.657 -37.585 1.00 17.40 87 ASP A C 1
ATOM 3687 O O . ASP B 1 99 ? 31.842 37.071 -37.070 1.00 14.85 87 ASP A O 1
ATOM 3692 N N . PRO B 1 100 ? 29.627 36.719 -36.937 1.00 15.43 88 PRO A N 1
ATOM 3693 C CA . PRO B 1 100 ? 29.558 37.318 -35.596 1.00 14.56 88 PRO A CA 1
ATOM 3694 C C . PRO B 1 100 ? 30.358 36.574 -34.535 1.00 14.12 88 PRO A C 1
ATOM 3695 O O . PRO B 1 100 ? 30.467 37.076 -33.409 1.00 15.37 88 PRO A O 1
ATOM 3699 N N . ARG B 1 101 ? 30.933 35.406 -34.841 1.00 13.98 89 ARG A N 1
ATOM 3700 C CA . ARG B 1 101 ? 31.795 34.759 -33.861 1.00 14.26 89 ARG A CA 1
ATOM 3701 C C . ARG B 1 101 ? 33.037 35.590 -33.585 1.00 14.26 89 ARG A C 1
ATOM 3702 O O . ARG B 1 101 ? 33.684 35.393 -32.552 1.00 14.79 89 ARG A O 1
ATOM 3710 N N . PHE B 1 102 ? 33.373 36.520 -34.479 1.00 14.52 90 PHE A N 1
ATOM 3711 C CA . PHE B 1 102 ? 34.512 37.406 -34.292 1.00 12.64 90 PHE A CA 1
ATOM 3712 C C . PHE B 1 102 ? 34.105 38.746 -33.704 1.00 15.91 90 PHE A C 1
ATOM 3713 O O . PHE B 1 102 ? 34.901 39.690 -33.715 1.00 15.06 90 PHE A O 1
ATOM 3721 N N . LYS B 1 103 ? 32.879 38.851 -33.197 1.00 15.17 91 LYS A N 1
ATOM 3722 C CA . LYS B 1 103 ? 32.511 39.960 -32.332 1.00 17.67 91 LYS A CA 1
ATOM 3723 C C . LYS B 1 103 ? 33.195 39.806 -30.979 1.00 17.83 91 LYS A C 1
ATOM 3724 O O . LYS B 1 103 ? 33.448 38.693 -30.506 1.00 25.62 91 LYS A O 1
ATOM 3730 N N . SER B 1 104 ? 33.478 40.930 -30.341 1.00 21.25 92 SER A N 1
ATOM 3731 C CA . SER B 1 104 ? 33.936 40.911 -28.959 1.00 16.87 92 SER A CA 1
ATOM 3732 C C . SER B 1 104 ? 35.220 40.096 -28.815 1.00 19.44 92 SER A C 1
ATOM 3733 O O . SER B 1 104 ? 35.298 39.146 -28.039 1.00 18.92 92 SER A O 1
ATOM 3736 N N . MET B 1 105 ? 36.234 40.477 -29.584 1.00 14.02 93 MET A N 1
ATOM 3737 C CA . MET B 1 105 ? 37.531 39.837 -29.436 1.00 13.04 93 MET A CA 1
ATOM 3738 C C . MET B 1 105 ? 38.229 40.366 -28.190 1.00 14.52 93 MET A C 1
ATOM 3739 O O . MET B 1 105 ? 37.954 41.477 -27.727 1.00 14.73 93 MET A O 1
ATOM 3744 N N . LYS B 1 106 ? 39.122 39.549 -27.639 1.00 12.26 94 LYS A N 1
ATOM 3745 C CA . LYS B 1 106 ? 39.979 39.940 -26.528 1.00 12.92 94 LYS A CA 1
ATOM 3746 C C . LYS B 1 106 ? 41.430 39.956 -26.986 1.00 13.88 94 LYS A C 1
ATOM 3747 O O . LYS B 1 106 ? 41.787 39.346 -27.997 1.00 13.70 94 LYS A O 1
ATOM 3753 N N . VAL B 1 107 ? 42.271 40.647 -26.219 1.00 11.16 95 VAL A N 1
ATOM 3754 C CA . VAL B 1 107 ? 43.698 40.769 -26.507 1.00 10.61 95 VAL A CA 1
ATOM 3755 C C . VAL B 1 107 ? 44.475 40.329 -25.276 1.00 12.82 95 VAL A C 1
ATOM 3756 O O . VAL B 1 107 ? 44.193 40.797 -24.170 1.00 12.79 95 VAL A O 1
ATOM 3760 N N . ILE B 1 108 ? 45.465 39.454 -25.465 1.00 10.92 96 ILE A N 1
ATOM 3761 C CA . ILE B 1 108 ? 46.319 38.989 -24.374 1.00 12.12 96 ILE A CA 1
ATOM 3762 C C . ILE B 1 108 ? 47.728 39.529 -24.592 1.00 14.85 96 ILE A C 1
ATOM 3763 O O . ILE B 1 108 ? 48.133 39.803 -25.726 1.00 13.44 96 ILE A O 1
ATOM 3768 N N . ASP B 1 109 ? 48.477 39.700 -23.502 1.00 11.81 97 ASP A N 1
ATOM 3769 C CA . ASP B 1 109 ? 49.876 40.114 -23.631 1.00 13.17 97 ASP A CA 1
ATOM 3770 C C . ASP B 1 109 ? 50.782 39.146 -22.872 1.00 12.51 97 ASP A C 1
ATOM 3771 O O . ASP B 1 109 ? 50.326 38.185 -22.244 1.00 12.62 97 ASP A O 1
ATOM 3776 N N . GLN B 1 110 ? 52.096 39.379 -22.976 1.00 11.20 98 GLN A N 1
ATOM 3777 C CA . GLN B 1 110 ? 53.096 38.471 -22.417 1.00 10.17 98 GLN A CA 1
ATOM 3778 C C . GLN B 1 110 ? 53.139 38.495 -20.898 1.00 15.45 98 GLN A C 1
ATOM 3779 O O . GLN B 1 110 ? 53.904 37.730 -20.302 1.00 13.56 98 GLN A O 1
ATOM 3785 N N . HIS B 1 111 ? 52.358 39.371 -20.274 1.00 13.99 99 HIS A N 1
ATOM 3786 C CA . HIS B 1 111 ? 52.275 39.476 -18.825 1.00 13.95 99 HIS A CA 1
ATOM 3787 C C . HIS B 1 111 ? 50.951 38.938 -18.299 1.00 15.12 99 HIS A C 1
ATOM 3788 O O . HIS B 1 111 ? 50.572 39.239 -17.163 1.00 17.69 99 HIS A O 1
ATOM 3795 N N . ALA B 1 112 ? 50.237 38.158 -19.108 1.00 13.14 100 ALA A N 1
ATOM 3796 C CA . ALA B 1 112 ? 49.001 37.487 -18.717 1.00 14.06 100 ALA A CA 1
ATOM 3797 C C . ALA B 1 112 ? 47.822 38.441 -18.636 1.00 15.42 100 ALA A C 1
ATOM 3798 O O . ALA B 1 112 ? 46.740 38.041 -18.174 1.00 14.94 100 ALA A O 1
ATOM 3800 N N . HIS B 1 113 ? 47.993 39.685 -19.065 1.00 12.80 101 HIS A N 1
ATOM 3801 C CA . HIS B 1 113 ? 46.903 40.651 -19.030 1.00 13.46 101 HIS A CA 1
ATOM 3802 C C . HIS B 1 113 ? 45.988 40.462 -20.231 1.00 15.81 101 HIS A C 1
ATOM 3803 O O . HIS B 1 113 ? 46.464 40.369 -21.367 1.00 13.89 101 HIS A O 1
ATOM 3810 N N . ILE B 1 114 ? 44.676 40.413 -19.981 1.00 12.33 102 ILE A N 1
ATOM 3811 C CA . ILE B 1 114 ? 43.667 40.253 -21.026 1.00 14.15 102 ILE A CA 1
ATOM 3812 C C . ILE B 1 114 ? 42.700 41.431 -20.953 1.00 14.52 102 ILE A C 1
ATOM 3813 O O . ILE B 1 114 ? 42.272 41.825 -19.862 1.00 16.16 102 ILE A O 1
ATOM 3818 N N . GLU B 1 115 ? 42.345 41.984 -22.110 1.00 12.15 103 GLU A N 1
ATOM 3819 C CA . GLU B 1 115 ? 41.404 43.095 -22.175 1.00 11.96 103 GLU A CA 1
ATOM 3820 C C . GLU B 1 115 ? 40.652 43.024 -23.499 1.00 12.84 103 GLU A C 1
ATOM 3821 O O . GLU B 1 115 ? 41.097 42.353 -24.436 1.00 13.51 103 GLU A O 1
ATOM 3827 N N . PRO B 1 116 ? 39.503 43.689 -23.599 1.00 12.41 104 PRO A N 1
ATOM 3828 C CA . PRO B 1 116 ? 38.785 43.714 -24.883 1.00 11.94 104 PRO A CA 1
ATOM 3829 C C . PRO B 1 116 ? 39.576 44.434 -25.969 1.00 12.22 104 PRO A C 1
ATOM 3830 O O . PRO B 1 116 ? 40.280 45.414 -25.710 1.00 12.49 104 PRO A O 1
ATOM 3834 N N . ALA B 1 117 ? 39.446 43.938 -27.201 1.00 14.02 105 ALA A N 1
ATOM 3835 C CA . ALA B 1 117 ? 40.024 44.628 -28.348 1.00 13.34 105 ALA A CA 1
ATOM 3836 C C . ALA B 1 117 ? 39.389 46.002 -28.509 1.00 13.03 105 ALA A C 1
ATOM 3837 O O . ALA B 1 117 ? 38.165 46.151 -28.416 1.00 15.12 105 ALA A O 1
ATOM 3839 N N . THR B 1 118 ? 40.214 47.010 -28.779 1.00 12.01 106 THR A N 1
ATOM 3840 C CA . THR B 1 118 ? 39.695 48.366 -28.925 1.00 13.27 106 THR A CA 1
ATOM 3841 C C . THR B 1 118 ? 39.467 48.769 -30.379 1.00 16.91 106 THR A C 1
ATOM 3842 O O . THR B 1 118 ? 39.119 49.924 -30.640 1.00 17.67 106 THR A O 1
ATOM 3846 N N . ALA B 1 119 ? 39.637 47.845 -31.328 1.00 12.66 107 ALA A N 1
ATOM 3847 C CA . ALA B 1 119 ? 39.304 48.090 -32.726 1.00 13.58 107 ALA A CA 1
ATOM 3848 C C . ALA B 1 119 ? 38.768 46.803 -33.327 1.00 12.47 107 ALA A C 1
ATOM 3849 O O . ALA B 1 119 ? 39.126 45.711 -32.888 1.00 12.60 107 ALA A O 1
ATOM 3851 N N . LEU B 1 120 ? 37.898 46.947 -34.325 1.00 13.14 108 LEU A N 1
ATOM 3852 C CA . LEU B 1 120 ? 37.344 45.800 -35.031 1.00 11.38 108 LEU A CA 1
ATOM 3853 C C . LEU B 1 120 ? 38.325 45.309 -36.083 1.00 11.64 108 LEU A C 1
ATOM 3854 O O . LEU B 1 120 ? 38.996 46.111 -36.737 1.00 13.69 108 LEU A O 1
ATOM 3859 N N . ILE B 1 121 ? 38.392 43.984 -36.251 1.00 10.64 109 ILE A N 1
ATOM 3860 C CA . ILE B 1 121 ? 39.218 43.391 -37.306 1.00 10.13 109 ILE A CA 1
ATOM 3861 C C . ILE B 1 121 ? 38.541 43.612 -38.649 1.00 10.48 109 ILE A C 1
ATOM 3862 O O . ILE B 1 121 ? 37.355 43.301 -38.812 1.00 10.36 109 ILE A O 1
ATOM 3867 N N . THR B 1 122 ? 39.303 44.092 -39.631 1.00 9.43 110 THR A N 1
ATOM 3868 C CA . THR B 1 122 ? 38.808 44.361 -40.980 1.00 8.85 110 THR A CA 1
ATOM 3869 C C . THR B 1 122 ? 39.453 43.419 -41.984 1.00 8.47 110 THR A C 1
ATOM 3870 O O . THR B 1 122 ? 40.446 42.749 -41.696 1.00 8.36 110 THR A O 1
ATOM 3874 N N . ILE B 1 123 ? 38.878 43.421 -43.189 1.00 9.19 111 ILE A N 1
ATOM 3875 C CA . ILE B 1 123 ? 39.469 42.694 -44.311 1.00 7.77 111 ILE A CA 1
ATOM 3876 C C . ILE B 1 123 ? 40.911 43.132 -44.517 1.00 9.14 111 ILE A C 1
ATOM 3877 O O . ILE B 1 123 ? 41.811 42.299 -44.708 1.00 9.61 111 ILE A O 1
ATOM 3882 N N . GLU B 1 124 ? 41.158 44.445 -44.475 1.00 9.05 112 GLU A N 1
ATOM 3883 C CA . GLU B 1 124 ? 42.518 44.936 -44.654 1.00 8.87 112 GLU A CA 1
ATOM 3884 C C . GLU B 1 124 ? 43.452 44.374 -43.592 1.00 9.60 112 GLU A C 1
ATOM 3885 O O . GLU B 1 124 ? 44.580 43.983 -43.907 1.00 9.62 112 GLU A O 1
ATOM 3891 N N . HIS B 1 125 ? 43.010 44.329 -42.329 1.00 9.09 113 HIS A N 1
ATOM 3892 C CA . HIS B 1 125 ? 43.853 43.731 -41.294 1.00 10.24 113 HIS A CA 1
ATOM 3893 C C . HIS B 1 125 ? 44.216 42.294 -41.639 1.00 8.38 113 HIS A C 1
ATOM 3894 O O . HIS B 1 125 ? 45.348 41.861 -41.406 1.00 9.48 113 HIS A O 1
ATOM 3901 N N . LEU B 1 126 ? 43.258 41.520 -42.156 1.00 9.44 114 LEU A N 1
ATOM 3902 C CA . LEU B 1 126 ? 43.565 40.137 -42.508 1.00 8.29 114 LEU A CA 1
ATOM 3903 C C . LEU B 1 126 ? 44.622 40.076 -43.600 1.00 8.41 114 LEU A C 1
ATOM 3904 O O . LEU B 1 126 ? 45.561 39.275 -43.518 1.00 9.72 114 LEU A O 1
ATOM 3909 N N . LEU B 1 127 ? 44.474 40.909 -44.638 1.00 7.82 115 LEU A N 1
ATOM 3910 C CA . LEU B 1 127 ? 45.408 40.876 -45.766 1.00 7.17 115 LEU A CA 1
ATOM 3911 C C . LEU B 1 127 ? 46.801 41.353 -45.384 1.00 8.62 115 LEU A C 1
ATOM 3912 O O . LEU B 1 127 ? 47.771 40.987 -46.057 1.00 9.47 115 LEU A O 1
ATOM 3917 N N . THR B 1 128 ? 46.924 42.170 -44.334 1.00 8.09 116 THR A N 1
ATOM 3918 C CA . THR B 1 128 ? 48.205 42.729 -43.931 1.00 7.63 116 THR A CA 1
ATOM 3919 C C . THR B 1 128 ? 48.794 42.066 -42.692 1.00 8.44 116 THR A C 1
ATOM 3920 O O . THR B 1 128 ? 49.845 42.506 -42.222 1.00 9.01 116 THR A O 1
ATOM 3924 N N . HIS B 1 129 ? 48.161 41.016 -42.157 1.00 8.49 117 HIS A N 1
ATOM 3925 C CA . HIS B 1 129 ? 48.617 40.363 -40.928 1.00 8.34 117 HIS A CA 1
ATOM 3926 C C . HIS B 1 129 ? 48.760 41.372 -39.799 1.00 8.77 117 HIS A C 1
ATOM 3927 O O . HIS B 1 129 ? 49.685 41.302 -38.986 1.00 9.15 117 HIS A O 1
ATOM 3934 N N . GLN B 1 130 ? 47.821 42.319 -39.752 1.00 9.45 118 GLN A N 1
ATOM 3935 C CA . GLN B 1 130 ? 47.742 43.285 -38.665 1.00 8.80 118 GLN A CA 1
ATOM 3936 C C . GLN B 1 130 ? 46.489 43.094 -37.824 1.00 9.92 118 GLN A C 1
ATOM 3937 O O . GLN B 1 130 ? 46.120 43.985 -37.052 1.00 10.91 118 GLN A O 1
ATOM 3943 N N . ALA B 1 131 ? 45.848 41.931 -37.925 1.00 8.38 119 ALA A N 1
ATOM 3944 C CA . ALA B 1 131 ? 44.616 41.710 -37.179 1.00 8.23 119 ALA A CA 1
ATOM 3945 C C . ALA B 1 131 ? 44.866 41.323 -35.729 1.00 10.04 119 ALA A C 1
ATOM 3946 O O . ALA B 1 131 ? 43.939 41.404 -34.912 1.00 11.49 119 ALA A O 1
ATOM 3948 N N . GLY B 1 132 ? 46.073 40.880 -35.391 1.00 9.41 120 GLY A N 1
ATOM 3949 C CA . GLY B 1 132 ? 46.357 40.423 -34.048 1.00 10.33 120 GLY A CA 1
ATOM 3950 C C . GLY B 1 132 ? 46.336 38.922 -33.882 1.00 10.93 120 GLY A C 1
ATOM 3951 O O . GLY B 1 132 ? 46.567 38.438 -32.770 1.00 10.16 120 GLY A O 1
ATOM 3952 N N . PHE B 1 133 ? 46.084 38.172 -34.951 1.00 9.05 121 PHE A N 1
ATOM 3953 C CA . PHE B 1 133 ? 46.164 36.726 -34.859 1.00 9.66 121 PHE A CA 1
ATOM 3954 C C . PHE B 1 133 ? 47.616 36.281 -34.778 1.00 10.74 121 PHE A C 1
ATOM 3955 O O . PHE B 1 133 ? 48.551 37.042 -35.053 1.00 11.19 121 PHE A O 1
ATOM 3963 N N . SER B 1 134 ? 47.791 35.030 -34.366 1.00 9.47 122 SER A N 1
ATOM 3964 C CA . SER B 1 134 ? 49.109 34.424 -34.239 1.00 10.95 122 SER A CA 1
ATOM 3965 C C . SER B 1 134 ? 49.225 33.253 -35.210 1.00 10.64 122 SER A C 1
ATOM 3966 O O . SER B 1 134 ? 48.487 33.187 -36.198 1.00 10.82 122 SER A O 1
ATOM 3969 N N . TYR B 1 135 ? 50.139 32.322 -34.930 1.00 11.54 123 TYR A N 1
ATOM 3970 C CA . TYR B 1 135 ? 50.278 31.080 -35.679 1.00 10.67 123 TYR A CA 1
ATOM 3971 C C . TYR B 1 135 ? 50.717 30.000 -34.700 1.00 11.97 123 TYR A C 1
ATOM 3972 O O . TYR B 1 135 ? 51.429 30.287 -33.735 1.00 14.14 123 TYR A O 1
ATOM 3981 N N . ASP B 1 136 ? 50.294 28.753 -34.956 1.00 12.34 124 ASP A N 1
ATOM 3982 C CA . ASP B 1 136 ? 50.563 27.671 -34.008 1.00 12.92 124 ASP A CA 1
ATOM 3983 C C . ASP B 1 136 ? 52.051 27.544 -33.704 1.00 14.68 124 ASP A C 1
ATOM 3984 O O . ASP B 1 136 ? 52.443 27.273 -32.564 1.00 15.25 124 ASP A O 1
ATOM 3989 N N . PHE B 1 137 ? 52.900 27.725 -34.711 1.00 15.01 125 PHE A N 1
ATOM 3990 C CA . PHE B 1 137 ? 54.322 27.462 -34.556 1.00 18.92 125 PHE A CA 1
ATOM 3991 C C . PHE B 1 137 ? 55.124 28.723 -34.268 1.00 18.03 125 PHE A C 1
ATOM 3992 O O . PHE B 1 137 ? 56.346 28.726 -34.454 1.00 19.33 125 PHE A O 1
ATOM 4000 N N . SER B 1 138 ? 54.471 29.790 -33.808 1.00 14.19 126 SER A N 1
ATOM 4001 C CA . SER B 1 138 ? 55.167 31.034 -33.507 1.00 14.88 126 SER A CA 1
ATOM 4002 C C . SER B 1 138 ? 55.895 30.891 -32.174 1.00 15.47 126 SER A C 1
ATOM 4003 O O . SER B 1 138 ? 55.262 30.805 -31.117 1.00 16.22 126 SER A O 1
ATOM 4006 N N . LEU B 1 139 ? 57.222 30.892 -32.211 1.00 14.16 127 LEU A N 1
ATOM 4007 C CA . LEU B 1 139 ? 57.998 30.669 -30.998 1.00 13.69 127 LEU A CA 1
ATOM 4008 C C . LEU B 1 139 ? 57.919 31.874 -30.062 1.00 12.34 127 LEU A C 1
ATOM 4009 O O . LEU B 1 139 ? 58.161 33.014 -30.468 1.00 14.98 127 LEU A O 1
ATOM 4014 N N . GLY B 1 140 ? 57.608 31.616 -28.790 1.00 13.59 128 GLY A N 1
ATOM 4015 C CA . GLY B 1 140 ? 57.574 32.677 -27.801 1.00 13.32 128 GLY A CA 1
ATOM 4016 C C . GLY B 1 140 ? 56.333 33.538 -27.819 1.00 13.52 128 GLY A C 1
ATOM 4017 O O . GLY B 1 140 ? 56.214 34.431 -26.969 1.00 12.11 128 GLY A O 1
ATOM 4018 N N . CYS B 1 141 ? 55.418 33.299 -28.754 1.00 13.63 129 CYS A N 1
ATOM 4019 C CA . CYS B 1 141 ? 54.219 34.126 -28.892 1.00 14.15 129 CYS A CA 1
ATOM 4020 C C . CYS B 1 141 ? 53.270 33.869 -27.725 1.00 15.40 129 CYS A C 1
ATOM 4021 O O . CYS B 1 141 ? 53.056 32.712 -27.357 1.00 16.20 129 CYS A O 1
ATOM 4024 N N . PRO B 1 142 ? 52.708 34.911 -27.103 1.00 15.68 130 PRO A N 1
ATOM 4025 C CA . PRO B 1 142 ? 51.873 34.693 -25.911 1.00 12.04 130 PRO A CA 1
ATOM 4026 C C . PRO B 1 142 ? 50.750 33.686 -26.084 1.00 14.27 130 PRO A C 1
ATOM 4027 O O . PRO B 1 142 ? 50.383 33.034 -25.099 1.00 19.65 130 PRO A O 1
ATOM 4031 N N . ILE B 1 143 ? 50.167 33.545 -27.272 1.00 12.73 131 ILE A N 1
ATOM 4032 C CA . ILE B 1 143 ? 48.997 32.687 -27.435 1.00 12.42 131 ILE A CA 1
ATOM 4033 C C . ILE B 1 143 ? 49.271 31.425 -28.255 1.00 12.95 131 ILE A C 1
ATOM 4034 O O . ILE B 1 143 ? 48.372 30.574 -28.361 1.00 12.31 131 ILE A O 1
ATOM 4039 N N . SER B 1 144 ? 50.460 31.262 -28.842 1.00 13.69 132 SER A N 1
ATOM 4040 C CA . SER B 1 144 ? 50.602 30.153 -29.788 1.00 11.09 132 SER A CA 1
ATOM 4041 C C . SER B 1 144 ? 50.430 28.798 -29.108 1.00 13.18 132 SER A C 1
ATOM 4042 O O . SER B 1 144 ? 50.017 27.838 -29.761 1.00 13.51 132 SER A O 1
ATOM 4045 N N . ALA B 1 145 ? 50.719 28.700 -27.807 1.00 14.31 133 ALA A N 1
ATOM 4046 C CA . ALA B 1 145 ? 50.529 27.421 -27.123 1.00 16.16 133 ALA A CA 1
ATOM 4047 C C . ALA B 1 145 ? 49.061 27.017 -27.134 1.00 14.82 133 ALA A C 1
ATOM 4048 O O . ALA B 1 145 ? 48.733 25.828 -27.253 1.00 16.34 133 ALA A O 1
ATOM 4050 N N . HIS B 1 146 ? 48.163 27.994 -26.999 1.00 11.75 134 HIS A N 1
ATOM 4051 C CA . HIS B 1 146 ? 46.736 27.698 -27.062 1.00 13.68 134 HIS A CA 1
ATOM 4052 C C . HIS B 1 146 ? 46.300 27.335 -28.472 1.00 14.97 134 HIS A C 1
ATOM 4053 O O . HIS B 1 146 ? 45.408 26.501 -28.638 1.00 14.47 134 HIS A O 1
ATOM 4060 N N . TYR B 1 147 ? 46.913 27.935 -29.501 1.00 13.68 135 TYR A N 1
ATOM 4061 C CA . TYR B 1 147 ? 46.670 27.471 -30.866 1.00 11.55 135 TYR A CA 1
ATOM 4062 C C . TYR B 1 147 ? 47.053 26.002 -31.017 1.00 14.08 135 TYR A C 1
ATOM 4063 O O . TYR B 1 147 ? 46.314 25.208 -31.613 1.00 14.05 135 TYR A O 1
ATOM 4072 N N . ARG B 1 148 ? 48.234 25.635 -30.521 1.00 16.04 136 ARG A N 1
ATOM 4073 C CA . ARG B 1 148 ? 48.696 24.256 -30.662 1.00 13.96 136 ARG A CA 1
ATOM 4074 C C . ARG B 1 148 ? 47.804 23.291 -29.892 1.00 15.22 136 ARG A C 1
ATOM 4075 O O . ARG B 1 148 ? 47.519 22.188 -30.370 1.00 15.83 136 ARG A O 1
ATOM 4083 N N . ASP B 1 149 ? 47.373 23.678 -28.691 1.00 14.93 137 ASP A N 1
ATOM 4084 C CA . ASP B 1 149 ? 46.449 22.836 -27.938 1.00 18.43 137 ASP A CA 1
ATOM 4085 C C . ASP B 1 149 ? 45.172 22.598 -28.729 1.00 20.33 137 ASP A C 1
ATOM 4086 O O . ASP B 1 149 ? 44.604 21.497 -28.700 1.00 20.06 137 ASP A O 1
ATOM 4091 N N . ALA B 1 150 ? 44.704 23.620 -29.442 1.00 16.52 138 ALA A N 1
ATOM 4092 C CA . ALA B 1 150 ? 43.517 23.508 -30.271 1.00 17.38 138 ALA A CA 1
ATOM 4093 C C . ALA B 1 150 ? 43.777 22.790 -31.591 1.00 17.06 138 ALA A C 1
ATOM 4094 O O . ALA B 1 150 ? 42.816 22.491 -32.307 1.00 18.00 138 ALA A O 1
ATOM 4096 N N . GLN B 1 151 ? 45.042 22.525 -31.927 1.00 16.48 139 GLN A N 1
ATOM 4097 C CA . GLN B 1 151 ? 45.423 21.841 -33.167 1.00 15.84 139 GLN A CA 1
ATOM 4098 C C . GLN B 1 151 ? 44.895 22.563 -34.406 1.00 17.40 139 GLN A C 1
ATOM 4099 O O . GLN B 1 151 ? 44.409 21.938 -35.347 1.00 15.00 139 GLN A O 1
ATOM 4105 N N . LEU B 1 152 ? 44.997 23.895 -34.425 1.00 13.91 140 LEU A N 1
ATOM 4106 C CA . LEU B 1 152 ? 44.424 24.647 -35.536 1.00 15.40 140 LEU A CA 1
ATOM 4107 C C . LEU B 1 152 ? 45.053 24.247 -36.869 1.00 15.57 140 LEU A C 1
ATOM 4108 O O . LEU B 1 152 ? 44.347 24.032 -37.859 1.00 14.71 140 LEU A O 1
ATOM 4113 N N . ILE B 1 153 ? 46.378 24.154 -36.922 1.00 14.72 141 ILE A N 1
ATOM 4114 C CA . ILE B 1 153 ? 47.035 23.746 -38.164 1.00 15.32 141 ILE A CA 1
ATOM 4115 C C . ILE B 1 153 ? 47.162 22.230 -38.262 1.00 17.21 141 ILE A C 1
ATOM 4116 O O . ILE B 1 153 ? 47.038 21.664 -39.350 1.00 18.17 141 ILE A O 1
ATOM 4121 N N . GLU B 1 154 ? 47.400 21.550 -37.139 1.00 17.03 142 GLU A N 1
ATOM 4122 C CA . GLU B 1 154 ? 47.648 20.110 -37.183 1.00 18.82 142 GLU A CA 1
ATOM 4123 C C . GLU B 1 154 ? 46.431 19.334 -37.682 1.00 19.30 142 GLU A C 1
ATOM 4124 O O . GLU B 1 154 ? 46.576 18.327 -38.389 1.00 17.90 142 GLU A O 1
ATOM 4130 N N . ASP B 1 155 ? 45.226 19.785 -37.336 1.00 17.11 143 ASP A N 1
ATOM 4131 C CA . ASP B 1 155 ? 43.997 19.032 -37.613 1.00 16.42 143 ASP A CA 1
ATOM 4132 C C . ASP B 1 155 ? 43.464 19.428 -38.990 1.00 17.55 143 ASP A C 1
ATOM 4133 O O . ASP B 1 155 ? 42.527 20.219 -39.138 1.00 17.17 143 ASP A O 1
ATOM 4138 N N . GLY B 1 156 ? 44.082 18.856 -40.027 1.00 14.96 144 GLY A N 1
ATOM 4139 C CA . GLY B 1 156 ? 43.685 19.180 -41.383 1.00 13.95 144 GLY A CA 1
ATOM 4140 C C . GLY B 1 156 ? 42.329 18.625 -41.772 1.00 16.64 144 GLY A C 1
ATOM 4141 O O . GLY B 1 156 ? 41.686 19.160 -42.682 1.00 17.11 144 GLY A O 1
ATOM 4142 N N . GLY B 1 157 ? 41.883 17.563 -41.105 1.00 18.61 145 GLY A N 1
ATOM 4143 C CA . GLY B 1 157 ? 40.584 16.993 -41.421 1.00 18.53 145 GLY A CA 1
ATOM 4144 C C . GLY B 1 157 ? 39.403 17.793 -40.927 1.00 20.84 145 GLY A C 1
ATOM 4145 O O . GLY B 1 157 ? 38.272 17.530 -41.346 1.00 18.01 145 GLY A O 1
ATOM 4146 N N . ARG B 1 158 ? 39.636 18.769 -40.055 1.00 17.81 146 ARG A N 1
ATOM 4147 C CA . ARG B 1 158 ? 38.556 19.605 -39.558 1.00 17.77 146 ARG A CA 1
ATOM 4148 C C . ARG B 1 158 ? 38.125 20.622 -40.609 1.00 18.26 146 ARG A C 1
ATOM 4149 O O . ARG B 1 158 ? 38.954 21.234 -41.291 1.00 17.45 146 ARG A O 1
ATOM 4157 N N . ASP B 1 159 ? 36.817 20.804 -40.744 1.00 15.28 147 ASP A N 1
ATOM 4158 C CA . ASP B 1 159 ? 36.325 21.741 -41.739 1.00 14.99 147 ASP A CA 1
ATOM 4159 C C . ASP B 1 159 ? 36.791 23.155 -41.411 1.00 15.31 147 ASP A C 1
ATOM 4160 O O . ASP B 1 159 ? 36.839 23.548 -40.246 1.00 16.20 147 ASP A O 1
ATOM 4165 N N . LEU B 1 160 ? 37.138 23.915 -42.455 1.00 13.58 148 LEU A N 1
ATOM 4166 C CA . LEU B 1 160 ? 37.551 25.309 -42.274 1.00 13.80 148 LEU A CA 1
ATOM 4167 C C . LEU B 1 160 ? 36.589 26.064 -41.362 1.00 13.64 148 LEU A C 1
ATOM 4168 O O . LEU B 1 160 ? 37.011 26.765 -40.435 1.00 14.24 148 LEU A O 1
ATOM 4173 N N . THR B 1 161 ? 35.285 25.928 -41.618 1.00 14.05 149 THR A N 1
ATOM 4174 C CA . THR B 1 161 ? 34.283 26.650 -40.834 1.00 14.78 149 THR A CA 1
ATOM 4175 C C . THR B 1 161 ? 34.369 26.286 -39.355 1.00 15.38 149 THR A C 1
ATOM 4176 O O . THR B 1 161 ? 34.217 27.151 -38.482 1.00 14.41 149 THR A O 1
ATOM 4180 N N . ASP B 1 162 ? 34.590 25.005 -39.051 1.00 14.58 150 ASP A N 1
ATOM 4181 C CA . ASP B 1 162 ? 34.654 24.575 -37.657 1.00 16.09 150 ASP A CA 1
ATOM 4182 C C . ASP B 1 162 ? 35.961 25.004 -37.001 1.00 15.48 150 ASP A C 1
ATOM 4183 O O . ASP B 1 162 ? 35.978 25.378 -35.823 1.00 15.68 150 ASP A O 1
ATOM 4188 N N . MET B 1 163 ? 37.071 24.941 -37.739 1.00 13.74 151 MET A N 1
ATOM 4189 C CA . MET B 1 163 ? 38.333 25.417 -37.188 1.00 13.33 151 MET A CA 1
ATOM 4190 C C . MET B 1 163 ? 38.229 26.888 -36.806 1.00 14.85 151 MET A C 1
ATOM 4191 O O . MET B 1 163 ? 38.746 27.310 -35.763 1.00 15.14 151 MET A O 1
ATOM 4196 N N . MET B 1 164 ? 37.542 27.674 -37.632 1.00 13.37 152 MET A N 1
ATOM 4197 C CA . MET B 1 164 ? 37.385 29.101 -37.364 1.00 12.11 152 MET A CA 1
ATOM 4198 C C . MET B 1 164 ? 36.583 29.351 -36.098 1.00 15.75 152 MET A C 1
ATOM 4199 O O . MET B 1 164 ? 36.867 30.304 -35.358 1.00 14.77 152 MET A O 1
ATOM 4204 N N . GLY B 1 165 ? 35.600 28.495 -35.814 1.00 15.29 153 GLY A N 1
ATOM 4205 C CA . GLY B 1 165 ? 34.856 28.645 -34.574 1.00 18.63 153 GLY A CA 1
ATOM 4206 C C . GLY B 1 165 ? 35.740 28.477 -33.353 1.00 16.42 153 GLY A C 1
ATOM 4207 O O . GLY B 1 165 ? 35.562 29.166 -32.343 1.00 19.06 153 GLY A O 1
ATOM 4208 N N . VAL B 1 166 ? 36.710 27.561 -33.431 1.00 14.53 154 VAL A N 1
ATOM 4209 C CA . VAL B 1 166 ? 37.635 27.355 -32.323 1.00 14.27 154 VAL A CA 1
ATOM 4210 C C . VAL B 1 166 ? 38.595 28.530 -32.210 1.00 14.39 154 VAL A C 1
ATOM 4211 O O . VAL B 1 166 ? 38.853 29.033 -31.112 1.00 14.89 154 VAL A O 1
ATOM 4215 N N . LEU B 1 167 ? 39.125 28.992 -33.345 1.00 14.89 155 LEU A N 1
ATOM 4216 C CA . LEU B 1 167 ? 40.036 30.134 -33.336 1.00 11.87 155 LEU A CA 1
ATOM 4217 C C . LEU B 1 167 ? 39.375 31.381 -32.763 1.00 13.26 155 LEU A C 1
ATOM 4218 O O . LEU B 1 167 ? 40.002 32.127 -31.998 1.00 13.05 155 LEU A O 1
ATOM 4223 N N . ALA B 1 168 ? 38.116 31.631 -33.137 1.00 13.71 156 ALA A N 1
ATOM 4224 C CA . ALA B 1 168 ? 37.445 32.873 -32.765 1.00 13.25 156 ALA A CA 1
ATOM 4225 C C . ALA B 1 168 ? 37.331 33.051 -31.259 1.00 15.51 156 ALA A C 1
ATOM 4226 O O . ALA B 1 168 ? 37.205 34.190 -30.790 1.00 18.47 156 ALA A O 1
ATOM 4228 N N . GLU B 1 169 ? 37.377 31.961 -30.494 1.00 16.13 157 GLU A N 1
ATOM 4229 C CA . GLU B 1 169 ? 37.261 32.027 -29.045 1.00 16.89 157 GLU A CA 1
ATOM 4230 C C . GLU B 1 169 ? 38.562 32.420 -28.365 1.00 17.86 157 GLU A C 1
ATOM 4231 O O . GLU B 1 169 ? 38.552 32.698 -27.160 1.00 18.24 157 GLU A O 1
ATOM 4237 N N . LEU B 1 170 ? 39.704 32.427 -29.112 1.00 12.56 158 LEU A N 1
ATOM 4238 C CA . LEU B 1 170 ? 40.992 32.713 -28.507 1.00 13.75 158 LEU A CA 1
ATOM 4239 C C . LEU B 1 170 ? 41.303 34.208 -28.590 1.00 11.42 158 LEU A C 1
ATOM 4240 O O . LEU B 1 170 ? 40.820 34.903 -29.490 1.00 13.06 158 LEU A O 1
ATOM 4245 N N . PRO B 1 171 ? 42.088 34.728 -27.655 1.00 12.57 159 PRO A N 1
ATOM 4246 C CA . PRO B 1 171 ? 42.486 36.140 -27.726 1.00 10.69 159 PRO A CA 1
ATOM 4247 C C . PRO B 1 171 ? 43.506 36.397 -28.826 1.00 12.82 159 PRO A C 1
ATOM 4248 O O . PRO B 1 171 ? 44.290 35.517 -29.197 1.00 12.75 159 PRO A O 1
ATOM 4252 N N . LEU B 1 172 ? 43.472 37.626 -29.344 1.00 11.27 160 LEU A N 1
ATOM 4253 C CA . LEU B 1 172 ? 44.529 38.195 -30.174 1.00 10.81 160 LEU A CA 1
ATOM 4254 C C . LEU B 1 172 ? 45.731 38.546 -29.305 1.00 11.60 160 LEU A C 1
ATOM 4255 O O . LEU B 1 172 ? 45.640 38.581 -28.075 1.00 12.26 160 LEU A O 1
ATOM 4260 N N . VAL B 1 173 ? 46.873 38.817 -29.946 1.00 10.01 161 VAL A N 1
ATOM 4261 C CA . VAL B 1 173 ? 48.078 39.220 -29.215 1.00 10.91 161 VAL A CA 1
ATOM 4262 C C . VAL B 1 173 ? 48.397 40.702 -29.358 1.00 11.28 161 VAL A C 1
ATOM 4263 O O . VAL B 1 173 ? 49.403 41.163 -28.787 1.00 14.23 161 VAL A O 1
ATOM 4267 N N . PHE B 1 174 ? 47.587 41.462 -30.086 1.00 9.98 162 PHE A N 1
ATOM 4268 C CA . PHE B 1 174 ? 47.629 42.922 -30.042 1.00 10.28 162 PHE A CA 1
ATOM 4269 C C . PHE B 1 174 ? 46.316 43.458 -30.596 1.00 10.69 162 PHE A C 1
ATOM 4270 O O . PHE B 1 174 ? 45.525 42.724 -31.198 1.00 10.54 162 PHE A O 1
ATOM 4278 N N . HIS B 1 175 ? 46.080 44.749 -30.380 1.00 10.78 163 HIS A N 1
ATOM 4279 C CA . HIS B 1 175 ? 44.831 45.322 -30.859 1.00 11.68 163 HIS A CA 1
ATOM 4280 C C . HIS B 1 175 ? 44.861 45.463 -32.379 1.00 9.80 163 HIS A C 1
ATOM 4281 O O . HIS B 1 175 ? 45.871 45.895 -32.945 1.00 11.25 163 HIS A O 1
ATOM 4288 N N . PRO B 1 176 ? 43.783 45.091 -33.067 1.00 10.21 164 PRO A N 1
ATOM 4289 C CA . PRO B 1 176 ? 43.789 45.127 -34.536 1.00 9.49 164 PRO A CA 1
ATOM 4290 C C . PRO B 1 176 ? 44.298 46.456 -35.084 1.00 12.21 164 PRO A C 1
ATOM 4291 O O . PRO B 1 176 ? 43.877 47.540 -34.656 1.00 12.58 164 PRO A O 1
ATOM 4295 N N . GLY B 1 177 ? 45.216 46.366 -36.047 1.00 10.20 165 GLY A N 1
ATOM 4296 C CA . GLY B 1 177 ? 45.751 47.528 -36.718 1.00 10.13 165 GLY A CA 1
ATOM 4297 C C . GLY B 1 177 ? 47.041 48.070 -36.141 1.00 11.39 165 GLY A C 1
ATOM 4298 O O . GLY B 1 177 ? 47.700 48.888 -36.803 1.00 15.06 165 GLY A O 1
ATOM 4299 N N . THR B 1 178 ? 47.434 47.647 -34.938 1.00 11.80 166 THR A N 1
ATOM 4300 C CA . THR B 1 178 ? 48.499 48.337 -34.223 1.00 11.49 166 THR A CA 1
ATOM 4301 C C . THR B 1 178 ? 49.882 47.728 -34.402 1.00 11.80 166 THR A C 1
ATOM 4302 O O . THR B 1 178 ? 50.865 48.391 -34.050 1.00 15.29 166 THR A O 1
ATOM 4306 N N . GLN B 1 179 ? 49.986 46.502 -34.924 1.00 11.18 167 GLN A N 1
ATOM 4307 C CA . GLN B 1 179 ? 51.260 45.807 -35.078 1.00 11.00 167 GLN A CA 1
ATOM 4308 C C . GLN B 1 179 ? 51.158 44.852 -36.256 1.00 9.22 167 GLN A C 1
ATOM 4309 O O . GLN B 1 179 ? 50.084 44.653 -36.829 1.00 10.18 167 GLN A O 1
ATOM 4315 N N . TRP B 1 180 ? 52.296 44.240 -36.593 1.00 9.45 168 TRP A N 1
ATOM 4316 C CA . TRP B 1 180 ? 52.375 43.244 -37.661 1.00 9.15 168 TRP A CA 1
ATOM 4317 C C . TRP B 1 180 ? 52.898 41.939 -37.089 1.00 9.01 168 TRP A C 1
ATOM 4318 O O . TRP B 1 180 ? 53.915 41.928 -36.385 1.00 10.40 168 TRP A O 1
ATOM 4329 N N . LYS B 1 181 ? 52.211 40.837 -37.387 1.00 8.51 169 LYS A N 1
ATOM 4330 C CA . LYS B 1 181 ? 52.708 39.515 -37.010 1.00 9.60 169 LYS A CA 1
ATOM 4331 C C . LYS B 1 181 ? 52.159 38.509 -38.003 1.00 10.22 169 LYS A C 1
ATOM 4332 O O . LYS B 1 181 ? 50.942 38.394 -38.153 1.00 9.60 169 LYS A O 1
ATOM 4338 N N . TYR B 1 182 ? 53.052 37.801 -38.690 1.00 9.76 170 TYR A N 1
ATOM 4339 C CA . TYR B 1 182 ? 52.635 36.808 -39.675 1.00 10.12 170 TYR A CA 1
ATOM 4340 C C . TYR B 1 182 ? 51.774 35.733 -39.015 1.00 10.25 170 TYR A C 1
ATOM 4341 O O . TYR B 1 182 ? 52.128 35.208 -37.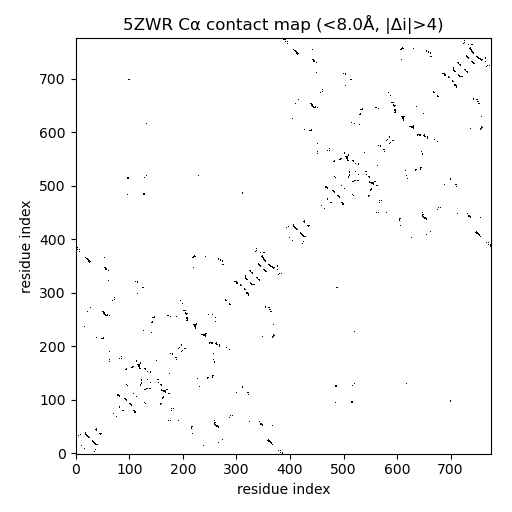954 1.00 11.04 170 TYR A O 1
ATOM 4350 N N . SER B 1 183 ? 50.654 35.377 -39.654 1.00 9.27 171 SER A N 1
ATOM 4351 C CA . SER B 1 183 ? 49.559 34.798 -38.883 1.00 9.54 171 SER A CA 1
ATOM 4352 C C . SER B 1 183 ? 48.648 33.907 -39.725 1.00 8.88 171 SER A C 1
ATOM 4353 O O . SER B 1 183 ? 48.748 33.833 -40.954 1.00 11.36 171 SER A O 1
ATOM 4356 N N . ILE B 1 184 ? 47.705 33.287 -39.015 1.00 8.82 172 ILE A N 1
ATOM 4357 C CA . ILE B 1 184 ? 46.591 32.497 -39.526 1.00 9.09 172 ILE A CA 1
ATOM 4358 C C . ILE B 1 184 ? 45.528 33.385 -40.180 1.00 9.55 172 ILE A C 1
ATOM 4359 O O . ILE B 1 184 ? 44.462 32.904 -40.578 1.00 9.79 172 ILE A O 1
ATOM 4364 N N . SER B 1 185 ? 45.797 34.688 -40.322 1.00 9.23 173 SER A N 1
ATOM 4365 C CA . SER B 1 185 ? 44.737 35.578 -40.794 1.00 8.93 173 SER A CA 1
ATOM 4366 C C . SER B 1 185 ? 44.319 35.315 -42.243 1.00 9.59 173 SER A C 1
ATOM 4367 O O . SER B 1 185 ? 43.218 35.724 -42.634 1.00 10.39 173 SER A O 1
ATOM 4370 N N . THR B 1 186 ? 45.172 34.685 -43.065 1.00 8.89 174 THR A N 1
ATOM 4371 C CA . THR B 1 186 ? 44.737 34.364 -44.423 1.00 9.96 174 THR A CA 1
ATOM 4372 C C . THR B 1 186 ? 43.713 33.237 -44.404 1.00 8.56 174 THR A C 1
ATOM 4373 O O . THR B 1 186 ? 42.838 33.174 -45.282 1.00 9.22 174 THR A O 1
ATOM 4377 N N . ASP B 1 187 ? 43.804 32.348 -43.412 1.00 9.02 175 ASP A N 1
ATOM 4378 C CA . ASP B 1 187 ? 42.761 31.342 -43.233 1.00 8.91 175 ASP A CA 1
ATOM 4379 C C . ASP B 1 187 ? 41.459 31.988 -42.788 1.00 11.43 175 ASP A C 1
ATOM 4380 O O . ASP B 1 187 ? 40.382 31.610 -43.256 1.00 10.46 175 ASP A O 1
ATOM 4385 N N . VAL B 1 188 ? 41.541 32.979 -41.895 1.00 10.02 176 VAL A N 1
ATOM 4386 C CA . VAL B 1 188 ? 40.349 33.743 -41.537 1.00 10.15 176 VAL A CA 1
ATOM 4387 C C . VAL B 1 188 ? 39.771 34.414 -42.777 1.00 10.57 176 VAL A C 1
ATOM 4388 O O . VAL B 1 188 ? 38.555 34.427 -42.987 1.00 10.41 176 VAL A O 1
ATOM 4392 N N . LEU B 1 189 ? 40.641 34.941 -43.641 1.00 9.55 177 LEU A N 1
ATOM 4393 C CA . LEU B 1 189 ? 40.182 35.595 -44.859 1.00 9.44 177 LEU A CA 1
ATOM 4394 C C . LEU B 1 189 ? 39.429 34.620 -45.758 1.00 10.75 177 LEU A C 1
ATOM 4395 O O . LEU B 1 189 ? 38.356 34.946 -46.278 1.00 10.40 177 LEU A O 1
ATOM 4400 N N . ALA B 1 190 ? 39.979 33.415 -45.955 1.00 10.85 178 ALA A N 1
ATOM 4401 C CA . ALA B 1 190 ? 39.277 32.412 -46.754 1.00 10.61 178 ALA A CA 1
ATOM 4402 C C . ALA B 1 190 ? 37.901 32.124 -46.170 1.00 11.45 178 ALA A C 1
ATOM 4403 O O . ALA B 1 190 ? 36.910 32.022 -46.902 1.00 11.22 178 ALA A O 1
ATOM 4405 N N . HIS B 1 191 ? 37.827 31.982 -44.852 1.00 11.55 179 HIS A N 1
ATOM 4406 C CA . HIS B 1 191 ? 36.546 31.738 -44.201 1.00 11.53 179 HIS A CA 1
ATOM 4407 C C . HIS B 1 191 ? 35.589 32.913 -44.382 1.00 12.41 179 HIS A C 1
ATOM 4408 O O . HIS B 1 191 ? 34.410 32.716 -44.696 1.00 11.78 179 HIS A O 1
ATOM 4415 N N . ILE B 1 192 ? 36.075 34.146 -44.203 1.00 11.26 180 ILE A N 1
ATOM 4416 C CA . ILE B 1 192 ? 35.201 35.306 -44.344 1.00 11.77 180 ILE A CA 1
ATOM 4417 C C . ILE B 1 192 ? 34.723 35.450 -45.785 1.00 13.20 180 ILE A C 1
ATOM 4418 O O . ILE B 1 192 ? 33.588 35.874 -46.032 1.00 13.05 180 ILE A O 1
ATOM 4423 N N . ILE B 1 193 ? 35.565 35.088 -46.754 1.00 11.01 181 ILE A N 1
ATOM 4424 C CA . ILE B 1 193 ? 35.122 35.027 -48.141 1.00 10.41 181 ILE A CA 1
ATOM 4425 C C . ILE B 1 193 ? 33.934 34.086 -48.271 1.00 12.63 181 ILE A C 1
ATOM 4426 O O . ILE B 1 193 ? 32.947 34.400 -48.949 1.00 13.57 181 ILE A O 1
ATOM 4431 N N . GLU B 1 194 ? 34.012 32.917 -47.633 1.00 11.43 182 GLU A N 1
ATOM 4432 C CA . GLU B 1 194 ? 32.892 31.983 -47.702 1.00 13.27 182 GLU A CA 1
ATOM 4433 C C . GLU B 1 194 ? 31.644 32.585 -47.076 1.00 15.31 182 GLU A C 1
ATOM 4434 O O . GLU B 1 194 ? 30.544 32.463 -47.627 1.00 15.06 182 GLU A O 1
ATOM 4440 N N . CYS B 1 195 ? 31.799 33.258 -45.933 1.00 13.70 183 CYS A N 1
ATOM 4441 C CA . CYS B 1 195 ? 30.647 33.872 -45.276 1.00 13.42 183 CYS A CA 1
ATOM 4442 C C . CYS B 1 195 ? 30.023 34.954 -46.144 1.00 15.97 183 CYS A C 1
ATOM 4443 O O . CYS B 1 195 ? 28.792 35.059 -46.234 1.00 17.17 183 CYS A O 1
ATOM 4446 N N . ALA B 1 196 ? 30.855 35.782 -46.774 1.00 13.49 184 ALA A N 1
ATOM 4447 C CA . ALA B 1 196 ? 30.350 36.922 -47.528 1.00 15.21 184 ALA A CA 1
ATOM 4448 C C . ALA B 1 196 ? 29.693 36.508 -48.837 1.00 16.45 184 ALA A C 1
ATOM 4449 O O . ALA B 1 196 ? 28.780 37.199 -49.306 1.00 19.29 184 ALA A O 1
ATOM 4451 N N . THR B 1 197 ? 30.149 35.413 -49.452 1.00 16.63 185 THR A N 1
ATOM 4452 C CA . THR B 1 197 ? 29.644 34.992 -50.755 1.00 16.90 185 THR A CA 1
ATOM 4453 C C . THR B 1 197 ? 28.626 33.868 -50.677 1.00 17.27 185 THR A C 1
ATOM 4454 O O . THR B 1 197 ? 27.852 33.698 -51.622 1.00 19.38 185 THR A O 1
ATOM 4458 N N . GLY B 1 198 ? 28.610 33.103 -49.591 1.00 16.31 186 GLY A N 1
ATOM 4459 C CA . GLY B 1 198 ? 27.815 31.890 -49.561 1.00 18.32 186 GLY A CA 1
ATOM 4460 C C . GLY B 1 198 ? 28.374 30.758 -50.394 1.00 23.68 186 GLY A C 1
ATOM 4461 O O . GLY B 1 198 ? 27.697 29.735 -50.569 1.00 20.85 186 GLY A O 1
ATOM 4462 N N . GLU B 1 199 ? 29.590 30.902 -50.910 1.00 17.34 187 GLU A N 1
ATOM 4463 C CA . GLU B 1 199 ? 30.246 29.894 -51.732 1.00 15.47 187 GLU A CA 1
ATOM 4464 C C . GLU B 1 199 ? 31.501 29.400 -51.021 1.00 18.31 187 GLU A C 1
ATOM 4465 O O . GLU B 1 199 ? 31.980 30.011 -50.064 1.00 18.61 187 GLU A O 1
ATOM 4471 N N . ARG B 1 200 ? 32.036 28.269 -51.481 1.00 16.08 188 ARG A N 1
ATOM 4472 C CA . ARG B 1 200 ? 33.252 27.719 -50.894 1.00 15.46 188 ARG A CA 1
ATOM 4473 C C . ARG B 1 200 ? 34.478 28.336 -51.555 1.00 15.06 188 ARG A C 1
ATOM 4474 O O . ARG B 1 200 ? 34.466 28.632 -52.753 1.00 15.35 188 ARG A O 1
ATOM 4482 N N . VAL B 1 201 ? 35.537 28.531 -50.762 1.00 14.39 189 VAL A N 1
ATOM 4483 C CA . VAL B 1 201 ? 36.722 29.216 -51.281 1.00 13.70 189 VAL A CA 1
ATOM 4484 C C . VAL B 1 201 ? 37.386 28.400 -52.378 1.00 14.79 189 VAL A C 1
ATOM 4485 O O . VAL B 1 201 ? 37.960 28.971 -53.317 1.00 14.67 189 VAL A O 1
ATOM 4489 N N . ASP B 1 202 ? 37.329 27.068 -52.293 1.00 13.97 190 ASP A N 1
ATOM 4490 C CA . ASP B 1 202 ? 37.958 26.272 -53.344 1.00 14.62 190 ASP A CA 1
ATOM 4491 C C . ASP B 1 202 ? 37.192 26.384 -54.662 1.00 15.49 190 ASP A C 1
ATOM 4492 O O . ASP B 1 202 ? 37.802 26.414 -55.737 1.00 14.65 190 ASP A O 1
ATOM 4497 N N . ASP B 1 203 ? 35.864 26.488 -54.605 1.00 15.27 191 ASP A N 1
ATOM 4498 C CA . ASP B 1 203 ? 35.088 26.682 -55.830 1.00 15.54 191 ASP A CA 1
ATOM 4499 C C . ASP B 1 203 ? 35.339 28.059 -56.422 1.00 16.04 191 ASP A C 1
ATOM 4500 O O . ASP B 1 203 ? 35.418 28.211 -57.647 1.00 16.61 191 ASP A O 1
ATOM 4505 N N . LEU B 1 204 ? 35.454 29.080 -55.565 1.00 14.01 192 LEU A N 1
ATOM 4506 C CA . LEU B 1 204 ? 35.732 30.428 -56.048 1.00 14.15 192 LEU A CA 1
ATOM 4507 C C . LEU B 1 204 ? 37.104 30.504 -56.699 1.00 12.55 192 LEU A C 1
ATOM 4508 O O . LEU B 1 204 ? 37.266 31.134 -57.750 1.00 13.34 192 LEU A O 1
ATOM 4513 N N . LEU B 1 205 ? 38.107 29.884 -56.077 1.00 12.14 193 LEU A N 1
ATOM 4514 C CA . LEU B 1 205 ? 39.441 29.871 -56.670 1.00 11.36 193 LEU A CA 1
ATOM 4515 C C . LEU B 1 205 ? 39.421 29.175 -58.018 1.00 14.64 193 LEU A C 1
ATOM 4516 O O . LEU B 1 205 ? 40.021 29.657 -58.983 1.00 13.93 193 LEU A O 1
ATOM 4521 N N . GLN B 1 206 ? 38.713 28.045 -58.103 1.00 16.37 194 GLN A N 1
ATOM 4522 C CA . GLN B 1 206 ? 38.619 27.305 -59.361 1.00 14.84 194 GLN A CA 1
ATOM 4523 C C . GLN B 1 206 ? 38.019 28.161 -60.472 1.00 14.80 194 GLN A C 1
ATOM 4524 O O . GLN B 1 206 ? 38.582 28.268 -61.569 1.00 16.78 194 GLN A O 1
ATOM 4530 N N . ARG B 1 207 ? 36.871 28.782 -60.201 1.00 14.33 195 ARG A N 1
ATOM 4531 C CA . ARG B 1 207 ? 36.123 29.493 -61.225 1.00 16.38 195 ARG A CA 1
ATOM 4532 C C . ARG B 1 207 ? 36.773 30.820 -61.596 1.00 16.67 195 ARG A C 1
ATOM 4533 O O . ARG B 1 207 ? 36.774 31.201 -62.772 1.00 15.42 195 ARG A O 1
ATOM 4541 N N . LEU B 1 208 ? 37.321 31.549 -60.615 1.00 14.89 196 LEU A N 1
ATOM 4542 C CA . LEU B 1 208 ? 37.781 32.907 -60.877 1.00 13.85 196 LEU A CA 1
ATOM 4543 C C . LEU B 1 208 ? 39.266 32.999 -61.196 1.00 11.84 196 LEU A C 1
ATOM 4544 O O . LEU B 1 208 ? 39.681 33.976 -61.830 1.00 13.19 196 LEU A O 1
ATOM 4549 N N . ILE B 1 209 ? 40.069 32.008 -60.806 1.00 11.94 197 ILE A N 1
ATOM 4550 C CA . ILE B 1 209 ? 41.510 32.109 -61.016 1.00 11.02 197 ILE A CA 1
ATOM 4551 C C . ILE B 1 209 ? 42.051 30.902 -61.781 1.00 12.62 197 ILE A C 1
ATOM 4552 O O . ILE B 1 209 ? 42.636 31.066 -62.856 1.00 14.52 197 ILE A O 1
ATOM 4557 N N . PHE B 1 210 ? 41.884 29.692 -61.240 1.00 13.70 198 PHE A N 1
ATOM 4558 C CA . PHE B 1 210 ? 42.565 28.536 -61.830 1.00 13.61 198 PHE A CA 1
ATOM 4559 C C . PHE B 1 210 ? 42.069 28.262 -63.248 1.00 17.46 198 PHE A C 1
ATOM 4560 O O . PHE B 1 210 ? 42.870 28.094 -64.175 1.00 16.06 198 PHE A O 1
ATOM 4568 N N . ASP B 1 211 ? 40.749 28.206 -63.440 1.00 14.23 199 ASP A N 1
ATOM 4569 C CA . ASP B 1 211 ? 40.253 27.876 -64.777 1.00 16.89 199 ASP A CA 1
ATOM 4570 C C . ASP B 1 211 ? 40.611 28.952 -65.797 1.00 16.66 199 ASP A C 1
ATOM 4571 O O . ASP B 1 211 ? 41.128 28.603 -66.876 1.00 16.23 199 ASP A O 1
ATOM 4576 N N . PRO B 1 212 ? 40.414 30.250 -65.535 1.00 15.19 200 PRO A N 1
ATOM 4577 C CA . PRO B 1 212 ? 40.842 31.258 -66.521 1.00 15.71 200 PRO A CA 1
ATOM 4578 C C . PRO B 1 212 ? 42.325 31.204 -66.845 1.00 15.20 200 PRO A C 1
ATOM 4579 O O . PRO B 1 212 ? 42.718 31.545 -67.968 1.00 16.92 200 PRO A O 1
ATOM 4583 N N . LEU B 1 213 ? 43.166 30.802 -65.898 1.00 15.15 201 LEU A N 1
ATOM 4584 C CA . LEU B 1 213 ? 44.606 30.752 -66.124 1.00 13.48 201 LEU A CA 1
ATOM 4585 C C . LEU B 1 213 ? 45.079 29.370 -66.551 1.00 17.18 201 LEU A C 1
ATOM 4586 O O . LEU B 1 213 ? 46.287 29.162 -66.709 1.00 15.91 201 LEU A O 1
ATOM 4591 N N . ASP B 1 214 ? 44.152 28.435 -66.756 1.00 15.33 202 ASP A N 1
ATOM 4592 C CA . ASP B 1 214 ? 44.469 27.066 -67.163 1.00 16.52 202 ASP A CA 1
ATOM 4593 C C . ASP B 1 214 ? 45.431 26.395 -66.183 1.00 17.22 202 ASP A C 1
ATOM 4594 O O . ASP B 1 214 ? 46.323 25.646 -66.569 1.00 17.49 202 ASP A O 1
ATOM 4599 N N . MET B 1 215 ? 45.240 26.653 -64.887 1.00 13.08 203 MET A N 1
ATOM 4600 C CA . MET B 1 215 ? 46.030 25.997 -63.844 1.00 13.20 203 MET A CA 1
ATOM 4601 C C . MET B 1 215 ? 45.310 24.711 -63.452 1.00 17.38 203 MET A C 1
ATOM 4602 O O . MET B 1 215 ? 44.673 24.608 -62.399 1.00 17.44 203 MET A O 1
ATOM 4607 N N . GLN B 1 216 ? 45.417 23.705 -64.327 1.00 15.78 204 GLN A N 1
ATOM 4608 C CA . GLN B 1 216 ? 44.604 22.507 -64.165 1.00 18.33 204 GLN A CA 1
ATOM 4609 C C . GLN B 1 216 ? 45.084 21.579 -63.060 1.00 20.02 204 GLN A C 1
ATOM 4610 O O . GLN B 1 216 ? 44.337 20.671 -62.679 1.00 20.57 204 GLN A O 1
ATOM 4616 N N . ASP B 1 217 ? 46.290 21.772 -62.528 1.00 16.17 205 ASP A N 1
ATOM 4617 C CA . ASP B 1 217 ? 46.826 20.893 -61.500 1.00 15.46 205 ASP A CA 1
ATOM 4618 C C . ASP B 1 217 ? 46.808 21.532 -60.117 1.00 16.24 205 ASP A C 1
ATOM 4619 O O . ASP B 1 217 ? 47.396 20.980 -59.183 1.00 19.96 205 ASP A O 1
ATOM 4624 N N . THR B 1 218 ? 46.157 22.678 -59.961 1.00 15.43 206 THR A N 1
ATOM 4625 C CA . THR B 1 218 ? 46.205 23.423 -58.710 1.00 12.81 206 THR A CA 1
ATOM 4626 C C . THR B 1 218 ? 44.902 23.250 -57.941 1.00 12.84 206 THR A C 1
ATOM 4627 O O . THR B 1 218 ? 43.815 23.404 -58.509 1.00 15.96 206 THR A O 1
ATOM 4631 N N . GLY B 1 219 ? 45.017 22.936 -56.657 1.00 14.54 207 GLY A N 1
ATOM 4632 C CA . GLY B 1 219 ? 43.844 22.709 -55.831 1.00 13.81 207 GLY A CA 1
ATOM 4633 C C . GLY B 1 219 ? 44.245 22.102 -54.506 1.00 12.35 207 GLY A C 1
ATOM 4634 O O . GLY B 1 219 ? 45.414 21.802 -54.262 1.00 13.65 207 GLY A O 1
ATOM 4635 N N . PHE B 1 220 ? 43.244 21.913 -53.646 1.00 13.25 208 PHE A N 1
ATOM 4636 C CA . PHE B 1 220 ? 43.494 21.404 -52.304 1.00 14.32 208 PHE A CA 1
ATOM 4637 C C . PHE B 1 220 ? 43.489 19.879 -52.239 1.00 15.15 208 PHE A C 1
ATOM 4638 O O . PHE B 1 220 ? 43.708 19.314 -51.165 1.00 15.99 208 PHE A O 1
ATOM 4646 N N . SER B 1 221 ? 43.259 19.206 -53.361 1.00 18.07 209 SER A N 1
ATOM 4647 C CA . SER B 1 221 ? 43.410 17.760 -53.435 1.00 18.76 209 SER A CA 1
ATOM 4648 C C . SER B 1 221 ? 44.181 17.429 -54.705 1.00 18.88 209 SER A C 1
ATOM 4649 O O . SER B 1 221 ? 44.275 18.247 -55.624 1.00 18.66 209 SER A O 1
ATOM 4652 N N . LEU B 1 222 ? 44.741 16.222 -54.743 1.00 19.20 210 LEU A N 1
ATOM 4653 C CA . LEU B 1 222 ? 45.496 15.796 -55.913 1.00 20.28 210 LEU A CA 1
ATOM 4654 C C . LEU B 1 222 ? 44.566 15.554 -57.102 1.00 21.74 210 LEU A C 1
ATOM 4655 O O . LEU B 1 222 ? 43.436 15.088 -56.933 1.00 21.67 210 LEU A O 1
ATOM 4660 N N . PRO B 1 223 ? 45.022 15.847 -58.320 1.00 20.62 211 PRO A N 1
ATOM 4661 C CA . PRO B 1 223 ? 44.263 15.437 -59.508 1.00 24.88 211 PRO A CA 1
ATOM 4662 C C . PRO B 1 223 ? 44.169 13.921 -59.564 1.00 21.07 211 PRO A C 1
ATOM 4663 O O . PRO B 1 223 ? 44.838 13.205 -58.819 1.00 23.46 211 PRO A O 1
ATOM 4667 N N . LEU B 1 224 ? 43.327 13.428 -60.479 1.00 28.28 212 LEU A N 1
ATOM 4668 C CA . LEU B 1 224 ? 43.096 11.986 -60.571 1.00 29.53 212 LEU A CA 1
ATOM 4669 C C . LEU B 1 224 ? 44.389 11.219 -60.838 1.00 27.46 212 LEU A C 1
ATOM 4670 O O . LEU B 1 224 ? 44.606 10.140 -60.273 1.00 30.92 212 LEU A O 1
ATOM 4675 N N . ASP B 1 225 ? 45.250 11.745 -61.708 1.00 27.48 213 ASP A N 1
ATOM 4676 C CA . ASP B 1 225 ? 46.544 11.129 -61.977 1.00 31.47 213 ASP A CA 1
ATOM 4677 C C . ASP B 1 225 ? 47.666 11.750 -61.153 1.00 29.89 213 ASP A C 1
ATOM 4678 O O . ASP B 1 225 ? 48.823 11.763 -61.595 1.00 29.29 213 ASP A O 1
ATOM 4683 N N . GLY B 1 226 ? 47.353 12.264 -59.964 1.00 26.22 214 GLY A N 1
ATOM 4684 C CA . GLY B 1 226 ? 48.299 13.079 -59.227 1.00 24.89 214 GLY A CA 1
ATOM 4685 C C . GLY B 1 226 ? 49.247 12.325 -58.320 1.00 21.44 214 GLY A C 1
ATOM 4686 O O . GLY B 1 226 ? 50.357 12.793 -58.060 1.00 20.00 214 GLY A O 1
ATOM 4687 N N . ALA B 1 227 ? 48.829 11.154 -57.834 1.00 23.03 215 ALA A N 1
ATOM 4688 C CA . ALA B 1 227 ? 49.638 10.425 -56.861 1.00 21.50 215 ALA A CA 1
ATOM 4689 C C . ALA B 1 227 ? 51.049 10.165 -57.381 1.00 22.47 215 ALA A C 1
ATOM 4690 O O . ALA B 1 227 ? 52.032 10.326 -56.649 1.00 21.08 215 ALA A O 1
ATOM 4692 N N . SER B 1 228 ? 51.169 9.739 -58.639 1.00 21.44 216 SER A N 1
ATOM 4693 C CA . SER B 1 228 ? 52.482 9.398 -59.174 1.00 19.74 216 SER A CA 1
ATOM 4694 C C . SER B 1 228 ? 53.341 10.620 -59.448 1.00 21.36 216 SER A C 1
ATOM 4695 O O . SER B 1 228 ? 54.545 10.465 -59.687 1.00 24.65 216 SER A O 1
ATOM 4698 N N . ARG B 1 229 ? 52.757 11.821 -59.429 1.00 20.66 217 ARG A N 1
ATOM 4699 C CA . ARG B 1 229 ? 53.489 13.046 -59.722 1.00 20.26 217 ARG A CA 1
ATOM 4700 C C . ARG B 1 229 ? 53.860 13.843 -58.478 1.00 17.31 217 ARG A C 1
ATOM 4701 O O . ARG B 1 229 ? 54.602 14.825 -58.593 1.00 16.53 217 ARG A O 1
ATOM 4709 N N . LEU B 1 230 ? 53.380 13.440 -57.305 1.00 17.48 218 LEU A N 1
ATOM 4710 C CA . LEU B 1 230 ? 53.622 14.192 -56.078 1.00 15.57 218 LEU A CA 1
ATOM 4711 C C . LEU B 1 230 ? 55.067 14.020 -55.615 1.00 16.39 218 LEU A C 1
ATOM 4712 O O . LEU B 1 230 ? 55.527 12.900 -55.373 1.00 18.46 218 LEU A O 1
ATOM 4717 N N . MET B 1 231 ? 55.785 15.132 -55.490 1.00 14.90 219 MET A N 1
ATOM 4718 C CA . MET B 1 231 ? 57.148 15.094 -54.988 1.00 14.82 219 MET A CA 1
ATOM 4719 C C . MET B 1 231 ? 57.185 14.720 -53.506 1.00 15.30 219 MET A C 1
ATOM 4720 O O . MET B 1 231 ? 56.327 15.133 -52.715 1.00 17.52 219 MET A O 1
ATOM 4725 N N . GLU B 1 232 ? 58.183 13.930 -53.124 1.00 14.98 220 GLU A N 1
ATOM 4726 C CA . GLU B 1 232 ? 58.356 13.602 -51.718 1.00 16.64 220 GLU A CA 1
ATOM 4727 C C . GLU B 1 232 ? 58.792 14.844 -50.950 1.00 18.16 220 GLU A C 1
ATOM 4728 O O . GLU B 1 232 ? 59.511 15.702 -51.472 1.00 17.09 220 GLU A O 1
ATOM 4734 N N . VAL B 1 233 ? 58.349 14.942 -49.699 1.00 16.75 221 VAL A N 1
ATOM 4735 C CA . VAL B 1 233 ? 58.700 16.068 -48.840 1.00 16.95 221 VAL A CA 1
ATOM 4736 C C . VAL B 1 233 ? 59.618 15.578 -47.729 1.00 16.83 221 VAL A C 1
ATOM 4737 O O . VAL B 1 233 ? 59.394 14.515 -47.134 1.00 18.56 221 VAL A O 1
ATOM 4741 N N . TYR B 1 234 ? 60.664 16.350 -47.465 1.00 14.64 222 TYR A N 1
ATOM 4742 C CA . TYR B 1 234 ? 61.732 15.993 -46.548 1.00 15.77 222 TYR A CA 1
ATOM 4743 C C . TYR B 1 234 ? 61.845 17.038 -45.449 1.00 19.40 222 TYR A C 1
ATOM 4744 O O . TYR B 1 234 ? 61.316 18.147 -45.563 1.00 17.43 222 TYR A O 1
ATOM 4753 N N . GLY B 1 235 ? 62.553 16.670 -44.385 1.00 17.22 223 GLY A N 1
ATOM 4754 C CA . GLY B 1 235 ? 62.893 17.625 -43.348 1.00 19.17 223 GLY A CA 1
ATOM 4755 C C . GLY B 1 235 ? 62.456 17.221 -41.959 1.00 21.71 223 GLY A C 1
ATOM 4756 O O . GLY B 1 235 ? 61.536 16.414 -41.793 1.00 24.04 223 GLY A O 1
ATOM 4757 N N . MET B 1 236 ? 63.096 17.819 -40.951 1.00 26.64 224 MET A N 1
ATOM 4758 C CA . MET B 1 236 ? 62.852 17.486 -39.555 1.00 32.40 224 MET A CA 1
ATOM 4759 C C . MET B 1 236 ? 61.892 18.437 -38.858 1.00 35.37 224 MET A C 1
ATOM 4760 O O . MET B 1 236 ? 61.368 18.082 -37.797 1.00 34.78 224 MET A O 1
ATOM 4765 N N . ARG B 1 237 ? 61.657 19.628 -39.407 1.00 30.17 225 ARG A N 1
ATOM 4766 C CA . ARG B 1 237 ? 60.718 20.553 -38.781 1.00 32.43 225 ARG A CA 1
ATOM 4767 C C . ARG B 1 237 ? 59.373 19.872 -38.581 1.00 34.00 225 ARG A C 1
ATOM 4768 O O . ARG B 1 237 ? 58.757 19.398 -39.539 1.00 34.93 225 ARG A O 1
ATOM 4776 N N . SER B 1 238 ? 58.917 19.823 -37.332 1.00 37.65 226 SER A N 1
ATOM 4777 C CA . SER B 1 238 ? 57.738 19.053 -36.962 1.00 38.41 226 SER A CA 1
ATOM 4778 C C . SER B 1 238 ? 56.559 19.964 -36.648 1.00 39.09 226 SER A C 1
ATOM 4779 O O . SER B 1 238 ? 56.712 20.993 -35.980 1.00 36.54 226 SER A O 1
ATOM 4782 N N . LEU B 1 239 ? 55.382 19.564 -37.134 1.00 39.19 227 LEU A N 1
ATOM 4783 C CA . LEU B 1 239 ? 54.130 20.217 -36.770 1.00 37.91 227 LEU A CA 1
ATOM 4784 C C . LEU B 1 239 ? 53.658 19.783 -35.387 1.00 40.05 227 LEU A C 1
ATOM 4785 O O . LEU B 1 239 ? 53.063 20.579 -34.649 1.00 43.92 227 LEU A O 1
ATOM 4790 N N . ALA B 1 240 ? 53.903 18.526 -35.029 1.00 40.25 228 ALA A N 1
ATOM 4791 C CA . ALA B 1 240 ? 53.441 17.963 -33.761 1.00 38.58 228 ALA A CA 1
ATOM 4792 C C . ALA B 1 240 ? 54.481 18.266 -32.689 1.00 41.76 228 ALA A C 1
ATOM 4793 O O . ALA B 1 240 ? 55.470 17.545 -32.542 1.00 47.59 228 ALA A O 1
ATOM 4795 N N . GLY B 1 241 ? 54.259 19.339 -31.935 1.00 37.27 229 GLY A N 1
ATOM 4796 C CA . GLY B 1 241 ? 55.145 19.665 -30.837 1.00 36.11 229 GLY A CA 1
ATOM 4797 C C . GLY B 1 241 ? 55.488 21.136 -30.725 1.00 29.95 229 GLY A C 1
ATOM 4798 O O . GLY B 1 241 ? 55.045 21.953 -31.538 1.00 33.14 229 GLY A O 1
ATOM 4799 N N . LEU B 1 242 ? 56.286 21.478 -29.719 1.00 28.19 230 LEU A N 1
ATOM 4800 C CA . LEU B 1 242 ? 56.623 22.868 -29.480 1.00 24.56 230 LEU A CA 1
ATOM 4801 C C . LEU B 1 242 ? 57.567 23.395 -30.554 1.00 25.56 230 LEU A C 1
ATOM 4802 O O . LEU B 1 242 ? 58.413 22.660 -31.070 1.00 25.28 230 LEU A O 1
ATOM 4807 N N . PRO B 1 243 ? 57.449 24.671 -30.893 1.00 21.68 231 PRO A N 1
ATOM 4808 C CA . PRO B 1 243 ? 58.460 25.306 -31.742 1.00 23.12 231 PRO A CA 1
ATOM 4809 C C . PRO B 1 243 ? 59.845 25.114 -31.144 1.00 23.40 231 PRO A C 1
ATOM 4810 O O . PRO B 1 243 ? 60.052 25.292 -29.941 1.00 19.67 231 PRO A O 1
ATOM 4814 N N . ALA B 1 244 ? 60.798 24.735 -31.993 1.00 22.55 232 ALA A N 1
ATOM 4815 C CA . ALA B 1 244 ? 62.136 24.427 -31.515 1.00 25.22 232 ALA A CA 1
ATOM 4816 C C . ALA B 1 244 ? 62.897 25.696 -31.146 1.00 20.65 232 ALA A C 1
ATOM 4817 O O . ALA B 1 244 ? 62.701 26.768 -31.729 1.00 22.90 232 ALA A O 1
ATOM 4819 N N . LEU B 1 245 ? 63.768 25.562 -30.146 1.00 21.11 233 LEU A N 1
ATOM 4820 C CA . LEU B 1 245 ? 64.609 26.665 -29.698 1.00 20.50 233 LEU A CA 1
ATOM 4821 C C . LEU B 1 245 ? 65.857 26.832 -30.552 1.00 26.09 233 LEU A C 1
ATOM 4822 O O . LEU B 1 245 ? 66.490 27.892 -30.507 1.00 26.45 233 LEU A O 1
ATOM 4827 N N . LYS B 1 246 ? 66.238 25.805 -31.299 1.00 26.60 234 LYS A N 1
ATOM 4828 C CA . LYS B 1 246 ? 67.294 25.876 -32.294 1.00 30.87 234 LYS A CA 1
ATOM 4829 C C . LYS B 1 246 ? 66.861 25.039 -33.483 1.00 28.02 234 LYS A C 1
ATOM 4830 O O . LYS B 1 246 ? 66.110 24.071 -33.320 1.00 29.21 234 LYS A O 1
ATOM 4836 N N . PRO B 1 247 ? 67.294 25.393 -34.690 1.00 34.26 235 PRO A N 1
ATOM 4837 C CA . PRO B 1 247 ? 66.825 24.672 -35.879 1.00 34.06 235 PRO A CA 1
ATOM 4838 C C . PRO B 1 247 ? 67.257 23.212 -35.867 1.00 32.33 235 PRO A C 1
ATOM 4839 O O . PRO B 1 247 ? 68.381 22.877 -35.489 1.00 34.35 235 PRO A O 1
ATOM 4843 N N . ALA B 1 248 ? 66.346 22.338 -36.286 1.00 34.31 236 ALA A N 1
ATOM 4844 C CA . ALA B 1 248 ? 66.706 20.941 -36.454 1.00 36.74 236 ALA A CA 1
ATOM 4845 C C . ALA B 1 248 ? 67.770 20.817 -37.542 1.00 33.09 236 ALA A C 1
ATOM 4846 O O . ALA B 1 248 ? 67.838 21.648 -38.454 1.00 35.66 236 ALA A O 1
ATOM 4848 N N . PRO B 1 249 ? 68.625 19.800 -37.467 1.00 36.74 237 PRO A N 1
ATOM 4849 C CA . PRO B 1 249 ? 69.627 19.619 -38.520 1.00 33.17 237 PRO A CA 1
ATOM 4850 C C . PRO B 1 249 ? 68.954 19.450 -39.873 1.00 29.26 237 PRO A C 1
ATOM 4851 O O . PRO B 1 249 ? 67.837 18.937 -39.980 1.00 29.55 237 PRO A O 1
ATOM 4855 N N . HIS B 1 250 ? 69.637 19.924 -40.909 1.00 25.23 238 HIS A N 1
ATOM 4856 C CA . HIS B 1 250 ? 69.125 19.875 -42.275 1.00 19.43 238 HIS A CA 1
ATOM 4857 C C . HIS B 1 250 ? 69.537 18.538 -42.877 1.00 21.24 238 HIS A C 1
ATOM 4858 O O . HIS B 1 250 ? 70.660 18.385 -43.362 1.00 25.57 238 HIS A O 1
ATOM 4865 N N . VAL B 1 251 ? 68.625 17.573 -42.855 1.00 22.61 239 VAL A N 1
ATOM 4866 C CA . VAL B 1 251 ? 68.907 16.224 -43.332 1.00 23.09 239 VAL A CA 1
ATOM 4867 C C . VAL B 1 251 ? 67.727 15.734 -44.158 1.00 22.02 239 VAL A C 1
ATOM 4868 O O . VAL B 1 251 ? 66.563 15.947 -43.799 1.00 21.93 239 VAL A O 1
ATOM 4872 N N . LEU B 1 252 ? 68.034 15.075 -45.275 1.00 19.61 240 LEU A N 1
ATOM 4873 C CA . LEU B 1 252 ? 67.016 14.572 -46.195 1.00 20.52 240 LEU A CA 1
ATOM 4874 C C . LEU B 1 252 ? 66.423 13.284 -45.634 1.00 27.42 240 LEU A C 1
ATOM 4875 O O . LEU B 1 252 ? 66.805 12.170 -46.000 1.00 27.50 240 LEU A O 1
ATOM 4880 N N . VAL B 1 253 ? 65.470 13.451 -44.725 1.00 19.73 241 VAL A N 1
ATOM 4881 C CA . VAL B 1 253 ? 64.655 12.362 -44.196 1.00 24.00 241 VAL A CA 1
ATOM 4882 C C . VAL B 1 253 ? 63.204 12.697 -44.522 1.00 24.09 241 VAL A C 1
ATOM 4883 O O . VAL B 1 253 ? 62.793 13.854 -44.356 1.00 23.98 241 VAL A O 1
ATOM 4887 N N . PRO B 1 254 ? 62.404 11.745 -44.999 1.00 21.63 242 PRO A N 1
ATOM 4888 C CA . PRO B 1 254 ? 61.010 12.057 -45.332 1.00 19.14 242 PRO A CA 1
ATOM 4889 C C . PRO B 1 254 ? 60.280 12.642 -44.137 1.00 21.44 242 PRO A C 1
ATOM 4890 O O . PRO B 1 254 ? 60.455 12.196 -43.002 1.00 22.50 242 PRO A O 1
ATOM 4894 N N . ALA B 1 255 ? 59.457 13.655 -44.408 1.00 19.85 243 ALA A N 1
ATOM 4895 C CA . ALA B 1 255 ? 58.728 14.354 -43.359 1.00 19.71 243 ALA A CA 1
ATOM 4896 C C . ALA B 1 255 ? 57.370 13.707 -43.123 1.00 20.08 243 ALA A C 1
ATOM 4897 O O . ALA B 1 255 ? 56.706 13.263 -44.062 1.00 23.25 243 ALA A O 1
ATOM 4899 N N . ASP B 1 256 ? 56.957 13.665 -41.857 1.00 20.00 244 ASP A N 1
ATOM 4900 C CA . ASP B 1 256 ? 55.658 13.135 -41.461 1.00 23.71 244 ASP A CA 1
ATOM 4901 C C . ASP B 1 256 ? 54.707 14.312 -41.277 1.00 19.68 244 ASP A C 1
ATOM 4902 O O . ASP B 1 256 ? 54.884 15.115 -40.355 1.00 21.82 244 ASP A O 1
ATOM 4907 N N . LEU B 1 257 ? 53.712 14.417 -42.156 1.00 20.06 245 LEU A N 1
ATOM 4908 C CA . LEU B 1 257 ? 52.742 15.509 -42.117 1.00 19.43 245 LEU A CA 1
ATOM 4909 C C . LEU B 1 257 ? 51.521 15.194 -41.265 1.00 21.03 245 LEU A C 1
ATOM 4910 O O . LEU B 1 257 ? 50.613 16.025 -41.183 1.00 20.16 245 LEU A O 1
ATOM 4915 N N . GLY B 1 258 ? 51.462 14.016 -40.655 1.00 21.65 246 GLY A N 1
ATOM 4916 C CA . GLY B 1 258 ? 50.280 13.671 -39.881 1.00 19.57 246 GLY A CA 1
ATOM 4917 C C . GLY B 1 258 ? 49.027 13.777 -40.718 1.00 19.43 246 GLY A C 1
ATOM 4918 O O . GLY B 1 258 ? 48.977 13.319 -41.866 1.00 20.64 246 GLY A O 1
ATOM 4919 N N . SER B 1 259 ? 47.984 14.385 -40.148 1.00 19.72 247 SER A N 1
ATOM 4920 C CA . SER B 1 259 ? 46.736 14.595 -40.866 1.00 15.19 247 SER A CA 1
ATOM 4921 C C . SER B 1 259 ? 46.575 16.050 -41.292 1.00 17.63 247 SER A C 1
ATOM 4922 O O . SER B 1 259 ? 45.456 16.500 -41.550 1.00 18.52 247 SER A O 1
ATOM 4925 N N . SER B 1 260 ? 47.683 16.781 -41.405 1.00 14.99 248 SER A N 1
ATOM 4926 C CA . SER B 1 260 ? 47.619 18.224 -41.628 1.00 16.59 248 SER A CA 1
ATOM 4927 C C . SER B 1 260 ? 47.452 18.599 -43.094 1.00 17.40 248 SER A C 1
ATOM 4928 O O . SER B 1 260 ? 47.063 19.736 -43.387 1.00 17.50 248 SER A O 1
ATOM 4931 N N . HIS B 1 261 ? 47.739 17.688 -44.022 1.00 15.90 249 HIS A N 1
ATOM 4932 C CA . HIS B 1 261 ? 47.814 18.063 -45.430 1.00 17.56 249 HIS A CA 1
ATOM 4933 C C . HIS B 1 261 ? 47.281 16.922 -46.292 1.00 16.76 249 HIS A C 1
ATOM 4934 O O . HIS B 1 261 ? 48.031 16.322 -47.079 1.00 16.98 249 HIS A O 1
ATOM 4941 N N . PRO B 1 262 ? 45.994 16.599 -46.176 1.00 15.14 250 PRO A N 1
ATOM 4942 C CA . PRO B 1 262 ? 45.452 15.444 -46.907 1.00 18.95 250 PRO A CA 1
ATOM 4943 C C . PRO B 1 262 ? 45.610 15.596 -48.410 1.00 17.79 250 PRO A C 1
ATOM 4944 O O . PRO B 1 262 ? 45.636 16.704 -48.952 1.00 17.88 250 PRO A O 1
ATOM 4948 N N . THR B 1 263 ? 45.699 14.448 -49.087 1.00 18.87 251 THR A N 1
ATOM 4949 C CA . THR B 1 263 ? 45.824 14.411 -50.535 1.00 19.49 251 THR A CA 1
ATOM 4950 C C . THR B 1 263 ? 44.487 14.255 -51.246 1.00 19.25 251 THR A C 1
ATOM 4951 O O . THR B 1 263 ? 44.365 14.663 -52.403 1.00 21.31 251 THR A O 1
ATOM 4955 N N . ASP B 1 264 ? 43.477 13.672 -50.593 1.00 20.59 252 ASP A N 1
ATOM 4956 C CA . ASP B 1 264 ? 42.225 13.347 -51.275 1.00 23.06 252 ASP A CA 1
ATOM 4957 C C . ASP B 1 264 ? 41.022 13.613 -50.380 1.00 23.44 252 ASP A C 1
ATOM 4958 O O . ASP B 1 264 ? 40.067 12.831 -50.343 1.00 25.28 252 ASP A O 1
ATOM 4963 N N . ASP B 1 265 ? 41.040 14.736 -49.657 1.00 18.57 253 ASP A N 1
ATOM 4964 C CA . ASP B 1 265 ? 39.901 15.146 -48.849 1.00 20.30 253 ASP A CA 1
ATOM 4965 C C . ASP B 1 265 ? 39.118 16.196 -49.622 1.00 23.19 253 ASP A C 1
ATOM 4966 O O . ASP B 1 265 ? 39.612 17.322 -49.797 1.00 16.98 253 ASP A O 1
ATOM 4971 N N . PRO B 1 266 ? 37.909 15.889 -50.105 1.00 19.16 254 PRO A N 1
ATOM 4972 C CA . PRO B 1 266 ? 37.192 16.839 -50.968 1.00 20.56 254 PRO A CA 1
ATOM 4973 C C . PRO B 1 266 ? 36.715 18.092 -50.252 1.00 18.87 254 PRO A C 1
ATOM 4974 O O . PRO B 1 266 ? 36.263 19.029 -50.923 1.00 20.56 254 PRO A O 1
ATOM 4978 N N . ASP B 1 267 ? 36.789 18.140 -48.927 1.00 19.21 255 ASP A N 1
ATOM 4979 C CA . ASP B 1 267 ? 36.368 19.313 -48.181 1.00 18.70 255 ASP A CA 1
ATOM 4980 C C . ASP B 1 267 ? 37.533 20.079 -47.584 1.00 16.88 255 ASP A C 1
ATOM 4981 O O . ASP B 1 267 ? 37.309 21.132 -46.979 1.00 16.16 255 ASP A O 1
ATOM 4986 N N . PHE B 1 268 ? 38.763 19.600 -47.765 1.00 17.46 256 PHE A N 1
ATOM 4987 C CA . PHE B 1 268 ? 39.938 20.297 -47.250 1.00 14.31 256 PHE A CA 1
ATOM 4988 C C . PHE B 1 268 ? 40.140 21.595 -48.019 1.00 15.38 256 PHE A C 1
ATOM 4989 O O . PHE B 1 268 ? 40.253 21.591 -49.247 1.00 16.94 256 PHE A O 1
ATOM 4997 N N . ARG B 1 269 ? 40.173 22.709 -47.294 1.00 14.50 257 ARG A N 1
ATOM 4998 C CA . ARG B 1 269 ? 40.417 23.999 -47.917 1.00 12.67 257 ARG A CA 1
ATOM 4999 C C . ARG B 1 269 ? 40.882 24.949 -46.825 1.00 15.13 257 ARG A C 1
ATOM 5000 O O . ARG B 1 269 ? 40.430 24.857 -45.682 1.00 13.21 257 ARG A O 1
ATOM 5008 N N . ARG B 1 270 ? 41.818 25.827 -47.177 1.00 11.89 258 ARG A N 1
ATOM 5009 C CA . ARG B 1 270 ? 42.443 26.726 -46.214 1.00 12.24 258 ARG A CA 1
ATOM 5010 C C . ARG B 1 270 ? 42.790 28.003 -46.955 1.00 11.37 258 ARG A C 1
ATOM 5011 O O . ARG B 1 270 ? 42.665 28.082 -48.180 1.00 14.61 258 ARG A O 1
ATOM 5019 N N . GLY B 1 271 ? 43.208 29.020 -46.201 1.00 11.76 259 GLY A N 1
ATOM 5020 C CA . GLY B 1 271 ? 43.634 30.258 -46.826 1.00 10.22 259 GLY A CA 1
ATOM 5021 C C . GLY B 1 271 ? 45.140 30.458 -46.817 1.00 9.61 259 GLY A C 1
ATOM 5022 O O . GLY B 1 271 ? 45.669 31.157 -47.692 1.00 11.38 259 GLY A O 1
ATOM 5023 N N . GLY B 1 272 ? 45.838 29.859 -45.846 1.00 10.30 260 GLY A N 1
ATOM 5024 C CA . GLY B 1 272 ? 47.250 30.136 -45.649 1.00 11.41 260 GLY A CA 1
ATOM 5025 C C . GLY B 1 272 ? 48.195 29.054 -46.137 1.00 12.92 260 GLY A C 1
ATOM 5026 O O . GLY B 1 272 ? 49.415 29.242 -46.164 1.00 10.96 260 GLY A O 1
ATOM 5027 N N . HI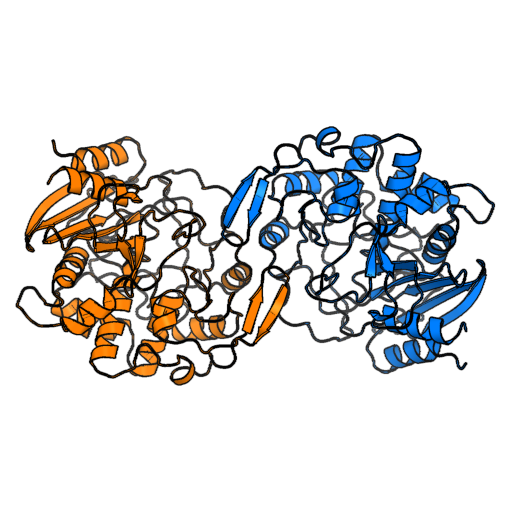S B 1 273 ? 47.642 27.909 -46.510 1.00 12.31 261 HIS A N 1
ATOM 5028 C CA . HIS B 1 273 ? 48.430 26.756 -46.942 1.00 10.32 261 HIS A CA 1
ATOM 5029 C C . HIS B 1 273 ? 47.453 25.768 -47.555 1.00 12.57 261 HIS A C 1
ATOM 5030 O O . HIS B 1 273 ? 46.241 26.005 -47.575 1.00 12.35 261 HIS A O 1
ATOM 5037 N N . GLY B 1 274 ? 47.987 24.653 -48.065 1.00 12.32 262 GLY A N 1
ATOM 5038 C CA . GLY B 1 274 ? 47.172 23.507 -48.425 1.00 13.55 262 GLY A CA 1
ATOM 5039 C C . GLY B 1 274 ? 47.017 23.252 -49.909 1.00 13.67 262 GLY A C 1
ATOM 5040 O O . GLY B 1 274 ? 46.582 22.152 -50.285 1.00 13.03 262 GLY A O 1
ATOM 5041 N N . LEU B 1 275 ? 47.334 24.222 -50.765 1.00 10.68 263 LEU A N 1
ATOM 5042 C CA . LEU B 1 275 ? 47.256 23.981 -52.198 1.00 11.88 263 LEU A CA 1
ATOM 5043 C C . LEU B 1 275 ? 48.392 23.081 -52.661 1.00 11.88 263 LEU A C 1
ATOM 5044 O O . LEU B 1 275 ? 49.527 23.172 -52.181 1.00 12.17 263 LEU A O 1
ATOM 5049 N N . TYR B 1 276 ? 48.058 22.199 -53.599 1.00 11.70 264 TYR A N 1
ATOM 5050 C CA . TYR B 1 276 ? 49.020 21.535 -54.464 1.00 13.76 264 TYR A CA 1
ATOM 5051 C C . TYR B 1 276 ? 49.104 22.324 -55.758 1.00 10.62 264 TYR A C 1
ATOM 5052 O O . TYR B 1 276 ? 48.099 22.866 -56.233 1.00 12.43 264 TYR A O 1
ATOM 5061 N N . SER B 1 277 ? 50.302 22.402 -56.327 1.00 11.65 265 SER A N 1
ATOM 5062 C CA . SER B 1 277 ? 50.440 23.049 -57.621 1.00 11.77 265 SER A CA 1
ATOM 5063 C C . SER B 1 277 ? 51.649 22.478 -58.346 1.00 11.12 265 SER A C 1
ATOM 5064 O O . SER B 1 277 ? 52.329 21.570 -57.854 1.00 13.44 265 SER A O 1
ATOM 5067 N N . THR B 1 278 ? 51.913 23.039 -59.524 1.00 12.39 266 THR A N 1
ATOM 5068 C CA . THR B 1 278 ? 53.053 22.672 -60.347 1.00 13.65 266 THR A CA 1
ATOM 5069 C C . THR B 1 278 ? 53.828 23.932 -60.689 1.00 12.82 266 THR A C 1
ATOM 5070 O O . THR B 1 278 ? 53.311 25.045 -60.577 1.00 13.12 266 THR A O 1
ATOM 5074 N N . LEU B 1 279 ? 55.080 23.748 -61.118 1.00 13.29 267 LEU A N 1
ATOM 5075 C CA . LEU B 1 279 ? 55.864 24.891 -61.579 1.00 11.60 267 LEU A CA 1
ATOM 5076 C C . LEU B 1 279 ? 55.125 25.642 -62.678 1.00 12.59 267 LEU A C 1
ATOM 5077 O O . LEU B 1 279 ? 55.005 26.871 -62.642 1.00 12.04 267 LEU A O 1
ATOM 5082 N N . ASP B 1 280 ? 54.606 24.911 -63.668 1.00 14.60 268 ASP A N 1
ATOM 5083 C CA . ASP B 1 280 ? 53.933 25.556 -64.787 1.00 14.15 268 ASP A CA 1
ATOM 5084 C C . ASP B 1 280 ? 52.688 26.312 -64.332 1.00 12.42 268 ASP A C 1
ATOM 5085 O O . ASP B 1 280 ? 52.455 27.447 -64.761 1.00 12.82 268 ASP A O 1
ATOM 5090 N N . ASP B 1 281 ? 51.880 25.705 -63.457 1.00 13.98 269 ASP A N 1
ATOM 5091 C CA . ASP B 1 281 ? 50.686 26.384 -62.959 1.00 12.91 269 ASP A CA 1
ATOM 5092 C C . ASP B 1 281 ? 51.050 27.650 -62.194 1.00 11.15 269 ASP A C 1
ATOM 5093 O O . ASP B 1 281 ? 50.437 28.704 -62.401 1.00 11.17 269 ASP A O 1
ATOM 5098 N N . TYR B 1 282 ? 52.030 27.567 -61.290 1.00 12.33 270 TYR A N 1
ATOM 5099 C CA . TYR B 1 282 ? 52.318 28.754 -60.490 1.00 12.52 270 TYR A CA 1
ATOM 5100 C C . TYR B 1 282 ? 52.913 29.862 -61.346 1.00 13.87 270 TYR A C 1
ATOM 5101 O O . TYR B 1 282 ? 52.641 31.041 -61.101 1.00 10.67 270 TYR A O 1
ATOM 5110 N N . MET B 1 283 ? 53.705 29.517 -62.370 1.00 11.34 271 MET A N 1
ATOM 5111 C CA . MET B 1 283 ? 54.215 30.561 -63.252 1.00 11.01 271 MET A CA 1
ATOM 5112 C C . MET B 1 283 ? 53.089 31.272 -63.997 1.00 11.82 271 MET A C 1
ATOM 5113 O O . MET B 1 283 ? 53.196 32.472 -64.284 1.00 10.97 271 MET A O 1
ATOM 5118 N N . ALA B 1 284 ? 52.001 30.561 -64.324 1.00 9.90 272 ALA A N 1
ATOM 5119 C CA . ALA B 1 284 ? 50.870 31.227 -64.957 1.00 11.16 272 ALA A CA 1
ATOM 5120 C C . ALA B 1 284 ? 50.280 32.290 -64.038 1.00 11.20 272 ALA A C 1
ATOM 5121 O O . ALA B 1 284 ? 49.966 33.404 -64.481 1.00 12.30 272 ALA A O 1
ATOM 5123 N N . PHE B 1 285 ? 50.138 31.960 -62.750 1.00 12.44 273 PHE A N 1
ATOM 5124 C CA . PHE B 1 285 ? 49.659 32.930 -61.765 1.00 11.35 273 PHE A CA 1
ATOM 5125 C C . PHE B 1 285 ? 50.627 34.101 -61.631 1.00 11.40 273 PHE A C 1
ATOM 5126 O O . PHE B 1 285 ? 50.222 35.270 -61.665 1.00 11.11 273 PHE A O 1
ATOM 5134 N N . ALA B 1 286 ? 51.918 33.804 -61.479 1.00 10.87 274 ALA A N 1
ATOM 5135 C CA . ALA B 1 286 ? 52.903 34.869 -61.303 1.00 10.89 274 ALA A CA 1
ATOM 5136 C C . ALA B 1 286 ? 52.949 35.795 -62.515 1.00 11.25 274 ALA A C 1
ATOM 5137 O O . ALA B 1 286 ? 52.983 37.021 -62.373 1.00 11.30 274 ALA A O 1
ATOM 5139 N N . ASN B 1 287 ? 52.949 35.234 -63.727 1.00 11.66 275 ASN A N 1
ATOM 5140 C CA . ASN B 1 287 ? 52.940 36.082 -64.912 1.00 12.59 275 ASN A CA 1
ATOM 5141 C C . ASN B 1 287 ? 51.707 36.971 -64.949 1.00 10.18 275 ASN A C 1
ATOM 5142 O O . ASN B 1 287 ? 51.776 38.122 -65.394 1.00 11.26 275 ASN A O 1
ATOM 5147 N N . MET B 1 288 ? 50.566 36.447 -64.501 1.00 10.70 276 MET A N 1
ATOM 5148 C CA . MET B 1 288 ? 49.346 37.241 -64.492 1.00 10.01 276 MET A CA 1
ATOM 5149 C C . MET B 1 288 ? 49.507 38.484 -63.623 1.00 11.82 276 MET A C 1
ATOM 5150 O O . MET B 1 288 ? 48.971 39.550 -63.954 1.00 11.36 276 MET A O 1
ATOM 5155 N N . LEU B 1 289 ? 50.265 38.376 -62.526 1.00 11.61 277 LEU A N 1
ATOM 5156 C CA . LEU B 1 289 ? 50.429 39.511 -61.613 1.00 10.84 277 LEU A CA 1
ATOM 5157 C C . LEU B 1 289 ? 51.185 40.687 -62.235 1.00 11.49 277 LEU A C 1
ATOM 5158 O O . LEU B 1 289 ? 51.179 41.788 -61.662 1.00 12.61 277 LEU A O 1
ATOM 5163 N N . LEU B 1 290 ? 51.833 40.493 -63.385 1.00 11.86 278 LEU A N 1
ATOM 5164 C CA . LEU B 1 290 ? 52.464 41.606 -64.087 1.00 10.90 278 LEU A CA 1
ATOM 5165 C C . LEU B 1 290 ? 51.453 42.546 -64.730 1.00 14.06 278 LEU A C 1
ATOM 5166 O O . LEU B 1 290 ? 51.805 43.685 -65.054 1.00 17.14 278 LEU A O 1
ATOM 5171 N N . SER B 1 291 ? 50.211 42.102 -64.919 1.00 13.63 279 SER A N 1
ATOM 5172 C CA . SER B 1 291 ? 49.227 42.888 -65.659 1.00 13.17 279 SER A CA 1
ATOM 5173 C C . SER B 1 291 ? 47.822 42.816 -65.098 1.00 14.47 279 SER A C 1
ATOM 5174 O O . SER B 1 291 ? 47.025 43.714 -65.386 1.00 15.38 279 SER A O 1
ATOM 5177 N N . GLY B 1 292 ? 47.478 41.782 -64.343 1.00 11.50 280 GLY A N 1
ATOM 5178 C CA . GLY B 1 292 ? 46.110 41.517 -63.950 1.00 10.73 280 GLY A CA 1
ATOM 5179 C C . GLY B 1 292 ? 45.281 40.800 -64.994 1.00 14.75 280 GLY A C 1
ATOM 5180 O O . GLY B 1 292 ? 44.077 40.602 -64.778 1.00 13.81 280 GLY A O 1
ATOM 5181 N N . GLN B 1 293 ? 45.884 40.390 -66.107 1.00 14.96 281 GLN A N 1
ATOM 5182 C CA . GLN B 1 293 ? 45.164 39.793 -67.224 1.00 16.32 281 GLN A CA 1
ATOM 5183 C C . GLN B 1 293 ? 45.610 38.354 -67.456 1.00 17.25 281 GLN A C 1
ATOM 5184 O O . GLN B 1 293 ? 46.726 37.959 -67.106 1.00 16.34 281 GLN A O 1
ATOM 5190 N N . THR B 1 294 ? 44.720 37.570 -68.074 1.00 16.07 282 THR A N 1
ATOM 5191 C CA . THR B 1 294 ? 45.115 36.288 -68.635 1.00 19.08 282 THR A CA 1
ATOM 5192 C C . THR B 1 294 ? 45.926 36.533 -69.902 1.00 20.26 282 THR A C 1
ATOM 5193 O O . THR B 1 294 ? 45.918 37.631 -70.458 1.00 21.54 282 THR A O 1
ATOM 5197 N N . PRO B 1 295 ? 46.632 35.517 -70.392 1.00 18.11 283 PRO A N 1
ATOM 5198 C CA . PRO B 1 295 ? 47.405 35.710 -71.630 1.00 23.69 283 PRO A CA 1
ATOM 5199 C C . PRO B 1 295 ? 46.550 36.144 -72.809 1.00 25.05 283 PRO A C 1
ATOM 5200 O O . PRO B 1 295 ? 47.030 36.897 -73.667 1.00 30.58 283 PRO A O 1
ATOM 5204 N N . GLU B 1 296 ? 45.291 35.709 -72.868 1.00 27.41 284 GLU A N 1
ATOM 5205 C CA . GLU B 1 296 ? 44.406 36.139 -73.947 1.00 31.12 284 GLU A CA 1
ATOM 5206 C C . GLU B 1 296 ? 43.928 37.573 -73.770 1.00 33.95 284 GLU A C 1
ATOM 5207 O O . GLU B 1 296 ? 43.496 38.196 -74.747 1.00 34.80 284 GLU A O 1
ATOM 5213 N N . GLY B 1 297 ? 43.987 38.113 -72.554 1.00 26.23 285 GLY A N 1
ATOM 5214 C CA . GLY B 1 297 ? 43.572 39.477 -72.307 1.00 27.07 285 GLY A CA 1
ATOM 5215 C C . GLY B 1 297 ? 42.340 39.634 -71.437 1.00 25.04 285 GLY A C 1
ATOM 5216 O O . GLY B 1 297 ? 41.915 40.773 -71.216 1.00 36.32 285 GLY A O 1
ATOM 5217 N N . GLU B 1 298 ? 41.743 38.545 -70.948 1.00 28.00 286 GLU A N 1
ATOM 5218 C CA . GLU B 1 298 ? 40.686 38.669 -69.950 1.00 25.99 286 GLU A CA 1
ATOM 5219 C C . GLU B 1 298 ? 41.256 39.324 -68.700 1.00 25.57 286 GLU A C 1
ATOM 5220 O O . GLU B 1 298 ? 42.367 39.003 -68.265 1.00 24.06 286 GLU A O 1
ATOM 5226 N N . THR B 1 299 ? 40.496 40.251 -68.125 1.00 23.16 287 THR A N 1
ATOM 5227 C CA . THR B 1 299 ? 40.921 40.951 -66.918 1.00 17.47 287 THR A CA 1
ATOM 5228 C C . THR B 1 299 ? 40.475 40.160 -65.693 1.00 18.68 287 THR A C 1
ATOM 5229 O O . THR B 1 299 ? 39.271 39.960 -65.476 1.00 19.34 287 THR A O 1
ATOM 5233 N N . LEU B 1 300 ? 41.440 39.700 -64.895 1.00 14.19 288 LEU A N 1
ATOM 5234 C CA . LEU B 1 300 ? 41.107 39.145 -63.587 1.00 13.48 288 LEU A CA 1
ATOM 5235 C C . LEU B 1 300 ? 41.034 40.223 -62.524 1.00 15.36 288 LEU A C 1
ATOM 5236 O O . LEU B 1 300 ? 40.222 40.120 -61.599 1.00 15.85 288 LEU A O 1
ATOM 5241 N N . LEU B 1 301 ? 41.869 41.251 -62.641 1.00 13.11 289 LEU A N 1
ATOM 5242 C CA . LEU B 1 301 ? 41.847 42.356 -61.692 1.00 12.88 289 LEU A CA 1
ATOM 5243 C C . LEU B 1 301 ? 42.241 43.614 -62.441 1.00 10.97 289 LEU A C 1
ATOM 5244 O O . LEU B 1 301 ? 43.243 43.617 -63.159 1.00 13.00 289 LEU A O 1
ATOM 5249 N N . SER B 1 302 ? 41.456 44.680 -62.270 1.00 10.40 290 SER A N 1
ATOM 5250 C CA . SER B 1 302 ? 41.719 45.911 -62.995 1.00 11.74 290 SER A CA 1
ATOM 5251 C C . SER B 1 302 ? 43.088 46.480 -62.623 1.00 11.74 290 SER A C 1
ATOM 5252 O O . SER B 1 302 ? 43.608 46.212 -61.543 1.00 12.47 290 SER A O 1
ATOM 5255 N N . PRO B 1 303 ? 43.683 47.285 -63.504 1.00 11.43 291 PRO A N 1
ATOM 5256 C CA . PRO B 1 303 ? 44.973 47.900 -63.156 1.00 11.34 291 PRO A CA 1
ATOM 5257 C C . PRO B 1 303 ? 44.916 48.727 -61.879 1.00 10.79 291 PRO A C 1
ATOM 5258 O O . PRO B 1 303 ? 45.870 48.717 -61.090 1.00 12.34 291 PRO A O 1
ATOM 5262 N N . ALA B 1 304 ? 43.808 49.428 -61.636 1.00 11.58 292 ALA A N 1
ATOM 5263 C CA . ALA B 1 304 ? 43.763 50.287 -60.455 1.00 9.59 292 ALA A CA 1
ATOM 5264 C C . ALA B 1 304 ? 43.764 49.472 -59.167 1.00 10.28 292 ALA A C 1
ATOM 5265 O O . ALA B 1 304 ? 44.418 49.855 -58.182 1.00 10.55 292 ALA A O 1
ATOM 5267 N N . VAL B 1 305 ? 43.023 48.364 -59.139 1.00 10.02 293 VAL A N 1
ATOM 5268 C CA . VAL B 1 305 ? 42.973 47.565 -57.922 1.00 10.17 293 VAL A CA 1
ATOM 5269 C C . VAL B 1 305 ? 44.240 46.731 -57.790 1.00 10.40 293 VAL A C 1
ATOM 5270 O O . VAL B 1 305 ? 44.699 46.465 -56.673 1.00 11.23 293 VAL A O 1
ATOM 5274 N N . LEU B 1 306 ? 44.843 46.323 -58.914 1.00 10.35 294 LEU A N 1
ATOM 5275 C CA . LEU B 1 306 ? 46.135 45.654 -58.825 1.00 10.70 294 LEU A CA 1
ATOM 5276 C C . LEU B 1 306 ? 47.182 46.588 -58.235 1.00 10.24 294 LEU A C 1
ATOM 5277 O O . LEU B 1 306 ? 47.971 46.174 -57.379 1.00 10.38 294 LEU A O 1
ATOM 5282 N N . LYS B 1 307 ? 47.180 47.861 -58.653 1.00 10.27 295 LYS A N 1
ATOM 5283 C CA . LYS B 1 307 ? 48.092 48.837 -58.060 1.00 11.04 295 LYS A CA 1
ATOM 5284 C C . LYS B 1 307 ? 47.818 49.009 -56.571 1.00 10.70 295 LYS A C 1
ATOM 5285 O O . LYS B 1 307 ? 48.756 49.087 -55.767 1.00 11.58 295 LYS A O 1
ATOM 5291 N N . LEU B 1 308 ? 46.538 49.060 -56.187 1.00 9.66 296 LEU A N 1
ATOM 5292 C CA . LEU B 1 308 ? 46.174 49.134 -54.769 1.00 8.43 296 LEU A CA 1
ATOM 5293 C C . LEU B 1 308 ? 46.717 47.940 -53.994 1.00 9.92 296 LEU A C 1
ATOM 5294 O O . LEU B 1 308 ? 47.192 48.081 -52.859 1.00 10.74 296 LEU A O 1
ATOM 5299 N N . ALA B 1 309 ? 46.670 46.755 -54.607 1.00 8.87 297 ALA A N 1
ATOM 5300 C CA . ALA B 1 309 ? 47.121 45.533 -53.959 1.00 10.09 297 ALA A CA 1
ATOM 5301 C C . ALA B 1 309 ? 48.638 45.459 -53.838 1.00 9.66 297 ALA A C 1
ATOM 5302 O O . ALA B 1 309 ? 49.141 44.866 -52.886 1.00 9.32 297 ALA A O 1
ATOM 5304 N N . LEU B 1 310 ? 49.379 46.040 -54.781 1.00 9.84 298 LEU A N 1
ATOM 5305 C CA . LEU B 1 310 ? 50.830 45.901 -54.782 1.00 8.52 298 LEU A CA 1
ATOM 5306 C C . LEU B 1 310 ? 51.548 47.032 -54.060 1.00 9.54 298 LEU A C 1
ATOM 5307 O O . LEU B 1 310 ? 52.734 46.887 -53.735 1.00 9.24 298 LEU A O 1
ATOM 5312 N N . ALA B 1 311 ? 50.870 48.144 -53.807 1.00 9.24 299 ALA A N 1
ATOM 5313 C CA . ALA B 1 311 ? 51.531 49.289 -53.194 1.00 10.00 299 ALA A CA 1
ATOM 5314 C C . ALA B 1 311 ? 52.009 48.935 -51.789 1.00 9.74 299 ALA A C 1
ATOM 5315 O O . ALA B 1 311 ? 51.297 48.254 -51.042 1.00 10.12 299 ALA A O 1
ATOM 5317 N N . PRO B 1 312 ? 53.200 49.380 -51.391 1.00 8.25 300 PRO A N 1
ATOM 5318 C CA . PRO B 1 312 ? 53.667 49.096 -50.031 1.00 7.36 300 PRO A CA 1
ATOM 5319 C C . PRO B 1 312 ? 52.697 49.660 -49.006 1.00 9.12 300 PRO A C 1
ATOM 5320 O O . PRO B 1 312 ? 52.358 50.848 -49.034 1.00 9.71 300 PRO A O 1
ATOM 5324 N N . ARG B 1 313 ? 52.277 48.804 -48.080 1.00 7.70 301 ARG A N 1
ATOM 5325 C CA . ARG B 1 313 ? 51.199 49.122 -47.155 1.00 8.14 301 ARG A CA 1
ATOM 5326 C C . ARG B 1 313 ? 51.599 49.023 -45.693 1.00 10.92 301 ARG A C 1
ATOM 5327 O O . ARG B 1 313 ? 51.081 49.793 -44.874 1.00 11.89 301 ARG A O 1
ATOM 5335 N N . VAL B 1 314 ? 52.487 48.099 -45.336 1.00 8.82 302 VAL A N 1
ATOM 5336 C CA . VAL B 1 314 ? 53.041 48.014 -43.993 1.00 7.98 302 VAL A CA 1
ATOM 5337 C C . VAL B 1 314 ? 54.523 48.299 -44.094 1.00 10.80 302 VAL A C 1
ATOM 5338 O O . VAL B 1 314 ? 55.242 47.615 -44.834 1.00 9.30 302 VAL A O 1
ATOM 5342 N N . HIS B 1 315 ? 54.981 49.276 -43.321 1.00 11.49 303 HIS A N 1
ATOM 5343 C CA . HIS B 1 315 ? 56.381 49.653 -43.287 1.00 12.91 303 HIS A CA 1
ATOM 5344 C C . HIS B 1 315 ? 56.954 49.279 -41.931 1.00 14.02 303 HIS A C 1
ATOM 5345 O O . HIS B 1 315 ? 56.252 49.314 -40.919 1.00 18.39 303 HIS A O 1
ATOM 5352 N N . PHE B 1 316 ? 58.231 48.915 -41.913 1.00 13.30 304 PHE A N 1
ATOM 5353 C CA . PHE B 1 316 ? 58.826 48.337 -40.721 1.00 13.35 304 PHE A CA 1
ATOM 5354 C C . PHE B 1 316 ? 59.944 49.212 -40.177 1.00 20.58 304 PHE A C 1
ATOM 5355 O O . PHE B 1 316 ? 60.587 49.965 -40.915 1.00 23.60 304 PHE A O 1
ATOM 5363 N N . GLY B 1 317 ? 60.166 49.080 -38.876 1.00 25.23 305 GLY A N 1
ATOM 5364 C CA . GLY B 1 317 ? 61.192 49.826 -38.181 1.00 33.95 305 GLY A CA 1
ATOM 5365 C C . GLY B 1 317 ? 62.579 49.263 -38.418 1.00 33.11 305 GLY A C 1
ATOM 5366 O O . GLY B 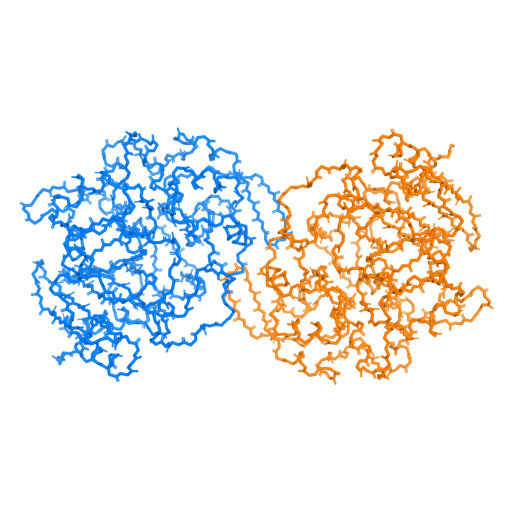1 317 ? 62.839 48.537 -39.381 1.00 34.26 305 GLY A O 1
ATOM 5367 N N . ALA B 1 318 ? 63.489 49.612 -37.504 1.00 37.25 306 ALA A N 1
ATOM 5368 C CA . ALA B 1 318 ? 64.901 49.312 -37.713 1.00 39.41 306 ALA A CA 1
ATOM 5369 C C . ALA B 1 318 ? 65.147 47.813 -37.815 1.00 33.44 306 ALA A C 1
ATOM 5370 O O . ALA B 1 318 ? 65.973 47.370 -38.621 1.00 34.77 306 ALA A O 1
ATOM 5372 N N . ARG B 1 319 ? 64.450 47.012 -37.006 1.00 33.18 307 ARG A N 1
ATOM 5373 C CA . ARG B 1 319 ? 64.647 45.570 -37.096 1.00 33.03 307 ARG A CA 1
ATOM 5374 C C . ARG B 1 319 ? 63.925 44.951 -38.282 1.00 25.85 307 ARG A C 1
ATOM 5375 O O . ARG B 1 319 ? 64.144 43.767 -38.569 1.00 24.86 307 ARG A O 1
ATOM 5383 N N . GLY B 1 320 ? 63.093 45.719 -38.978 1.00 25.41 308 GLY A N 1
ATOM 5384 C CA . GLY B 1 320 ? 62.545 45.261 -40.236 1.00 17.83 308 GLY A CA 1
ATOM 5385 C C . GLY B 1 320 ? 61.445 44.226 -40.079 1.00 17.10 308 GLY A C 1
ATOM 5386 O O . GLY B 1 320 ? 60.974 43.906 -38.986 1.00 16.55 308 GLY A O 1
ATOM 5387 N N . MET B 1 321 ? 61.021 43.718 -41.234 1.00 12.39 309 MET A N 1
ATOM 5388 C CA . MET B 1 321 ? 60.057 42.628 -41.282 1.00 11.03 309 MET A CA 1
ATOM 5389 C C . MET B 1 321 ? 60.711 41.340 -40.796 1.00 13.92 309 MET A C 1
ATOM 5390 O O . MET B 1 321 ? 61.789 40.970 -41.272 1.00 15.19 309 MET A O 1
ATOM 5395 N N . ARG B 1 322 ? 60.079 40.661 -39.836 1.00 12.51 310 ARG A N 1
ATOM 5396 C CA . ARG B 1 322 ? 60.628 39.419 -39.303 1.00 13.29 310 ARG A CA 1
ATOM 5397 C C . ARG B 1 322 ? 59.525 38.398 -39.098 1.00 14.73 310 ARG A C 1
ATOM 5398 O O . ARG B 1 322 ? 58.411 38.747 -38.701 1.00 15.35 310 ARG A O 1
ATOM 5406 N N . ILE B 1 323 ? 59.849 37.135 -39.358 1.00 11.77 311 ILE A N 1
ATOM 5407 C CA . ILE B 1 323 ? 58.953 36.020 -39.078 1.00 11.12 311 ILE A CA 1
ATOM 5408 C C . ILE B 1 323 ? 59.754 35.007 -38.282 1.00 15.85 311 ILE A C 1
ATOM 5409 O O . ILE B 1 323 ? 60.767 34.495 -38.775 1.00 15.94 311 ILE A O 1
ATOM 5414 N N . ASN B 1 324 ? 59.308 34.721 -37.054 1.00 15.40 312 ASN A N 1
ATOM 5415 C CA . ASN B 1 324 ? 60.101 33.925 -36.111 1.00 19.69 312 ASN A CA 1
ATOM 5416 C C . ASN B 1 324 ? 61.545 34.425 -36.072 1.00 15.02 312 ASN A C 1
ATOM 5417 O O . ASN B 1 324 ? 62.505 33.647 -36.043 1.00 17.45 312 ASN A O 1
ATOM 5422 N N . ASP B 1 325 ? 61.683 35.748 -36.078 1.00 14.90 313 ASP A N 1
ATOM 5423 C CA . ASP B 1 325 ? 62.933 36.490 -35.966 1.00 14.15 313 ASP A CA 1
ATOM 5424 C C . ASP B 1 325 ? 63.842 36.321 -37.175 1.00 15.06 313 ASP A C 1
ATOM 5425 O O . ASP B 1 325 ? 64.990 36.774 -37.132 1.00 16.72 313 ASP A O 1
ATOM 5430 N N . GLU B 1 326 ? 63.365 35.688 -38.247 1.00 13.20 314 GLU A N 1
ATOM 5431 C CA . GLU B 1 326 ? 64.131 35.653 -39.491 1.00 15.19 314 GLU A CA 1
ATOM 5432 C C . GLU B 1 326 ? 63.836 36.907 -40.299 1.00 13.86 314 GLU A C 1
ATOM 5433 O O . GLU B 1 326 ? 62.662 37.264 -40.456 1.00 11.93 314 GLU A O 1
ATOM 5439 N N . PRO B 1 327 ? 64.850 37.587 -40.831 1.00 12.88 315 PRO A N 1
ATOM 5440 C CA . PRO B 1 327 ? 64.624 38.867 -41.505 1.00 12.35 315 PRO A CA 1
ATOM 5441 C C . PRO B 1 327 ? 64.265 38.739 -42.976 1.00 12.11 315 PRO A C 1
ATOM 5442 O O . PRO B 1 327 ? 64.618 37.780 -43.667 1.00 14.13 315 PRO A O 1
ATOM 5446 N N . PHE B 1 328 ? 63.529 39.743 -43.436 1.00 11.61 316 PHE A N 1
ATOM 5447 C CA . PHE B 1 328 ? 63.221 39.964 -44.847 1.00 10.57 316 PHE A CA 1
ATOM 5448 C C . PHE B 1 328 ? 63.734 41.363 -45.151 1.00 9.90 316 PHE A C 1
ATOM 5449 O O . PHE B 1 328 ? 62.985 42.346 -45.118 1.00 12.04 316 PHE A O 1
ATOM 5457 N N . ALA B 1 329 ? 65.036 41.447 -45.419 1.00 10.26 317 ALA A N 1
ATOM 5458 C CA . ALA B 1 329 ? 65.726 42.730 -45.404 1.00 9.97 317 ALA A CA 1
ATOM 5459 C C . ALA B 1 329 ? 65.321 43.580 -46.603 1.00 8.61 317 ALA A C 1
ATOM 5460 O O . ALA B 1 329 ? 65.367 43.126 -47.753 1.00 9.13 317 ALA A O 1
ATOM 5462 N N . GLY B 1 330 ? 64.924 44.820 -46.330 1.00 9.42 318 GLY A N 1
ATOM 5463 C CA . GLY B 1 330 ? 64.514 45.722 -47.375 1.00 8.56 318 GLY A CA 1
ATOM 5464 C C . GLY B 1 330 ? 63.108 45.514 -47.886 1.00 7.24 318 GLY A C 1
ATOM 5465 O O . GLY B 1 330 ? 62.692 46.244 -48.792 1.00 9.18 318 GLY A O 1
ATOM 5466 N N . TYR B 1 331 ? 62.355 44.574 -47.322 1.00 9.66 319 TYR A N 1
ATOM 5467 C CA . TYR B 1 331 ? 60.995 44.306 -47.768 1.00 8.77 319 TYR A CA 1
ATOM 5468 C C . TYR B 1 331 ? 59.972 45.014 -46.889 1.00 10.14 319 TYR A C 1
ATOM 5469 O O . TYR B 1 331 ? 60.132 45.116 -45.666 1.00 10.55 319 TYR A O 1
ATOM 5478 N N . SER B 1 332 ? 58.933 45.518 -47.532 1.00 8.23 320 SER A N 1
ATOM 5479 C CA . SER B 1 332 ? 57.698 45.924 -46.878 1.00 6.91 320 SER A CA 1
ATOM 5480 C C . SER B 1 332 ? 56.625 44.908 -47.247 1.00 8.21 320 SER A C 1
ATOM 5481 O O . SER B 1 332 ? 56.891 43.926 -47.948 1.00 8.88 320 SER A O 1
ATOM 5484 N N . TRP B 1 333 ? 55.409 45.123 -46.751 1.00 7.03 321 TRP A N 1
ATOM 5485 C CA . TRP B 1 333 ? 54.298 44.207 -46.990 1.00 7.70 321 TRP A CA 1
ATOM 5486 C C . TRP B 1 333 ? 53.232 44.934 -47.795 1.00 8.79 321 TRP A C 1
ATOM 5487 O O . TRP B 1 333 ? 52.906 46.079 -47.485 1.00 8.65 321 TRP A O 1
ATOM 5498 N N . ASN B 1 334 ? 52.702 44.282 -48.833 1.00 8.26 322 ASN A N 1
ATOM 5499 C CA . ASN B 1 334 ? 51.516 44.777 -49.528 1.00 7.62 322 ASN A CA 1
ATOM 5500 C C . ASN B 1 334 ? 50.388 43.761 -49.308 1.00 7.92 322 ASN A C 1
ATOM 5501 O O . ASN B 1 334 ? 50.524 42.838 -48.494 1.00 10.01 322 ASN A O 1
ATOM 5506 N N . LEU B 1 335 ? 49.259 43.936 -50.011 1.00 7.06 323 LEU A N 1
ATOM 5507 C CA . LEU B 1 335 ? 48.103 43.086 -49.736 1.00 7.81 323 LEU A CA 1
ATOM 5508 C C . LEU B 1 335 ? 48.289 41.643 -50.205 1.00 8.90 323 LEU A C 1
ATOM 5509 O O . LEU B 1 335 ? 47.483 40.788 -49.818 1.00 9.42 323 LEU A O 1
ATOM 5514 N N . LEU B 1 336 ? 49.340 41.342 -50.979 1.00 9.66 324 LEU A N 1
ATOM 5515 C CA . LEU B 1 336 ? 49.596 39.989 -51.467 1.00 8.35 324 LEU A CA 1
ATOM 5516 C C . LEU B 1 336 ? 50.838 39.320 -50.879 1.00 9.30 324 LEU A C 1
ATOM 5517 O O . LEU B 1 336 ? 51.001 38.110 -51.069 1.00 9.44 324 LEU A O 1
ATOM 5522 N N . GLY B 1 337 ? 51.718 40.044 -50.196 1.00 7.70 325 GLY A N 1
ATOM 5523 C CA . GLY B 1 337 ? 52.982 39.436 -49.748 1.00 7.26 325 GLY A CA 1
ATOM 5524 C C . GLY B 1 337 ? 54.074 40.488 -49.600 1.00 8.76 325 GLY A C 1
ATOM 5525 O O . GLY B 1 337 ? 53.794 41.645 -49.294 1.00 9.39 325 GLY A O 1
ATOM 5526 N N . ARG B 1 338 ? 55.325 40.076 -49.832 1.00 7.14 326 ARG A N 1
ATOM 5527 C CA . ARG B 1 338 ? 56.449 40.992 -49.648 1.00 6.35 326 ARG A CA 1
ATOM 5528 C C . ARG B 1 338 ? 56.619 41.894 -50.874 1.00 9.24 326 ARG A C 1
ATOM 5529 O O . ARG B 1 338 ? 56.214 41.550 -51.988 1.00 8.81 326 ARG A O 1
ATOM 5537 N N . VAL B 1 339 ? 57.208 43.073 -50.663 1.00 7.89 327 VAL A N 1
ATOM 5538 C CA . VAL B 1 339 ? 57.561 43.945 -51.791 1.00 8.10 327 VAL A CA 1
ATOM 5539 C C . VAL B 1 339 ? 58.835 44.699 -51.437 1.00 8.57 327 VAL A C 1
ATOM 5540 O O . VAL B 1 339 ? 58.970 45.245 -50.340 1.00 9.32 327 VAL A O 1
ATOM 5544 N N . MET B 1 340 ? 59.787 44.699 -52.366 1.00 7.59 328 MET A N 1
ATOM 5545 C CA . MET B 1 340 ? 61.096 45.305 -52.129 1.00 7.32 328 MET A CA 1
ATOM 5546 C C . MET B 1 340 ? 60.991 46.825 -52.193 1.00 8.87 328 MET A C 1
ATOM 5547 O O . MET B 1 340 ? 60.649 47.384 -53.242 1.00 9.82 328 MET A O 1
ATOM 5552 N N . THR B 1 341 ? 61.308 47.494 -51.079 1.00 8.35 329 THR A N 1
ATOM 5553 C CA . THR B 1 341 ? 61.208 48.943 -51.009 1.00 9.75 329 THR A CA 1
ATOM 5554 C C . THR B 1 341 ? 62.539 49.648 -50.754 1.00 11.02 329 THR A C 1
ATOM 5555 O O . THR B 1 341 ? 62.574 50.888 -50.747 1.00 10.95 329 THR A O 1
ATOM 5559 N N . ASP B 1 342 ? 63.644 48.917 -50.584 1.00 9.14 330 ASP A N 1
ATOM 5560 C CA . ASP B 1 342 ? 64.941 49.583 -50.412 1.00 9.45 330 ASP A CA 1
ATOM 5561 C C . ASP B 1 342 ? 66.049 48.609 -50.803 1.00 9.17 330 ASP A C 1
ATOM 5562 O O . ASP B 1 342 ? 66.451 47.777 -49.987 1.00 9.62 330 ASP A O 1
ATOM 5567 N N . VAL B 1 343 ? 66.525 48.724 -52.047 1.00 8.92 331 VAL A N 1
ATOM 5568 C CA . VAL B 1 343 ? 67.580 47.833 -52.516 1.00 8.47 331 VAL A CA 1
ATOM 5569 C C . VAL B 1 343 ? 68.830 47.983 -51.664 1.00 9.77 331 VAL A C 1
ATOM 5570 O O . VAL B 1 343 ? 69.590 47.024 -51.487 1.00 9.95 331 VAL A O 1
ATOM 5574 N N . GLY B 1 344 ? 69.065 49.182 -51.125 1.00 10.07 332 GLY A N 1
ATOM 5575 C CA . GLY B 1 344 ? 70.216 49.408 -50.261 1.00 10.83 332 GLY A CA 1
ATOM 5576 C C . GLY B 1 344 ? 70.139 48.734 -48.910 1.00 10.97 332 GLY A C 1
ATOM 5577 O O . GLY B 1 344 ? 71.134 48.742 -48.181 1.00 11.25 332 GLY A O 1
ATOM 5578 N N . ALA B 1 345 ? 68.977 48.185 -48.544 1.00 8.74 333 ALA A N 1
ATOM 5579 C CA . ALA B 1 345 ? 68.846 47.369 -47.349 1.00 9.72 333 ALA A CA 1
ATOM 5580 C C . ALA B 1 345 ? 68.724 45.891 -47.673 1.00 9.68 333 ALA A C 1
ATOM 5581 O O . ALA B 1 345 ? 68.756 45.069 -46.752 1.00 12.11 333 ALA A O 1
ATOM 5583 N N . ALA B 1 346 ? 68.611 45.540 -48.952 1.00 8.44 334 ALA A N 1
ATOM 5584 C CA . ALA B 1 346 ? 68.364 44.166 -49.351 1.00 8.70 334 ALA A CA 1
ATOM 5585 C C . ALA B 1 346 ? 69.589 43.302 -49.100 1.00 10.72 334 ALA A C 1
ATOM 5586 O O . ALA B 1 346 ? 70.736 43.759 -49.188 1.00 10.04 334 ALA A O 1
ATOM 5588 N N . ALA B 1 347 ? 69.328 42.034 -48.808 1.00 8.92 335 ALA A N 1
ATOM 5589 C CA . ALA B 1 347 ? 70.367 41.073 -48.472 1.00 8.04 335 ALA A CA 1
ATOM 5590 C C . ALA B 1 347 ? 70.708 40.159 -49.634 1.00 11.91 335 ALA A C 1
ATOM 5591 O O . ALA B 1 347 ? 71.610 39.325 -49.506 1.00 11.53 335 ALA A O 1
ATOM 5593 N N . TYR B 1 348 ? 70.001 40.287 -50.748 1.00 9.24 336 TYR A N 1
ATOM 5594 C CA . TYR B 1 348 ? 70.304 39.514 -51.946 1.00 9.67 336 TYR A CA 1
ATOM 5595 C C . TYR B 1 348 ? 69.701 40.230 -53.139 1.00 10.99 336 TYR A C 1
ATOM 5596 O O . TYR B 1 348 ? 68.793 41.054 -52.998 1.00 10.25 336 TYR A O 1
ATOM 5605 N N . ALA B 1 349 ? 70.247 39.921 -54.314 1.00 10.67 337 ALA A N 1
ATOM 5606 C CA . ALA B 1 349 ? 69.967 40.700 -55.513 1.00 9.29 337 ALA A CA 1
ATOM 5607 C C . ALA B 1 349 ? 68.473 40.784 -55.801 1.00 10.18 337 ALA A C 1
ATOM 5608 O O . ALA B 1 349 ? 67.739 39.790 -55.709 1.00 10.54 337 ALA A O 1
ATOM 5610 N N . THR B 1 350 ? 68.038 41.986 -56.169 1.00 10.57 338 THR A N 1
ATOM 5611 C CA . THR B 1 350 ? 66.629 42.309 -56.359 1.00 11.68 338 THR A CA 1
ATOM 5612 C C . THR B 1 350 ? 66.564 43.650 -57.081 1.00 10.65 338 THR A C 1
ATOM 5613 O O . THR B 1 350 ? 67.592 44.285 -57.338 1.00 11.43 338 THR A O 1
ATOM 5617 N N . HIS B 1 351 ? 65.346 44.076 -57.407 1.00 9.82 339 HIS A N 1
ATOM 5618 C CA . HIS B 1 351 ? 65.094 45.435 -57.869 1.00 10.62 339 HIS A CA 1
ATOM 5619 C C . HIS B 1 351 ? 63.921 46.031 -57.115 1.00 10.09 339 HIS A C 1
ATOM 5620 O O . HIS B 1 351 ? 63.054 45.314 -56.611 1.00 10.35 339 HIS A O 1
ATOM 5627 N N . LEU B 1 352 ? 63.908 47.360 -57.042 1.00 10.40 340 LEU A N 1
ATOM 5628 C CA . LEU B 1 352 ? 62.802 48.056 -56.403 1.00 10.69 340 LEU A CA 1
ATOM 5629 C C . LEU B 1 352 ? 61.481 47.579 -56.981 1.00 12.04 340 LEU A C 1
ATOM 5630 O O . LEU B 1 352 ? 61.299 47.556 -58.204 1.00 12.99 340 LEU A O 1
ATOM 5635 N N . GLY B 1 353 ? 60.557 47.196 -56.099 1.00 9.19 341 GLY A N 1
ATOM 5636 C CA . GLY B 1 353 ? 59.243 46.756 -56.522 1.00 8.69 341 GLY A CA 1
ATOM 5637 C C . GLY B 1 353 ? 59.100 45.259 -56.734 1.00 10.21 341 GLY A C 1
ATOM 5638 O O . GLY B 1 353 ? 57.983 44.789 -56.997 1.00 9.49 341 GLY A O 1
ATOM 5639 N N . GLU B 1 354 ? 60.190 44.504 -56.665 1.00 10.04 342 GLU A N 1
ATOM 5640 C CA . GLU B 1 354 ? 60.079 43.049 -56.732 1.00 8.76 342 GLU A CA 1
ATOM 5641 C C . GLU B 1 354 ? 59.161 42.562 -55.620 1.00 9.18 342 GLU A C 1
ATOM 5642 O O . GLU B 1 354 ? 59.234 43.047 -54.483 1.00 9.00 342 GLU A O 1
ATOM 5648 N N . PHE B 1 355 ? 58.264 41.626 -55.946 1.00 7.45 343 PHE A N 1
ATOM 5649 C CA . PHE B 1 355 ? 57.291 41.165 -54.959 1.00 8.09 343 PHE A CA 1
ATOM 5650 C C . PHE B 1 355 ? 57.039 39.673 -55.134 1.00 9.06 343 PHE A C 1
ATOM 5651 O O . PHE B 1 355 ? 57.423 39.069 -56.137 1.00 11.15 343 PHE A O 1
ATOM 5659 N N . GLY B 1 356 ? 56.407 39.076 -54.129 1.00 9.02 344 GLY A N 1
ATOM 5660 C CA . GLY B 1 356 ? 56.071 37.659 -54.165 1.00 10.26 344 GLY A CA 1
ATOM 5661 C C . GLY B 1 356 ? 56.018 37.080 -52.761 1.00 9.81 344 GLY A C 1
ATOM 5662 O O . GLY B 1 356 ? 55.866 37.802 -51.776 1.00 9.28 344 GLY A O 1
ATOM 5663 N N . TRP B 1 357 ? 56.136 35.758 -52.672 1.00 7.57 345 TRP A N 1
ATOM 5664 C CA . TRP B 1 357 ? 56.145 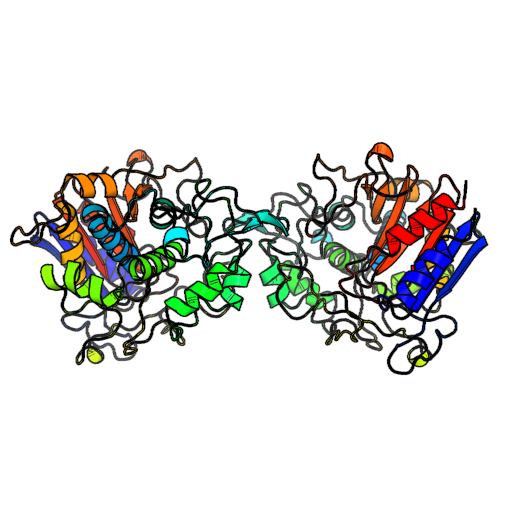35.133 -51.349 1.00 8.09 345 TRP A CA 1
ATOM 5665 C C . TRP B 1 357 ? 56.776 33.744 -51.479 1.00 10.91 345 TRP A C 1
ATOM 5666 O O . TRP B 1 357 ? 57.525 33.486 -52.426 1.00 10.34 345 TRP A O 1
ATOM 5677 N N . SER B 1 358 ? 56.501 32.866 -50.517 1.00 8.68 346 SER A N 1
ATOM 5678 C CA . SER B 1 358 ? 57.228 31.604 -50.389 1.00 9.62 346 SER A CA 1
ATOM 5679 C C . SER B 1 358 ? 56.445 30.702 -49.448 1.00 13.35 346 SER A C 1
ATOM 5680 O O . SER B 1 358 ? 55.478 31.130 -48.816 1.00 13.12 346 SER A O 1
ATOM 5683 N N . GLY B 1 359 ? 56.873 29.434 -49.358 1.00 11.94 347 GLY A N 1
ATOM 5684 C CA . GLY B 1 359 ? 56.175 28.463 -48.544 1.00 13.01 347 GLY A CA 1
ATOM 5685 C C . GLY B 1 359 ? 57.110 27.652 -47.661 1.00 12.86 347 GLY A C 1
ATOM 5686 O O . GLY B 1 359 ? 58.315 27.583 -47.885 1.00 13.59 347 GLY A O 1
ATOM 5687 N N . ALA B 1 360 ? 56.498 26.993 -46.673 1.00 11.89 348 ALA A N 1
ATOM 5688 C CA . ALA B 1 360 ? 57.240 26.277 -45.641 1.00 12.21 348 ALA A CA 1
ATOM 5689 C C . ALA B 1 360 ? 58.120 25.169 -46.199 1.00 12.42 348 ALA A C 1
ATOM 5690 O O . ALA B 1 360 ? 59.111 24.796 -45.561 1.00 12.91 348 ALA A O 1
ATOM 5692 N N . ALA B 1 361 ? 57.768 24.602 -47.352 1.00 12.26 349 ALA A N 1
ATOM 5693 C CA . ALA B 1 361 ? 58.574 23.532 -47.928 1.00 12.76 349 ALA A CA 1
ATOM 5694 C C . ALA B 1 361 ? 59.622 24.056 -48.900 1.00 13.61 349 ALA A C 1
ATOM 5695 O O . ALA B 1 361 ? 60.109 23.298 -49.754 1.00 14.29 349 ALA A O 1
ATOM 5697 N N . ALA B 1 362 ? 59.986 25.335 -48.773 1.00 11.95 350 ALA A N 1
ATOM 5698 C CA . ALA B 1 362 ? 61.067 26.028 -49.479 1.00 13.22 350 ALA A CA 1
ATOM 5699 C C . ALA B 1 362 ? 60.712 26.413 -50.912 1.00 12.34 350 ALA A C 1
ATOM 5700 O O . ALA B 1 362 ? 61.599 26.887 -51.644 1.00 15.52 350 ALA A O 1
ATOM 5702 N N . THR B 1 363 ? 59.450 26.288 -51.331 1.00 9.50 351 THR A N 1
ATOM 5703 C CA . THR B 1 363 ? 59.030 26.871 -52.601 1.00 11.53 351 THR A CA 1
ATOM 5704 C C . THR B 1 363 ? 59.096 28.392 -52.514 1.00 10.31 351 THR A C 1
ATOM 5705 O O . THR B 1 363 ? 58.924 28.981 -51.445 1.00 11.22 351 THR A O 1
ATOM 5709 N N . TYR B 1 364 ? 59.399 29.032 -53.643 1.00 9.98 352 TYR A N 1
ATOM 5710 C CA . TYR B 1 364 ? 59.639 30.471 -53.651 1.00 9.80 352 TYR A CA 1
ATOM 5711 C C . TYR B 1 364 ? 59.287 31.021 -55.024 1.00 11.90 352 TYR A C 1
ATOM 5712 O O . TYR B 1 364 ? 59.514 30.349 -56.027 1.00 11.44 352 TYR A O 1
ATOM 5721 N N . PHE B 1 365 ? 58.739 32.236 -55.077 1.00 9.07 353 PHE A N 1
ATOM 5722 C CA . PHE B 1 365 ? 58.545 32.878 -56.372 1.00 9.49 353 PHE A CA 1
ATOM 5723 C C . PHE B 1 365 ? 58.722 34.379 -56.224 1.00 9.58 353 PHE A C 1
ATOM 5724 O O . PHE B 1 365 ? 58.631 34.935 -55.122 1.00 10.32 353 PHE A O 1
ATOM 5732 N N . TRP B 1 366 ? 58.968 35.032 -57.355 1.00 8.37 354 TRP A N 1
ATOM 5733 C CA . TRP B 1 366 ? 59.036 36.484 -57.368 1.00 9.11 354 TRP A CA 1
ATOM 5734 C C . TRP B 1 366 ? 58.519 37.012 -58.694 1.00 11.17 354 TRP A C 1
ATOM 5735 O O . TRP B 1 366 ? 58.481 36.306 -59.709 1.00 11.98 354 TRP A O 1
ATOM 5746 N N . VAL B 1 367 ? 58.108 38.276 -58.657 1.00 9.60 355 VAL A N 1
ATOM 5747 C CA . VAL B 1 367 ? 57.716 39.048 -59.829 1.00 9.10 355 VAL A CA 1
ATOM 5748 C C . VAL B 1 367 ? 58.545 40.321 -59.804 1.00 11.31 355 VAL A C 1
ATOM 5749 O O . VAL B 1 367 ? 58.581 41.011 -58.784 1.00 11.02 355 VAL A O 1
ATOM 5753 N N . ASP B 1 368 ? 59.231 40.624 -60.904 1.00 9.63 356 ASP A N 1
ATOM 5754 C CA . ASP B 1 368 ? 60.079 41.817 -60.959 1.00 11.02 356 ASP A CA 1
ATOM 5755 C C . ASP B 1 368 ? 59.596 42.708 -62.087 1.00 14.19 356 ASP A C 1
ATOM 5756 O O . ASP B 1 368 ? 59.970 42.491 -63.251 1.00 12.24 356 ASP A O 1
ATOM 5761 N N . PRO B 1 369 ? 58.764 43.712 -61.796 1.00 13.23 357 PRO A N 1
ATOM 5762 C CA . PRO B 1 369 ? 58.191 44.529 -62.875 1.00 15.50 357 PRO A CA 1
ATOM 5763 C C . PRO B 1 369 ? 59.228 45.311 -63.653 1.00 15.80 357 PRO A C 1
ATOM 5764 O O . PRO B 1 369 ? 59.008 45.574 -64.842 1.00 17.53 357 PRO A O 1
ATOM 5768 N N . THR B 1 370 ? 60.355 45.683 -63.035 1.00 14.42 358 THR A N 1
ATOM 5769 C CA . THR B 1 370 ? 61.362 46.449 -63.771 1.00 14.64 358 THR A CA 1
ATOM 5770 C C . THR B 1 370 ? 61.995 45.651 -64.904 1.00 17.75 358 THR A C 1
ATOM 5771 O O . THR B 1 370 ? 62.555 46.252 -65.833 1.00 17.84 358 THR A O 1
ATOM 5775 N N . LYS B 1 371 ? 61.942 44.322 -64.838 1.00 13.78 359 LYS A N 1
ATOM 5776 C CA . LYS B 1 371 ? 62.482 43.454 -65.876 1.00 14.83 359 LYS A CA 1
ATOM 5777 C C . LYS B 1 371 ? 61.390 42.650 -66.571 1.00 15.17 359 LYS A C 1
ATOM 5778 O O . LYS B 1 371 ? 61.708 41.724 -67.323 1.00 16.27 359 LYS A O 1
ATOM 5784 N N . ASN B 1 372 ? 60.112 42.953 -66.317 1.00 13.54 360 ASN A N 1
ATOM 5785 C CA . ASN B 1 372 ? 59.007 42.145 -66.849 1.00 13.45 360 ASN A CA 1
ATOM 5786 C C . ASN B 1 372 ? 59.246 40.658 -66.607 1.00 16.57 360 ASN A C 1
ATOM 5787 O O . ASN B 1 372 ? 58.991 39.821 -67.478 1.00 15.33 360 ASN A O 1
ATOM 5792 N N . MET B 1 373 ? 59.728 40.330 -65.409 1.00 13.41 361 MET A N 1
ATOM 5793 C CA . MET B 1 373 ? 60.314 39.033 -65.096 1.00 13.37 361 MET A CA 1
ATOM 5794 C C . MET B 1 373 ? 59.494 38.342 -64.016 1.00 14.14 361 MET A C 1
ATOM 5795 O O . MET B 1 373 ? 59.003 38.995 -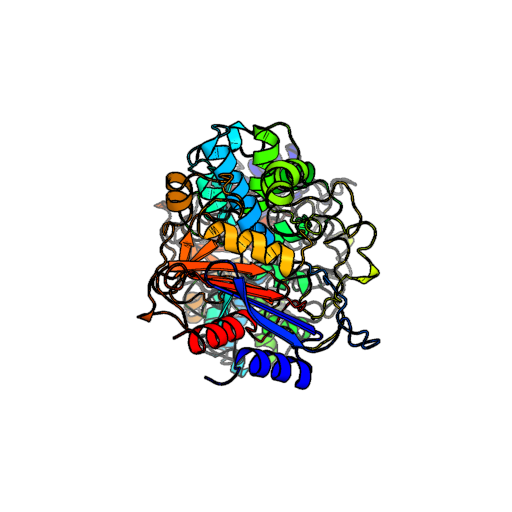63.089 1.00 13.50 361 MET A O 1
ATOM 5800 N N . THR B 1 374 ? 59.336 37.027 -64.140 1.00 11.52 362 THR A N 1
ATOM 5801 C CA . THR B 1 374 ? 58.821 36.203 -63.052 1.00 11.31 362 THR A CA 1
ATOM 5802 C C . THR B 1 374 ? 59.740 35.005 -62.882 1.00 11.05 362 THR A C 1
ATOM 5803 O O . THR B 1 374 ? 60.393 34.564 -63.832 1.00 12.91 362 THR A O 1
ATOM 5807 N N . GLY B 1 375 ? 59.810 34.494 -61.664 1.00 9.26 363 GLY A N 1
ATOM 5808 C CA . GLY B 1 375 ? 60.595 33.298 -61.411 1.00 9.67 363 GLY A CA 1
ATOM 5809 C C . GLY B 1 375 ? 59.974 32.483 -60.305 1.00 11.68 363 GLY A C 1
ATOM 5810 O O . GLY B 1 375 ? 59.339 33.018 -59.395 1.00 11.09 363 GLY A O 1
ATOM 5811 N N . CYS B 1 376 ? 60.156 31.171 -60.387 1.00 10.63 364 CYS A N 1
ATOM 5812 C CA . CYS B 1 376 ? 59.649 30.274 -59.361 1.00 10.92 364 CYS A CA 1
ATOM 5813 C C . CYS B 1 376 ? 60.618 29.117 -59.193 1.00 12.09 364 CYS A C 1
ATOM 5814 O O . CYS B 1 376 ? 61.107 28.566 -60.185 1.00 13.06 364 CYS A O 1
ATOM 5817 N N . VAL B 1 377 ? 60.889 28.748 -57.943 1.00 11.23 365 VAL A N 1
ATOM 5818 C CA . VAL B 1 377 ? 61.635 27.528 -57.637 1.00 12.24 365 VAL A CA 1
ATOM 5819 C C . VAL B 1 377 ? 60.746 26.610 -56.807 1.00 14.43 365 VAL A C 1
ATOM 5820 O O . VAL B 1 377 ? 60.176 27.030 -55.790 1.00 13.39 365 VAL A O 1
ATOM 5824 N N . MET B 1 378 ? 60.638 25.353 -57.239 1.00 12.12 366 MET A N 1
ATOM 5825 C CA . MET B 1 378 ? 59.846 24.341 -56.555 1.00 11.21 366 MET A CA 1
ATOM 5826 C C . MET B 1 378 ? 60.763 23.255 -56.005 1.00 12.71 366 MET A C 1
ATOM 5827 O O . MET B 1 378 ? 61.626 22.737 -56.723 1.00 14.12 366 MET A O 1
ATOM 5832 N N . THR B 1 379 ? 60.585 22.933 -54.727 1.00 11.04 367 THR A N 1
ATOM 5833 C CA . THR B 1 379 ? 61.278 21.845 -54.048 1.00 12.19 367 THR A CA 1
ATOM 5834 C C . THR B 1 379 ? 60.406 21.493 -52.847 1.00 13.35 367 THR A C 1
ATOM 5835 O O . THR B 1 379 ? 59.372 22.124 -52.629 1.00 13.77 367 THR A O 1
ATOM 5839 N N . GLN B 1 380 ? 60.790 20.460 -52.084 1.00 13.25 368 GLN A N 1
ATOM 5840 C CA . GLN B 1 380 ? 59.991 20.052 -50.917 1.00 12.71 368 GLN A CA 1
ATOM 5841 C C . GLN B 1 380 ? 60.941 19.771 -49.756 1.00 16.19 368 GLN A C 1
ATOM 5842 O O . GLN B 1 380 ? 61.429 18.646 -49.592 1.00 14.68 368 GLN A O 1
ATOM 5848 N N . PHE B 1 381 ? 61.193 20.789 -48.937 1.00 12.70 369 PHE A N 1
ATOM 5849 C CA . PHE B 1 381 ? 61.993 20.603 -47.731 1.00 14.63 369 PHE A CA 1
ATOM 5850 C C . PHE B 1 381 ? 61.456 21.494 -46.622 1.00 15.67 369 PHE A C 1
ATOM 5851 O O . PHE B 1 381 ? 61.463 22.722 -46.755 1.00 14.16 369 PHE A O 1
ATOM 5859 N N . LEU B 1 382 ? 61.015 20.877 -45.525 1.00 14.57 370 LEU A N 1
ATOM 5860 C CA . LEU B 1 382 ? 60.486 21.613 -44.380 1.00 14.66 370 LEU A CA 1
ATOM 5861 C C . LEU B 1 382 ? 61.597 21.886 -43.374 1.00 17.72 370 LEU A C 1
ATOM 5862 O O . LEU B 1 382 ? 62.318 20.970 -42.968 1.00 19.50 370 LEU A O 1
ATOM 5867 N N . GLY B 1 383 ? 61.733 23.145 -42.965 1.00 15.70 371 GLY A N 1
ATOM 5868 C CA . GLY B 1 383 ? 62.768 23.494 -42.013 1.00 19.26 37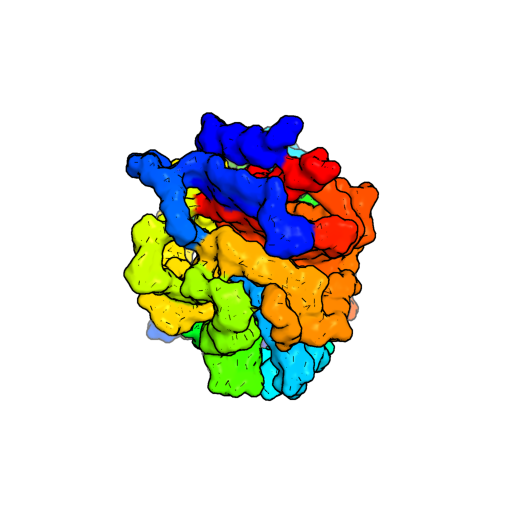1 GLY A CA 1
ATOM 5869 C C . GLY B 1 383 ? 64.131 23.688 -42.633 1.00 18.60 371 GLY A C 1
ATOM 5870 O O . GLY B 1 383 ? 65.146 23.432 -41.978 1.00 18.08 371 GLY A O 1
ATOM 5871 N N . SER B 1 384 ? 64.186 24.115 -43.890 1.00 14.38 372 SER A N 1
ATOM 5872 C CA . SER B 1 384 ? 65.472 24.292 -44.554 1.00 16.32 372 SER A CA 1
ATOM 5873 C C . SER B 1 384 ? 66.362 25.269 -43.797 1.00 18.18 372 SER A C 1
ATOM 5874 O O . SER B 1 384 ? 65.922 26.349 -43.388 1.00 19.56 372 SER A O 1
ATOM 5877 N N . GLN B 1 385 ? 67.631 24.897 -43.635 1.00 16.32 373 GLN A N 1
ATOM 5878 C CA . GLN B 1 385 ? 68.654 25.814 -43.148 1.00 19.11 373 GLN A CA 1
ATOM 5879 C C . GLN B 1 385 ? 69.369 26.524 -44.285 1.00 18.04 373 GLN A C 1
ATOM 5880 O O . GLN B 1 385 ? 70.355 27.225 -44.041 1.00 20.89 373 GLN A O 1
ATOM 5886 N N . HIS B 1 386 ? 68.890 26.362 -45.519 1.00 18.31 374 HIS A N 1
ATOM 5887 C CA . HIS B 1 386 ? 69.525 26.943 -46.700 1.00 18.80 374 HIS A CA 1
ATOM 5888 C C . HIS B 1 386 ? 68.481 27.720 -47.485 1.00 15.64 374 HIS A C 1
ATOM 5889 O O . HIS B 1 386 ? 67.443 27.141 -47.876 1.00 17.80 374 HIS A O 1
ATOM 5896 N N . PRO B 1 387 ? 68.701 29.001 -47.744 1.00 14.35 375 PRO A N 1
ATOM 5897 C CA . PRO B 1 387 ? 67.678 29.837 -48.400 1.00 14.68 375 PRO A CA 1
ATOM 5898 C C . PRO B 1 387 ? 67.702 29.674 -49.915 1.00 14.62 375 PRO A C 1
ATOM 5899 O O . PRO B 1 387 ? 68.069 30.571 -50.670 1.00 13.24 375 PRO A O 1
ATOM 5903 N N . ILE B 1 388 ? 67.268 28.496 -50.365 1.00 12.59 376 ILE A N 1
ATOM 5904 C CA . ILE B 1 388 ? 67.348 28.155 -51.782 1.00 11.90 376 ILE A CA 1
ATOM 5905 C C . ILE B 1 388 ? 66.574 29.157 -52.633 1.00 12.90 376 ILE A C 1
ATOM 5906 O O . ILE B 1 388 ? 67.023 29.543 -53.720 1.00 11.46 376 ILE A O 1
ATOM 5911 N N . GLY B 1 389 ? 65.392 29.580 -52.172 1.00 13.18 377 GLY A N 1
ATOM 5912 C CA . GLY B 1 389 ? 64.608 30.516 -52.965 1.00 12.45 377 GLY A CA 1
ATOM 5913 C C . GLY B 1 389 ? 65.367 31.796 -53.260 1.00 12.02 377 GLY A C 1
ATOM 5914 O O . GLY B 1 389 ? 65.440 32.244 -54.408 1.00 12.41 377 GLY A O 1
ATOM 5915 N N . SER B 1 390 ? 65.939 32.410 -52.221 1.00 11.96 378 SER A N 1
ATOM 5916 C CA . SER B 1 390 ? 66.664 33.656 -52.432 1.00 10.78 378 SER A CA 1
ATOM 5917 C C . SER B 1 390 ? 67.931 33.428 -53.242 1.00 11.65 378 SER A C 1
ATOM 5918 O O . SER B 1 390 ? 68.334 34.305 -54.015 1.00 11.11 378 SER A O 1
ATOM 5921 N N . ASP B 1 391 ? 68.563 32.259 -53.090 1.00 11.43 379 ASP A N 1
ATOM 5922 C CA . ASP B 1 391 ? 69.760 31.965 -53.877 1.00 9.64 379 ASP A CA 1
ATOM 5923 C C . ASP B 1 391 ? 69.423 31.880 -55.361 1.00 11.73 379 ASP A C 1
ATOM 5924 O O . ASP B 1 391 ? 70.196 32.338 -56.217 1.00 11.92 379 ASP A O 1
ATOM 5929 N N . MET B 1 392 ? 68.287 31.260 -55.684 1.00 10.14 380 MET A N 1
ATOM 5930 C CA . MET B 1 392 ? 67.856 31.167 -57.075 1.00 11.71 380 MET A CA 1
ATOM 5931 C C . MET B 1 392 ? 67.415 32.523 -57.616 1.00 11.30 380 MET A C 1
ATOM 5932 O O . MET B 1 392 ? 67.749 32.876 -58.753 1.00 10.77 380 MET A O 1
ATOM 5937 N N . GLN B 1 393 ? 66.685 33.319 -56.825 1.00 10.90 381 GLN A N 1
ATOM 5938 C CA . GLN B 1 393 ? 66.384 34.671 -57.286 1.00 10.82 381 GLN A CA 1
ATOM 5939 C C . GLN B 1 393 ? 67.663 35.429 -57.597 1.00 9.29 381 GLN A C 1
ATOM 5940 O O . GLN B 1 393 ? 67.765 36.101 -58.631 1.00 10.68 381 GLN A O 1
ATOM 5946 N N . ALA B 1 394 ? 68.643 35.358 -56.692 1.00 9.31 382 ALA A N 1
ATOM 5947 C CA . ALA B 1 394 ? 69.878 36.107 -56.889 1.00 9.16 382 ALA A CA 1
ATOM 5948 C C . ALA B 1 394 ? 70.575 35.658 -58.167 1.00 12.14 382 ALA A C 1
ATOM 5949 O O . ALA B 1 394 ? 71.043 36.488 -58.953 1.00 11.87 382 ALA A O 1
ATOM 5951 N N . ALA B 1 395 ? 70.627 34.345 -58.403 1.00 11.56 383 ALA A N 1
ATOM 5952 C CA . ALA B 1 395 ? 71.231 33.842 -59.635 1.00 10.89 383 ALA A CA 1
ATOM 5953 C C . ALA B 1 395 ? 70.517 34.394 -60.863 1.00 11.14 383 ALA A C 1
ATOM 5954 O O . ALA B 1 395 ? 71.155 34.882 -61.805 1.00 11.92 383 ALA A O 1
ATOM 5956 N N . ALA B 1 396 ? 69.186 34.329 -60.873 1.00 10.40 384 ALA A N 1
ATOM 5957 C CA . ALA B 1 396 ? 68.434 34.847 -62.013 1.00 10.42 384 ALA A CA 1
ATOM 5958 C C . ALA B 1 396 ? 68.660 36.343 -62.211 1.00 13.69 384 ALA A C 1
ATOM 5959 O O . ALA B 1 396 ? 68.821 36.808 -63.345 1.00 12.60 384 ALA A O 1
ATOM 5961 N N . MET B 1 397 ? 68.660 37.123 -61.122 1.00 10.73 385 MET A N 1
ATOM 5962 C CA . MET B 1 397 ? 68.939 38.554 -61.246 1.00 10.21 385 MET A CA 1
ATOM 5963 C C . MET B 1 397 ? 70.296 38.794 -61.886 1.00 10.86 385 MET A C 1
ATOM 5964 O O . MET B 1 397 ? 70.450 39.705 -62.710 1.00 11.61 385 MET A O 1
ATOM 5969 N N . SER B 1 398 ? 71.293 38.001 -61.497 1.00 11.80 386 SER A N 1
ATOM 5970 C CA . SER B 1 398 ? 72.635 38.174 -62.031 1.00 11.78 386 SER A CA 1
ATOM 5971 C C . SER B 1 398 ? 72.702 37.815 -63.501 1.00 14.79 386 SER A C 1
ATOM 5972 O O . SER B 1 398 ? 73.598 38.287 -64.203 1.00 15.30 386 SER A O 1
ATOM 5975 N N . MET B 1 399 ? 71.761 37.012 -63.983 1.00 12.36 387 MET A N 1
ATOM 5976 C CA . MET B 1 399 ? 71.776 36.563 -65.369 1.00 13.95 387 MET A CA 1
ATOM 5977 C C . MET B 1 399 ? 70.957 37.442 -66.310 1.00 18.00 387 MET A C 1
ATOM 5978 O O . MET B 1 399 ? 71.004 37.220 -67.526 1.00 17.82 387 MET A O 1
ATOM 5983 N N . LEU B 1 400 ? 70.223 38.446 -65.806 1.00 15.96 388 LEU A N 1
ATOM 5984 C CA . LEU B 1 400 ? 69.272 39.184 -66.638 1.00 17.40 388 LEU A CA 1
ATOM 5985 C C . LEU B 1 400 ? 69.628 40.661 -66.812 1.00 20.04 388 LEU A C 1
ATOM 5986 O O . LEU B 1 400 ? 68.769 41.456 -67.219 1.00 19.01 388 LEU A O 1
ATOM 5991 N N . GLY B 1 401 ? 70.870 41.048 -66.533 0.86 15.76 389 GLY A N 1
ATOM 5992 C CA . GLY B 1 401 ? 71.339 42.389 -66.847 0.91 16.44 389 GLY A CA 1
ATOM 5993 C C . GLY B 1 401 ? 70.654 43.541 -66.131 1.00 22.31 389 GLY A C 1
ATOM 5994 O O . GLY B 1 401 ? 70.583 44.649 -66.691 1.00 18.41 389 GLY A O 1
#

Radius of gyration: 31.18 Å; Cα contacts (8 Å, |Δi|>4): 1716; chains: 2; bounding box: 52×50×98 Å

Nearest PDB structures (foldseek):
  5zwr-assembly1_A  TM=1.003E+00  e=4.303E-91  metagenome
  5zwv-assembly1_B  TM=1.000E+00  e=8.486E-88  metagenome
  4p6b-assembly1_A  TM=1.002E+00  e=1.064E-86  metagenome
  5zwq-assembly1_A  TM=9.996E-01  e=6.497E-87  metagenome
  4p85-assembly1_A  TM=1.001E+00  e=1.817E-85  metagenome

Solvent-accessible surface area: 29658 Å² total; per-residue (Å²): 143,71,62,0,37,87,38,0,73,74,16,32,113,98,101,20,2,9,2,0,28,5,30,1,0,55,98,44,136,62,66,44,117,28,78,5,28,26,38,16,74,140,85,174,58,166,24,30,172,60,1,0,0,18,0,26,15,0,0,5,1,0,0,6,0,0,0,0,0,6,27,70,137,61,51,10,163,24,74,8,33,1,34,93,58,9,86,96,5,107,99,15,118,10,0,49,49,111,8,42,49,64,93,26,115,43,98,7,21,0,49,28,1,6,0,4,34,1,1,2,0,8,5,56,8,16,6,7,12,0,3,14,20,1,37,96,21,86,1,12,55,43,2,55,50,47,0,55,85,0,0,16,58,1,7,146,23,6,1,22,9,32,4,36,88,88,36,44,23,1,0,0,4,0,0,0,0,4,0,0,20,51,29,36,72,66,75,0,31,76,2,0,70,123,12,0,4,90,35,9,100,1,152,27,7,14,11,45,18,38,198,97,0,81,79,28,28,4,58,2,2,5,92,106,72,53,65,42,57,19,69,50,161,97,35,88,22,55,27,71,78,19,130,33,69,75,7,10,33,48,105,36,107,68,5,9,3,0,0,14,0,0,0,0,2,19,78,9,0,0,28,0,0,29,4,2,47,50,0,74,7,119,150,40,97,68,4,0,32,90,77,24,12,147,75,0,30,45,61,68,10,129,52,63,120,130,30,1,69,32,54,29,111,71,47,35,16,10,5,6,1,1,8,1,3,8,2,49,72,75,78,50,28,83,56,44,11,59,107,24,0,6,4,6,26,13,40,0,17,1,16,0,1,0,0,64,84,85,60,0,0,0,1,1,0,1,7,2,16,26,40,88,60,84,2,5,15,50,1,0,25,7,0,17,74,49,87,208,86,72,62,0,43,78,31,0,73,63,21,26,106,114,101,23,2,8,3,0,28,4,32,1,0,42,88,46,132,69,77,52,116,26,79,6,29,4,38,15,58,100,98,139,61,164,29,31,179,59,1,0,0,17,0,25,15,0,0,5,2,0,0,6,0,0,0,0,1,6,28,67,134,61,50,7,166,25,77,9,33,1,35,104,57,9,86,96,6,110,89,13,89,10,0,49,51,109,9,44,54,65,84,25,117,43,89,7,21,0,49,29,1,6,0,5,34,1,1,3,0,8,5,60,11,14,6,7,11,0,3,15,19,1,45,98,19,83,0,12,55,44,2,54,50,45,0,53,84,0,0,16,56,1,8,142,23,8,1,21,10,31,5,36,89,92,37,38,25,2,0,0,4,0,0,0,0,4,0,0,19,52,29,35,72,69,73,0,32,78,2,0,65,129,19,0,3,72,31,10,102,0,112,24,7,14,11,46,19,35,194,96,0,81,78,28,28,4,56,2,0,5,92,106,76,54,71,42,59,18,68,49,150,87,36,93,26,62,26,71,61,17,132,33,66,72,5,10,32,48,105,36,107,68,5,9,2,0,0,13,0,0,0,0,1,19,77,10,0,0,29,0,0,31,4,3,56,51,0,77,5,124,137,38,93,66,3,0,29,93,78,24,12,159,73,0,34,45,58,69,9,130,55,62,120,127,33,1,72,32,55,26,112,73,47,33,16,10,5,6,0,1,8,2,3,6,1,47,73,73,79,51,28,81,58,45,11,58,109,24,0,6,4,6,28,12,39,0,16,1,17,1,1,0,0,60,84,60,76,0,0,0,1,0,0,1,6,2,15,22,36,85,59,86,2,5,16,49,1,0,26,6,0,16,71,30,25,94

Secondary structure (DSSP, 8-state):
---HHHHHHHHHHHTTS-SEEEEEEEETTEEEEEEEEEBS-TTT-PBPPTT-EEE-GGGHHHHHHHHHHHHHHTTS--TT-BGGGT-GGGSS-EEE-TTS-EEE-SS--BHHHHHHT-SS---TT-TT-TTHHHHHHHTTTT-TTS-HHHHHHHHHTSPBSS-TTS-----THHHHHHHHHHHHHSS-HHHHHIIIIITTTT-TT-BSS--TT-GGGBPP-B----SSSPPPSSPPP----B---TTSS-SS-TT---SSS--EEEHHHHHHHHHHTTTTB-TT--BSS-HHHHHHHHS--B---TT-EEETTEEETTEEEETTEEEE--GGG-SSS--TT-EEEE-TTS-EEEEEGGGTEEEEEE--BTT-SS-HHHHHHHHHHHH--/--HHHHHHHHHHHTTS-SEEEEEEEETTEEEEEEEEEEEETTTTEEPPTT-EEE-GGGHHHHHHHHHHHHHHTTS--TT-BGGGT-GGGSS-EEE-TTS-EEE-SS--BHHHHHHT-SS---TT-TT-TTHHHHHHHTTTT-TTS-HHHHHHHHHTSPBSS-TTS-----THHHHHHHHHHHHHSS-HHHHHIIIIITTTT-TT-BSS--TT-GGGBPP-B-S--SSSPPPSSPPP----B---TTSS-SS-TT---SSS--EEEHHHHHHHHHHTTTTB-TT--BSS-HHHHHHHHS--B---TT-EEETTEEETTEEEETTEEEE--GGG-SSS--TT-EE-B-TTS-EEEEEGGGTEEEEEE--BTT-SS-HHHHHHHHHHHH-

Foldseek 3Di:
DLLLVVLQQVCCVVQQFAKKWKFKDFPLHTDDIDMYHDLAPVVRHHQDDQFKFFFFQLLQLLLLLLVLLCCVVPLDHQAAQLCVLPVLLPFAWAAEPVRDIDTAPDGAGNVLLLQQQQQAADLAQPPQNCNVVVLVLCLQLQQVDFLLVSVSSRSPGHGHHHRPPDHADHLSQQVSQVSVCSSPVDHSQVSSVVQPCVLLVQVQKGLAGDPPRPVRYGFAAEDQASRDHRDPDFDDSHGDTYDSNNRADHDDPRRDGRRTRMMGGNVSVSSVLLCLLACAHPVGHHSHHPVSSCQQQPFDAFDDPQADDHSSHHQWQWGAGSNFTFHCDCPRGPADADHGKGRHGRQQLWTKIQHNVRSMIMIMGGHYGRRPDNSRRSSVRSVNVVD/DPQLLCVLQQVCCVVQQFAKKWKFKDFPLHTDDIDMYHALAPVVRHHQDVQFKFFFFQLLQLLLLLLVLLCCVVPLDHQAAQLCVLPVLLPFAWAAEPVRDIDTAPDGAGNVLLLQQQQQAADLAQAPQNCNVVVVVLCLQLQQVDFLLVSVSSRSPGHGHHHRPPDHADHLSQQVSQVSVCSSPVDHSQVSSVVQPCVLLVQVQKGLAGPPPRPVRYGFAAEDDDPNDHNDPDFDDSHGDTDDSRNRADHDDPRRDGRRTRMMGGNVSVVSVLLCLLACAHPVGHHSHHPVSSCQQQPFDAFDDPQADAHSSHHQWQWGAGSSFTFHCDCPRGPADADHGKGRHGRQQLWTKIQHNVRSMIMIMGGHYGRRPDNSRRSSVRSVNVVRD

Sequence (776 aa):
PDLLTNVAENYVNQDLFAGIEWRIDQDGKPIFQGCAGVKDIETRTFIPKNAIYRIYSMTKPIVSFLAMMLIERGVFRLSSPIQNFDPRFKSMKVIDQHAHIEPATALITIEHLLTHQAGFSYDFSLGCPISAHYRDAQLIEDGGRDLTDMMGVLAELPLVFHPGTQWKYSISTDVLAHIIECATGERVDDLLQRLIFDPLDMQDTGFSLPLDGASRLMEVYGMRSLAGLPALKPAPHVLVPADLGSSHPTDDPDFRRGGHGLYSTLDDYMAFANMLLSGQTPEGETLLSPAVLKLALAPRVHFGARGMRINDEPFAGYSWNLLGRVMTDVGAAAYATHLGEFGWSGAAATYFWVDPTKNMTGCVMTQFLGSQHPIGSDMQAAAMSMLMPDLLTNVAENYVNQDLFAGIEWRIDQDGKPIFQGCAGVKDIETRTFIPKNAIYRIYSMTKPIVSFLAMMLIERGVFRLSSPIQNFDPRFKSMKVIDQHAHIEPATALITIEHLLTHQAGFSYDFSLGCPISAHYRDAQLIEDGGRDLTDMMGVLAELPLVFHPGTQWKYSISTDVLAHIIECATGERVDDLLQRLIFDPLDMQDTGFSLPLDGASRLMEVYGMRSLAGLPALKPAPHVLVPADLGSSHPTDDPDFRRGGHGLYSTLDDYMAFANMLLSGQTPEGETLLSPAVLKLALAPRVHFGARGMRINDEPFAGYSWNLLGRVMTDVGAAAYATHLGEFGWSGAAATYFWVDPTKNMTGCVMTQFLGSQHPIGSDMQAAAMSMLG